Protein AF-A0A6M0RLB7-F1 (afdb_monomer_lite)

InterPro domains:
  IPR001297 Phycobilisome linker domain [PF00427] (73-196)
  IPR001297 Phycobilisome linker domain [PF00427] (324-447)
  IPR001297 Phycobilisome linker domain [PF00427] (554-678)
  IPR001297 Phycobilisome linker domain [PF00427] (795-919)
  IPR001297 Phycobilisome linker domain [PS51445] (45-224)
  IPR001297 Phycobilisome linker domain [PS51445] (297-476)
  IPR001297 Phycobilisome linker domain [PS51445] (527-706)
  IPR001297 Phycobilisome linker domain [PS51445] (768-947)
  IPR038255 Phycobilisome linker domain superfamily [G3DSA:1.10.3130.20] (62-207)
  IPR038255 Phycobilisome linker domain superfamily [G3DSA:1.10.3130.20] (314-460)
  IPR038255 Phycobilisome linker domain superfamily [G3DSA:1.10.3130.20] (544-690)
  IPR038255 Phycobilisome linker domain superfamily [G3DSA:1.10.3130.20] (786-930)

Structure (mmCIF, N/CA/C/O backbone):
data_AF-A0A6M0RLB7-F1
#
_entry.id   AF-A0A6M0RLB7-F1
#
loop_
_atom_site.group_PDB
_atom_site.id
_atom_site.type_symbol
_atom_site.label_atom_id
_atom_site.label_alt_id
_atom_site.label_comp_id
_atom_site.label_asym_id
_atom_site.label_entity_id
_atom_site.label_seq_id
_atom_site.pdbx_PDB_ins_code
_atom_site.Cartn_x
_atom_site.Cartn_y
_atom_site.Cartn_z
_atom_site.occupancy
_atom_site.B_iso_or_equiv
_atom_site.auth_seq_id
_atom_site.auth_comp_id
_atom_site.auth_asym_id
_atom_site.auth_atom_id
_atom_site.pdbx_PDB_model_num
ATOM 1 N N . MET A 1 1 ? -46.799 43.885 -53.274 1.00 33.34 1 MET A N 1
ATOM 2 C CA . MET A 1 1 ? -46.390 44.157 -54.670 1.00 33.34 1 MET A CA 1
ATOM 3 C C . MET A 1 1 ? -45.001 43.553 -54.861 1.00 33.34 1 MET A C 1
ATOM 5 O O . MET A 1 1 ? -44.196 43.826 -53.991 1.00 33.34 1 MET A O 1
ATOM 9 N N . ILE A 1 2 ? -44.580 42.779 -55.866 1.00 36.16 2 ILE A N 1
ATOM 10 C CA . ILE A 1 2 ? -45.089 42.122 -57.099 1.00 36.16 2 ILE A CA 1
ATOM 11 C C . ILE A 1 2 ? -43.743 41.686 -57.773 1.00 36.16 2 ILE A C 1
ATOM 13 O O . ILE A 1 2 ? -42.818 42.488 -57.767 1.00 36.16 2 ILE A O 1
ATOM 17 N N . ASN A 1 3 ? -43.436 40.463 -58.222 1.00 34.78 3 ASN A N 1
ATOM 18 C CA . ASN A 1 3 ? -43.898 39.762 -59.429 1.00 34.78 3 ASN A CA 1
ATOM 19 C C . ASN A 1 3 ? -43.034 38.486 -59.584 1.00 34.78 3 ASN A C 1
ATOM 21 O O . ASN A 1 3 ? -41.815 38.597 -59.518 1.00 34.78 3 ASN A O 1
ATOM 25 N N . ASN A 1 4 ? -43.603 37.313 -59.865 1.00 30.02 4 ASN A N 1
ATOM 26 C CA . ASN A 1 4 ? -43.705 36.793 -61.236 1.00 30.02 4 ASN A CA 1
ATOM 27 C C . ASN A 1 4 ? -44.269 35.364 -61.230 1.00 30.02 4 ASN A C 1
ATOM 29 O O . ASN A 1 4 ? -43.688 34.412 -60.718 1.00 30.02 4 ASN A O 1
ATOM 33 N N . THR A 1 5 ? -45.426 35.258 -61.860 1.00 39.44 5 THR A N 1
ATOM 34 C CA . THR A 1 5 ? -46.030 34.068 -62.449 1.00 39.44 5 THR A CA 1
ATOM 35 C C . THR A 1 5 ? -45.077 33.339 -63.402 1.00 39.44 5 THR A C 1
ATOM 37 O O . THR A 1 5 ? -44.349 34.018 -64.122 1.00 39.44 5 THR A O 1
ATOM 40 N N . LEU A 1 6 ? -45.189 32.007 -63.527 1.00 32.38 6 LEU A N 1
ATOM 41 C CA . LEU A 1 6 ? -45.575 31.317 -64.777 1.00 32.38 6 LEU A CA 1
ATOM 42 C C . LEU A 1 6 ? -45.210 29.811 -64.792 1.00 32.38 6 LEU A C 1
ATOM 44 O O . LEU A 1 6 ? -44.129 29.396 -64.401 1.00 32.38 6 LEU A O 1
ATOM 48 N N . PHE A 1 7 ? -46.130 29.061 -65.401 1.00 28.39 7 PHE A N 1
ATOM 49 C CA . PHE A 1 7 ? -46.014 27.744 -66.041 1.00 28.39 7 PHE A CA 1
ATOM 50 C C . PHE A 1 7 ? -46.300 26.432 -65.276 1.00 28.39 7 PHE A C 1
ATOM 52 O O . PHE A 1 7 ? -45.571 25.925 -64.435 1.00 28.39 7 PHE A O 1
ATOM 59 N N . ARG A 1 8 ? -47.438 25.894 -65.725 1.00 28.64 8 ARG A N 1
ATOM 60 C CA . ARG A 1 8 ? -48.097 24.593 -65.596 1.00 28.64 8 ARG A CA 1
ATOM 61 C C . ARG A 1 8 ? -47.339 23.433 -66.319 1.00 28.64 8 ARG A C 1
ATOM 63 O O . ARG A 1 8 ? -46.308 23.682 -66.931 1.00 28.64 8 ARG A O 1
ATOM 70 N N . PRO A 1 9 ? -47.858 22.181 -66.265 1.00 57.81 9 PRO A N 1
ATOM 71 C CA . PRO A 1 9 ? -47.119 20.912 -66.222 1.00 57.81 9 PRO A CA 1
ATOM 72 C C . PRO A 1 9 ? -47.017 20.171 -67.570 1.00 57.81 9 PRO A C 1
ATOM 74 O O . PRO A 1 9 ? -47.804 20.422 -68.479 1.00 57.81 9 PRO A O 1
ATOM 77 N N . THR A 1 10 ? -46.142 19.158 -67.654 1.00 27.11 10 THR A N 1
ATOM 78 C CA . THR A 1 10 ? -46.127 18.169 -68.750 1.00 27.11 10 THR A CA 1
ATOM 79 C C . THR A 1 10 ? -45.717 16.773 -68.285 1.00 27.11 10 THR A C 1
ATOM 81 O O . THR A 1 10 ? -44.748 16.586 -67.557 1.00 27.11 10 THR A O 1
ATOM 84 N N . ALA A 1 11 ? -46.490 15.799 -68.756 1.00 28.64 11 ALA A N 1
ATOM 85 C CA . ALA A 1 11 ? -46.322 14.364 -68.608 1.00 28.64 11 ALA A CA 1
ATOM 86 C C . ALA A 1 11 ? -45.160 13.786 -69.457 1.00 28.64 11 ALA A C 1
ATOM 88 O O . ALA A 1 11 ? -44.530 14.508 -70.224 1.00 28.64 11 ALA A O 1
ATOM 89 N N . ILE A 1 12 ? -45.054 12.443 -69.433 1.00 28.34 12 ILE A N 1
ATOM 90 C CA . ILE A 1 12 ? -44.733 11.540 -70.568 1.00 28.34 12 ILE A CA 1
ATOM 91 C C . ILE A 1 12 ? -43.387 10.769 -70.489 1.00 28.34 12 ILE A C 1
ATOM 93 O O . ILE A 1 12 ? -42.331 11.322 -70.752 1.00 28.34 12 ILE A O 1
ATOM 97 N N . LYS A 1 13 ? -43.526 9.428 -70.353 1.00 27.23 13 LYS A N 1
ATOM 98 C CA . LYS A 1 13 ? -42.644 8.311 -70.803 1.00 27.23 13 LYS A CA 1
ATOM 99 C C . LYS A 1 13 ? -41.266 8.216 -70.106 1.00 27.23 13 LYS A C 1
ATOM 101 O O . LYS A 1 13 ? -40.491 9.146 -70.124 1.00 27.23 13 LYS A O 1
ATOM 106 N N . ALA A 1 14 ? -40.843 7.084 -69.542 1.00 32.06 14 ALA A N 1
ATOM 107 C CA . ALA A 1 14 ? -40.859 5.768 -70.164 1.00 32.06 14 ALA A CA 1
ATOM 108 C C . ALA A 1 14 ? -40.714 4.631 -69.131 1.00 32.06 14 ALA A C 1
ATOM 110 O O . ALA A 1 14 ? -39.632 4.380 -68.619 1.00 32.06 14 ALA A O 1
ATOM 111 N N . ASN A 1 15 ? -41.786 3.862 -68.936 1.00 30.89 15 ASN A N 1
ATOM 112 C CA . ASN A 1 15 ? -41.676 2.422 -68.725 1.00 30.89 15 ASN A CA 1
ATOM 113 C C . ASN A 1 15 ? -42.167 1.766 -70.019 1.00 30.89 15 ASN A C 1
ATOM 115 O O . ASN A 1 15 ? -43.366 1.659 -70.281 1.00 30.89 15 ASN A O 1
ATOM 119 N N . ARG A 1 16 ? -41.224 1.414 -70.896 1.00 27.05 16 ARG A N 1
ATOM 120 C CA . ARG A 1 16 ? -41.463 0.562 -72.061 1.00 27.05 16 ARG A CA 1
ATOM 121 C C . ARG A 1 16 ? -40.258 -0.347 -72.245 1.00 27.05 16 ARG A C 1
ATOM 123 O O . ARG A 1 16 ? -39.160 0.152 -72.456 1.00 27.05 16 ARG A O 1
ATOM 130 N N . LYS A 1 17 ? -40.580 -1.642 -72.341 1.00 29.50 17 LYS A N 1
ATOM 131 C CA . LYS A 1 17 ? -39.769 -2.787 -72.790 1.00 29.50 17 LYS A CA 1
ATOM 132 C C . LYS A 1 17 ? -38.914 -3.402 -71.670 1.00 29.50 17 LYS A C 1
ATOM 134 O O . LYS A 1 17 ? -38.040 -2.744 -71.146 1.00 29.50 17 LYS A O 1
ATOM 139 N N . LYS A 1 18 ? -39.090 -4.667 -71.284 1.00 31.59 18 LYS A N 1
ATOM 140 C CA . LYS A 1 18 ? -39.797 -5.788 -71.921 1.00 31.59 18 LYS A CA 1
ATOM 141 C C . LYS A 1 18 ? -40.128 -6.841 -70.861 1.00 31.59 18 LYS A C 1
ATOM 143 O O . LYS A 1 18 ? -39.250 -7.312 -70.152 1.00 31.59 18 LYS A O 1
ATOM 148 N N . PHE A 1 19 ? -41.397 -7.229 -70.850 1.00 32.94 19 PHE A N 1
ATOM 149 C CA . PHE A 1 19 ? -41.827 -8.607 -70.649 1.00 32.94 19 PHE A CA 1
ATOM 150 C C . PHE A 1 19 ? -40.897 -9.542 -71.443 1.00 32.94 19 PHE A C 1
ATOM 152 O O . PHE A 1 19 ? -40.718 -9.305 -72.642 1.00 32.94 19 PHE A O 1
ATOM 159 N N . ASN A 1 20 ? -40.340 -10.581 -70.814 1.00 32.03 20 ASN A N 1
ATOM 160 C CA . ASN A 1 20 ? -40.006 -11.798 -71.547 1.00 32.03 20 ASN A CA 1
ATOM 161 C C . ASN A 1 20 ? -40.919 -12.926 -71.037 1.00 32.03 20 ASN A C 1
ATOM 163 O O . ASN A 1 20 ? -40.986 -13.119 -69.821 1.00 32.03 20 ASN A O 1
ATOM 167 N N . PRO A 1 21 ? -41.676 -13.592 -71.926 1.00 44.50 21 PRO A N 1
ATOM 168 C CA . PRO A 1 21 ? -42.826 -14.400 -71.567 1.00 44.50 21 PRO A CA 1
ATOM 169 C C . PRO A 1 21 ? -42.525 -15.889 -71.726 1.00 44.50 21 PRO A C 1
ATOM 171 O O . PRO A 1 21 ? -43.088 -16.484 -72.622 1.00 44.50 21 PRO A O 1
ATOM 174 N N . GLU A 1 22 ? -41.685 -16.522 -70.908 1.00 34.47 22 GLU A N 1
ATOM 175 C CA . GLU A 1 22 ? -41.613 -17.992 -70.918 1.00 34.47 22 GLU A CA 1
ATOM 176 C C . GLU A 1 22 ? -41.333 -18.560 -69.528 1.00 34.47 22 GLU A C 1
ATOM 178 O O . GLU A 1 22 ? -40.400 -18.147 -68.847 1.00 34.47 22 GLU A O 1
ATOM 183 N N . GLY A 1 23 ? -42.177 -19.515 -69.130 1.00 35.81 23 GLY A N 1
ATOM 184 C CA . GLY A 1 23 ? -41.905 -20.458 -68.053 1.00 35.81 23 GLY A CA 1
ATOM 185 C C . GLY A 1 23 ? -41.950 -19.876 -66.645 1.00 35.81 23 GLY A C 1
ATOM 186 O O . GLY A 1 23 ? -40.918 -19.632 -66.026 1.00 35.81 23 GLY A O 1
ATOM 187 N N . PHE A 1 24 ? -43.152 -19.774 -66.070 1.00 42.88 24 PHE A N 1
ATOM 188 C CA . PHE A 1 24 ? -43.295 -19.872 -64.615 1.00 42.88 24 PHE A CA 1
ATOM 189 C C . PHE A 1 24 ? -42.918 -21.305 -64.219 1.00 42.88 24 PHE A C 1
ATOM 191 O O . PHE A 1 24 ? -43.772 -22.181 -64.093 1.00 42.88 24 PHE A O 1
ATOM 198 N N . ASP A 1 25 ? -41.619 -21.569 -64.098 1.00 51.09 25 ASP A N 1
ATOM 199 C CA . ASP A 1 25 ? -41.125 -22.889 -63.741 1.00 51.09 25 ASP A CA 1
ATOM 200 C C . ASP A 1 25 ? -41.304 -23.066 -62.229 1.00 51.09 25 ASP A C 1
ATOM 202 O O . ASP A 1 25 ? -40.433 -22.787 -61.397 1.00 51.09 25 ASP A O 1
ATOM 206 N N . LEU A 1 26 ? -42.532 -23.440 -61.863 1.00 48.56 26 LEU A N 1
ATOM 207 C CA . LEU A 1 26 ? -43.013 -23.579 -60.490 1.00 48.56 26 LEU A CA 1
ATOM 208 C C . LEU A 1 26 ? -42.158 -24.591 -59.712 1.00 48.56 26 LEU A C 1
ATOM 210 O O . LEU A 1 26 ? -42.037 -24.481 -58.497 1.00 48.56 26 LEU A O 1
ATOM 214 N N . ALA A 1 27 ? -41.477 -25.500 -60.417 1.00 50.94 27 ALA A N 1
ATOM 215 C CA . ALA A 1 27 ? -40.479 -26.410 -59.871 1.00 50.94 27 ALA A CA 1
ATOM 216 C C . ALA A 1 27 ? -39.196 -25.696 -59.412 1.00 50.94 27 ALA A C 1
ATOM 218 O O . ALA A 1 27 ? -38.656 -26.052 -58.368 1.00 50.94 27 ALA A O 1
ATOM 219 N N . VAL A 1 28 ? -38.729 -24.660 -60.120 1.00 51.66 28 VAL A N 1
ATOM 220 C CA . VAL A 1 28 ? -37.566 -23.847 -59.719 1.00 51.66 28 VAL A CA 1
ATOM 221 C C . VAL A 1 28 ? -37.944 -22.894 -58.588 1.00 51.66 28 VAL A C 1
ATOM 223 O O . VAL A 1 28 ? -37.175 -22.742 -57.641 1.00 51.66 28 VAL A O 1
ATOM 226 N N . ALA A 1 29 ? -39.151 -22.319 -58.615 1.00 47.94 29 ALA A N 1
ATOM 227 C CA . ALA A 1 29 ? -39.665 -21.490 -57.523 1.00 47.94 29 ALA A CA 1
ATOM 228 C C . ALA A 1 29 ? -39.939 -22.307 -56.244 1.00 47.94 29 ALA A C 1
ATOM 230 O O . ALA A 1 29 ? -39.623 -21.841 -55.149 1.00 47.94 29 ALA A O 1
ATOM 231 N N . LEU A 1 30 ? -40.438 -23.545 -56.363 1.00 48.97 30 LEU A N 1
ATOM 232 C CA . LEU A 1 30 ? -40.584 -24.480 -55.243 1.00 48.97 30 LEU A CA 1
ATOM 233 C C . LEU A 1 30 ? -39.249 -25.072 -54.794 1.00 48.97 30 LEU A C 1
ATOM 235 O O . LEU A 1 30 ? -39.101 -25.300 -53.602 1.00 48.97 30 LEU A O 1
ATOM 239 N N . LYS A 1 31 ? -38.254 -25.260 -55.674 1.00 48.00 31 LYS A N 1
ATOM 240 C CA . LYS A 1 31 ? -36.880 -25.585 -55.250 1.00 48.00 31 LYS A CA 1
ATOM 241 C C . LYS A 1 31 ? -36.235 -24.415 -54.518 1.00 48.00 31 LYS A C 1
ATOM 243 O O . LYS A 1 31 ? -35.579 -24.652 -53.518 1.00 48.00 31 LYS A O 1
ATOM 248 N N . LYS A 1 32 ? -36.461 -23.167 -54.946 1.00 45.06 32 LYS A N 1
ATOM 249 C CA . LYS A 1 32 ? -35.993 -21.967 -54.232 1.00 45.06 32 LYS A CA 1
ATOM 250 C C . LYS A 1 32 ? -36.715 -21.772 -52.900 1.00 45.06 32 LYS A C 1
ATOM 252 O O . LYS A 1 32 ? -36.057 -21.424 -51.931 1.00 45.06 32 LYS A O 1
ATOM 257 N N . LYS A 1 33 ? -38.024 -22.049 -52.819 1.00 48.31 33 LYS A N 1
ATOM 258 C CA . LYS A 1 33 ? -38.772 -22.031 -51.550 1.00 48.31 33 LYS A CA 1
ATOM 259 C C . LYS A 1 33 ? -38.388 -23.190 -50.634 1.00 48.31 33 LYS A C 1
ATOM 261 O O . LYS A 1 33 ? -38.074 -22.917 -49.492 1.00 48.31 33 LYS A O 1
ATOM 266 N N . LYS A 1 34 ? -38.286 -24.432 -51.120 1.00 45.94 34 LYS A N 1
ATOM 267 C CA . LYS A 1 34 ? -37.799 -25.570 -50.318 1.00 45.94 34 LYS A CA 1
ATOM 268 C C . LYS A 1 34 ? -36.332 -25.429 -49.923 1.00 45.94 34 LYS A C 1
ATOM 270 O O . LYS A 1 34 ? -35.991 -25.861 -48.838 1.00 45.94 34 LYS A O 1
ATOM 275 N N . ALA A 1 35 ? -35.477 -24.809 -50.737 1.00 39.62 35 ALA A N 1
ATOM 276 C CA . ALA A 1 35 ? -34.099 -24.503 -50.350 1.00 39.62 35 ALA A CA 1
ATOM 277 C C . ALA A 1 35 ? -34.030 -23.349 -49.336 1.00 39.62 35 ALA A C 1
ATOM 279 O O . ALA A 1 35 ? -33.232 -23.415 -48.412 1.00 39.62 35 ALA A O 1
ATOM 280 N N . ALA A 1 36 ? -34.894 -22.332 -49.449 1.00 39.88 36 ALA A N 1
ATOM 281 C CA . ALA A 1 36 ? -34.994 -21.249 -48.465 1.00 39.88 36 ALA A CA 1
ATOM 282 C C . ALA A 1 36 ? -35.668 -21.688 -47.149 1.00 39.88 36 ALA A C 1
ATOM 284 O O . ALA A 1 36 ? -35.360 -21.150 -46.092 1.00 39.88 36 ALA A O 1
ATOM 285 N N . GLU A 1 37 ? -36.564 -22.673 -47.201 1.00 36.91 37 GLU A N 1
ATOM 286 C CA . GLU A 1 37 ? -37.277 -23.240 -46.052 1.00 36.91 37 GLU A CA 1
ATOM 287 C C . GLU A 1 37 ? -36.447 -24.345 -45.373 1.00 36.91 37 GLU A C 1
ATOM 289 O O . GLU A 1 37 ? -36.373 -24.377 -44.150 1.00 36.91 37 GLU A O 1
ATOM 294 N N . ALA A 1 38 ? -35.689 -25.146 -46.135 1.00 37.31 38 ALA A N 1
ATOM 295 C CA . ALA A 1 38 ? -34.671 -26.055 -45.597 1.00 37.31 38 ALA A CA 1
ATOM 296 C C . ALA A 1 38 ? -33.460 -25.306 -45.009 1.00 37.31 38 ALA A C 1
ATOM 298 O O . ALA A 1 38 ? -32.879 -25.775 -44.037 1.00 37.31 38 ALA A O 1
ATOM 299 N N . ALA A 1 39 ? -33.120 -24.116 -45.524 1.00 37.62 39 ALA A N 1
ATOM 300 C CA . ALA A 1 39 ? -32.118 -23.236 -44.913 1.00 37.62 39 ALA A CA 1
ATOM 301 C C . ALA A 1 39 ? -32.622 -22.530 -43.638 1.00 37.62 39 ALA A C 1
ATOM 303 O O . ALA A 1 39 ? -31.809 -22.098 -42.828 1.00 37.62 39 ALA A O 1
ATOM 304 N N . LYS A 1 40 ? -33.945 -22.434 -43.429 1.00 38.75 40 LYS A N 1
ATOM 305 C CA . LYS A 1 40 ? -34.557 -21.897 -42.197 1.00 38.75 40 LYS A CA 1
ATOM 306 C C . LYS A 1 40 ? -34.824 -22.960 -41.127 1.00 38.75 40 LYS A C 1
ATOM 308 O O . LYS A 1 40 ? -34.964 -22.613 -39.961 1.00 38.75 40 LYS A O 1
ATOM 313 N N . ALA A 1 41 ? -34.894 -24.235 -41.512 1.00 35.00 41 ALA A N 1
ATOM 314 C CA . ALA A 1 41 ? -35.179 -25.356 -40.615 1.00 35.00 41 ALA A CA 1
ATOM 315 C C . ALA A 1 41 ? -33.921 -26.077 -40.080 1.00 35.00 41 ALA A C 1
ATOM 317 O O . ALA A 1 41 ? -34.055 -27.054 -39.348 1.00 35.00 41 ALA A O 1
ATOM 318 N N . ALA A 1 42 ? -32.713 -25.610 -40.424 1.00 35.97 42 ALA A N 1
ATOM 319 C CA . ALA A 1 42 ? -31.437 -26.191 -39.983 1.00 35.97 42 ALA A CA 1
ATOM 320 C C . ALA A 1 42 ? -30.580 -25.244 -39.114 1.00 35.97 42 ALA A C 1
ATOM 322 O O . ALA A 1 42 ? -29.383 -25.469 -38.950 1.00 35.97 42 ALA A O 1
ATOM 323 N N . THR A 1 43 ? -31.175 -24.196 -38.540 1.00 32.12 43 THR A N 1
ATOM 324 C CA . THR A 1 43 ? -30.565 -23.415 -37.452 1.00 32.12 43 THR A CA 1
ATOM 325 C C . THR A 1 43 ? -31.056 -23.960 -36.107 1.00 32.12 43 THR A C 1
ATOM 327 O O . THR A 1 43 ? -32.269 -23.944 -35.881 1.00 32.12 43 THR A O 1
ATOM 330 N N . PRO A 1 44 ? -30.170 -24.448 -35.212 1.00 31.08 44 PRO A N 1
ATOM 331 C CA . PRO A 1 44 ? -30.553 -24.750 -33.833 1.00 31.08 44 PRO A CA 1
ATOM 332 C C . PRO A 1 44 ? -31.030 -23.456 -33.147 1.00 31.08 44 PRO A C 1
ATOM 334 O O . PRO A 1 44 ? -30.699 -22.371 -33.633 1.00 31.08 44 PRO A O 1
ATOM 337 N N . PRO A 1 45 ? -31.833 -23.532 -32.070 1.00 31.97 45 PRO A N 1
ATOM 338 C CA . PRO A 1 45 ? -32.445 -22.354 -31.467 1.00 31.97 45 PRO A CA 1
ATOM 339 C C . PRO A 1 45 ? -31.352 -21.393 -30.994 1.00 31.97 45 PRO A C 1
ATOM 341 O O . PRO A 1 45 ? -30.671 -21.649 -30.006 1.00 31.97 45 PRO A O 1
ATOM 344 N N . THR A 1 46 ? -31.172 -20.292 -31.721 1.00 34.84 46 THR A N 1
ATOM 345 C CA . THR A 1 46 ? -30.318 -19.173 -31.329 1.00 34.84 46 THR A CA 1
ATOM 346 C C . THR A 1 46 ? -31.055 -18.382 -30.254 1.00 34.84 46 THR A C 1
ATOM 348 O O . THR A 1 46 ? -31.672 -17.354 -30.521 1.00 34.84 46 THR A O 1
ATOM 351 N N . ALA A 1 47 ? -31.040 -18.897 -29.028 1.00 43.28 47 ALA A N 1
ATOM 352 C CA . ALA A 1 47 ? -30.978 -18.004 -27.886 1.00 43.28 47 ALA A CA 1
ATOM 353 C C . ALA A 1 47 ? -29.575 -17.371 -27.885 1.00 43.28 47 ALA A C 1
ATOM 355 O O . ALA A 1 47 ? -28.600 -18.022 -28.255 1.00 43.28 47 ALA A O 1
ATOM 356 N N . ASP A 1 48 ? -29.505 -16.102 -27.496 1.00 35.41 48 ASP A N 1
ATOM 357 C CA . ASP A 1 48 ? -28.274 -15.404 -27.107 1.00 35.41 48 ASP A CA 1
ATOM 358 C C . ASP A 1 48 ? -27.419 -14.782 -28.228 1.00 35.41 48 ASP A C 1
ATOM 360 O O . ASP A 1 48 ? -26.214 -14.990 -28.331 1.00 35.41 48 ASP A O 1
ATOM 364 N N . PHE A 1 49 ? -28.033 -13.879 -29.003 1.00 32.38 49 PHE A N 1
ATOM 365 C CA . PHE A 1 49 ? -27.335 -12.697 -29.553 1.00 32.38 49 PHE A CA 1
ATOM 366 C C . PHE A 1 49 ? -27.775 -11.371 -28.895 1.00 32.38 49 PHE A C 1
ATOM 368 O O . PHE A 1 49 ? -27.228 -10.312 -29.207 1.00 32.38 49 PHE A O 1
ATOM 375 N N . ASP A 1 50 ? -28.722 -11.405 -27.952 1.00 37.50 50 ASP A N 1
ATOM 376 C CA . ASP A 1 50 ? -29.290 -10.196 -27.335 1.00 37.50 50 ASP A CA 1
ATOM 377 C C . ASP A 1 50 ? -28.442 -9.627 -26.189 1.00 37.50 50 ASP A C 1
ATOM 379 O O . ASP A 1 50 ? -28.539 -8.447 -25.857 1.00 37.50 50 ASP A O 1
ATOM 383 N N . VAL A 1 51 ? -27.538 -10.424 -25.621 1.00 37.72 51 VAL A N 1
ATOM 384 C CA . VAL A 1 51 ? -26.771 -10.035 -24.432 1.00 37.72 51 VAL A CA 1
ATOM 385 C C . VAL A 1 51 ? -25.774 -8.910 -24.754 1.00 37.72 51 VAL A C 1
ATOM 387 O O . VAL A 1 51 ? -25.701 -7.941 -24.013 1.00 37.72 51 VAL A O 1
ATOM 390 N N . GLN A 1 52 ? -25.075 -8.931 -25.897 1.00 34.69 52 GLN A N 1
ATOM 391 C CA . GLN A 1 52 ? -24.106 -7.869 -26.237 1.00 34.69 52 GLN A CA 1
ATOM 392 C C . GLN A 1 52 ? -24.741 -6.546 -26.692 1.00 34.69 52 GLN A C 1
ATOM 394 O O . GLN A 1 52 ? -24.153 -5.487 -26.467 1.00 34.69 52 GLN A O 1
ATOM 399 N N . LYS A 1 53 ? -25.942 -6.568 -27.288 1.00 34.50 53 LYS A N 1
ATOM 400 C CA . LYS A 1 53 ? -26.681 -5.328 -27.570 1.00 34.50 53 LYS A CA 1
ATOM 401 C C . LYS A 1 53 ? -27.123 -4.662 -26.270 1.00 34.50 53 LYS A C 1
ATOM 403 O O . LYS A 1 53 ? -26.882 -3.472 -26.118 1.00 34.50 53 LYS A O 1
ATOM 408 N N . ASN A 1 54 ? -27.624 -5.434 -25.309 1.00 36.12 54 ASN A N 1
ATOM 409 C CA . ASN A 1 54 ? -28.239 -4.926 -24.080 1.00 36.12 54 ASN A CA 1
ATOM 410 C C . ASN A 1 54 ? -27.293 -4.214 -23.089 1.00 36.12 54 ASN A C 1
ATOM 412 O O . ASN A 1 54 ? -27.785 -3.572 -22.165 1.00 36.12 54 ASN A O 1
ATOM 416 N N . TYR A 1 55 ? -25.964 -4.287 -23.253 1.00 38.09 55 TYR A N 1
ATOM 417 C CA . TYR A 1 55 ? -25.008 -3.644 -22.327 1.00 38.09 55 TYR A CA 1
ATOM 418 C C . TYR A 1 55 ? -24.289 -2.406 -22.883 1.00 38.09 55 TYR A C 1
ATOM 420 O O . TYR A 1 55 ? -23.826 -1.583 -22.093 1.00 38.09 55 TYR A O 1
ATOM 428 N N . LEU A 1 56 ? -24.241 -2.213 -24.208 1.00 39.53 56 LEU A N 1
ATOM 429 C CA . LEU A 1 56 ? -23.894 -0.915 -24.817 1.00 39.53 56 LEU A CA 1
ATOM 430 C C . LEU A 1 56 ? -25.142 -0.070 -25.138 1.00 39.53 56 LEU A C 1
ATOM 432 O O . LEU A 1 56 ? -25.036 1.153 -25.226 1.00 39.53 56 LEU A O 1
ATOM 436 N N . SER A 1 57 ? -26.317 -0.695 -25.289 1.00 41.94 57 SER A N 1
ATOM 437 C CA . SER A 1 57 ? -27.579 -0.020 -25.616 1.00 41.94 57 SER A CA 1
ATOM 438 C C . SER A 1 57 ? -28.269 0.808 -24.513 1.00 41.94 57 SER A C 1
ATOM 440 O O . SER A 1 57 ? -29.042 1.693 -24.875 1.00 41.94 57 SER A O 1
ATOM 442 N N . PRO A 1 58 ? -28.011 0.668 -23.191 1.00 49.94 58 PRO A N 1
ATOM 443 C CA . PRO A 1 58 ? -28.812 1.389 -22.192 1.00 49.94 58 PRO A CA 1
ATOM 444 C C . PRO A 1 58 ? -28.726 2.923 -22.281 1.00 49.94 58 PRO A C 1
ATOM 446 O O . PRO A 1 58 ? -29.664 3.614 -21.891 1.00 49.94 58 PRO A O 1
ATOM 449 N N . PHE A 1 59 ? -27.613 3.465 -22.793 1.00 49.91 59 PHE A N 1
ATOM 450 C CA . PHE A 1 59 ? -27.439 4.908 -23.015 1.00 49.91 59 PHE A CA 1
ATOM 451 C C . PHE A 1 59 ? -27.875 5.370 -24.408 1.00 49.91 59 PHE A C 1
ATOM 453 O O . PHE A 1 59 ? -28.234 6.532 -24.572 1.00 49.91 59 PHE A O 1
ATOM 460 N N . SER A 1 60 ? -27.854 4.492 -25.419 1.00 45.06 60 SER A N 1
ATOM 461 C CA . SER A 1 60 ? -28.406 4.824 -26.738 1.00 45.06 60 SER A CA 1
ATOM 462 C C . SER A 1 60 ? -29.932 4.848 -26.742 1.00 45.06 60 SER A C 1
ATOM 464 O O . SER A 1 60 ? -30.513 5.482 -27.622 1.00 45.06 60 SER A O 1
ATOM 466 N N . ASP A 1 61 ? -30.540 4.172 -25.764 1.00 48.06 61 ASP A N 1
ATOM 467 C CA . ASP A 1 61 ? -31.981 3.955 -25.649 1.00 48.06 61 ASP A CA 1
ATOM 468 C C . ASP A 1 61 ? -32.659 4.928 -24.662 1.00 48.06 61 ASP A C 1
ATOM 470 O O . ASP A 1 61 ? -33.890 4.961 -24.597 1.00 48.06 61 ASP A O 1
ATOM 474 N N . SER A 1 62 ? -31.903 5.756 -23.918 1.00 59.50 62 SER A N 1
ATOM 475 C CA . SER A 1 62 ? -32.481 6.804 -23.065 1.00 59.50 62 SER A CA 1
ATOM 476 C C . SER A 1 62 ? -33.064 7.920 -23.933 1.00 59.50 62 SER A C 1
ATOM 478 O O . SER A 1 62 ? -32.338 8.792 -24.416 1.00 59.50 62 SER A O 1
ATOM 480 N N . GLN A 1 63 ? -34.374 7.870 -24.162 1.00 66.25 63 GLN A N 1
ATOM 481 C CA . GLN A 1 63 ? -35.088 8.913 -24.893 1.00 66.25 63 GLN A CA 1
ATOM 482 C C . GLN A 1 63 ? -35.033 10.236 -24.109 1.00 66.25 63 GLN A C 1
ATOM 484 O O . GLN A 1 63 ? -35.151 10.206 -22.879 1.00 66.25 63 GLN A O 1
ATOM 489 N N . PRO A 1 64 ? -34.847 11.384 -24.787 1.00 80.00 64 PRO A N 1
ATOM 490 C CA . PRO A 1 64 ? -34.930 12.686 -24.136 1.00 80.00 64 PRO A CA 1
ATOM 491 C C . PRO A 1 64 ? -36.310 12.851 -23.490 1.00 80.00 64 PRO A C 1
ATOM 493 O O . PRO A 1 64 ? -37.330 12.492 -24.080 1.00 80.00 64 PRO A O 1
ATOM 496 N N . VAL A 1 65 ? -36.327 13.353 -22.256 1.00 84.12 65 VAL A N 1
ATOM 497 C CA . VAL A 1 65 ? -37.557 13.580 -21.492 1.00 84.12 65 VAL A CA 1
ATOM 498 C C . VAL A 1 65 ? -37.872 15.070 -21.545 1.00 84.12 65 VAL A C 1
ATOM 500 O O . VAL A 1 65 ? -37.135 15.884 -20.989 1.00 84.12 65 VAL A O 1
ATOM 503 N N . GLU A 1 66 ? -38.963 15.406 -22.225 1.00 82.94 66 GLU A N 1
ATOM 504 C CA . GLU A 1 66 ? -39.460 16.772 -22.395 1.00 82.94 66 GLU A CA 1
ATOM 505 C C . GLU A 1 66 ? -40.746 16.978 -21.594 1.00 82.94 66 GLU A C 1
ATOM 507 O O . GLU A 1 66 ? -41.623 16.110 -21.558 1.00 82.94 66 GLU A O 1
ATOM 512 N N . LEU A 1 67 ? -40.879 18.147 -20.969 1.00 80.88 67 LEU A N 1
ATOM 513 C CA . LEU A 1 67 ? -42.112 18.562 -20.312 1.00 80.88 67 LEU A CA 1
ATOM 514 C C . LEU A 1 67 ? -43.043 19.227 -21.337 1.00 80.88 67 LEU A C 1
ATOM 516 O O . LEU A 1 67 ? -42.874 20.387 -21.695 1.00 80.88 67 LEU A O 1
ATOM 520 N N . ILE A 1 68 ? -44.044 18.485 -21.819 1.00 73.81 68 ILE A N 1
ATOM 521 C CA . ILE A 1 68 ? -45.044 18.995 -22.772 1.00 73.81 68 ILE A CA 1
ATOM 522 C C . ILE A 1 68 ? -46.245 19.550 -21.988 1.00 73.81 68 ILE A C 1
ATOM 524 O O . ILE A 1 68 ? -46.789 18.861 -21.132 1.00 73.81 68 ILE A O 1
ATOM 528 N N . GLY A 1 69 ? -46.679 20.780 -22.293 1.00 66.19 69 GLY A N 1
ATOM 529 C CA . GLY A 1 69 ? -47.570 21.646 -21.491 1.00 66.19 69 GLY A CA 1
ATOM 530 C C . GLY A 1 69 ? -48.973 21.158 -21.067 1.00 66.19 69 GLY A C 1
ATOM 531 O O . GLY A 1 69 ? -49.753 21.964 -20.567 1.00 66.19 69 GLY A O 1
ATOM 532 N N . THR A 1 70 ? -49.317 19.877 -21.212 1.00 59.31 70 THR A N 1
ATOM 533 C CA . THR A 1 70 ? -50.481 19.254 -20.552 1.00 59.31 70 THR A CA 1
ATOM 534 C C . THR A 1 70 ? -50.064 17.933 -19.908 1.00 59.31 70 THR A C 1
ATOM 536 O O . THR A 1 70 ? -50.349 16.855 -20.429 1.00 59.31 70 THR A O 1
ATOM 539 N N . THR A 1 71 ? -49.335 18.016 -18.801 1.00 61.41 71 THR A N 1
ATOM 540 C CA . THR A 1 71 ? -48.736 16.861 -18.126 1.00 61.41 71 THR A CA 1
ATOM 541 C C . THR A 1 71 ? -49.673 16.247 -17.087 1.00 61.41 71 THR A C 1
ATOM 543 O O . THR A 1 71 ? -50.283 16.940 -16.270 1.00 61.41 71 THR A O 1
ATOM 546 N N . SER A 1 72 ? -49.768 14.915 -17.084 1.00 74.81 72 SER A N 1
ATOM 547 C CA . SER A 1 72 ? -50.336 14.178 -15.955 1.00 74.81 72 SER A CA 1
ATOM 548 C C . SER A 1 72 ? -49.378 14.225 -14.753 1.00 74.81 72 SER A C 1
ATOM 550 O O . SER A 1 72 ? -48.171 14.414 -14.918 1.00 74.81 72 SER A O 1
ATOM 552 N N . VAL A 1 73 ? -49.885 14.029 -13.526 1.00 78.00 73 VAL A N 1
ATOM 553 C CA . VAL A 1 73 ? -49.037 13.980 -12.310 1.00 78.00 73 VAL A CA 1
ATOM 554 C C . VAL A 1 73 ? -47.944 12.912 -12.445 1.00 78.00 73 VAL A C 1
ATOM 556 O O . VAL A 1 73 ? -46.816 13.120 -12.007 1.00 78.00 73 VAL A O 1
ATOM 559 N N . THR A 1 74 ? -48.256 11.807 -13.126 1.00 80.88 74 THR A N 1
ATOM 560 C CA . THR A 1 74 ? -47.311 10.725 -13.408 1.00 80.88 74 THR A CA 1
ATOM 561 C C . THR A 1 74 ? -46.213 11.131 -14.388 1.00 80.88 74 THR A C 1
ATOM 563 O O . THR A 1 74 ? -45.077 10.701 -14.213 1.00 80.88 74 THR A O 1
ATOM 566 N N . ASP A 1 75 ? -46.502 11.986 -15.373 1.00 84.12 75 ASP A N 1
ATOM 567 C CA . ASP A 1 75 ? -45.486 12.470 -16.320 1.00 84.12 75 ASP A CA 1
ATOM 568 C C . ASP A 1 75 ? -44.523 13.448 -15.638 1.00 84.12 75 ASP A C 1
ATOM 570 O O . ASP A 1 75 ? -43.310 13.365 -15.827 1.00 84.12 75 ASP A O 1
ATOM 574 N N . LEU A 1 76 ? -45.046 14.322 -14.769 1.00 85.62 76 LEU A N 1
ATOM 575 C CA . LEU A 1 76 ? -44.224 15.201 -13.930 1.00 85.62 76 LEU A CA 1
ATOM 576 C C . LEU A 1 76 ? -43.305 14.398 -13.007 1.00 85.62 76 LEU A C 1
ATOM 578 O O . LEU A 1 76 ? -42.130 14.730 -12.873 1.00 85.62 76 LEU A O 1
ATOM 582 N N . ASP A 1 77 ? -43.802 13.309 -12.418 1.00 86.88 77 ASP A N 1
ATOM 583 C CA . ASP A 1 77 ? -42.981 12.420 -11.593 1.00 86.88 77 ASP A CA 1
ATOM 584 C C . ASP A 1 77 ? -41.849 11.763 -12.399 1.00 86.88 77 ASP A C 1
ATOM 586 O O . ASP A 1 77 ? -40.753 11.565 -11.869 1.00 86.88 77 ASP A O 1
ATOM 590 N N . VAL A 1 78 ? -42.074 11.441 -13.678 1.00 87.38 78 VAL A N 1
ATOM 591 C CA . VAL A 1 78 ? -41.031 10.912 -14.572 1.00 87.38 78 VAL A CA 1
ATOM 592 C C . VAL A 1 78 ? -39.972 11.976 -14.864 1.00 87.38 78 VAL A C 1
ATOM 594 O O . VAL A 1 78 ? -38.784 11.674 -14.753 1.00 87.38 78 VAL A O 1
ATOM 597 N N . VAL A 1 79 ? -40.379 13.215 -15.159 1.00 89.31 79 VAL A N 1
ATOM 598 C CA . VAL A 1 79 ? -39.467 14.357 -15.370 1.00 89.31 79 VAL A CA 1
ATOM 599 C C . VAL A 1 79 ? -38.624 14.613 -14.119 1.00 89.31 79 VAL A C 1
ATOM 601 O O . VAL A 1 79 ? -37.399 14.685 -14.206 1.00 89.31 79 VAL A O 1
ATOM 604 N N . ILE A 1 80 ? -39.255 14.666 -12.941 1.00 89.12 80 ILE A N 1
ATOM 605 C CA . ILE A 1 80 ? -38.579 14.870 -11.650 1.00 89.12 80 ILE A CA 1
ATOM 606 C C . ILE A 1 80 ? -37.554 13.759 -11.404 1.00 89.12 80 ILE A C 1
ATOM 608 O O . ILE A 1 80 ? -36.392 14.032 -11.102 1.00 89.12 80 ILE A O 1
ATOM 612 N N . ARG A 1 81 ? -37.947 12.490 -11.577 1.00 86.88 81 ARG A N 1
ATOM 613 C CA . ARG A 1 81 ? -37.038 11.348 -11.396 1.00 86.88 81 ARG A CA 1
ATOM 614 C C . ARG A 1 81 ? -35.879 11.374 -12.390 1.00 86.88 81 ARG A C 1
ATOM 616 O O . ARG A 1 81 ? -34.755 11.075 -11.993 1.00 86.88 81 ARG A O 1
ATOM 623 N N . ALA A 1 82 ? -36.129 11.730 -13.649 1.00 87.75 82 ALA A N 1
ATOM 624 C CA . ALA A 1 82 ? -35.091 11.851 -14.667 1.00 87.75 82 ALA A CA 1
ATOM 625 C C . ALA A 1 82 ? -34.091 12.968 -14.322 1.00 87.75 82 ALA A C 1
ATOM 627 O O . ALA A 1 82 ? -32.883 12.738 -14.382 1.00 87.75 82 ALA A O 1
ATOM 628 N N . ALA A 1 83 ? -34.578 14.129 -13.876 1.00 89.44 83 ALA A N 1
ATOM 629 C CA . ALA A 1 83 ? -33.744 15.259 -13.472 1.00 89.44 83 ALA A CA 1
ATOM 630 C C . ALA A 1 83 ? -32.866 14.927 -12.256 1.00 89.44 83 ALA A C 1
ATOM 632 O O . ALA A 1 83 ? -31.657 15.147 -12.296 1.00 89.44 83 ALA A O 1
ATOM 633 N N . TYR A 1 84 ? -33.427 14.304 -11.212 1.00 90.06 84 TYR A N 1
ATOM 634 C CA . TYR A 1 84 ? -32.637 13.839 -10.066 1.00 90.06 84 TYR A CA 1
ATOM 635 C C . TYR A 1 84 ? -31.596 12.788 -10.462 1.00 90.06 84 TYR A C 1
ATOM 637 O O . TYR A 1 84 ? -30.454 12.848 -10.006 1.00 90.06 84 TYR A O 1
ATOM 645 N N . LYS A 1 85 ? -31.963 11.842 -11.335 1.00 86.81 85 LYS A N 1
ATOM 646 C CA . LYS A 1 85 ? -31.056 10.797 -11.824 1.00 86.81 85 LYS A CA 1
ATOM 647 C C . LYS A 1 85 ? -29.854 11.388 -12.567 1.00 86.81 85 LYS A C 1
ATOM 649 O O . LYS A 1 85 ? -28.733 10.917 -12.376 1.00 86.81 85 LYS A O 1
ATOM 654 N N . GLN A 1 86 ? -30.095 12.410 -13.385 1.00 87.81 86 GLN A N 1
ATOM 655 C CA . GLN A 1 86 ? -29.065 13.099 -14.151 1.00 87.81 86 GLN A CA 1
ATOM 656 C C . GLN A 1 86 ? -28.158 13.956 -13.258 1.00 87.81 86 GLN A C 1
ATOM 658 O O . GLN A 1 86 ? -26.941 13.753 -13.254 1.00 87.81 86 GLN A O 1
ATOM 663 N N . VAL A 1 87 ? -28.743 14.886 -12.489 1.00 90.69 87 VAL A N 1
ATOM 664 C CA . VAL A 1 87 ? -27.992 15.866 -11.684 1.00 90.69 87 VAL A CA 1
ATOM 665 C C . VAL A 1 87 ? -27.178 15.172 -10.596 1.00 90.69 87 VAL A C 1
ATOM 667 O O . VAL A 1 87 ? -26.031 15.524 -10.382 1.00 90.69 87 VAL A O 1
ATOM 670 N N . PHE A 1 88 ? -27.716 14.133 -9.955 1.00 87.44 88 PHE A N 1
ATOM 671 C CA . PHE A 1 88 ? -27.003 13.413 -8.895 1.00 87.44 88 PHE A CA 1
ATOM 672 C C . PHE A 1 88 ? -26.285 12.142 -9.376 1.00 87.44 88 PHE A C 1
ATOM 674 O O . PHE A 1 88 ? -25.842 11.343 -8.549 1.00 87.44 88 PHE A O 1
ATOM 681 N N . GLY A 1 89 ? -26.167 11.915 -10.691 1.00 78.75 89 GLY A N 1
ATOM 682 C CA . GLY A 1 89 ? -25.334 10.842 -11.249 1.00 78.75 89 GLY A CA 1
ATOM 683 C C . GLY A 1 89 ? -25.677 9.443 -10.734 1.00 78.75 89 GLY A C 1
ATOM 684 O O . GLY A 1 89 ? -24.789 8.721 -10.278 1.00 78.75 89 GLY A O 1
ATOM 685 N N . ASN A 1 90 ? -26.961 9.069 -10.742 1.00 75.88 90 ASN A N 1
ATOM 686 C CA . ASN A 1 90 ? -27.471 7.815 -10.162 1.00 75.88 90 ASN A CA 1
ATOM 687 C C . ASN A 1 90 ? -27.161 7.611 -8.660 1.00 75.88 90 ASN A C 1
ATOM 689 O O . ASN A 1 90 ? -27.165 6.478 -8.180 1.00 75.88 90 ASN A O 1
ATOM 693 N N . ALA A 1 91 ? -26.876 8.658 -7.881 1.00 70.00 91 ALA A N 1
ATOM 694 C CA . ALA A 1 91 ? -26.874 8.537 -6.426 1.00 70.00 91 ALA A CA 1
ATOM 695 C C . ALA A 1 91 ? -28.317 8.314 -5.942 1.00 70.00 91 ALA A C 1
ATOM 697 O O . ALA A 1 91 ? -29.185 9.165 -6.131 1.00 70.00 91 ALA A O 1
ATOM 698 N N . HIS A 1 92 ? -28.596 7.151 -5.355 1.00 68.56 92 HIS A N 1
ATOM 699 C CA . HIS A 1 92 ? -29.904 6.844 -4.779 1.00 68.56 92 HIS A CA 1
ATOM 700 C C . HIS A 1 92 ? -30.180 7.779 -3.587 1.00 68.56 92 HIS A C 1
ATOM 702 O O . HIS A 1 92 ? -29.671 7.553 -2.493 1.00 68.56 92 HIS A O 1
ATOM 708 N N . LEU A 1 93 ? -30.941 8.853 -3.823 1.00 72.44 93 LEU A N 1
ATOM 709 C CA . LEU A 1 93 ? -31.353 9.816 -2.797 1.00 72.44 93 LEU A CA 1
ATOM 710 C C . LEU A 1 93 ? -32.566 9.302 -2.021 1.00 72.44 93 LEU A C 1
ATOM 712 O O . LEU A 1 93 ? -33.541 8.836 -2.626 1.00 72.44 93 LEU A O 1
ATOM 716 N N . MET A 1 94 ? -32.528 9.467 -0.700 1.00 78.19 94 MET A N 1
ATOM 717 C CA . MET A 1 94 ? -33.692 9.231 0.156 1.00 78.19 94 MET A CA 1
ATOM 718 C C . MET A 1 94 ? -34.766 10.296 -0.095 1.00 78.19 94 MET A C 1
ATOM 720 O O . MET A 1 94 ? -34.458 11.413 -0.509 1.00 78.19 94 MET A O 1
ATOM 724 N N . GLU A 1 95 ? -36.036 9.990 0.180 1.00 76.56 95 GLU A N 1
ATOM 725 C CA . GLU A 1 95 ? -37.135 10.959 0.001 1.00 76.56 95 GLU A CA 1
ATOM 726 C C . GLU A 1 95 ? -36.951 12.218 0.860 1.00 76.56 95 GLU A C 1
ATOM 728 O O . GLU A 1 95 ? -37.244 13.318 0.401 1.00 76.56 95 GLU A O 1
ATOM 733 N N . SER A 1 96 ? -36.373 12.081 2.057 1.00 77.19 96 SER A N 1
ATOM 734 C CA . SER A 1 96 ? -36.029 13.208 2.936 1.00 77.19 96 SER A CA 1
ATOM 735 C C . SER A 1 96 ? -34.902 14.093 2.401 1.00 77.19 96 SER A C 1
ATOM 737 O O . SER A 1 96 ? -34.727 15.212 2.871 1.00 77.19 96 SER A O 1
ATOM 739 N N . GLU A 1 97 ? -34.102 13.587 1.460 1.00 78.19 97 GLU A N 1
ATOM 740 C CA . GLU A 1 97 ? -32.986 14.311 0.845 1.00 78.19 97 GLU A CA 1
ATOM 741 C C . GLU A 1 97 ? -33.408 15.041 -0.442 1.00 78.19 97 GLU A C 1
ATOM 743 O O . GLU A 1 97 ? -32.602 15.764 -1.031 1.00 78.19 97 GLU A O 1
ATOM 748 N N . ARG A 1 98 ? -34.659 14.866 -0.893 1.00 83.94 98 ARG A N 1
ATOM 749 C CA . ARG A 1 98 ? -35.223 15.583 -2.042 1.00 83.94 98 ARG A CA 1
ATOM 750 C C . ARG A 1 98 ? -35.780 16.935 -1.615 1.00 83.94 98 ARG A C 1
ATOM 752 O O . ARG A 1 98 ? -36.284 17.113 -0.509 1.00 83.94 98 ARG A O 1
ATOM 759 N N . SER A 1 99 ? -35.720 17.900 -2.526 1.00 85.00 99 SER A N 1
ATOM 760 C CA . SER A 1 99 ? -36.236 19.243 -2.276 1.00 85.00 99 SER A CA 1
ATOM 761 C C . SER A 1 99 ? -37.728 19.286 -2.596 1.00 85.00 99 SER A C 1
ATOM 763 O O . SER A 1 99 ? -38.142 19.507 -3.733 1.00 85.00 99 SER A O 1
ATOM 765 N N . ALA A 1 100 ? -38.560 19.095 -1.570 1.00 87.25 100 ALA A N 1
ATOM 766 C CA . ALA A 1 100 ? -40.017 19.140 -1.713 1.00 87.25 100 ALA A CA 1
ATOM 767 C C . ALA A 1 100 ? -40.527 20.495 -2.248 1.00 87.25 100 ALA A C 1
ATOM 769 O O . ALA A 1 100 ? -41.564 20.558 -2.914 1.00 87.25 100 ALA A O 1
ATOM 770 N N . ILE A 1 101 ? -39.792 21.581 -1.974 1.00 89.56 101 ILE A N 1
ATOM 771 C CA . ILE A 1 101 ? -40.135 22.939 -2.414 1.00 89.56 101 ILE A CA 1
ATOM 772 C C . ILE A 1 101 ? -39.992 23.057 -3.934 1.00 89.56 101 ILE A C 1
ATOM 774 O O . ILE A 1 101 ? -40.946 23.472 -4.595 1.00 89.56 101 ILE A O 1
ATOM 778 N N . SER A 1 102 ? -38.847 22.653 -4.494 1.00 87.75 102 SER A N 1
ATOM 779 C CA . SER A 1 102 ? -38.603 22.756 -5.936 1.00 87.75 102 SER A CA 1
ATOM 780 C C . SER A 1 102 ? -39.501 21.798 -6.726 1.00 87.75 102 SER A C 1
ATOM 782 O O . SER A 1 102 ? -40.052 22.179 -7.758 1.00 87.75 102 SER A O 1
ATOM 784 N N . GLU A 1 103 ? -39.764 20.593 -6.204 1.00 90.38 103 GLU A N 1
ATOM 785 C CA . GLU A 1 103 ? -40.728 19.663 -6.809 1.00 90.38 103 GLU A CA 1
ATOM 786 C C . GLU A 1 103 ? -42.141 20.264 -6.864 1.00 90.38 103 GLU A C 1
ATOM 788 O O . GLU A 1 103 ? -42.831 20.170 -7.879 1.00 90.38 103 GLU A O 1
ATOM 793 N N . SER A 1 104 ? -42.579 20.923 -5.788 1.00 89.50 104 SER A N 1
ATOM 794 C CA . SER A 1 104 ? -43.906 21.546 -5.717 1.00 89.50 104 SER A CA 1
ATOM 795 C C . SER A 1 104 ? -44.037 22.776 -6.618 1.00 89.50 104 SER A C 1
ATOM 797 O O . SER A 1 104 ? -45.126 23.055 -7.121 1.00 89.50 104 SER A O 1
ATOM 799 N N . GLN A 1 105 ? -42.956 23.531 -6.822 1.00 90.12 105 GLN A N 1
ATOM 800 C CA . GLN A 1 105 ? -42.920 24.645 -7.776 1.00 90.12 105 GLN A CA 1
ATOM 801 C C . GLN A 1 105 ? -43.029 24.138 -9.220 1.00 90.12 105 GLN A C 1
ATOM 803 O O . GLN A 1 105 ? -43.840 24.664 -9.984 1.00 90.12 105 GLN A O 1
ATOM 808 N N . LEU A 1 106 ? -42.304 23.067 -9.569 1.00 88.81 106 LEU A N 1
ATOM 809 C CA . LEU A 1 106 ? -42.378 22.453 -10.898 1.00 88.81 106 LEU A CA 1
ATOM 810 C C . LEU A 1 106 ? -43.765 21.849 -11.166 1.00 88.81 106 LEU A C 1
ATOM 812 O O . LEU A 1 106 ? -44.337 22.067 -12.230 1.00 88.81 106 LEU A O 1
ATOM 816 N N . ARG A 1 107 ? -44.365 21.160 -10.182 1.00 87.69 107 ARG A N 1
ATOM 817 C CA . ARG A 1 107 ? -45.726 20.597 -10.303 1.00 87.69 107 ARG A CA 1
ATOM 818 C C . ARG A 1 107 ? -46.805 21.657 -10.528 1.00 87.69 107 ARG A C 1
ATOM 820 O O . ARG A 1 107 ? -47.828 21.359 -11.137 1.00 87.69 107 ARG A O 1
ATOM 827 N N . ARG A 1 108 ? -46.595 22.874 -10.019 1.00 86.00 108 ARG A N 1
ATOM 828 C CA . ARG A 1 108 ? -47.492 24.023 -10.222 1.00 86.00 108 ARG A CA 1
ATOM 829 C C . ARG A 1 108 ? -47.190 24.800 -11.508 1.00 86.00 108 ARG A C 1
ATOM 831 O O . ARG A 1 108 ? -47.952 25.703 -11.838 1.00 86.00 108 ARG A O 1
ATOM 838 N N . GLY A 1 109 ? -46.115 24.455 -12.221 1.00 84.88 109 GLY A N 1
ATOM 839 C CA . GLY A 1 109 ? -45.664 25.163 -13.420 1.00 84.88 109 GLY A CA 1
ATOM 840 C C . GLY A 1 109 ? -45.123 26.569 -13.141 1.00 84.88 109 GLY A C 1
ATOM 841 O O . GLY A 1 109 ? -45.110 27.399 -14.043 1.00 84.88 109 GLY A O 1
ATOM 842 N N . GLU A 1 110 ? -44.714 26.862 -11.900 1.00 87.94 110 GLU A N 1
ATOM 843 C CA . GLU A 1 110 ? -44.145 28.169 -11.524 1.00 87.94 110 GLU A CA 1
ATOM 844 C C . GLU A 1 110 ? -42.697 28.331 -12.005 1.00 87.94 110 GLU A C 1
ATOM 846 O O . GLU A 1 110 ? -42.232 29.451 -12.200 1.00 87.94 110 GLU A O 1
ATOM 851 N N . ILE A 1 111 ? -41.999 27.210 -12.201 1.00 91.00 111 ILE A N 1
ATOM 852 C CA . ILE A 1 111 ? -40.616 27.143 -12.674 1.00 91.00 111 ILE A CA 1
ATOM 853 C C . ILE A 1 111 ? -40.518 26.208 -13.882 1.00 91.00 111 ILE A C 1
ATOM 855 O O . ILE A 1 111 ? -41.293 25.256 -14.003 1.00 91.00 111 ILE A O 1
ATOM 859 N N . THR A 1 112 ? -39.561 26.476 -14.770 1.00 91.56 112 THR A N 1
ATOM 860 C CA . THR A 1 112 ? -39.238 25.614 -15.919 1.00 91.56 112 THR A CA 1
ATOM 861 C C . THR A 1 112 ? -38.356 24.437 -15.495 1.00 91.56 112 THR A C 1
ATOM 863 O O . THR A 1 112 ? -37.837 24.408 -14.376 1.00 91.56 112 THR A O 1
ATOM 866 N N . VAL A 1 113 ? -38.146 23.460 -16.385 1.00 91.00 113 VAL A N 1
ATOM 867 C CA . VAL A 1 113 ? -37.230 22.334 -16.117 1.00 91.00 113 VAL A CA 1
ATOM 868 C C . VAL A 1 113 ? -35.795 22.835 -15.927 1.00 91.00 113 VAL A C 1
ATOM 870 O O . VAL A 1 113 ? -35.102 22.356 -15.032 1.00 91.00 113 VAL A O 1
ATOM 873 N N . LEU A 1 114 ? -35.376 23.846 -16.694 1.00 93.25 114 LEU A N 1
ATOM 874 C CA . LEU A 1 114 ? -34.083 24.517 -16.518 1.00 93.25 114 LEU A CA 1
ATOM 875 C C . LEU A 1 114 ? -33.953 25.131 -15.119 1.00 93.25 114 LEU A C 1
ATOM 877 O O . LEU A 1 114 ? -32.975 24.868 -14.422 1.00 93.25 114 LEU A O 1
ATOM 881 N N . GLU A 1 115 ? -34.949 25.904 -14.678 1.00 92.44 115 GLU A N 1
ATOM 882 C CA . GLU A 1 115 ? -34.926 26.529 -13.350 1.00 92.44 115 GLU A CA 1
ATOM 883 C C . GLU A 1 115 ? -34.969 25.477 -12.230 1.00 92.44 115 GLU A C 1
ATOM 885 O O . GLU A 1 115 ? -34.291 25.606 -11.212 1.00 92.44 115 GLU A O 1
ATOM 890 N N . PHE A 1 116 ? -35.689 24.375 -12.441 1.00 94.06 116 PHE A N 1
ATOM 891 C CA . PHE A 1 116 ? -35.666 23.237 -11.530 1.00 94.06 116 PHE A CA 1
ATOM 892 C C . PHE A 1 116 ? -34.267 22.604 -11.435 1.00 94.06 116 PHE A C 1
ATOM 894 O O . PHE A 1 116 ? -33.773 22.387 -10.328 1.00 94.06 116 PHE A O 1
ATOM 901 N N . VAL A 1 117 ? -33.582 22.365 -12.561 1.00 94.69 117 VAL A N 1
ATOM 902 C CA . VAL A 1 117 ? -32.194 21.862 -12.582 1.00 94.69 117 VAL A CA 1
ATOM 903 C C . VAL A 1 117 ? -31.234 22.848 -11.909 1.00 94.69 117 VAL A C 1
ATOM 905 O O . VAL A 1 117 ? -30.375 22.415 -11.138 1.00 94.69 117 VAL A O 1
ATOM 908 N N . ARG A 1 118 ? -31.416 24.160 -12.119 1.00 94.44 118 ARG A N 1
ATOM 909 C CA . ARG A 1 118 ? -30.646 25.224 -11.453 1.00 94.44 118 ARG A CA 1
ATOM 910 C C . ARG A 1 118 ? -30.760 25.127 -9.933 1.00 94.44 118 ARG A C 1
ATOM 912 O O . ARG A 1 118 ? -29.742 25.094 -9.244 1.00 94.44 118 ARG A O 1
ATOM 919 N N . GLN A 1 119 ? -31.976 24.998 -9.403 1.00 93.94 119 GLN A N 1
ATOM 920 C CA . GLN A 1 119 ? -32.203 24.849 -7.961 1.00 93.94 119 GLN A CA 1
ATOM 921 C C . GLN A 1 119 ? -31.612 23.548 -7.394 1.00 93.94 119 GLN A C 1
ATOM 923 O O . GLN A 1 119 ? -31.115 23.539 -6.268 1.00 93.94 119 GLN A O 1
ATOM 928 N N . LEU A 1 120 ? -31.627 22.447 -8.158 1.00 92.56 120 LEU A N 1
ATOM 929 C CA . LEU A 1 120 ? -30.993 21.193 -7.736 1.00 92.56 120 LEU A CA 1
ATOM 930 C C . LEU A 1 120 ? -29.466 21.314 -7.673 1.00 92.56 120 LEU A C 1
ATOM 932 O O . LEU A 1 120 ? -28.865 20.882 -6.688 1.00 92.56 120 LEU A O 1
ATOM 936 N N . ALA A 1 121 ? -28.847 21.918 -8.686 1.00 92.25 121 ALA A N 1
ATOM 937 C CA . ALA A 1 121 ? -27.398 22.085 -8.766 1.00 92.25 121 ALA A CA 1
ATOM 938 C C . ALA A 1 121 ? -26.856 23.089 -7.731 1.00 92.25 121 ALA A C 1
ATOM 940 O O . ALA A 1 121 ? -25.775 22.881 -7.186 1.00 92.25 121 ALA A O 1
ATOM 941 N N . LYS A 1 122 ? -27.629 24.129 -7.388 1.00 93.69 122 LYS A N 1
ATOM 942 C CA . LYS A 1 122 ? -27.288 25.089 -6.321 1.00 93.69 122 LYS A CA 1
ATOM 943 C C . LYS A 1 122 ? -27.570 24.586 -4.902 1.00 93.69 122 LYS A C 1
ATOM 945 O O . LYS A 1 122 ? -27.238 25.267 -3.938 1.00 93.69 122 LYS A O 1
ATOM 950 N N . SER A 1 123 ? -28.188 23.417 -4.746 1.00 91.88 123 SER A N 1
ATOM 951 C CA . SER A 1 123 ? -28.530 22.899 -3.421 1.00 91.88 123 SER A CA 1
ATOM 952 C C . SER A 1 123 ? -27.290 22.592 -2.571 1.00 91.88 123 SER A C 1
ATOM 954 O O . SER A 1 123 ? -26.288 22.066 -3.067 1.00 91.88 123 SER A O 1
ATOM 956 N N . ASP A 1 124 ? -27.400 22.805 -1.255 1.00 89.81 124 ASP A N 1
ATOM 957 C CA . ASP A 1 124 ? -26.352 22.445 -0.286 1.00 89.81 124 ASP A CA 1
ATOM 958 C C . ASP A 1 124 ? -25.966 20.965 -0.381 1.00 89.81 124 ASP A C 1
ATOM 960 O O . ASP A 1 124 ? -24.820 20.582 -0.153 1.00 89.81 124 ASP A O 1
ATOM 964 N N . ARG A 1 125 ? -26.919 20.108 -0.770 1.00 87.50 125 ARG A N 1
ATOM 965 C CA . ARG A 1 125 ? -26.670 18.679 -0.948 1.00 87.50 125 ARG A CA 1
ATOM 966 C C . ARG A 1 125 ? -25.771 18.400 -2.145 1.00 87.50 125 ARG A C 1
ATOM 968 O O . ARG A 1 125 ? -24.845 17.602 -2.015 1.00 87.50 125 ARG A O 1
ATOM 975 N N . TYR A 1 126 ? -26.034 19.019 -3.293 1.00 89.38 126 TYR A N 1
ATOM 976 C CA . TYR A 1 126 ? -25.176 18.865 -4.468 1.00 89.38 126 TYR A CA 1
ATOM 977 C C . TYR A 1 126 ? -23.762 19.380 -4.164 1.00 89.38 126 TYR A C 1
ATOM 979 O O . TYR A 1 126 ? -22.779 18.677 -4.411 1.00 89.38 126 TYR A O 1
ATOM 987 N N . ARG A 1 127 ? -23.668 20.535 -3.495 1.00 89.56 127 ARG A N 1
ATOM 988 C CA . ARG A 1 127 ? -22.412 21.117 -3.011 1.00 89.56 127 ARG A CA 1
ATOM 989 C C . ARG A 1 127 ? -21.644 20.177 -2.068 1.00 89.56 127 ARG A C 1
ATOM 991 O O . ARG A 1 127 ? -20.474 19.895 -2.310 1.00 89.56 127 ARG A O 1
ATOM 998 N N . ALA A 1 128 ? -22.282 19.627 -1.039 1.00 87.56 128 ALA A N 1
ATOM 999 C CA . ALA A 1 128 ? -21.622 18.723 -0.092 1.00 87.56 128 ALA A CA 1
ATOM 1000 C C . ALA A 1 128 ? -21.118 17.426 -0.756 1.00 87.56 128 ALA A C 1
ATOM 1002 O O . ALA A 1 128 ? -20.077 16.884 -0.378 1.00 87.56 128 ALA A O 1
ATOM 1003 N N . VAL A 1 129 ? -21.849 16.903 -1.749 1.00 82.19 129 VAL A N 1
ATOM 1004 C CA . VAL A 1 129 ? -21.509 15.627 -2.400 1.00 82.19 129 VAL A CA 1
ATOM 1005 C C . VAL A 1 129 ? -20.418 15.797 -3.460 1.00 82.19 129 VAL A C 1
ATOM 1007 O O . VAL A 1 129 ? -19.474 15.007 -3.474 1.00 82.19 129 VAL A O 1
ATOM 1010 N N . PHE A 1 130 ? -20.526 16.804 -4.329 1.00 84.38 130 PHE A N 1
ATOM 1011 C CA . PHE A 1 130 ? -19.678 16.921 -5.522 1.00 84.38 130 PHE A CA 1
ATOM 1012 C C . PHE A 1 130 ? -18.678 18.080 -5.485 1.00 84.38 130 PHE A C 1
ATOM 1014 O O . PHE A 1 130 ? -17.750 18.082 -6.290 1.00 84.38 130 PHE A O 1
ATOM 1021 N N . PHE A 1 131 ? -18.822 19.031 -4.558 1.00 84.62 131 PHE A N 1
ATOM 1022 C CA . PHE A 1 131 ? -17.957 20.210 -4.481 1.00 84.62 131 PHE A CA 1
ATOM 1023 C C . PHE A 1 131 ? -17.038 20.188 -3.251 1.00 84.62 131 PHE A C 1
ATOM 1025 O O . PHE A 1 131 ? -15.824 20.183 -3.398 1.00 84.62 131 PHE A O 1
ATOM 1032 N N . GLU A 1 132 ? -17.580 20.089 -2.034 1.00 85.56 132 GLU A N 1
ATOM 1033 C CA . GLU A 1 132 ? -16.786 20.230 -0.794 1.00 85.56 132 GLU A CA 1
ATOM 1034 C C . GLU A 1 132 ? -15.777 19.096 -0.571 1.00 85.56 132 GLU A C 1
ATOM 1036 O O . GLU A 1 132 ? -14.725 19.300 0.031 1.00 85.56 132 GLU A O 1
ATOM 1041 N N . ASN A 1 133 ? -16.080 17.906 -1.090 1.00 79.88 133 ASN A N 1
ATOM 1042 C CA . ASN A 1 133 ? -15.246 16.711 -0.953 1.00 79.88 133 ASN A CA 1
ATOM 1043 C C . ASN A 1 133 ? -14.404 16.403 -2.207 1.00 79.88 133 ASN A C 1
ATOM 1045 O O . ASN A 1 133 ? -13.772 15.345 -2.277 1.00 79.88 133 ASN A O 1
ATOM 1049 N N . CYS A 1 134 ? -14.399 17.294 -3.205 1.00 78.69 134 CYS A N 1
ATOM 1050 C CA . CYS A 1 134 ? -13.716 17.097 -4.485 1.00 78.69 134 CYS A CA 1
ATOM 1051 C C . CYS A 1 134 ? -12.741 18.250 -4.776 1.00 78.69 134 CYS A C 1
ATOM 1053 O O . CYS A 1 134 ? -13.023 19.395 -4.439 1.00 78.69 134 CYS A O 1
ATOM 1055 N N . PRO A 1 135 ? -11.601 18.001 -5.445 1.00 87.38 135 PRO A N 1
ATOM 1056 C CA . PRO A 1 135 ? -10.788 19.094 -5.967 1.00 87.38 135 PRO A CA 1
ATOM 1057 C C . PRO A 1 135 ? -11.550 19.842 -7.072 1.00 87.38 135 PRO A C 1
ATOM 1059 O O . PRO A 1 135 ? -12.273 19.218 -7.850 1.00 87.38 135 PRO A O 1
ATOM 1062 N N . ASN A 1 136 ? -11.317 21.151 -7.210 1.00 89.38 136 ASN A N 1
ATOM 1063 C CA . ASN A 1 136 ? -12.040 22.021 -8.154 1.00 89.38 136 ASN A CA 1
ATOM 1064 C C . ASN A 1 136 ? -12.066 21.467 -9.592 1.00 89.38 136 ASN A C 1
ATOM 1066 O O . ASN A 1 136 ? -13.100 21.480 -10.245 1.00 89.38 136 ASN A O 1
ATOM 1070 N N . ILE A 1 137 ? -10.956 20.889 -10.069 1.00 90.38 137 ILE A N 1
ATOM 1071 C CA . ILE A 1 137 ? -10.874 20.284 -11.413 1.00 90.38 137 ILE A CA 1
ATOM 1072 C C . ILE A 1 137 ? -11.861 19.117 -11.564 1.00 90.38 137 ILE A C 1
ATOM 1074 O O . ILE A 1 137 ? -12.500 18.965 -12.601 1.00 90.38 137 ILE A O 1
ATOM 1078 N N . ARG A 1 138 ? -12.008 18.288 -10.525 1.00 88.12 138 ARG A N 1
ATOM 1079 C CA . ARG A 1 138 ? -12.951 17.166 -10.530 1.00 88.12 138 ARG A CA 1
ATOM 1080 C C . ARG A 1 138 ? -14.396 17.650 -10.436 1.00 88.12 138 ARG A C 1
ATOM 1082 O O . ARG A 1 138 ? -15.252 17.066 -11.093 1.00 88.12 138 ARG A O 1
ATOM 1089 N N . ALA A 1 139 ? -14.651 18.698 -9.653 1.00 89.12 139 ALA A N 1
ATOM 1090 C CA . ALA A 1 139 ? -15.968 19.324 -9.577 1.00 89.12 139 ALA A CA 1
ATOM 1091 C C . ALA A 1 139 ? -16.405 19.842 -10.959 1.00 89.12 139 ALA A C 1
ATOM 1093 O O . ALA A 1 139 ? -17.494 19.507 -11.413 1.00 89.12 139 ALA A O 1
ATOM 1094 N N . VAL A 1 140 ? -15.506 20.515 -11.686 1.00 91.38 140 VAL A N 1
ATOM 1095 C CA . VAL A 1 140 ? -15.733 20.955 -13.073 1.00 91.38 140 VAL A CA 1
ATOM 1096 C C . VAL A 1 140 ? -16.020 19.764 -14.004 1.00 91.38 140 VAL A C 1
ATOM 1098 O O . VAL A 1 140 ? -17.021 19.776 -14.716 1.00 91.38 140 VAL A O 1
ATOM 1101 N N . GLU A 1 141 ? -15.221 18.684 -13.973 1.00 90.31 141 GLU A N 1
ATOM 1102 C CA . GLU A 1 141 ? -15.483 17.468 -14.779 1.00 90.31 141 GLU A CA 1
ATOM 1103 C C . GLU A 1 141 ? -16.890 16.885 -14.537 1.00 90.31 141 GLU A C 1
ATOM 1105 O O . GLU A 1 141 ? -17.555 16.434 -15.474 1.00 90.31 141 GLU A O 1
ATOM 1110 N N . LEU A 1 142 ? -17.332 16.872 -13.276 1.00 89.81 142 LEU A N 1
ATOM 1111 C CA . LEU A 1 142 ? -18.650 16.384 -12.877 1.00 89.81 142 LEU A CA 1
ATOM 1112 C C . LEU A 1 142 ? -19.764 17.358 -13.278 1.00 89.81 142 LEU A C 1
ATOM 1114 O O . LEU A 1 142 ? -20.794 16.911 -13.774 1.00 89.81 142 LEU A O 1
ATOM 1118 N N . ASN A 1 143 ? -19.554 18.670 -13.172 1.00 91.56 143 ASN A N 1
ATOM 1119 C CA . ASN A 1 143 ? -20.517 19.682 -13.614 1.00 91.56 143 ASN A CA 1
ATOM 1120 C C . ASN A 1 143 ? -20.791 19.572 -15.124 1.00 91.56 143 ASN A C 1
ATOM 1122 O O . ASN A 1 143 ? -21.951 19.505 -15.536 1.00 91.56 143 ASN A O 1
ATOM 1126 N N . PHE A 1 144 ? -19.748 19.410 -15.949 1.00 92.06 144 PHE A N 1
ATOM 1127 C CA . PHE A 1 144 ? -19.896 19.123 -17.385 1.00 92.06 144 PHE A CA 1
ATOM 1128 C C . PHE A 1 144 ? -20.709 17.847 -17.643 1.00 92.06 144 PHE A C 1
ATOM 1130 O O . PHE A 1 144 ? -21.567 17.804 -18.533 1.00 92.06 144 PHE A O 1
ATOM 1137 N N . LYS A 1 145 ? -20.483 16.810 -16.831 1.00 89.75 145 LYS A N 1
ATOM 1138 C CA . LYS A 1 145 ? -21.204 15.541 -16.921 1.00 89.75 145 LYS A CA 1
ATOM 1139 C C . LYS A 1 145 ? -22.686 15.689 -16.547 1.00 89.75 145 LYS A C 1
ATOM 1141 O O . LYS A 1 145 ? -23.540 15.187 -17.278 1.00 89.75 145 LYS A O 1
ATOM 1146 N N . HIS A 1 146 ? -22.993 16.344 -15.431 1.00 89.44 146 HIS A N 1
ATOM 1147 C CA . HIS A 1 146 ? -24.343 16.442 -14.874 1.00 89.44 146 HIS A CA 1
ATOM 1148 C C . HIS A 1 146 ? -25.212 17.457 -15.620 1.00 89.44 146 HIS A C 1
ATOM 1150 O O . HIS A 1 146 ? -26.355 17.141 -15.952 1.00 89.44 146 HIS A O 1
ATOM 1156 N N . LEU A 1 147 ? -24.671 18.637 -15.938 1.00 92.31 147 LEU A N 1
ATOM 1157 C CA . LEU A 1 147 ? -25.431 19.753 -16.510 1.00 92.31 147 LEU A CA 1
ATOM 1158 C C . LEU A 1 147 ? -25.425 19.750 -18.041 1.00 92.31 147 LEU A C 1
ATOM 1160 O O . LEU A 1 147 ? -26.470 19.946 -18.652 1.00 92.31 147 LEU A O 1
ATOM 1164 N N . LEU A 1 148 ? -24.277 19.474 -18.670 1.00 90.81 148 LEU A N 1
ATOM 1165 C CA . LEU A 1 148 ? -24.139 19.488 -20.135 1.00 90.81 148 LEU A CA 1
ATOM 1166 C C . LEU A 1 148 ? -24.163 18.089 -20.769 1.00 90.81 148 LEU A C 1
ATOM 1168 O O . LEU A 1 148 ? -24.240 17.958 -21.993 1.00 90.81 148 LEU A O 1
ATOM 1172 N N . GLY A 1 149 ? -24.096 17.020 -19.971 1.00 87.94 149 GLY A N 1
ATOM 1173 C CA . GLY A 1 149 ? -24.155 15.644 -20.470 1.00 87.94 149 GLY A CA 1
ATOM 1174 C C . GLY A 1 149 ? -22.960 15.245 -21.347 1.00 87.94 149 GLY A C 1
ATOM 1175 O O . GLY A 1 149 ? -23.054 14.277 -22.113 1.00 87.94 149 GLY A O 1
ATOM 1176 N N . ARG A 1 150 ? -21.844 15.980 -21.278 1.00 89.12 150 ARG A N 1
ATOM 1177 C CA . ARG A 1 150 ? -20.604 15.727 -22.032 1.00 89.12 150 ARG A CA 1
ATOM 1178 C C . ARG A 1 150 ? -19.374 15.879 -21.138 1.00 89.12 150 ARG A C 1
ATOM 1180 O O . ARG A 1 150 ? -19.479 16.309 -20.002 1.00 89.12 150 ARG A O 1
ATOM 1187 N N . ALA A 1 151 ? -18.208 15.506 -21.656 1.00 90.31 151 ALA A N 1
ATOM 1188 C CA . ALA A 1 151 ? -16.938 15.889 -21.045 1.00 90.31 151 ALA A CA 1
ATOM 1189 C C . ALA A 1 151 ? -16.487 17.266 -21.577 1.00 90.31 151 ALA A C 1
ATOM 1191 O O . ALA A 1 151 ? -16.875 17.624 -22.699 1.00 90.31 151 ALA A O 1
ATOM 1192 N N . PRO A 1 152 ? -15.654 18.010 -20.825 1.00 90.44 152 PRO A N 1
ATOM 1193 C CA . PRO A 1 152 ? -14.918 19.146 -21.373 1.00 90.44 152 PRO A CA 1
ATOM 1194 C C . PRO A 1 152 ? -14.059 18.691 -22.560 1.00 90.44 152 PRO A C 1
ATOM 1196 O O . PRO A 1 152 ? -13.487 17.596 -22.552 1.00 90.44 152 PRO A O 1
ATOM 1199 N N . GLU A 1 153 ? -14.005 19.511 -23.606 1.00 84.62 153 GLU A N 1
ATOM 1200 C CA . GLU A 1 153 ? -13.313 19.183 -24.856 1.00 84.62 153 GLU A CA 1
ATOM 1201 C C . GLU A 1 153 ? -11.842 19.604 -24.811 1.00 84.62 153 GLU A C 1
ATOM 1203 O O . GLU A 1 153 ? -10.984 18.892 -25.332 1.00 84.62 153 GLU A O 1
ATOM 1208 N N . ASN A 1 154 ? -11.548 20.731 -24.155 1.00 85.12 154 ASN A N 1
ATOM 1209 C CA . ASN A 1 154 ? -10.215 21.322 -24.089 1.00 85.12 154 ASN A CA 1
ATOM 1210 C C . ASN A 1 154 ? -9.875 21.801 -22.675 1.00 85.12 154 ASN A C 1
ATOM 1212 O O . ASN A 1 154 ? -10.748 22.159 -21.888 1.00 85.12 154 ASN A O 1
ATOM 1216 N N . ASN A 1 155 ? -8.575 21.913 -22.385 1.00 87.06 155 ASN A N 1
ATOM 1217 C CA . ASN A 1 155 ? -8.098 22.486 -21.123 1.00 87.06 155 ASN A CA 1
ATOM 1218 C C . ASN A 1 155 ? -8.520 23.958 -20.924 1.00 87.06 155 ASN A C 1
ATOM 1220 O O . ASN A 1 155 ? -8.611 24.408 -19.788 1.00 87.06 155 ASN A O 1
ATOM 1224 N N . ALA A 1 156 ? -8.792 24.690 -22.012 1.00 88.50 156 ALA A N 1
ATOM 1225 C CA . ALA A 1 156 ? -9.249 26.079 -21.957 1.00 88.50 156 ALA A CA 1
ATOM 1226 C C . ALA A 1 156 ? -10.618 26.227 -21.262 1.00 88.50 156 ALA A C 1
ATOM 1228 O O . ALA A 1 156 ? -10.765 27.100 -20.412 1.00 88.50 156 ALA A O 1
ATOM 1229 N N . GLU A 1 157 ? -11.569 25.327 -21.551 1.00 88.69 157 GLU A N 1
ATOM 1230 C CA . GLU A 1 157 ? -12.889 25.317 -20.894 1.00 88.69 157 GLU A CA 1
ATOM 1231 C C . GLU A 1 157 ? -12.727 25.104 -19.379 1.00 88.69 157 GLU A C 1
ATOM 1233 O O . GLU A 1 157 ? -13.313 25.815 -18.571 1.00 88.69 157 GLU A O 1
ATOM 1238 N N . ILE A 1 158 ? -11.852 24.172 -18.974 1.00 90.19 158 ILE A N 1
ATOM 1239 C CA . ILE A 1 158 ? -11.573 23.927 -17.552 1.00 90.19 158 ILE A CA 1
ATOM 1240 C C . ILE A 1 158 ? -10.955 25.157 -16.884 1.00 90.19 158 ILE A C 1
ATOM 1242 O O . ILE A 1 158 ? -11.335 25.493 -15.766 1.00 90.19 158 ILE A O 1
ATOM 1246 N N . SER A 1 159 ? -9.999 25.826 -17.536 1.00 89.31 159 SER A N 1
ATOM 1247 C CA . SER A 1 159 ? -9.375 27.014 -16.948 1.00 89.31 159 SER A CA 1
ATOM 1248 C C . SER A 1 159 ? -10.355 28.169 -16.765 1.00 89.31 159 SER A C 1
ATOM 1250 O O . SER A 1 159 ? -10.267 28.854 -15.751 1.00 89.31 159 SER A O 1
ATOM 1252 N N . GLU A 1 160 ? -11.292 28.351 -17.697 1.00 91.44 160 GLU A N 1
ATOM 1253 C CA . GLU A 1 160 ? -12.315 29.396 -17.620 1.00 91.44 160 GLU A CA 1
ATOM 1254 C C . GLU A 1 160 ? -13.254 29.159 -16.431 1.00 91.44 160 GLU A C 1
ATOM 1256 O O . GLU A 1 160 ? -13.381 30.026 -15.573 1.00 91.44 160 GLU A O 1
ATOM 1261 N N . HIS A 1 161 ? -13.799 27.947 -16.280 1.00 92.56 161 HIS A N 1
ATOM 1262 C CA . HIS A 1 161 ? -14.676 27.636 -15.146 1.00 92.56 161 HIS A CA 1
ATOM 1263 C C . HIS A 1 161 ? -13.952 27.660 -13.793 1.00 92.56 161 HIS A C 1
ATOM 1265 O O . HIS A 1 161 ? -14.534 28.070 -12.792 1.00 92.56 161 HIS A O 1
ATOM 1271 N N . ILE A 1 162 ? -12.669 27.279 -13.737 1.00 91.88 162 ILE A N 1
ATOM 1272 C CA . ILE A 1 162 ? -11.865 27.432 -12.513 1.00 91.88 162 ILE A CA 1
ATOM 1273 C C . ILE A 1 162 ? -11.675 28.911 -12.164 1.00 91.88 162 ILE A C 1
ATOM 1275 O O . ILE A 1 162 ? -11.673 29.252 -10.981 1.00 91.88 162 ILE A O 1
ATOM 1279 N N . GLN A 1 163 ? -11.513 29.778 -13.165 1.00 92.56 163 GLN A N 1
ATOM 1280 C CA . GLN A 1 163 ? -11.395 31.215 -12.952 1.00 92.56 163 GLN A CA 1
ATOM 1281 C C . GLN A 1 163 ? -12.712 31.807 -12.443 1.00 92.56 163 GLN A C 1
ATOM 1283 O O . GLN A 1 163 ? -12.704 32.468 -11.409 1.00 92.56 163 GLN A O 1
ATOM 1288 N N . THR A 1 164 ? -13.842 31.489 -13.080 1.00 92.31 164 THR A N 1
ATOM 1289 C CA . THR A 1 164 ? -15.173 31.904 -12.609 1.00 92.31 164 THR A CA 1
ATOM 1290 C C . THR A 1 164 ? -15.440 31.419 -11.186 1.00 92.31 164 THR A C 1
ATOM 1292 O O . THR A 1 164 ? -15.907 32.183 -10.347 1.00 92.31 164 THR A O 1
ATOM 1295 N N . LEU A 1 165 ? -15.071 30.175 -10.865 1.00 91.50 165 LEU A N 1
ATOM 1296 C CA . LEU A 1 165 ? -15.213 29.648 -9.511 1.00 91.50 165 LEU A CA 1
ATOM 1297 C C . LEU A 1 165 ? -14.357 30.418 -8.490 1.00 91.50 165 LEU A C 1
ATOM 1299 O O . LEU A 1 165 ? -14.782 30.606 -7.350 1.00 91.50 165 LEU A O 1
ATOM 1303 N N . ALA A 1 166 ? -13.149 30.834 -8.873 1.00 89.94 166 ALA A N 1
ATOM 1304 C CA . ALA A 1 166 ? -12.242 31.572 -7.999 1.00 89.94 166 ALA A CA 1
ATOM 1305 C C . ALA A 1 166 ? -12.672 33.034 -7.782 1.00 89.94 166 ALA A C 1
ATOM 1307 O O . ALA A 1 166 ? -12.438 33.570 -6.699 1.00 89.94 166 ALA A O 1
ATOM 1308 N N . GLU A 1 167 ? -13.270 33.667 -8.793 1.00 93.31 167 GLU A N 1
ATOM 1309 C CA . GLU A 1 167 ? -13.667 35.080 -8.771 1.00 93.31 167 GLU A CA 1
ATOM 1310 C C . GLU A 1 167 ? -15.079 35.278 -8.197 1.00 93.31 167 GLU A C 1
ATOM 1312 O O . GLU A 1 167 ? -15.261 36.090 -7.288 1.00 93.31 167 GLU A O 1
ATOM 1317 N N . ASP A 1 168 ? -16.052 34.489 -8.662 1.00 91.81 168 ASP A N 1
ATOM 1318 C CA . ASP A 1 168 ? -17.485 34.706 -8.417 1.00 91.81 168 ASP A CA 1
ATOM 1319 C C . ASP A 1 168 ? -18.138 33.609 -7.549 1.00 91.81 168 ASP A C 1
ATOM 1321 O O . ASP A 1 168 ? -19.262 33.764 -7.062 1.00 91.81 168 ASP A O 1
ATOM 1325 N N . GLY A 1 169 ? -17.427 32.504 -7.297 1.00 90.75 169 GLY A N 1
ATOM 1326 C CA . GLY A 1 169 ? -17.856 31.426 -6.404 1.00 90.75 169 GLY A CA 1
ATOM 1327 C C . GLY A 1 169 ? -18.741 30.352 -7.052 1.00 90.75 169 GLY A C 1
ATOM 1328 O O . GLY A 1 169 ? -18.946 30.299 -8.262 1.00 90.75 169 GLY A O 1
ATOM 1329 N N . PHE A 1 170 ? -19.254 29.443 -6.215 1.00 91.00 170 PHE A N 1
ATOM 1330 C CA . PHE A 1 170 ? -19.924 28.209 -6.655 1.00 91.00 170 PHE A CA 1
ATOM 1331 C C . PHE A 1 170 ? -21.225 28.449 -7.438 1.00 91.00 170 PHE A C 1
ATOM 1333 O O . PHE A 1 170 ? -21.462 27.806 -8.454 1.00 91.00 170 PHE A O 1
ATOM 1340 N N . GLU A 1 171 ? -22.077 29.375 -6.990 1.00 93.44 171 GLU A N 1
ATOM 1341 C CA . GLU A 1 171 ? -23.360 29.620 -7.661 1.00 93.44 171 GLU A CA 1
ATOM 1342 C C . GLU A 1 171 ? -23.180 30.210 -9.062 1.00 93.44 171 GLU A C 1
ATOM 1344 O O . GLU A 1 171 ? -23.890 29.804 -9.982 1.00 93.44 171 GLU A O 1
ATOM 1349 N N . ALA A 1 172 ? -22.206 31.110 -9.223 1.00 93.44 172 ALA A N 1
ATOM 1350 C CA . ALA A 1 172 ? -21.845 31.689 -10.510 1.00 93.44 172 ALA A CA 1
ATOM 1351 C C . ALA A 1 172 ? -21.234 30.643 -11.452 1.00 93.44 172 ALA A C 1
ATOM 1353 O O . ALA A 1 172 ? -21.530 30.642 -12.646 1.00 93.44 172 ALA A O 1
ATOM 1354 N N . GLU A 1 173 ? -20.445 29.700 -10.920 1.00 93.62 173 GLU A N 1
ATOM 1355 C CA . GLU A 1 173 ? -19.949 28.566 -11.704 1.00 93.62 173 GLU A CA 1
ATOM 1356 C C . GLU A 1 173 ? -21.118 27.746 -12.275 1.00 93.62 173 GLU A C 1
ATOM 1358 O O . GLU A 1 173 ? -21.143 27.473 -13.472 1.00 93.62 173 GLU A O 1
ATOM 1363 N N . ILE A 1 174 ? -22.123 27.403 -11.461 1.00 95.44 174 ILE A N 1
ATOM 1364 C CA . ILE A 1 174 ? -23.305 26.649 -11.915 1.00 95.44 174 ILE A CA 1
ATOM 1365 C C . ILE A 1 174 ? -24.110 27.427 -12.962 1.00 95.44 174 ILE A C 1
ATOM 1367 O O . ILE A 1 174 ? -24.509 26.849 -13.979 1.00 95.44 174 ILE A O 1
ATOM 1371 N N . ASP A 1 175 ? -24.323 28.726 -12.745 1.00 94.94 175 ASP A N 1
ATOM 1372 C CA . ASP A 1 175 ? -25.041 29.575 -13.698 1.00 94.94 175 ASP A CA 1
ATOM 1373 C C . ASP A 1 175 ? -24.299 29.675 -15.037 1.00 94.94 175 ASP A C 1
ATOM 1375 O O . ASP A 1 175 ? -24.943 29.607 -16.081 1.00 94.94 175 ASP A O 1
ATOM 1379 N N . SER A 1 176 ? -22.959 29.698 -15.039 1.00 94.75 176 SER A N 1
ATOM 1380 C CA . SER A 1 176 ? -22.163 29.743 -16.276 1.00 94.75 176 SER A CA 1
ATOM 1381 C C . SER A 1 176 ? -22.448 28.576 -17.232 1.00 94.75 176 SER A C 1
ATOM 1383 O O . SER A 1 176 ? -22.445 28.758 -18.450 1.00 94.75 176 SER A O 1
ATOM 1385 N N . TYR A 1 177 ? -22.757 27.382 -16.707 1.00 93.94 177 TYR A N 1
ATOM 1386 C CA . TYR A 1 177 ? -23.124 26.230 -17.535 1.00 93.94 177 TYR A CA 1
ATOM 1387 C C . TYR A 1 177 ? -24.556 26.333 -18.064 1.00 93.94 177 TYR A C 1
ATOM 1389 O O . TYR A 1 177 ? -24.806 26.002 -19.224 1.00 93.94 177 TYR A O 1
ATOM 1397 N N . LEU A 1 178 ? -25.500 26.757 -17.220 1.00 93.88 178 LEU A N 1
ATOM 1398 C CA . LEU A 1 178 ? -26.932 26.779 -17.542 1.00 93.88 178 LEU A CA 1
ATOM 1399 C C . LEU A 1 178 ? -27.321 27.963 -18.432 1.00 93.88 178 LEU A C 1
ATOM 1401 O O . LEU A 1 178 ? -28.230 27.831 -19.248 1.00 93.88 178 LEU A O 1
ATOM 1405 N N . ASP A 1 179 ? -26.608 29.080 -18.307 1.00 94.00 179 ASP A N 1
ATOM 1406 C CA . ASP A 1 179 ? -26.804 30.282 -19.119 1.00 94.00 179 ASP A CA 1
ATOM 1407 C C . ASP A 1 179 ? -25.983 30.246 -20.421 1.00 94.00 179 ASP A C 1
ATOM 1409 O O . ASP A 1 179 ? -26.046 31.176 -21.226 1.00 94.00 179 ASP A O 1
ATOM 1413 N N . SER A 1 180 ? -25.228 29.167 -20.659 1.00 93.50 180 SER A N 1
ATOM 1414 C CA . SER A 1 180 ? -24.448 28.995 -21.882 1.00 93.50 180 SER A CA 1
ATOM 1415 C C . SER A 1 180 ? -25.337 28.799 -23.116 1.00 93.50 180 SER A C 1
ATOM 1417 O O . SER A 1 180 ? -26.322 28.054 -23.100 1.00 93.50 180 SER A O 1
ATOM 1419 N N . ASP A 1 181 ? -24.929 29.390 -24.243 1.00 91.38 181 ASP A N 1
ATOM 1420 C CA . ASP A 1 181 ? -25.589 29.186 -25.541 1.00 91.38 181 ASP A CA 1
ATOM 1421 C C . ASP A 1 181 ? -25.637 27.701 -25.934 1.00 91.38 181 ASP A C 1
ATOM 1423 O O . ASP A 1 181 ? -26.571 27.254 -26.606 1.00 91.38 181 ASP A O 1
ATOM 1427 N N . GLU A 1 182 ? -24.644 26.918 -25.499 1.00 89.81 182 GLU A N 1
ATOM 1428 C CA . GLU A 1 182 ? -24.623 25.477 -25.721 1.00 89.81 182 GLU A CA 1
ATOM 1429 C C . GLU A 1 182 ? -25.788 24.786 -25.015 1.00 89.81 182 GLU A C 1
ATOM 1431 O O . GLU A 1 182 ? -26.463 23.971 -25.645 1.00 89.81 182 GLU A O 1
ATOM 1436 N N . TYR A 1 183 ? -26.051 25.107 -23.745 1.00 93.00 183 TYR A N 1
ATOM 1437 C CA . TYR A 1 183 ? -27.152 24.509 -22.993 1.00 93.00 183 TYR A CA 1
ATOM 1438 C C . TYR A 1 183 ? -28.501 24.807 -23.658 1.00 93.00 183 TYR A C 1
ATOM 1440 O O . TYR A 1 183 ? -29.305 23.895 -23.878 1.00 93.00 183 TYR A O 1
ATOM 1448 N N . PHE A 1 184 ? -28.728 26.055 -24.078 1.00 91.69 184 PHE A N 1
ATOM 1449 C CA . PHE A 1 184 ? -29.964 26.441 -24.764 1.00 91.69 184 PHE A CA 1
ATOM 1450 C C . PHE A 1 184 ? -30.141 25.745 -26.116 1.00 91.69 184 PHE A C 1
ATOM 1452 O O . PHE A 1 184 ? -31.241 25.291 -26.424 1.00 91.69 184 PHE A O 1
ATOM 1459 N N . GLN A 1 185 ? -29.078 25.609 -26.914 1.00 89.44 185 GLN A N 1
ATOM 1460 C CA . GLN A 1 185 ? -29.131 24.866 -28.181 1.00 89.44 185 GLN A CA 1
ATOM 1461 C C . GLN A 1 185 ? -29.327 23.359 -27.968 1.00 89.44 185 GLN A C 1
ATOM 1463 O O . GLN A 1 185 ? -29.875 22.666 -28.825 1.00 89.44 185 GLN A O 1
ATOM 1468 N N . ALA A 1 186 ? -28.833 22.843 -26.845 1.00 85.88 186 ALA A N 1
ATOM 1469 C CA . ALA A 1 186 ? -28.815 21.433 -26.509 1.00 85.88 186 ALA A CA 1
ATOM 1470 C C . ALA A 1 186 ? -30.133 20.911 -25.934 1.00 85.88 186 ALA A C 1
ATOM 1472 O O . ALA A 1 186 ? -30.557 19.816 -26.310 1.00 85.88 186 ALA A O 1
ATOM 1473 N N . PHE A 1 187 ? -30.699 21.653 -24.984 1.00 88.44 187 PHE A N 1
ATOM 1474 C CA . PHE A 1 187 ? -31.797 21.223 -24.122 1.00 88.44 187 PHE A CA 1
ATOM 1475 C C . PHE A 1 187 ? -32.939 22.257 -24.098 1.00 88.44 187 PHE A C 1
ATOM 1477 O O . PHE A 1 187 ? -34.102 21.898 -23.945 1.00 88.44 187 PHE A O 1
ATOM 1484 N N . GLY A 1 188 ? -32.660 23.545 -24.308 1.00 88.00 188 GLY A N 1
ATOM 1485 C CA . GLY A 1 188 ? -33.685 24.584 -24.171 1.00 88.00 188 GLY A CA 1
ATOM 1486 C C . GLY A 1 188 ? -34.199 24.696 -22.728 1.00 88.00 188 GLY A C 1
ATOM 1487 O O . GLY A 1 188 ? -33.455 24.450 -21.783 1.00 88.00 188 GLY A O 1
ATOM 1488 N N . THR A 1 189 ? -35.461 25.095 -22.537 1.00 88.19 189 THR A N 1
ATOM 1489 C CA . THR A 1 189 ? -36.031 25.366 -21.199 1.00 88.19 189 THR A CA 1
ATOM 1490 C C . THR A 1 189 ? -36.778 24.190 -20.569 1.00 88.19 189 THR A C 1
ATOM 1492 O O . THR A 1 189 ? -36.891 24.132 -19.342 1.00 88.19 189 THR A O 1
ATOM 1495 N N . ASP A 1 190 ? -37.276 23.266 -21.394 1.00 87.38 190 ASP A N 1
ATOM 1496 C CA . ASP A 1 190 ? -38.271 22.257 -20.993 1.00 87.38 190 ASP A CA 1
ATOM 1497 C C . ASP A 1 190 ? -37.752 20.810 -21.079 1.00 87.38 190 ASP A C 1
ATOM 1499 O O . ASP A 1 190 ? -38.473 19.867 -20.742 1.00 87.38 190 ASP A O 1
ATOM 1503 N N . LEU A 1 191 ? -36.504 20.618 -21.516 1.00 90.12 191 LEU A N 1
ATOM 1504 C CA . LEU A 1 191 ? -35.884 19.306 -21.698 1.00 90.12 191 LEU A CA 1
ATOM 1505 C C . LEU A 1 191 ? -34.924 19.001 -20.545 1.00 90.12 191 LEU A C 1
ATOM 1507 O O . LEU A 1 191 ? -34.083 19.820 -20.177 1.00 90.12 191 LEU A O 1
ATOM 1511 N N . VAL A 1 192 ? -35.023 17.797 -19.981 1.00 90.62 192 VAL A N 1
ATOM 1512 C CA . VAL A 1 192 ? -34.107 17.348 -18.923 1.00 90.62 192 VAL A CA 1
ATOM 1513 C C . VAL A 1 192 ? -32.735 17.025 -19.529 1.00 90.62 192 VAL A C 1
ATOM 1515 O O . VAL A 1 192 ? -32.685 16.252 -20.492 1.00 90.62 192 VAL A O 1
ATOM 1518 N N . PRO A 1 193 ? -31.615 17.527 -18.966 1.00 91.50 193 PRO A N 1
ATOM 1519 C CA . PRO A 1 193 ? -30.290 17.202 -19.477 1.00 91.50 193 PRO A CA 1
ATOM 1520 C C . PRO A 1 193 ? -30.053 15.694 -19.568 1.00 91.50 193 PRO A C 1
ATOM 1522 O O . PRO A 1 193 ? -30.492 14.913 -18.724 1.00 91.50 193 PRO A O 1
ATOM 1525 N N . TYR A 1 194 ? -29.351 15.274 -20.615 1.00 87.50 194 TYR A N 1
ATOM 1526 C CA . TYR A 1 194 ? -29.069 13.867 -20.877 1.00 87.50 194 TYR A CA 1
ATOM 1527 C C . TYR A 1 194 ? -27.678 13.687 -21.484 1.00 87.50 194 TYR A C 1
ATOM 1529 O O . TYR A 1 194 ? -27.106 14.594 -22.093 1.00 87.50 194 TYR A O 1
ATOM 1537 N N . TYR A 1 195 ? -27.134 12.480 -21.342 1.00 85.00 195 TYR A N 1
ATOM 1538 C CA . TYR A 1 195 ? -25.794 12.142 -21.813 1.00 85.00 195 TYR A CA 1
ATOM 1539 C C . TYR A 1 195 ? -25.678 12.146 -23.345 1.00 85.00 195 TYR A C 1
ATOM 1541 O O . TYR A 1 195 ? -26.207 11.279 -24.043 1.00 85.00 195 TYR A O 1
ATOM 1549 N N . ARG A 1 196 ? -24.883 13.078 -23.875 1.00 83.44 196 ARG A N 1
ATOM 1550 C CA . ARG A 1 196 ? -24.661 13.310 -25.314 1.00 83.44 196 ARG A CA 1
ATOM 1551 C C . ARG A 1 196 ? -23.260 12.946 -25.814 1.00 83.44 196 ARG A C 1
ATOM 1553 O O . ARG A 1 196 ? -23.056 12.849 -27.022 1.00 83.44 196 ARG A O 1
ATOM 1560 N N . GLY A 1 197 ? -22.314 12.693 -24.909 1.00 76.19 197 GLY A N 1
ATOM 1561 C CA . GLY A 1 197 ? -20.935 12.313 -25.253 1.00 76.19 197 GLY A CA 1
ATOM 1562 C C . GLY A 1 197 ? -20.746 10.870 -25.748 1.00 76.19 197 GLY A C 1
ATOM 1563 O O . GLY A 1 197 ? -19.690 10.535 -26.265 1.00 76.19 197 GLY A O 1
ATOM 1564 N N . HIS A 1 198 ? -21.766 10.011 -25.655 1.00 72.50 198 HIS A N 1
ATOM 1565 C CA . HIS A 1 198 ? -21.645 8.567 -25.913 1.00 72.50 198 HIS A CA 1
ATOM 1566 C C . HIS A 1 198 ? -21.533 8.168 -27.401 1.00 72.50 198 HIS A C 1
ATOM 1568 O O . HIS A 1 198 ? -21.452 6.980 -27.713 1.00 72.50 198 HIS A O 1
ATOM 1574 N N . LYS A 1 199 ? -21.563 9.127 -28.334 1.00 75.88 199 LYS A N 1
ATOM 1575 C CA . LYS A 1 199 ? -21.413 8.904 -29.780 1.00 75.88 199 LYS A CA 1
ATOM 1576 C C . LYS A 1 199 ? -20.443 9.924 -30.360 1.00 75.88 199 LYS A C 1
ATOM 1578 O O . LYS A 1 199 ? -20.448 11.089 -29.972 1.00 75.88 199 LYS A O 1
ATOM 1583 N N . THR A 1 200 ? -19.649 9.499 -31.335 1.00 74.75 200 THR A N 1
ATOM 1584 C CA . THR A 1 200 ? -18.815 10.408 -32.126 1.00 74.75 200 THR A CA 1
ATOM 1585 C C . THR A 1 200 ? -19.701 11.303 -32.990 1.00 74.75 200 THR A C 1
ATOM 1587 O O . THR A 1 200 ? -20.560 10.799 -33.715 1.00 74.75 200 THR A O 1
ATOM 1590 N N . GLN A 1 201 ? -19.483 12.615 -32.938 1.00 69.56 201 GLN A N 1
ATOM 1591 C CA . GLN A 1 201 ? -20.214 13.595 -33.744 1.00 69.56 201 GLN A CA 1
ATOM 1592 C C . GLN A 1 201 ? -19.334 14.079 -34.899 1.00 69.56 201 GLN A C 1
ATOM 1594 O O . GLN A 1 201 ? -18.135 14.303 -34.729 1.00 69.56 201 GLN A O 1
ATOM 1599 N N . THR A 1 202 ? -19.921 14.247 -36.084 1.00 69.50 202 THR A N 1
ATOM 1600 C CA . THR A 1 202 ? -19.211 14.785 -37.250 1.00 69.50 202 THR A CA 1
ATOM 1601 C C . THR A 1 202 ? -18.734 16.210 -36.956 1.00 69.50 202 THR A C 1
ATOM 1603 O O . THR A 1 202 ? -19.538 17.064 -36.603 1.00 69.50 202 THR A O 1
ATOM 1606 N N . GLY A 1 203 ? -17.428 16.464 -37.091 1.00 70.56 203 GLY A N 1
ATOM 1607 C CA . GLY A 1 203 ? -16.817 17.774 -36.825 1.00 70.56 203 GLY A CA 1
ATOM 1608 C C . GLY A 1 203 ? -16.268 17.971 -35.407 1.00 70.56 203 GLY A C 1
ATOM 1609 O O . GLY A 1 203 ? -15.599 18.973 -35.173 1.00 70.56 203 GLY A O 1
ATOM 1610 N N . LYS A 1 204 ? -16.478 17.020 -34.484 1.00 74.75 204 LYS A N 1
ATOM 1611 C CA . LYS A 1 204 ? -15.885 17.035 -33.135 1.00 74.75 204 LYS A CA 1
ATOM 1612 C C . LYS A 1 204 ? -14.702 16.071 -33.013 1.00 74.75 204 LYS A C 1
ATOM 1614 O O . LYS A 1 204 ? -14.624 15.073 -33.730 1.00 74.75 204 LYS A O 1
ATOM 1619 N N . SER A 1 205 ? -13.785 16.361 -32.087 1.00 79.06 205 SER A N 1
ATOM 1620 C CA . SER A 1 205 ? -12.635 15.492 -31.811 1.00 79.06 205 SER A CA 1
ATOM 1621 C C . SER A 1 205 ? -13.065 14.160 -31.186 1.00 79.06 205 SER A C 1
ATOM 1623 O O . SER A 1 205 ? -13.927 14.111 -30.306 1.00 79.06 205 SER A O 1
ATOM 1625 N N . VAL A 1 206 ? -12.400 13.072 -31.587 1.00 79.19 206 VAL A N 1
ATOM 1626 C CA . VAL A 1 206 ? -12.594 11.731 -31.007 1.00 79.19 206 VAL A CA 1
ATOM 1627 C C . VAL A 1 206 ? -12.166 11.689 -29.531 1.00 79.19 206 VAL A C 1
ATOM 1629 O O . VAL A 1 206 ? -12.705 10.894 -28.762 1.00 79.19 206 VAL A O 1
ATOM 1632 N N . SER A 1 207 ? -11.263 12.580 -29.100 1.00 82.25 207 SER A N 1
ATOM 1633 C CA . SER A 1 207 ? -10.855 12.692 -27.692 1.00 82.25 207 SER A CA 1
ATOM 1634 C C . SER A 1 207 ? -12.044 12.983 -26.770 1.00 82.25 207 SER A C 1
ATOM 1636 O O . SER A 1 207 ? -12.199 12.306 -25.756 1.00 82.25 207 SER A O 1
ATOM 1638 N N . GLY A 1 208 ? -12.959 13.876 -27.166 1.00 82.06 208 GLY A N 1
ATOM 1639 C CA . GLY A 1 208 ? -14.163 14.197 -26.387 1.00 82.06 208 GLY A CA 1
ATOM 1640 C C . GLY A 1 208 ? -15.079 12.986 -26.159 1.00 82.06 208 GLY A C 1
ATOM 1641 O O . GLY A 1 208 ? -15.591 12.785 -25.055 1.00 82.06 208 GLY A O 1
ATOM 1642 N N . PHE A 1 209 ? -15.213 12.110 -27.163 1.00 84.94 209 PHE A N 1
ATOM 1643 C CA . PHE A 1 209 ? -15.922 10.833 -27.011 1.00 84.94 209 PHE A CA 1
ATOM 1644 C C . PHE A 1 209 ? -15.236 9.946 -25.963 1.00 84.94 209 PHE A C 1
ATOM 1646 O O . PHE A 1 209 ? -15.884 9.470 -25.035 1.00 84.94 209 PHE A O 1
ATOM 1653 N N . THR A 1 210 ? -13.914 9.784 -26.039 1.00 85.50 210 THR A N 1
ATOM 1654 C CA . THR A 1 210 ? -13.179 8.952 -25.073 1.00 85.50 210 THR A CA 1
ATOM 1655 C C . THR A 1 210 ? -13.194 9.513 -23.648 1.00 85.50 210 THR A C 1
ATOM 1657 O O . THR A 1 210 ? -13.311 8.749 -22.690 1.00 85.50 210 THR A O 1
ATOM 1660 N N . HIS A 1 211 ? -13.147 10.839 -23.491 1.00 86.50 211 HIS A N 1
ATOM 1661 C CA . HIS A 1 211 ? -13.242 11.506 -22.192 1.00 86.50 211 HIS A CA 1
ATOM 1662 C C . HIS A 1 211 ? -14.626 11.322 -21.572 1.00 86.50 211 HIS A C 1
ATOM 1664 O O . HIS A 1 211 ? -14.746 10.962 -20.402 1.00 86.50 211 HIS A O 1
ATOM 1670 N N . SER A 1 212 ? -15.683 11.496 -22.366 1.00 85.19 212 SER A N 1
ATOM 1671 C CA . SER A 1 212 ? -17.050 11.288 -21.884 1.00 85.19 212 SER A CA 1
ATOM 1672 C C . SER A 1 212 ? -17.339 9.821 -21.554 1.00 85.19 212 SER A C 1
ATOM 1674 O O . SER A 1 212 ? -17.975 9.549 -20.539 1.00 85.19 212 SER A O 1
ATOM 1676 N N . ALA A 1 213 ? -16.793 8.869 -22.317 1.00 82.44 213 ALA A N 1
ATOM 1677 C CA . ALA A 1 213 ? -16.871 7.444 -22.000 1.00 82.44 213 ALA A CA 1
ATOM 1678 C C . ALA A 1 213 ? -16.133 7.090 -20.695 1.00 82.44 213 ALA A C 1
ATOM 1680 O O . ALA A 1 213 ? -16.587 6.236 -19.940 1.00 82.44 213 ALA A O 1
ATOM 1681 N N . GLN A 1 214 ? -15.023 7.768 -20.386 1.00 81.94 214 GLN A N 1
ATOM 1682 C CA . GLN A 1 214 ? -14.302 7.573 -19.126 1.00 81.94 214 GLN A CA 1
ATOM 1683 C C . GLN A 1 214 ? -15.080 8.101 -17.912 1.00 81.94 214 GLN A C 1
ATOM 1685 O O . GLN A 1 214 ? -15.064 7.469 -16.851 1.00 81.94 214 GLN A O 1
ATOM 1690 N N . LEU A 1 215 ? -15.776 9.231 -18.073 1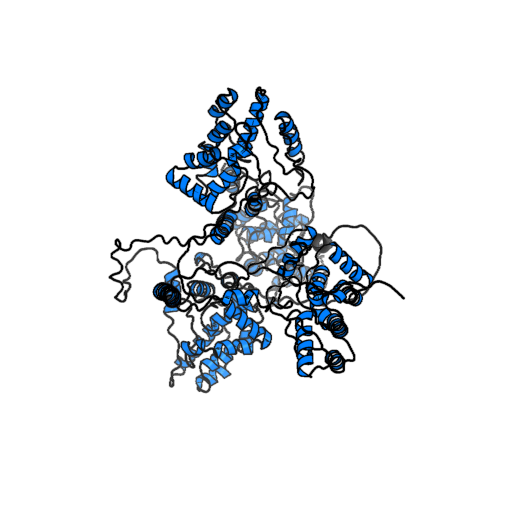.00 81.81 215 LEU A N 1
ATOM 1691 C CA . LEU A 1 215 ? -16.640 9.800 -17.038 1.00 81.81 215 LEU A CA 1
ATOM 1692 C C . LEU A 1 215 ? -17.933 8.986 -16.835 1.00 81.81 215 LEU A C 1
ATOM 1694 O O . LEU A 1 215 ? -18.463 8.942 -15.724 1.00 81.81 215 LEU A O 1
ATOM 1698 N N . VAL A 1 216 ? -18.446 8.328 -17.879 1.00 75.44 216 VAL A N 1
ATOM 1699 C CA . VAL A 1 216 ? -19.695 7.547 -17.865 1.00 75.44 216 VAL A CA 1
ATOM 1700 C C . VAL A 1 216 ? -19.374 6.043 -17.783 1.00 75.44 216 VAL A C 1
ATOM 1702 O O . VAL A 1 216 ? -19.327 5.339 -18.786 1.00 75.44 216 VAL A O 1
ATOM 1705 N N . LYS A 1 217 ? -19.156 5.516 -16.569 1.00 65.38 217 LYS A N 1
ATOM 1706 C CA . LYS A 1 217 ? -18.715 4.122 -16.317 1.00 65.38 217 LYS A CA 1
ATOM 1707 C C . LYS A 1 217 ? -19.837 3.064 -16.314 1.00 65.38 217 LYS A C 1
ATOM 1709 O O . LYS A 1 217 ? -19.765 2.087 -15.571 1.00 65.38 217 LYS A O 1
ATOM 1714 N N . GLY A 1 218 ? -20.850 3.218 -17.167 1.00 65.19 218 GLY A N 1
ATOM 1715 C CA . GLY A 1 218 ? -21.968 2.269 -17.284 1.00 65.19 218 GLY A CA 1
ATOM 1716 C C . GLY A 1 218 ? -23.285 2.771 -16.676 1.00 65.19 218 GLY A C 1
ATOM 1717 O O . GLY A 1 218 ? -23.308 3.660 -15.831 1.00 65.19 218 GLY A O 1
ATOM 1718 N N . ALA A 1 219 ? -24.415 2.212 -17.120 1.00 56.72 219 ALA A N 1
ATOM 1719 C CA . ALA A 1 219 ? -25.756 2.735 -16.812 1.00 56.72 219 ALA A CA 1
ATOM 1720 C C . ALA A 1 219 ? -26.167 2.617 -15.337 1.00 56.72 219 ALA A C 1
ATOM 1722 O O . ALA A 1 219 ? -27.049 3.349 -14.886 1.00 56.72 219 ALA A O 1
ATOM 1723 N N . SER A 1 220 ? -25.505 1.724 -14.601 1.00 58.31 220 SER A N 1
ATOM 1724 C CA . SER A 1 220 ? -25.736 1.456 -13.179 1.00 58.31 220 SER A CA 1
ATOM 1725 C C . SER A 1 220 ? -24.631 2.007 -12.274 1.00 58.31 220 SER A C 1
ATOM 1727 O O . SER A 1 220 ? -24.690 1.803 -11.066 1.00 58.31 220 SER A O 1
ATOM 1729 N N . SER A 1 221 ? -23.617 2.693 -12.819 1.00 66.50 221 SER A N 1
ATOM 1730 C CA . SER A 1 221 ? -22.585 3.316 -11.986 1.00 66.50 221 SER A CA 1
ATOM 1731 C C . SER A 1 221 ? -23.136 4.576 -11.325 1.00 66.50 221 SER A C 1
ATOM 1733 O O . SER A 1 221 ? -23.741 5.404 -12.013 1.00 66.50 221 SER A O 1
ATOM 1735 N N . SER A 1 222 ? -22.902 4.723 -10.020 1.00 76.25 222 SER A N 1
ATOM 1736 C CA . SER A 1 222 ? -23.143 5.968 -9.294 1.00 76.25 222 SER A CA 1
ATOM 1737 C C . SER A 1 222 ? -21.862 6.795 -9.234 1.00 76.25 222 SER A C 1
ATOM 1739 O O . SER A 1 222 ? -20.779 6.261 -8.993 1.00 76.25 222 SER A O 1
ATOM 1741 N N . ASP A 1 223 ? -21.979 8.112 -9.385 1.00 70.81 223 ASP A N 1
ATOM 1742 C CA . ASP A 1 223 ? -20.848 9.027 -9.190 1.00 70.81 223 ASP A CA 1
ATOM 1743 C C . ASP A 1 223 ? -20.444 9.175 -7.712 1.00 70.81 223 ASP A C 1
ATOM 1745 O O . ASP A 1 223 ? -19.345 9.639 -7.413 1.00 70.81 223 ASP A O 1
ATOM 1749 N N . LYS A 1 224 ? -21.284 8.700 -6.778 1.00 66.50 224 LYS A N 1
ATOM 1750 C CA . LYS A 1 224 ? -20.974 8.617 -5.341 1.00 66.50 224 LYS A CA 1
ATOM 1751 C C . LYS A 1 224 ? -20.130 7.389 -4.982 1.00 66.50 224 LYS A C 1
ATOM 1753 O O . LYS A 1 224 ? -19.361 7.444 -4.030 1.00 66.50 224 LYS A O 1
ATOM 1758 N N . SER A 1 225 ? -20.252 6.280 -5.718 1.00 55.06 225 SER A N 1
ATOM 1759 C CA . SER A 1 225 ? -19.603 4.998 -5.379 1.00 55.06 225 SER A CA 1
ATOM 1760 C C . SER A 1 225 ? -18.129 4.914 -5.798 1.00 55.06 225 SER A C 1
ATOM 1762 O O . SER A 1 225 ? -17.567 3.824 -5.877 1.00 55.06 225 SER A O 1
ATOM 1764 N N . ILE A 1 226 ? -17.499 6.042 -6.131 1.00 54.84 226 ILE A N 1
ATOM 1765 C CA . ILE A 1 226 ? -16.107 6.092 -6.575 1.00 54.84 226 ILE A CA 1
ATOM 1766 C C . ILE A 1 226 ? -15.231 6.403 -5.358 1.00 54.84 226 ILE A C 1
ATOM 1768 O O . ILE A 1 226 ? -15.238 7.521 -4.854 1.00 54.84 226 ILE A O 1
ATOM 1772 N N . GLU A 1 227 ? -14.418 5.430 -4.935 1.00 45.03 227 GLU A N 1
ATOM 1773 C CA . GLU A 1 227 ? -13.446 5.528 -3.824 1.00 45.03 227 GLU A CA 1
ATOM 1774 C C . GLU A 1 227 ? -12.375 6.632 -4.002 1.00 45.03 227 GLU A C 1
ATOM 1776 O O . GLU A 1 227 ? -11.520 6.832 -3.145 1.00 45.03 227 GLU A O 1
ATOM 1781 N N . SER A 1 228 ? -12.407 7.374 -5.112 1.00 51.00 228 SER A N 1
ATOM 1782 C CA . SER A 1 228 ? -11.472 8.447 -5.440 1.00 51.00 228 SER A CA 1
ATOM 1783 C C . SER A 1 228 ? -12.172 9.656 -6.077 1.00 51.00 228 SER A C 1
ATOM 1785 O O . SER A 1 228 ? -11.797 10.100 -7.163 1.00 51.00 228 SER A O 1
ATOM 1787 N N . ASN A 1 229 ? -13.169 10.240 -5.408 1.00 56.41 229 ASN A N 1
ATOM 1788 C CA . ASN A 1 229 ? -13.622 11.599 -5.757 1.00 56.41 229 ASN A CA 1
ATOM 1789 C C . ASN A 1 229 ? -12.510 12.656 -5.593 1.00 56.41 229 ASN A C 1
ATOM 1791 O O . ASN A 1 229 ? -12.624 13.777 -6.073 1.00 56.41 229 ASN A O 1
ATOM 1795 N N . THR A 1 230 ? -11.385 12.273 -4.989 1.00 60.53 230 THR A N 1
ATOM 1796 C CA . THR A 1 230 ? -10.197 13.102 -4.784 1.00 60.53 230 THR A CA 1
ATOM 1797 C C . THR A 1 230 ? -9.342 13.297 -6.043 1.00 60.53 230 THR A C 1
ATOM 1799 O O . THR A 1 230 ? -8.443 14.132 -6.015 1.00 60.53 230 THR A O 1
ATOM 1802 N N . THR A 1 231 ? -9.563 12.556 -7.141 1.00 75.75 231 THR A N 1
ATOM 1803 C CA . THR A 1 231 ? -8.706 12.655 -8.339 1.00 75.75 231 THR A CA 1
ATOM 1804 C C . THR A 1 231 ? -9.484 12.951 -9.628 1.00 75.75 231 THR A C 1
ATOM 1806 O O . THR A 1 231 ? -10.493 12.300 -9.913 1.00 75.75 231 THR A O 1
ATOM 1809 N N . PRO A 1 232 ? -9.019 13.917 -10.443 1.00 82.69 232 PRO A N 1
ATOM 1810 C CA . PRO A 1 232 ? -9.595 14.183 -11.757 1.00 82.69 232 PRO A CA 1
ATOM 1811 C C . PRO A 1 232 ? -9.316 13.017 -12.713 1.00 82.69 232 PRO A C 1
ATOM 1813 O O . PRO A 1 232 ? -8.224 12.442 -12.723 1.00 82.69 232 PRO A O 1
ATOM 1816 N N . GLN A 1 233 ? -10.323 12.634 -13.498 1.00 80.12 233 GLN A N 1
ATOM 1817 C CA . GLN A 1 233 ? -10.296 11.411 -14.307 1.00 80.12 233 GLN A CA 1
ATOM 1818 C C . GLN A 1 233 ? -9.803 11.633 -15.732 1.00 80.12 233 GLN A C 1
ATOM 1820 O O . GLN A 1 233 ? -9.334 10.674 -16.350 1.00 80.12 233 GLN A O 1
ATOM 1825 N N . ILE A 1 234 ? -9.929 12.853 -16.258 1.00 87.12 234 ILE A N 1
ATOM 1826 C CA . ILE A 1 234 ? -9.595 13.179 -17.650 1.00 87.12 234 ILE A CA 1
ATOM 1827 C C . ILE A 1 234 ? -8.559 14.303 -17.774 1.00 87.12 234 ILE A C 1
ATOM 1829 O O . ILE A 1 234 ? -8.046 14.514 -18.871 1.00 87.12 234 ILE A O 1
ATOM 1833 N N . GLN A 1 235 ? -8.167 14.958 -16.670 1.00 84.88 235 GLN A N 1
ATOM 1834 C CA . GLN A 1 235 ? -7.155 16.028 -16.657 1.00 84.88 235 GLN A CA 1
ATOM 1835 C C . GLN A 1 235 ? -5.873 15.671 -17.433 1.00 84.88 235 GLN A C 1
ATOM 1837 O O . GLN A 1 235 ? -5.401 16.470 -18.238 1.00 84.88 235 GLN A O 1
ATOM 1842 N N . SER A 1 236 ? -5.305 14.477 -17.241 1.00 82.00 236 SER A N 1
ATOM 1843 C CA . SER A 1 236 ? -4.078 14.075 -17.948 1.00 82.00 236 SER A CA 1
ATOM 1844 C C . SER A 1 236 ? -4.266 13.979 -19.468 1.00 82.00 236 SER A C 1
ATOM 1846 O O . SER A 1 236 ? -3.365 14.349 -20.225 1.00 82.00 236 SER A O 1
ATOM 1848 N N . GLY A 1 237 ? -5.441 13.532 -19.920 1.00 80.94 237 GLY A N 1
ATOM 1849 C CA . GLY A 1 237 ? -5.810 13.488 -21.335 1.00 80.94 237 GLY A CA 1
ATOM 1850 C C . GLY A 1 237 ? -6.002 14.883 -21.926 1.00 80.94 237 GLY A C 1
ATOM 1851 O O . GLY A 1 237 ? -5.482 15.170 -23.000 1.00 80.94 237 GLY A O 1
ATOM 1852 N N . LEU A 1 238 ? -6.645 15.787 -21.183 1.00 83.25 238 LEU A N 1
ATOM 1853 C CA . LEU A 1 238 ? -6.898 17.164 -21.620 1.00 83.25 238 LEU A CA 1
ATOM 1854 C C . LEU A 1 238 ? -5.623 18.006 -21.716 1.00 83.25 238 LEU A C 1
ATOM 1856 O O . LEU A 1 238 ? -5.457 18.744 -22.684 1.00 83.25 238 LEU A O 1
ATOM 1860 N N . LEU A 1 239 ? -4.699 17.872 -20.757 1.00 81.88 239 LEU A N 1
ATOM 1861 C CA . LEU A 1 239 ? -3.412 18.582 -20.789 1.00 81.88 239 LEU A CA 1
ATOM 1862 C C . LEU A 1 239 ? -2.523 18.119 -21.949 1.00 81.88 239 LEU A C 1
ATOM 1864 O O . LEU A 1 239 ? -1.740 18.901 -22.480 1.00 81.88 239 LEU A O 1
ATOM 1868 N N . SER A 1 240 ? -2.625 16.844 -22.323 1.00 79.19 240 SER A N 1
ATOM 1869 C CA . SER A 1 240 ? -1.829 16.257 -23.404 1.00 79.19 240 SER A CA 1
ATOM 1870 C C . SER A 1 240 ? -2.522 16.304 -24.770 1.00 79.19 240 SER A C 1
ATOM 1872 O O . SER A 1 240 ? -1.882 16.006 -25.777 1.00 79.19 240 SER A O 1
ATOM 1874 N N . GLY A 1 241 ? -3.810 16.665 -24.824 1.00 78.75 241 GLY A N 1
ATOM 1875 C CA . GLY A 1 241 ? -4.627 16.597 -26.037 1.00 78.75 241 GLY A CA 1
ATOM 1876 C C . GLY A 1 241 ? -4.804 15.169 -26.565 1.00 78.75 241 GLY A C 1
ATOM 1877 O O . GLY A 1 241 ? -5.037 14.981 -27.760 1.00 78.75 241 GLY A O 1
ATOM 1878 N N . THR A 1 242 ? -4.651 14.156 -25.705 1.00 79.69 242 THR A N 1
ATOM 1879 C CA . THR A 1 242 ? -4.706 12.739 -26.089 1.00 79.69 242 THR A CA 1
ATOM 1880 C C . THR A 1 242 ? -6.007 12.080 -25.624 1.00 79.69 242 THR A C 1
ATOM 1882 O O . THR A 1 242 ? -6.527 12.425 -24.561 1.00 79.69 242 THR A O 1
ATOM 1885 N N . PRO A 1 243 ? -6.562 11.128 -26.399 1.00 79.81 243 PRO A N 1
ATOM 1886 C CA . PRO A 1 243 ? -7.746 10.385 -25.984 1.00 79.81 243 PRO A CA 1
ATOM 1887 C C . PRO A 1 243 ? -7.452 9.547 -24.735 1.00 79.81 243 PRO A C 1
ATOM 1889 O O . PRO A 1 243 ? -6.390 8.936 -24.621 1.00 79.81 243 PRO A O 1
ATOM 1892 N N . THR A 1 244 ? -8.403 9.498 -23.805 1.00 79.06 244 THR A N 1
ATOM 1893 C CA . THR A 1 244 ? -8.289 8.673 -22.594 1.00 79.06 244 THR A CA 1
ATOM 1894 C C . THR A 1 244 ? -8.672 7.216 -22.864 1.00 79.06 244 THR A C 1
ATOM 1896 O O . THR A 1 244 ? -9.481 6.922 -23.743 1.00 79.06 244 THR A O 1
ATOM 1899 N N . GLU A 1 245 ? -8.100 6.277 -22.109 1.00 73.69 245 GLU A N 1
ATOM 1900 C CA . GLU A 1 245 ? -8.374 4.847 -22.290 1.00 73.69 245 GLU A CA 1
ATOM 1901 C C . GLU A 1 245 ? -9.797 4.470 -21.851 1.00 73.69 245 GLU A C 1
ATOM 1903 O O . GLU A 1 245 ? -10.148 4.544 -20.673 1.00 73.69 245 GLU A O 1
ATOM 1908 N N . ILE A 1 246 ? -10.613 3.970 -22.783 1.00 67.69 246 ILE A N 1
ATOM 1909 C CA . ILE A 1 246 ? -11.907 3.373 -22.439 1.00 67.69 246 ILE A CA 1
ATOM 1910 C C . ILE A 1 246 ? -11.636 2.023 -21.773 1.00 67.69 246 ILE A C 1
ATOM 1912 O O . ILE A 1 246 ? -11.260 1.051 -22.431 1.00 67.69 246 ILE A O 1
ATOM 1916 N N . LYS A 1 247 ? -11.817 1.960 -20.452 1.00 54.47 247 LYS A N 1
ATOM 1917 C CA . LYS A 1 247 ? -11.662 0.712 -19.699 1.00 54.47 247 LYS A CA 1
ATOM 1918 C C . LYS A 1 247 ? -12.692 -0.316 -20.195 1.00 54.47 247 LYS A C 1
ATOM 1920 O O . LYS A 1 247 ? -13.878 0.017 -20.236 1.00 54.47 247 LYS A O 1
ATOM 1925 N N . PRO A 1 248 ? -12.290 -1.554 -20.540 1.00 47.72 248 PRO A N 1
ATOM 1926 C CA . PRO A 1 248 ? -13.257 -2.604 -20.838 1.00 47.72 248 PRO A CA 1
ATOM 1927 C C . PRO A 1 248 ? -14.120 -2.860 -19.593 1.00 47.72 248 PRO A C 1
ATOM 1929 O O . PRO A 1 248 ? -13.595 -2.902 -18.478 1.00 47.72 248 PRO A O 1
ATOM 1932 N N . LEU A 1 249 ? -15.438 -3.008 -19.771 1.00 44.34 249 LEU A N 1
ATOM 1933 C CA . LEU A 1 249 ? -16.361 -3.348 -18.683 1.00 44.34 249 LEU A CA 1
ATOM 1934 C C . LEU A 1 249 ? -16.022 -4.747 -18.148 1.00 44.34 249 LEU A C 1
ATOM 1936 O O . LEU A 1 249 ? -16.442 -5.762 -18.693 1.00 44.34 249 LEU A O 1
ATOM 1940 N N . ALA A 1 250 ? -15.223 -4.802 -17.090 1.00 35.50 250 ALA A N 1
ATOM 1941 C CA . ALA A 1 250 ? -14.720 -6.032 -16.497 1.00 35.50 250 ALA A CA 1
ATOM 1942 C C . ALA A 1 250 ? -15.686 -6.613 -15.448 1.00 35.50 250 ALA A C 1
ATOM 1944 O O . ALA A 1 250 ? -15.260 -6.889 -14.332 1.00 35.50 250 ALA A O 1
ATOM 1945 N N . THR A 1 251 ? -16.975 -6.793 -15.767 1.00 32.31 251 THR A N 1
ATOM 1946 C CA . THR A 1 251 ? -17.888 -7.568 -14.901 1.00 32.31 251 THR A CA 1
ATOM 1947 C C . THR A 1 251 ? -19.156 -8.019 -15.638 1.00 32.31 251 THR A C 1
ATOM 1949 O O . THR A 1 251 ? -20.133 -7.284 -15.719 1.00 32.31 251 THR A O 1
ATOM 1952 N N . LEU A 1 252 ? -19.181 -9.263 -16.119 1.00 25.20 252 LEU A N 1
ATOM 1953 C CA . LEU A 1 252 ? -20.403 -10.072 -16.150 1.00 25.20 252 LEU A CA 1
ATOM 1954 C C . LEU A 1 252 ? -20.043 -11.495 -15.694 1.00 25.20 252 LEU A C 1
ATOM 1956 O O . LEU A 1 252 ? -19.027 -12.026 -16.150 1.00 25.20 252 LEU A O 1
ATOM 1960 N N . PRO A 1 253 ? -20.838 -12.125 -14.811 1.00 27.08 253 PRO A N 1
ATOM 1961 C CA . PRO A 1 253 ? -20.725 -13.549 -14.537 1.00 27.08 253 PRO A CA 1
ATOM 1962 C C . PRO A 1 253 ? -21.295 -14.303 -15.743 1.00 27.08 253 PRO A C 1
ATOM 1964 O O . PRO A 1 253 ? -22.453 -14.104 -16.101 1.00 27.08 253 PRO A O 1
ATOM 1967 N N . PHE A 1 254 ? -20.499 -15.155 -16.389 1.00 24.34 254 PHE A N 1
ATOM 1968 C CA . PHE A 1 254 ? -20.994 -16.012 -17.467 1.00 24.34 254 PHE A CA 1
ATOM 1969 C C . PHE A 1 254 ? -20.938 -17.479 -17.032 1.00 24.34 254 PHE A C 1
ATOM 1971 O O . PHE A 1 254 ? -19.865 -18.067 -16.904 1.00 24.34 254 PHE A O 1
ATOM 1978 N N . SER A 1 255 ? -22.121 -18.051 -16.800 1.00 28.14 255 SER A N 1
ATOM 1979 C CA . SER A 1 255 ? -22.368 -19.490 -16.905 1.00 28.14 255 SER A CA 1
ATOM 1980 C C . SER A 1 255 ? -22.320 -19.869 -18.391 1.00 28.14 255 SER A C 1
ATOM 1982 O O . SER A 1 255 ? -22.912 -19.194 -19.227 1.00 28.14 255 SER A O 1
ATOM 1984 N N . THR A 1 256 ? -21.543 -20.898 -18.716 1.00 29.98 256 THR A N 1
ATOM 1985 C CA . THR A 1 256 ? -21.098 -21.319 -20.063 1.00 29.98 256 THR A CA 1
ATOM 1986 C C . THR A 1 256 ? -22.228 -21.828 -20.981 1.00 29.98 256 THR A C 1
ATOM 1988 O O . THR A 1 256 ? -23.233 -22.312 -20.461 1.00 29.98 256 THR A O 1
ATOM 1991 N N . PRO A 1 257 ? -22.056 -21.846 -22.324 1.00 27.22 257 PRO A N 1
ATOM 1992 C CA . PRO A 1 257 ? -21.434 -23.009 -22.987 1.00 27.22 257 PRO A CA 1
ATOM 1993 C C . PRO A 1 257 ? -20.472 -22.673 -24.152 1.00 27.22 257 PRO A C 1
ATOM 1995 O O . PRO A 1 257 ? -20.542 -21.632 -24.795 1.00 27.22 257 PRO A O 1
ATOM 1998 N N . VAL A 1 258 ? -19.556 -23.608 -24.413 1.00 32.44 258 VAL A N 1
ATOM 1999 C CA . VAL A 1 258 ? -18.500 -23.588 -25.444 1.00 32.44 258 VAL A CA 1
ATOM 2000 C C . VAL A 1 258 ? -19.048 -23.970 -26.827 1.00 32.44 258 VAL A C 1
ATOM 2002 O O . VAL A 1 258 ? -19.719 -24.993 -26.924 1.00 32.44 258 VAL A O 1
ATOM 2005 N N . ILE A 1 259 ? -18.675 -23.239 -27.894 1.00 27.27 259 ILE A N 1
ATOM 2006 C CA . ILE A 1 259 ? -18.753 -23.663 -29.317 1.00 27.27 259 ILE A CA 1
ATOM 2007 C C . ILE A 1 259 ? -17.515 -23.107 -30.085 1.00 27.27 259 ILE A C 1
ATOM 2009 O O . ILE A 1 259 ? -17.035 -22.035 -29.713 1.00 27.27 259 ILE A O 1
ATOM 2013 N N . PRO A 1 260 ? -16.945 -23.826 -31.086 1.00 28.47 260 PRO A N 1
ATOM 2014 C CA . PRO A 1 260 ? -15.564 -23.665 -31.561 1.00 28.47 260 PRO A CA 1
ATOM 2015 C C . PRO A 1 260 ? -15.327 -22.569 -32.616 1.00 28.47 260 PRO A C 1
ATOM 2017 O O . PRO A 1 260 ? -16.248 -22.084 -33.269 1.00 28.47 260 PRO A O 1
ATOM 2020 N N . GLU A 1 261 ? -14.042 -22.234 -32.772 1.00 29.50 261 GLU A N 1
ATOM 2021 C CA . GLU A 1 261 ? -13.449 -21.204 -33.636 1.00 29.50 261 GLU A CA 1
ATOM 2022 C C . GLU A 1 261 ? -13.929 -21.220 -35.101 1.00 29.50 261 GLU A C 1
ATOM 2024 O O . GLU A 1 261 ? -13.978 -22.264 -35.753 1.00 29.50 261 GLU A O 1
ATOM 2029 N N . GLN A 1 262 ? -14.183 -20.026 -35.651 1.00 26.25 262 GLN A N 1
ATOM 2030 C CA . GLN A 1 262 ? -14.176 -19.770 -37.093 1.00 26.25 262 GLN A CA 1
ATOM 2031 C C . GLN A 1 262 ? -13.109 -18.720 -37.426 1.00 26.25 262 GLN A C 1
ATOM 2033 O O . GLN A 1 262 ? -13.055 -17.652 -36.814 1.00 26.25 262 GLN A O 1
ATOM 2038 N N . GLU A 1 263 ? -12.265 -19.042 -38.409 1.00 30.83 263 GLU A N 1
ATOM 2039 C CA . GLU A 1 263 ? -11.248 -18.162 -38.989 1.00 30.83 263 GLU A CA 1
ATOM 2040 C C . GLU A 1 263 ? -11.868 -16.860 -39.516 1.00 30.83 263 GLU A C 1
ATOM 2042 O O . GLU A 1 263 ? -12.659 -16.865 -40.460 1.00 30.83 263 GLU A O 1
ATOM 2047 N N . TYR A 1 264 ? -11.452 -15.720 -38.963 1.00 27.75 264 TYR A N 1
ATOM 2048 C CA . TYR A 1 264 ? -11.704 -14.415 -39.570 1.00 27.75 264 TYR A CA 1
ATOM 2049 C C . TYR A 1 264 ? -10.541 -14.036 -40.493 1.00 27.75 264 TYR A C 1
ATOM 2051 O O . TYR A 1 264 ? -9.479 -13.607 -40.042 1.00 27.75 264 TYR A O 1
ATOM 2059 N N . GLN A 1 265 ? -10.754 -14.146 -41.806 1.00 28.06 265 GLN A N 1
ATOM 2060 C CA . GLN A 1 265 ? -9.946 -13.436 -42.798 1.00 28.06 265 GLN A CA 1
ATOM 2061 C C . GLN A 1 265 ? -10.366 -11.959 -42.819 1.00 28.06 265 GLN A C 1
ATOM 2063 O O . GLN A 1 265 ? -11.526 -11.641 -43.082 1.00 28.06 265 GLN A O 1
ATOM 2068 N N . GLN A 1 266 ? -9.435 -11.041 -42.546 1.00 26.86 266 GLN A N 1
ATOM 2069 C CA . GLN A 1 266 ? -9.692 -9.608 -42.717 1.00 26.86 266 GLN A CA 1
ATOM 2070 C C . GLN A 1 266 ? -9.791 -9.253 -44.213 1.00 26.86 266 GLN A C 1
ATOM 2072 O O . GLN A 1 266 ? -8.919 -9.658 -44.987 1.00 26.86 266 GLN A O 1
ATOM 2077 N N . PRO A 1 267 ? -10.793 -8.467 -44.648 1.00 26.70 267 PRO A N 1
ATOM 2078 C CA . PRO A 1 267 ? -10.835 -7.956 -46.010 1.00 26.70 267 PRO A CA 1
ATOM 2079 C C . PRO A 1 267 ? -9.756 -6.882 -46.204 1.00 26.70 267 PRO A C 1
ATOM 2081 O O . PRO A 1 267 ? -9.732 -5.865 -45.513 1.00 26.70 267 PRO A O 1
ATOM 2084 N N . GLN A 1 268 ? -8.874 -7.095 -47.179 1.00 32.50 268 GLN A N 1
ATOM 2085 C CA . GLN A 1 268 ? -7.936 -6.079 -47.649 1.00 32.50 268 GLN A CA 1
ATOM 2086 C C . GLN A 1 268 ? -8.709 -4.961 -48.361 1.00 32.50 268 GLN A C 1
ATOM 2088 O O . GLN A 1 268 ? -9.178 -5.141 -49.483 1.00 32.50 268 GLN A O 1
ATOM 2093 N N . GLN A 1 269 ? -8.820 -3.790 -47.735 1.00 31.44 269 GLN A N 1
ATOM 2094 C CA . GLN A 1 269 ? -9.137 -2.552 -48.446 1.00 31.44 269 GLN A CA 1
ATOM 2095 C C . GLN A 1 269 ? -7.837 -1.783 -48.681 1.00 31.44 269 GLN A C 1
ATOM 2097 O O . GLN A 1 269 ? -7.255 -1.205 -47.766 1.00 31.44 269 GLN A O 1
ATOM 2102 N N . GLN A 1 270 ? -7.365 -1.809 -49.927 1.00 36.28 270 GLN A N 1
ATOM 2103 C CA . GLN A 1 270 ? -6.296 -0.935 -50.400 1.00 36.28 270 GLN A CA 1
ATOM 2104 C C . GLN A 1 270 ? -6.857 0.487 -50.520 1.00 36.28 270 GLN A C 1
ATOM 2106 O O . GLN A 1 270 ? -7.583 0.787 -51.466 1.00 36.28 270 GLN A O 1
ATOM 2111 N N . LEU A 1 271 ? -6.536 1.365 -49.568 1.00 29.61 271 LEU A N 1
ATOM 2112 C CA . LEU A 1 271 ? -6.729 2.802 -49.756 1.00 29.61 271 LEU A CA 1
ATOM 2113 C C . LEU A 1 271 ? -5.551 3.366 -50.555 1.00 29.61 271 LEU A C 1
ATOM 2115 O O . LEU A 1 271 ? -4.386 3.242 -50.175 1.00 29.61 271 LEU A O 1
ATOM 2119 N N . THR A 1 272 ? -5.871 3.957 -51.701 1.00 31.25 272 THR A N 1
ATOM 2120 C CA . THR A 1 272 ? -4.927 4.612 -52.604 1.00 31.25 272 THR A CA 1
ATOM 2121 C C . THR A 1 272 ? -4.402 5.921 -52.017 1.00 31.25 272 THR A C 1
ATOM 2123 O O . THR A 1 272 ? -5.119 6.660 -51.354 1.00 31.25 272 THR A O 1
ATOM 2126 N N . LYS A 1 273 ? -3.130 6.204 -52.311 1.00 36.50 273 LYS A N 1
ATOM 2127 C CA . LYS A 1 273 ? -2.257 7.266 -51.778 1.00 36.50 273 LYS A CA 1
ATOM 2128 C C . LYS A 1 273 ? -2.609 8.705 -52.218 1.00 36.50 273 LYS A C 1
ATOM 2130 O O . LYS A 1 273 ? -1.711 9.513 -52.435 1.00 36.50 273 LYS A O 1
ATOM 2135 N N . ALA A 1 274 ? -3.878 9.042 -52.388 1.00 33.25 274 ALA A N 1
ATOM 2136 C CA . ALA A 1 274 ? -4.291 10.394 -52.746 1.00 33.25 274 ALA A CA 1
ATOM 2137 C C . ALA A 1 274 ? -5.524 10.770 -51.931 1.00 33.25 274 ALA A C 1
ATOM 2139 O O . ALA A 1 274 ? -6.419 9.952 -51.772 1.00 33.25 274 ALA A O 1
ATOM 2140 N N . ASP A 1 275 ? -5.535 12.008 -51.449 1.00 29.47 275 ASP A N 1
ATOM 2141 C CA . ASP A 1 275 ? -6.661 12.670 -50.786 1.00 29.47 275 ASP A CA 1
ATOM 2142 C C . ASP A 1 275 ? -6.758 12.420 -49.274 1.00 29.47 275 ASP A C 1
ATOM 2144 O O . ASP A 1 275 ? -7.586 11.664 -48.787 1.00 29.47 275 ASP A O 1
ATOM 2148 N N . PHE A 1 276 ? -5.862 13.064 -48.518 1.00 28.70 276 PHE A N 1
ATOM 2149 C CA . PHE A 1 276 ? -6.207 14.087 -47.514 1.00 28.70 276 PHE A CA 1
ATOM 2150 C C . PHE A 1 276 ? -4.907 14.587 -46.859 1.00 28.70 276 PHE A C 1
ATOM 2152 O O . PHE A 1 276 ? -4.290 13.904 -46.046 1.00 28.70 276 PHE A O 1
ATOM 2159 N N . ILE A 1 277 ? -4.474 15.791 -47.242 1.00 28.86 277 ILE A N 1
ATOM 2160 C CA . ILE A 1 277 ? -3.361 16.514 -46.614 1.00 28.86 277 ILE A CA 1
ATOM 2161 C C . ILE A 1 277 ? -3.962 17.606 -45.721 1.00 28.86 277 ILE A C 1
ATOM 2163 O O . ILE A 1 277 ? -4.513 18.571 -46.250 1.00 28.86 277 ILE A O 1
ATOM 2167 N N . PRO A 1 278 ? -3.789 17.535 -44.395 1.00 26.78 278 PRO A N 1
ATOM 2168 C CA . PRO A 1 278 ? -3.578 18.708 -43.569 1.00 26.78 278 PRO A CA 1
ATOM 2169 C C . PRO A 1 278 ? -2.072 18.882 -43.339 1.00 26.78 278 PRO A C 1
ATOM 2171 O O . PRO A 1 278 ? -1.364 17.981 -42.891 1.00 26.78 278 PRO A O 1
ATOM 2174 N N . VAL A 1 279 ? -1.581 20.066 -43.690 1.00 36.81 279 VAL A N 1
ATOM 2175 C CA . VAL A 1 279 ? -0.190 20.491 -43.539 1.00 36.81 279 VAL A CA 1
ATOM 2176 C C . VAL A 1 279 ? 0.167 20.574 -42.052 1.00 36.81 279 VAL A C 1
ATOM 2178 O O . VAL A 1 279 ? -0.223 21.524 -41.384 1.00 36.81 279 VAL A O 1
ATOM 2181 N N . TYR A 1 280 ? 0.979 19.634 -41.563 1.00 28.59 280 TYR A N 1
ATOM 2182 C CA . TYR A 1 280 ? 1.865 19.849 -40.419 1.00 28.59 280 TYR A CA 1
ATOM 2183 C C . TYR A 1 280 ? 3.251 19.266 -40.719 1.00 28.59 280 TYR A C 1
ATOM 2185 O O . TYR A 1 280 ? 3.404 18.116 -41.115 1.00 28.59 280 TYR A O 1
ATOM 2193 N N . LYS A 1 281 ? 4.227 20.168 -40.592 1.00 27.16 281 LYS A N 1
ATOM 2194 C CA . LYS A 1 281 ? 5.687 20.076 -40.732 1.00 27.16 281 LYS A CA 1
ATOM 2195 C C . LYS A 1 281 ? 6.268 18.675 -40.988 1.00 27.16 281 LYS A C 1
ATOM 2197 O O . LYS A 1 281 ? 6.274 17.796 -40.135 1.00 27.16 281 LYS A O 1
ATOM 2202 N N . SER A 1 282 ? 6.845 18.562 -42.180 1.00 24.64 282 SER A N 1
ATOM 2203 C CA . SER A 1 282 ? 7.709 17.497 -42.685 1.00 24.64 282 SER A CA 1
ATOM 2204 C C . SER A 1 282 ? 8.721 16.950 -41.672 1.00 24.64 282 SER A C 1
ATOM 2206 O O . SER A 1 282 ? 9.443 17.724 -41.051 1.00 24.64 282 SER A O 1
ATOM 2208 N N . ALA A 1 283 ? 8.800 15.618 -41.606 1.00 29.81 283 ALA A N 1
ATOM 2209 C CA . ALA A 1 283 ? 9.988 14.748 -41.630 1.00 29.81 283 ALA A CA 1
ATOM 2210 C C . ALA A 1 283 ? 11.393 15.389 -41.498 1.00 29.81 283 ALA A C 1
ATOM 2212 O O . ALA A 1 283 ? 12.269 15.145 -42.323 1.00 29.81 283 ALA A O 1
ATOM 2213 N N . ALA A 1 284 ? 11.631 16.188 -40.462 1.00 27.56 284 ALA A N 1
ATOM 2214 C CA . ALA A 1 284 ? 12.908 16.858 -40.240 1.00 27.56 284 ALA A CA 1
ATOM 2215 C C . ALA A 1 284 ? 13.318 16.805 -38.767 1.00 27.56 284 ALA A C 1
ATOM 2217 O O . ALA A 1 284 ? 13.591 17.835 -38.177 1.00 27.56 284 ALA A O 1
ATOM 2218 N N . PHE A 1 285 ? 13.340 15.612 -38.168 1.00 28.64 285 PHE A N 1
ATOM 2219 C CA . PHE A 1 285 ? 14.110 15.343 -36.945 1.00 28.64 285 PHE A CA 1
ATOM 2220 C C . PHE A 1 285 ? 14.541 13.869 -36.911 1.00 28.64 285 PHE A C 1
ATOM 2222 O O . PHE A 1 285 ? 14.286 13.139 -35.958 1.00 28.64 285 PHE A O 1
ATOM 2229 N N . LEU A 1 286 ? 15.198 13.413 -37.977 1.00 32.53 286 LEU A N 1
ATOM 2230 C CA . LEU A 1 286 ? 16.215 12.377 -37.815 1.00 32.53 286 LEU A CA 1
ATOM 2231 C C . LEU A 1 286 ? 17.469 13.115 -37.347 1.00 32.53 286 LEU A C 1
ATOM 2233 O O . LEU A 1 286 ? 17.890 14.068 -38.000 1.00 32.53 286 LEU A O 1
ATOM 2237 N N . SER A 1 287 ? 18.017 12.740 -36.191 1.00 41.44 287 SER A N 1
ATOM 2238 C CA . SER A 1 287 ? 19.305 13.274 -35.746 1.00 41.44 287 SER A CA 1
ATOM 2239 C C . SER A 1 287 ? 20.348 13.003 -36.826 1.00 41.44 287 SER A C 1
ATOM 2241 O O . SER A 1 287 ? 20.476 11.857 -37.263 1.00 41.44 287 SER A O 1
ATOM 2243 N N . GLU A 1 288 ? 21.079 14.030 -37.248 1.00 45.47 288 GLU A N 1
ATOM 2244 C CA . GLU A 1 288 ? 22.180 13.857 -38.192 1.00 45.47 288 GLU A CA 1
ATOM 2245 C C . GLU A 1 288 ? 23.200 12.858 -37.611 1.00 45.47 288 GLU A C 1
ATOM 2247 O O . GLU A 1 288 ? 23.512 12.931 -36.416 1.00 45.47 288 GLU A O 1
ATOM 2252 N N . PRO A 1 289 ? 23.673 11.874 -38.400 1.00 45.25 289 PRO A N 1
ATOM 2253 C CA . PRO A 1 289 ? 24.671 10.922 -37.936 1.00 45.25 289 PRO A CA 1
ATOM 2254 C C . PRO A 1 289 ? 25.956 11.677 -37.597 1.00 45.25 289 PRO A C 1
ATOM 2256 O O . PRO A 1 289 ? 26.562 12.298 -38.468 1.00 45.25 289 PRO A O 1
ATOM 2259 N N . ILE A 1 290 ? 26.358 11.631 -36.329 1.00 58.16 290 ILE A N 1
ATOM 2260 C CA . ILE A 1 290 ? 27.566 12.309 -35.863 1.00 58.16 290 ILE A CA 1
ATOM 2261 C C . ILE A 1 290 ? 28.812 11.483 -36.166 1.00 58.16 290 ILE A C 1
ATOM 2263 O O . ILE A 1 290 ? 28.795 10.248 -36.163 1.00 58.16 290 ILE A O 1
ATOM 2267 N N . THR A 1 291 ? 29.918 12.175 -36.409 1.00 62.84 291 THR A N 1
ATOM 2268 C CA . THR A 1 291 ? 31.213 11.525 -36.622 1.00 62.84 291 THR A CA 1
ATOM 2269 C C . THR A 1 291 ? 31.765 10.958 -35.302 1.00 62.84 291 THR A C 1
ATOM 2271 O O . THR A 1 291 ? 31.473 11.501 -34.229 1.00 62.84 291 THR A O 1
ATOM 2274 N N . PRO A 1 292 ? 32.588 9.890 -35.323 1.00 59.56 292 PRO A N 1
ATOM 2275 C CA . PRO A 1 292 ? 33.157 9.307 -34.099 1.00 59.56 292 PRO A CA 1
ATOM 2276 C C . PRO A 1 292 ? 33.888 10.333 -33.205 1.00 59.56 292 PRO A C 1
ATOM 2278 O O . PRO A 1 292 ? 33.770 10.296 -31.979 1.00 59.56 292 PRO A O 1
ATOM 2281 N N . ASN A 1 293 ? 34.548 11.330 -33.799 1.00 62.41 293 ASN A N 1
ATOM 2282 C CA . ASN A 1 293 ? 35.205 12.424 -33.073 1.00 62.41 293 ASN A CA 1
ATOM 2283 C C . ASN A 1 293 ? 34.238 13.366 -32.330 1.00 62.41 293 ASN A C 1
ATOM 2285 O O . ASN A 1 293 ? 34.549 13.862 -31.242 1.00 62.41 293 ASN A O 1
ATOM 2289 N N . GLU A 1 294 ? 33.048 13.609 -32.876 1.00 66.75 294 GLU A N 1
ATOM 2290 C CA . GLU A 1 294 ? 31.995 14.373 -32.196 1.00 66.75 294 GLU A CA 1
ATOM 2291 C C . GLU A 1 294 ? 31.374 13.568 -31.052 1.00 66.75 294 GLU A C 1
ATOM 2293 O O . GLU A 1 294 ? 31.069 14.132 -29.996 1.00 66.75 294 GLU A O 1
ATOM 2298 N N . TRP A 1 295 ? 31.286 12.242 -31.205 1.00 64.31 295 TRP A N 1
ATOM 2299 C CA . TRP A 1 295 ? 30.835 11.338 -30.147 1.00 64.31 295 TRP A CA 1
ATOM 2300 C C . TRP A 1 295 ? 31.741 11.408 -28.911 1.00 64.31 295 TRP A C 1
ATOM 2302 O O . TRP A 1 295 ? 31.236 11.521 -27.794 1.00 64.31 295 TRP A O 1
ATOM 2312 N N . VAL A 1 296 ? 33.071 11.432 -29.082 1.00 60.94 296 VAL A N 1
ATOM 2313 C CA . VAL A 1 296 ? 34.034 11.539 -27.964 1.00 60.94 296 VAL A CA 1
ATOM 2314 C C . VAL A 1 296 ? 33.879 12.857 -27.202 1.00 60.94 296 VAL A C 1
ATOM 2316 O O . VAL A 1 296 ? 33.869 12.862 -25.968 1.00 60.94 296 VAL A O 1
ATOM 2319 N N . LYS A 1 297 ? 33.700 13.979 -27.912 1.00 60.97 297 LYS A N 1
ATOM 2320 C CA . LYS A 1 297 ? 33.472 15.296 -27.288 1.00 60.97 297 LYS A CA 1
ATOM 2321 C C . LYS A 1 297 ? 32.203 15.301 -26.437 1.00 60.97 297 LYS A C 1
ATOM 2323 O O . LYS A 1 297 ? 32.226 15.772 -25.301 1.00 60.97 297 LYS A O 1
ATOM 2328 N N . GLN A 1 298 ? 31.117 14.728 -26.953 1.00 55.59 298 GLN A N 1
ATOM 2329 C CA . GLN A 1 298 ? 29.863 14.608 -26.213 1.00 55.59 298 GLN A CA 1
ATOM 2330 C C . GLN A 1 298 ? 29.962 13.615 -25.048 1.00 55.59 298 GLN A C 1
ATOM 2332 O O . GLN A 1 298 ? 29.411 13.867 -23.980 1.00 55.59 298 GLN A O 1
ATOM 2337 N N . TYR A 1 299 ? 30.670 12.499 -25.223 1.00 52.56 299 TYR A N 1
ATOM 2338 C CA . TYR A 1 299 ? 30.878 11.492 -24.184 1.00 52.56 299 TYR A CA 1
ATOM 2339 C C . TYR A 1 299 ? 31.638 12.065 -22.981 1.00 52.56 299 TYR A C 1
ATOM 2341 O O . TYR A 1 299 ? 31.197 11.911 -21.840 1.00 52.56 299 TYR A O 1
ATOM 2349 N N . ASN A 1 300 ? 32.725 12.796 -23.234 1.00 52.91 300 ASN A N 1
ATOM 2350 C CA . ASN A 1 300 ? 33.502 13.461 -22.188 1.00 52.91 300 ASN A CA 1
ATOM 2351 C C . ASN A 1 300 ? 32.690 14.573 -21.499 1.00 52.91 300 ASN A C 1
ATOM 2353 O O . ASN A 1 300 ? 32.722 14.684 -20.275 1.00 52.91 300 ASN A O 1
ATOM 2357 N N . ALA A 1 301 ? 31.890 15.335 -22.255 1.00 50.03 301 ALA A N 1
ATOM 2358 C CA . ALA A 1 301 ? 30.982 16.341 -21.697 1.00 50.03 301 ALA A CA 1
ATOM 2359 C C . ALA A 1 301 ? 29.874 15.729 -20.814 1.00 50.03 301 ALA A C 1
ATOM 2361 O O . ALA A 1 301 ? 29.510 16.305 -19.790 1.00 50.03 301 ALA A O 1
ATOM 2362 N N . LYS A 1 302 ? 29.366 14.537 -21.160 1.00 45.31 302 LYS A N 1
ATOM 2363 C CA . LYS A 1 302 ? 28.352 13.812 -20.373 1.00 45.31 302 LYS A CA 1
ATOM 2364 C C . LYS A 1 302 ? 28.902 13.219 -19.073 1.00 45.31 302 LYS A C 1
ATOM 2366 O O . LYS A 1 302 ? 28.167 13.189 -18.092 1.00 45.31 302 LYS A O 1
ATOM 2371 N N . GLN A 1 303 ? 30.168 12.789 -19.029 1.00 42.50 303 GLN A N 1
ATOM 2372 C CA . GLN A 1 303 ? 30.798 12.352 -17.771 1.00 42.50 303 GLN A CA 1
ATOM 2373 C C . GLN A 1 303 ? 30.982 13.507 -16.772 1.00 42.50 303 GLN A C 1
ATOM 2375 O O . GLN A 1 303 ? 30.890 13.287 -15.568 1.00 42.50 303 GLN A O 1
ATOM 2380 N N . ALA A 1 304 ? 31.173 14.738 -17.258 1.00 36.38 304 ALA A N 1
ATOM 2381 C CA . ALA A 1 304 ? 31.280 15.929 -16.414 1.00 36.38 304 ALA A CA 1
ATOM 2382 C C . ALA A 1 304 ? 29.922 16.438 -15.877 1.00 36.38 304 ALA A C 1
ATOM 2384 O O . ALA A 1 304 ? 29.882 17.113 -14.852 1.00 36.38 304 ALA A O 1
ATOM 2385 N N . ALA A 1 305 ? 28.804 16.109 -16.536 1.00 34.09 305 ALA A N 1
ATOM 2386 C CA . ALA A 1 305 ? 27.464 16.633 -16.244 1.00 34.09 305 ALA A CA 1
ATOM 2387 C C . ALA A 1 305 ? 26.573 15.656 -15.443 1.00 34.09 305 ALA A C 1
ATOM 2389 O O . ALA A 1 305 ? 25.387 15.497 -15.735 1.00 34.09 305 ALA A O 1
ATOM 2390 N N . ALA A 1 306 ? 27.130 14.989 -14.428 1.00 30.72 306 ALA A N 1
ATOM 2391 C CA . ALA A 1 306 ? 26.441 13.999 -13.590 1.00 30.72 306 ALA A CA 1
ATOM 2392 C C . ALA A 1 306 ? 25.447 14.602 -12.560 1.00 30.72 306 ALA A C 1
ATOM 2394 O O . ALA A 1 306 ? 25.405 14.179 -11.407 1.00 30.72 306 ALA A O 1
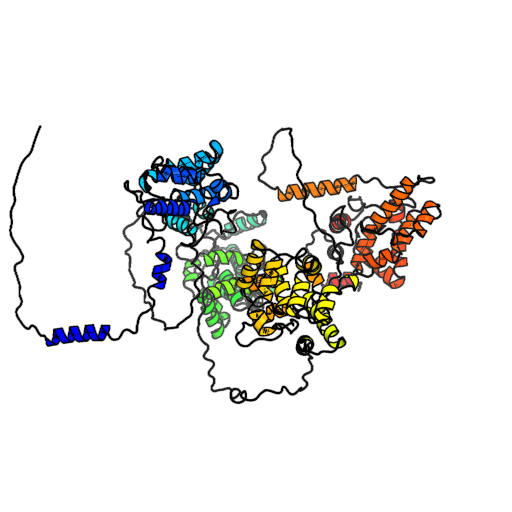ATOM 2395 N N . THR A 1 307 ? 24.604 15.543 -12.995 1.00 26.70 307 THR A N 1
ATOM 2396 C CA . THR A 1 307 ? 23.389 15.994 -12.297 1.00 26.70 307 THR A CA 1
ATOM 2397 C C . THR A 1 307 ? 22.222 15.856 -13.281 1.00 26.70 307 THR A C 1
ATOM 2399 O O . THR A 1 307 ? 22.210 16.476 -14.341 1.00 26.70 307 THR A O 1
ATOM 2402 N N . PHE A 1 308 ? 21.272 14.968 -12.977 1.00 26.31 308 PHE A N 1
ATOM 2403 C CA . PHE A 1 308 ? 20.104 14.642 -13.812 1.00 26.31 308 PHE A CA 1
ATOM 2404 C C . PHE A 1 308 ? 19.255 15.880 -14.197 1.00 26.31 308 PHE A C 1
ATOM 2406 O O . PHE A 1 308 ? 19.165 16.793 -13.378 1.00 26.31 308 PHE A O 1
ATOM 2413 N N . PRO A 1 309 ? 18.492 15.879 -15.322 1.00 40.34 309 PRO A N 1
ATOM 2414 C CA . PRO A 1 309 ? 18.492 14.974 -16.476 1.00 40.34 309 PRO A CA 1
ATOM 2415 C C . PRO A 1 309 ? 18.531 15.758 -17.813 1.00 40.34 309 PRO A C 1
ATOM 2417 O O . PRO A 1 309 ? 17.494 16.171 -18.327 1.00 40.34 309 PRO A O 1
ATOM 2420 N N . ALA A 1 310 ? 19.700 15.920 -18.436 1.00 27.75 310 ALA A N 1
ATOM 2421 C CA . ALA A 1 310 ? 19.802 16.511 -19.775 1.00 27.75 310 ALA A CA 1
ATOM 2422 C C . ALA A 1 310 ? 20.544 15.566 -20.739 1.00 27.75 310 ALA A C 1
ATOM 2424 O O . ALA A 1 310 ? 21.697 15.212 -20.518 1.00 27.75 310 ALA A O 1
ATOM 2425 N N . SER A 1 311 ? 19.872 15.183 -21.834 1.00 35.56 311 SER A N 1
ATOM 2426 C CA . SER A 1 311 ? 20.338 14.363 -22.978 1.00 35.56 311 SER A CA 1
ATOM 2427 C C . SER A 1 311 ? 20.269 12.821 -22.856 1.00 35.56 311 SER A C 1
ATOM 2429 O O . SER A 1 311 ? 21.270 12.104 -22.900 1.00 35.56 311 SER A O 1
ATOM 2431 N N . ARG A 1 312 ? 19.040 12.283 -22.811 1.00 45.50 312 ARG A N 1
ATOM 2432 C CA . ARG A 1 312 ? 18.749 10.832 -22.893 1.00 45.50 312 ARG A CA 1
ATOM 2433 C C . ARG A 1 312 ? 18.789 10.215 -24.307 1.00 45.50 312 ARG A C 1
ATOM 2435 O O . ARG A 1 312 ? 18.614 9.011 -24.418 1.00 45.50 312 ARG A O 1
ATOM 2442 N N . ALA A 1 313 ? 19.048 10.981 -25.369 1.00 51.47 313 ALA A N 1
ATOM 2443 C CA . ALA A 1 313 ? 19.190 10.425 -26.719 1.00 51.47 313 ALA A CA 1
ATOM 2444 C C . ALA A 1 313 ? 20.602 9.837 -26.927 1.00 51.47 313 ALA A C 1
ATOM 2446 O O . ALA A 1 313 ? 21.601 10.564 -26.863 1.00 51.47 313 ALA A O 1
ATOM 2447 N N . SER A 1 314 ? 20.703 8.524 -27.158 1.00 57.66 314 SER A N 1
ATOM 2448 C CA . SER A 1 314 ? 21.911 7.898 -27.713 1.00 57.66 314 SER A CA 1
ATOM 2449 C C . SER A 1 314 ? 21.998 8.253 -29.196 1.00 57.66 314 SER A C 1
ATOM 2451 O O . SER A 1 314 ? 21.097 7.898 -29.951 1.00 57.66 314 SER A O 1
ATOM 2453 N N . GLN A 1 315 ? 23.038 8.980 -29.605 1.00 64.38 315 GLN A N 1
ATOM 2454 C CA . GLN A 1 315 ? 23.226 9.343 -31.011 1.00 64.38 315 GLN A CA 1
ATOM 2455 C C . GLN A 1 315 ? 23.841 8.168 -31.792 1.00 64.38 315 GLN A C 1
ATOM 2457 O O . GLN A 1 315 ? 24.687 7.463 -31.230 1.00 64.38 315 GLN A O 1
ATOM 2462 N N . PRO A 1 316 ? 23.427 7.943 -33.052 1.00 75.94 316 PRO A N 1
ATOM 2463 C CA . PRO A 1 316 ? 23.939 6.852 -33.874 1.00 75.94 316 PRO A CA 1
ATOM 2464 C C . PRO A 1 316 ? 25.426 7.053 -34.183 1.00 75.94 316 PRO A C 1
ATOM 2466 O O . PRO A 1 316 ? 25.837 8.139 -34.591 1.00 75.94 316 PRO A O 1
ATOM 2469 N N . VAL A 1 317 ? 26.225 5.997 -34.011 1.00 81.38 317 VAL A N 1
ATOM 2470 C CA . VAL A 1 317 ? 27.649 5.971 -34.380 1.00 81.38 317 VAL A CA 1
ATOM 2471 C C . VAL A 1 317 ? 27.794 5.132 -35.642 1.00 81.38 317 VAL A C 1
ATOM 2473 O O . VAL A 1 317 ? 27.514 3.930 -35.624 1.00 81.38 317 VAL A O 1
ATOM 2476 N N . LYS A 1 318 ? 28.218 5.769 -36.736 1.00 82.56 318 LYS A N 1
ATOM 2477 C CA . LYS A 1 318 ? 28.402 5.134 -38.044 1.00 82.56 318 LYS A CA 1
ATOM 2478 C C . LYS A 1 318 ? 29.874 5.146 -38.446 1.00 82.56 318 LYS A C 1
ATOM 2480 O O . LYS A 1 318 ? 30.541 6.170 -38.310 1.00 82.56 318 LYS A O 1
ATOM 2485 N N . LEU A 1 319 ? 30.355 4.029 -38.985 1.00 82.81 319 LEU A N 1
ATOM 2486 C CA . LEU A 1 319 ? 31.670 3.951 -39.614 1.00 82.81 319 LEU A CA 1
ATOM 2487 C C . LEU A 1 319 ? 31.582 4.462 -41.063 1.00 82.81 319 LEU A C 1
ATOM 2489 O O . LEU A 1 319 ? 30.756 3.993 -41.846 1.00 82.81 319 LEU A O 1
ATOM 2493 N N . SER A 1 320 ? 32.408 5.444 -41.425 1.00 77.75 320 SER A N 1
ATOM 2494 C CA . SER A 1 320 ? 32.504 5.955 -42.797 1.00 77.75 320 SER A CA 1
ATOM 2495 C C . SER A 1 320 ? 33.569 5.198 -43.613 1.00 77.75 320 SER A C 1
ATOM 2497 O O . SER A 1 320 ? 34.578 4.759 -43.056 1.00 77.75 320 SER A O 1
ATOM 2499 N N . PRO A 1 321 ? 33.403 5.051 -44.944 1.00 70.38 321 PRO A N 1
ATOM 2500 C CA . PRO A 1 321 ? 34.439 4.475 -45.802 1.00 70.38 321 PRO A CA 1
ATOM 2501 C C . PRO A 1 321 ? 35.698 5.361 -45.796 1.00 70.38 321 PRO A C 1
ATOM 2503 O O . PRO A 1 321 ? 35.621 6.531 -46.167 1.00 70.38 321 PRO A O 1
ATOM 2506 N N . GLY A 1 322 ? 36.845 4.816 -45.374 1.00 68.31 322 GLY A N 1
ATOM 2507 C CA . GLY A 1 322 ? 38.110 5.561 -45.230 1.00 68.31 322 GLY A CA 1
ATOM 2508 C C . GLY A 1 322 ? 38.380 6.136 -43.830 1.00 68.31 322 GLY A C 1
ATOM 2509 O O . GLY A 1 322 ? 39.199 7.044 -43.701 1.00 68.31 322 GLY A O 1
ATOM 2510 N N . ALA A 1 323 ? 37.684 5.636 -42.804 1.00 70.75 323 ALA A N 1
ATOM 2511 C CA . ALA A 1 323 ? 37.850 6.032 -41.405 1.00 70.75 323 ALA A CA 1
ATOM 2512 C C . ALA A 1 323 ? 39.294 5.874 -40.886 1.00 70.75 323 ALA A C 1
ATOM 2514 O O . ALA A 1 323 ? 40.018 4.951 -41.268 1.00 70.75 323 ALA A O 1
ATOM 2515 N N . SER A 1 324 ? 39.704 6.774 -39.988 1.00 76.50 324 SER A N 1
ATOM 2516 C CA . SER A 1 324 ? 41.012 6.705 -39.332 1.00 76.50 324 SER A CA 1
ATOM 2517 C C . SER A 1 324 ? 41.071 5.559 -38.312 1.00 76.50 324 SER A C 1
ATOM 2519 O O . SER A 1 324 ? 40.042 5.090 -37.824 1.00 76.50 324 SER A O 1
ATOM 2521 N N . GLY A 1 325 ? 42.277 5.115 -37.937 1.00 80.00 325 GLY A N 1
ATOM 2522 C CA . GLY A 1 325 ? 42.435 4.077 -36.907 1.00 80.00 325 GLY A CA 1
ATOM 2523 C C . GLY A 1 325 ? 41.801 4.450 -35.556 1.00 80.00 325 GLY A C 1
ATOM 2524 O O . GLY A 1 325 ? 41.314 3.573 -34.844 1.00 80.00 325 GLY A O 1
ATOM 2525 N N . GLU A 1 326 ? 41.736 5.745 -35.236 1.00 80.62 326 GLU A N 1
ATOM 2526 C CA . GLU A 1 326 ? 41.079 6.269 -34.031 1.00 80.62 326 GLU A CA 1
ATOM 2527 C C . GLU A 1 326 ? 39.548 6.150 -34.115 1.00 80.62 326 GLU A C 1
ATOM 2529 O O . GLU A 1 326 ? 38.902 5.750 -33.145 1.00 80.62 326 GLU A O 1
ATOM 2534 N N . ASP A 1 327 ? 38.962 6.414 -35.287 1.00 82.44 327 ASP A N 1
ATOM 2535 C CA . ASP A 1 327 ? 37.521 6.271 -35.533 1.00 82.44 327 ASP A CA 1
ATOM 2536 C C . ASP A 1 327 ? 37.063 4.815 -35.367 1.00 82.44 327 ASP A C 1
ATOM 2538 O O . ASP A 1 327 ? 36.030 4.545 -34.747 1.00 82.44 327 ASP A O 1
ATOM 2542 N N . VAL A 1 328 ? 37.860 3.864 -35.865 1.00 85.19 328 VAL A N 1
ATOM 2543 C CA . VAL A 1 328 ? 37.615 2.422 -35.696 1.00 85.19 328 VAL A CA 1
ATOM 2544 C C . VAL A 1 328 ? 37.628 2.047 -34.213 1.00 85.19 328 VAL A C 1
ATOM 2546 O O . VAL A 1 328 ? 36.764 1.303 -33.749 1.00 85.19 328 VAL A O 1
ATOM 2549 N N . GLU A 1 329 ? 38.558 2.595 -33.431 1.00 85.94 329 GLU A N 1
ATOM 2550 C CA . GLU A 1 329 ? 38.635 2.323 -31.997 1.00 85.94 329 GLU A CA 1
ATOM 2551 C C . GLU A 1 329 ? 37.450 2.907 -31.211 1.00 85.94 329 GLU A C 1
ATOM 2553 O O . GLU A 1 329 ? 36.971 2.295 -30.251 1.00 85.94 329 GLU A O 1
ATOM 2558 N N . ILE A 1 330 ? 36.923 4.056 -31.636 1.00 83.56 330 ILE A N 1
ATOM 2559 C CA . ILE A 1 330 ? 35.705 4.641 -31.062 1.00 83.56 330 ILE A CA 1
ATOM 2560 C C . ILE A 1 330 ? 34.496 3.739 -31.339 1.00 83.56 330 ILE A C 1
ATOM 2562 O O . ILE A 1 330 ? 33.706 3.483 -30.427 1.00 83.56 330 ILE A O 1
ATOM 2566 N N . VAL A 1 331 ? 34.380 3.200 -32.556 1.00 87.75 331 VAL A N 1
ATOM 2567 C CA . VAL A 1 331 ? 33.325 2.239 -32.918 1.00 87.75 331 VAL A CA 1
ATOM 2568 C C . VAL A 1 331 ? 33.438 0.960 -32.089 1.00 87.75 331 VAL A C 1
ATOM 2570 O O . VAL A 1 331 ? 32.425 0.494 -31.569 1.00 87.75 331 VAL A O 1
ATOM 2573 N N . ILE A 1 332 ? 34.652 0.440 -31.872 1.00 87.81 332 ILE A N 1
ATOM 2574 C CA . ILE A 1 332 ? 34.886 -0.715 -30.990 1.00 87.81 332 ILE A CA 1
ATOM 2575 C C . ILE A 1 332 ? 34.368 -0.417 -29.575 1.00 87.81 332 ILE A C 1
ATOM 2577 O O . ILE A 1 332 ? 33.588 -1.195 -29.024 1.00 87.81 332 ILE A O 1
ATOM 2581 N N . ARG A 1 333 ? 34.734 0.730 -28.989 1.00 85.00 333 ARG A N 1
ATOM 2582 C CA . ARG A 1 333 ? 34.266 1.120 -27.645 1.00 85.00 333 ARG A CA 1
ATOM 2583 C C . ARG A 1 333 ? 32.744 1.271 -27.579 1.00 85.00 333 ARG A C 1
ATOM 2585 O O . ARG A 1 333 ? 32.134 0.836 -26.601 1.00 85.00 333 ARG A O 1
ATOM 2592 N N . ALA A 1 334 ? 32.129 1.860 -28.603 1.00 84.94 334 ALA A N 1
ATOM 2593 C CA . ALA A 1 334 ? 30.678 2.001 -28.688 1.00 84.94 334 ALA A CA 1
ATOM 2594 C C . ALA A 1 334 ? 29.974 0.636 -28.795 1.00 84.94 334 ALA A C 1
ATOM 2596 O O . ALA A 1 334 ? 28.987 0.408 -28.095 1.00 84.94 334 ALA A O 1
ATOM 2597 N N . ALA A 1 335 ? 30.512 -0.290 -29.595 1.00 88.38 335 ALA A N 1
ATOM 2598 C CA . ALA A 1 335 ? 29.984 -1.643 -29.759 1.00 88.38 335 ALA A CA 1
ATOM 2599 C C . ALA A 1 335 ? 30.030 -2.447 -28.451 1.00 88.38 335 ALA A C 1
ATOM 2601 O O . ALA A 1 335 ? 29.013 -3.011 -28.044 1.00 88.38 335 ALA A O 1
ATOM 2602 N N . TYR A 1 336 ? 31.160 -2.434 -27.735 1.00 88.88 336 TYR A N 1
ATOM 2603 C CA . TYR A 1 336 ? 31.253 -3.090 -26.425 1.00 88.88 336 TYR A CA 1
ATOM 2604 C C . TYR A 1 336 ? 30.275 -2.493 -25.411 1.00 88.88 336 TYR A C 1
ATOM 2606 O O . TYR A 1 336 ? 29.611 -3.235 -24.690 1.00 88.88 336 TYR A O 1
ATOM 2614 N N . LYS A 1 337 ? 30.131 -1.164 -25.388 1.00 85.00 337 LYS A N 1
ATOM 2615 C CA . LYS A 1 337 ? 29.188 -0.489 -24.491 1.00 85.00 337 LYS A CA 1
ATOM 2616 C C . LYS A 1 337 ? 27.728 -0.836 -24.793 1.00 85.00 337 LYS A C 1
ATOM 2618 O O . LYS A 1 337 ? 26.924 -0.927 -23.872 1.00 85.00 337 LYS A O 1
ATOM 2623 N N . GLN A 1 338 ? 27.368 -1.017 -26.059 1.00 86.31 338 GLN A N 1
ATOM 2624 C CA . GLN A 1 338 ? 26.009 -1.396 -26.435 1.00 86.31 338 GLN A CA 1
ATOM 2625 C C . GLN A 1 338 ? 25.702 -2.856 -26.063 1.00 86.31 338 GLN A C 1
ATOM 2627 O O . GLN A 1 338 ? 24.683 -3.134 -25.426 1.00 86.31 338 GLN A O 1
ATOM 2632 N N . VAL A 1 339 ? 26.593 -3.783 -26.433 1.00 88.69 339 VAL A N 1
ATOM 2633 C CA . VAL A 1 339 ? 26.384 -5.230 -26.252 1.00 88.69 339 VAL A CA 1
ATOM 2634 C C . VAL A 1 339 ? 26.482 -5.634 -24.783 1.00 88.69 339 VAL A C 1
ATOM 2636 O O . VAL A 1 339 ? 25.641 -6.383 -24.300 1.00 88.69 339 VAL A O 1
ATOM 2639 N N . PHE A 1 340 ? 27.473 -5.122 -24.051 1.00 84.38 340 PHE A N 1
ATOM 2640 C CA . PHE A 1 340 ? 27.721 -5.502 -22.656 1.00 84.38 340 PHE A CA 1
ATOM 2641 C C . PHE A 1 340 ? 27.179 -4.483 -21.641 1.00 84.38 340 PHE A C 1
ATOM 2643 O O . PHE A 1 340 ? 27.265 -4.697 -20.429 1.00 84.38 340 PHE A O 1
ATOM 2650 N N . GLY A 1 341 ? 26.612 -3.367 -22.107 1.00 79.19 341 GLY A N 1
ATOM 2651 C CA . GLY A 1 341 ? 26.138 -2.291 -21.244 1.00 79.19 341 GLY A CA 1
ATOM 2652 C C . GLY A 1 341 ? 27.287 -1.621 -20.483 1.00 79.19 341 GLY A C 1
ATOM 2653 O O . GLY A 1 341 ? 28.351 -1.336 -21.028 1.00 79.19 341 GLY A O 1
ATOM 2654 N N . ASN A 1 342 ? 27.072 -1.379 -19.189 1.00 70.75 342 ASN A N 1
ATOM 2655 C CA . ASN A 1 342 ? 28.071 -0.785 -18.292 1.00 70.75 342 ASN A CA 1
ATOM 2656 C C . ASN A 1 342 ? 28.893 -1.829 -17.516 1.00 70.75 342 ASN A C 1
ATOM 2658 O O . ASN A 1 342 ? 29.426 -1.527 -16.450 1.00 70.75 342 ASN A O 1
ATOM 2662 N N . VAL A 1 343 ? 28.950 -3.077 -17.984 1.00 69.56 343 VAL A N 1
ATOM 2663 C CA . VAL A 1 343 ? 29.768 -4.107 -17.336 1.00 69.56 343 VAL A CA 1
ATOM 2664 C C . VAL A 1 343 ? 31.245 -3.833 -17.638 1.00 69.56 343 VAL A C 1
ATOM 2666 O O . VAL A 1 343 ? 31.640 -3.722 -18.796 1.00 69.56 343 VAL A O 1
ATOM 2669 N N . HIS A 1 344 ? 32.071 -3.721 -16.595 1.00 68.25 344 HIS A N 1
ATOM 2670 C CA . HIS A 1 344 ? 33.521 -3.588 -16.742 1.00 68.25 344 HIS A CA 1
ATOM 2671 C C . HIS A 1 344 ? 34.119 -4.923 -17.206 1.00 68.25 344 HIS A C 1
ATOM 2673 O O . HIS A 1 344 ? 34.298 -5.836 -16.401 1.00 68.25 344 HIS A O 1
ATOM 2679 N N . LEU A 1 345 ? 34.397 -5.042 -18.506 1.00 71.81 345 LEU A N 1
ATOM 2680 C CA . LEU A 1 345 ? 35.095 -6.197 -19.068 1.00 71.81 345 LEU A CA 1
ATOM 2681 C C . LEU A 1 345 ? 36.587 -6.124 -18.746 1.00 71.81 345 LEU A C 1
ATOM 2683 O O . LEU A 1 345 ? 37.218 -5.079 -18.912 1.00 71.81 345 LEU A O 1
ATOM 2687 N N . MET A 1 346 ? 37.152 -7.253 -18.330 1.00 77.06 346 MET A N 1
ATOM 2688 C CA . MET A 1 346 ? 38.603 -7.407 -18.217 1.00 77.06 346 MET A CA 1
ATOM 2689 C C . MET A 1 346 ? 39.228 -7.501 -19.614 1.00 77.06 346 MET A C 1
ATOM 2691 O O . MET A 1 346 ? 38.583 -7.973 -20.550 1.00 77.06 346 MET A O 1
ATOM 2695 N N . GLU A 1 347 ? 40.500 -7.122 -19.768 1.00 75.38 347 GLU A N 1
ATOM 2696 C CA . GLU A 1 347 ? 41.205 -7.239 -21.058 1.00 75.38 347 GLU A CA 1
ATOM 2697 C C . GLU A 1 347 ? 41.217 -8.679 -21.594 1.00 75.38 347 GLU A C 1
ATOM 2699 O O . GLU A 1 347 ? 41.091 -8.887 -22.796 1.00 75.38 347 GLU A O 1
ATOM 2704 N N . SER A 1 348 ? 41.263 -9.675 -20.704 1.00 76.31 348 SER A N 1
ATOM 2705 C CA . SER A 1 348 ? 41.186 -11.099 -21.057 1.00 76.31 348 SER A CA 1
ATOM 2706 C C . SER A 1 348 ? 39.811 -11.558 -21.553 1.00 76.31 348 SER A C 1
ATOM 2708 O O . SER A 1 348 ? 39.714 -12.609 -22.177 1.00 76.31 348 SER A O 1
ATOM 2710 N N . GLN A 1 349 ? 38.749 -10.801 -21.270 1.00 79.44 349 GLN A N 1
ATOM 2711 C CA . GLN A 1 349 ? 37.377 -11.096 -21.700 1.00 79.44 349 GLN A CA 1
ATOM 2712 C C . GLN A 1 349 ? 37.019 -10.395 -23.018 1.00 79.44 349 GLN A C 1
ATOM 2714 O O . GLN A 1 349 ? 35.938 -10.620 -23.559 1.00 79.44 349 GLN A O 1
ATOM 2719 N N . ARG A 1 350 ? 37.909 -9.537 -23.538 1.00 82.88 350 ARG A N 1
ATOM 2720 C CA . ARG A 1 350 ? 37.745 -8.890 -24.841 1.00 82.88 350 ARG A CA 1
ATOM 2721 C C . ARG A 1 350 ? 38.145 -9.839 -25.965 1.00 82.88 350 ARG A C 1
ATOM 2723 O O . ARG A 1 350 ? 39.139 -10.558 -25.883 1.00 82.88 350 ARG A O 1
ATOM 2730 N N . MET A 1 351 ? 37.397 -9.792 -27.061 1.00 83.81 351 MET A N 1
ATOM 2731 C CA . MET A 1 351 ? 37.633 -10.621 -28.241 1.00 83.81 351 MET A CA 1
ATOM 2732 C C . MET A 1 351 ? 38.705 -9.986 -29.133 1.00 83.81 351 MET A C 1
ATOM 2734 O O . MET A 1 351 ? 38.400 -9.369 -30.152 1.00 83.81 351 MET A O 1
ATOM 2738 N N . VAL A 1 352 ? 39.978 -10.142 -28.756 1.00 86.00 352 VAL A N 1
ATOM 2739 C CA . VAL A 1 352 ? 41.123 -9.538 -29.469 1.00 86.00 352 VAL A CA 1
ATOM 2740 C C . VAL A 1 352 ? 41.177 -9.964 -30.943 1.00 86.00 352 VAL A C 1
ATOM 2742 O O . VAL A 1 352 ? 41.507 -9.159 -31.808 1.00 86.00 352 VAL A O 1
ATOM 2745 N N . THR A 1 353 ? 40.798 -11.205 -31.259 1.00 88.88 353 THR A N 1
ATOM 2746 C CA . THR A 1 353 ? 40.776 -11.722 -32.638 1.00 88.88 353 THR A CA 1
ATOM 2747 C C . THR A 1 353 ? 39.758 -10.996 -33.518 1.00 88.88 353 THR A C 1
ATOM 2749 O O . THR A 1 353 ? 40.098 -10.583 -34.626 1.00 88.88 353 THR A O 1
ATOM 2752 N N . ALA A 1 354 ? 38.539 -10.793 -33.014 1.00 87.38 354 ALA A N 1
ATOM 2753 C CA . ALA A 1 354 ? 37.486 -10.062 -33.715 1.00 87.38 354 ALA A CA 1
ATOM 2754 C C . ALA A 1 354 ? 37.841 -8.575 -33.865 1.00 87.38 354 ALA A C 1
ATOM 2756 O O . ALA A 1 354 ? 37.563 -7.977 -34.901 1.00 87.38 354 ALA A O 1
ATOM 2757 N N . GLU A 1 355 ? 38.501 -7.981 -32.865 1.00 89.06 355 GLU A N 1
ATOM 2758 C CA . GLU A 1 355 ? 38.985 -6.600 -32.945 1.00 89.06 355 GLU A CA 1
ATOM 2759 C C . GLU A 1 355 ? 40.055 -6.420 -34.023 1.00 89.06 355 GLU A C 1
ATOM 2761 O O . GLU A 1 355 ? 39.997 -5.446 -34.768 1.00 89.06 355 GLU A O 1
ATOM 2766 N N . SER A 1 356 ? 41.010 -7.348 -34.136 1.00 89.50 356 SER A N 1
ATOM 2767 C CA . SER A 1 356 ? 42.025 -7.307 -35.194 1.00 89.50 356 SER A CA 1
ATOM 2768 C C . SER A 1 356 ? 41.395 -7.461 -36.577 1.00 89.50 356 SER A C 1
ATOM 2770 O O . SER A 1 356 ? 41.647 -6.641 -37.451 1.00 89.50 356 SER A O 1
ATOM 2772 N N . GLN A 1 357 ? 40.489 -8.428 -36.755 1.00 88.31 357 GLN A N 1
ATOM 2773 C CA . GLN A 1 357 ? 39.775 -8.623 -38.024 1.00 88.31 357 GLN A CA 1
ATOM 2774 C C . GLN A 1 357 ? 38.915 -7.409 -38.413 1.00 88.31 357 GLN A C 1
ATOM 2776 O O . GLN A 1 357 ? 38.792 -7.088 -39.594 1.00 88.31 357 GLN A O 1
ATOM 2781 N N . PHE A 1 358 ? 38.340 -6.713 -37.430 1.00 88.56 358 PHE A N 1
ATOM 2782 C CA . PHE A 1 358 ? 37.603 -5.474 -37.660 1.00 88.56 358 PHE A CA 1
ATOM 2783 C C . PHE A 1 358 ? 38.532 -4.300 -38.013 1.00 88.56 358 PHE A C 1
ATOM 2785 O O . PHE A 1 358 ? 38.235 -3.547 -38.937 1.00 88.56 358 PHE A O 1
ATOM 2792 N N . LYS A 1 359 ? 39.690 -4.172 -37.347 1.00 86.75 359 LYS A N 1
ATOM 2793 C CA . LYS A 1 359 ? 40.721 -3.164 -37.670 1.00 86.75 359 LYS A CA 1
ATOM 2794 C C . LYS A 1 359 ? 41.310 -3.347 -39.068 1.00 86.75 359 LYS A C 1
ATOM 2796 O O . LYS A 1 359 ? 41.573 -2.355 -39.741 1.00 86.75 359 LYS A O 1
ATOM 2801 N N . ASP A 1 360 ? 41.452 -4.593 -39.508 1.00 84.56 360 ASP A N 1
ATOM 2802 C CA . ASP A 1 360 ? 41.920 -4.947 -40.850 1.00 84.56 360 ASP A CA 1
ATOM 2803 C C . ASP A 1 360 ? 40.834 -4.753 -41.931 1.00 84.56 360 ASP A C 1
ATOM 2805 O O . ASP A 1 360 ? 41.102 -4.913 -43.121 1.00 84.56 360 ASP A O 1
ATOM 2809 N N . GLY A 1 361 ? 39.599 -4.412 -41.537 1.00 82.38 361 GLY A N 1
ATOM 2810 C CA . GLY A 1 361 ? 38.463 -4.215 -42.441 1.00 82.38 361 GLY A CA 1
ATOM 2811 C C . GLY A 1 361 ? 37.870 -5.509 -43.008 1.00 82.38 361 GLY A C 1
ATOM 2812 O O . GLY A 1 361 ? 37.082 -5.454 -43.950 1.00 82.38 361 GLY A O 1
ATOM 2813 N N . ALA A 1 362 ? 38.233 -6.672 -42.455 1.00 85.88 362 ALA A N 1
ATOM 2814 C CA . ALA A 1 362 ? 37.713 -7.973 -42.882 1.00 85.88 362 ALA A CA 1
ATOM 2815 C C . ALA A 1 362 ? 36.281 -8.238 -42.384 1.00 85.88 362 ALA A C 1
ATOM 2817 O O . ALA A 1 362 ? 35.577 -9.058 -42.971 1.00 85.88 362 ALA A O 1
ATOM 2818 N N . LEU A 1 363 ? 35.857 -7.554 -41.315 1.00 87.38 363 LEU A N 1
ATOM 2819 C CA . LEU A 1 363 ? 34.510 -7.635 -40.748 1.00 87.38 363 LEU A CA 1
ATOM 2820 C C . LEU A 1 363 ? 33.784 -6.295 -40.862 1.00 87.38 363 LEU A C 1
ATOM 2822 O O . LEU A 1 363 ? 34.354 -5.236 -40.599 1.00 87.38 363 LEU A O 1
ATOM 2826 N N . THR A 1 364 ? 32.492 -6.349 -41.172 1.00 91.12 364 THR A N 1
ATOM 2827 C CA . THR A 1 364 ? 31.582 -5.202 -41.034 1.00 91.12 364 THR A CA 1
ATOM 2828 C C . THR A 1 364 ? 31.216 -4.949 -39.566 1.00 91.12 364 THR A C 1
ATOM 2830 O O . THR A 1 364 ? 31.392 -5.822 -38.714 1.00 91.12 364 THR A O 1
ATOM 2833 N N . VAL A 1 365 ? 30.652 -3.775 -39.241 1.00 90.19 365 VAL A N 1
ATOM 2834 C CA . VAL A 1 365 ? 30.191 -3.471 -37.866 1.00 90.19 365 VAL A CA 1
ATOM 2835 C C . VAL A 1 365 ? 29.135 -4.487 -37.419 1.00 90.19 365 VAL A C 1
ATOM 2837 O O . VAL A 1 365 ? 29.187 -4.984 -36.295 1.00 90.19 365 VAL A O 1
ATOM 2840 N N . LYS A 1 366 ? 28.221 -4.868 -38.319 1.00 92.44 366 LYS A N 1
ATOM 2841 C CA . LYS A 1 366 ? 27.221 -5.922 -38.084 1.00 92.44 366 LYS A CA 1
ATOM 2842 C C . LYS A 1 366 ? 27.862 -7.270 -37.734 1.00 92.44 366 LYS A C 1
ATOM 2844 O O . LYS A 1 366 ? 27.459 -7.900 -36.759 1.00 92.44 366 LYS A O 1
ATOM 2849 N N . GLU A 1 367 ? 28.856 -7.713 -38.500 1.00 92.19 367 GLU A N 1
ATOM 2850 C CA . GLU A 1 367 ? 29.533 -8.998 -38.265 1.00 92.19 367 GLU A CA 1
ATOM 2851 C C . GLU A 1 367 ? 30.405 -8.973 -37.007 1.00 92.19 367 GLU A C 1
ATOM 2853 O O . GLU A 1 367 ? 30.453 -9.960 -36.274 1.00 92.19 367 GLU A O 1
ATOM 2858 N N . PHE A 1 368 ? 31.029 -7.833 -36.704 1.00 92.94 368 PHE A N 1
ATOM 2859 C CA . PHE A 1 368 ? 31.775 -7.636 -35.467 1.00 92.94 368 PHE A CA 1
ATOM 2860 C C . PHE A 1 368 ? 30.866 -7.759 -34.234 1.00 92.94 368 PHE A C 1
ATOM 2862 O O . PHE A 1 368 ? 31.171 -8.509 -33.309 1.00 92.94 368 PHE A O 1
ATOM 2869 N N . ILE A 1 369 ? 29.703 -7.102 -34.233 1.00 92.75 369 ILE A N 1
ATOM 2870 C CA . ILE A 1 369 ? 28.738 -7.174 -33.121 1.00 92.75 369 ILE A CA 1
ATOM 2871 C C . ILE A 1 369 ? 28.111 -8.569 -33.025 1.00 92.75 369 ILE A C 1
ATOM 2873 O O . ILE A 1 369 ? 27.922 -9.079 -31.919 1.00 92.75 369 ILE A O 1
ATOM 2877 N N . ARG A 1 370 ? 27.868 -9.235 -34.161 1.00 92.50 370 ARG A N 1
ATOM 2878 C CA . ARG A 1 370 ? 27.457 -10.645 -34.196 1.00 92.50 370 ARG A CA 1
ATOM 2879 C C . ARG A 1 370 ? 28.492 -11.547 -33.515 1.00 92.50 370 ARG A C 1
ATOM 2881 O O . ARG A 1 370 ? 28.111 -12.394 -32.712 1.00 92.50 370 ARG A O 1
ATOM 2888 N N . ALA A 1 371 ? 29.784 -11.344 -33.775 1.00 91.62 371 ALA A N 1
ATOM 2889 C CA . ALA A 1 371 ? 30.855 -12.092 -33.115 1.00 91.62 371 ALA A CA 1
ATOM 2890 C C . ALA A 1 371 ? 30.932 -11.803 -31.603 1.00 91.62 371 ALA A C 1
ATOM 2892 O O . ALA A 1 371 ? 31.151 -12.723 -30.816 1.00 91.62 371 ALA A O 1
ATOM 2893 N N . LEU A 1 372 ? 30.697 -10.554 -31.179 1.00 91.25 372 LEU A N 1
ATOM 2894 C CA . LEU A 1 372 ? 30.631 -10.196 -29.756 1.00 91.25 372 LEU A CA 1
ATOM 2895 C C . LEU A 1 372 ? 29.458 -10.876 -29.041 1.00 91.25 372 LEU A C 1
ATOM 2897 O O . LEU A 1 372 ? 29.646 -11.413 -27.950 1.00 91.25 372 LEU A O 1
ATOM 2901 N N . ALA A 1 373 ? 28.273 -10.899 -29.651 1.00 90.00 373 ALA A N 1
ATOM 2902 C CA . ALA A 1 373 ? 27.093 -11.546 -29.078 1.00 90.00 373 ALA A CA 1
ATOM 2903 C C . ALA A 1 373 ? 27.261 -13.074 -28.965 1.00 90.00 373 ALA A C 1
ATOM 2905 O O . ALA A 1 373 ? 26.800 -13.670 -27.996 1.00 90.00 373 ALA A O 1
ATOM 2906 N N . LYS A 1 374 ? 27.970 -13.710 -29.910 1.00 91.81 374 LYS A N 1
ATOM 2907 C CA . LYS A 1 374 ? 28.278 -15.154 -29.878 1.00 91.81 374 LYS A CA 1
ATOM 2908 C C . LYS A 1 374 ? 29.415 -15.540 -28.924 1.00 91.81 374 LYS A C 1
ATOM 2910 O O . LYS A 1 374 ? 29.718 -16.720 -28.790 1.00 91.81 374 LYS A O 1
ATOM 2915 N N . SER A 1 375 ? 30.068 -14.575 -28.280 1.00 90.56 375 SER A N 1
ATOM 2916 C CA . SER A 1 375 ? 31.207 -14.854 -27.403 1.00 90.56 375 SER A CA 1
ATOM 2917 C C . SER A 1 375 ? 30.806 -15.580 -26.112 1.00 90.56 375 SER A C 1
ATOM 2919 O O . SER A 1 375 ? 29.731 -15.357 -25.548 1.00 90.56 375 SER A O 1
ATOM 2921 N N . ASP A 1 376 ? 31.731 -16.374 -25.567 1.00 87.88 376 ASP A N 1
ATOM 2922 C CA . ASP A 1 376 ? 31.564 -17.021 -24.257 1.00 87.88 376 ASP A CA 1
ATOM 2923 C C . ASP A 1 376 ? 31.411 -15.998 -23.116 1.00 87.88 376 ASP A C 1
ATOM 2925 O O . ASP A 1 376 ? 30.711 -16.234 -22.125 1.00 87.88 376 ASP A O 1
ATOM 2929 N N . ALA A 1 377 ? 32.020 -14.817 -23.273 1.00 86.19 377 ALA A N 1
ATOM 2930 C CA . ALA A 1 377 ? 31.852 -13.701 -22.349 1.00 86.19 377 ALA A CA 1
ATOM 2931 C C . ALA A 1 377 ? 30.392 -13.224 -22.312 1.00 86.19 377 ALA A C 1
ATOM 2933 O O . ALA A 1 377 ? 29.833 -13.036 -21.234 1.00 86.19 377 ALA A O 1
ATOM 2934 N N . TYR A 1 378 ? 29.740 -13.078 -23.468 1.00 88.06 378 TYR A N 1
ATOM 2935 C CA . TYR A 1 378 ? 28.328 -12.697 -23.529 1.00 88.06 378 TYR A CA 1
ATOM 2936 C C . TYR A 1 378 ? 27.424 -13.786 -22.937 1.00 88.06 378 TYR A C 1
ATOM 2938 O O . TYR A 1 378 ? 26.554 -13.505 -22.107 1.00 88.06 378 TYR A O 1
ATOM 2946 N N . ARG A 1 379 ? 27.692 -15.048 -23.289 1.00 87.94 379 ARG A N 1
ATOM 2947 C CA . ARG A 1 379 ? 26.954 -16.221 -22.807 1.00 87.94 379 ARG A CA 1
ATOM 2948 C C . ARG A 1 379 ? 26.982 -16.359 -21.280 1.00 87.94 379 ARG A C 1
ATOM 2950 O O . ARG A 1 379 ? 25.929 -16.493 -20.658 1.00 87.94 379 ARG A O 1
ATOM 2957 N N . SER A 1 380 ? 28.158 -16.292 -20.663 1.00 86.75 380 SER A N 1
ATOM 2958 C CA . SER A 1 380 ? 28.303 -16.431 -19.204 1.00 86.75 380 SER A CA 1
ATOM 2959 C C . SER A 1 380 ? 27.672 -15.269 -18.422 1.00 86.75 380 SER A C 1
ATOM 2961 O O . SER A 1 380 ? 27.146 -15.457 -17.319 1.00 86.75 380 SER A O 1
ATOM 2963 N N . LEU A 1 381 ? 27.677 -14.059 -18.996 1.00 82.38 381 LEU A N 1
ATOM 2964 C CA . LEU A 1 381 ? 27.110 -12.869 -18.362 1.00 82.38 381 LEU A CA 1
ATOM 2965 C C . LEU A 1 381 ? 25.580 -12.822 -18.439 1.00 82.38 381 LEU A C 1
ATOM 2967 O O . LEU A 1 381 ? 24.941 -12.544 -17.421 1.00 82.38 381 LEU A O 1
ATOM 2971 N N . PHE A 1 382 ? 24.997 -13.083 -19.612 1.00 81.00 382 PHE A N 1
ATOM 2972 C CA . PHE A 1 382 ? 23.579 -12.806 -19.871 1.00 81.00 382 PHE A CA 1
ATOM 2973 C C . PHE A 1 382 ? 22.711 -14.048 -20.087 1.00 81.00 382 PHE A C 1
ATOM 2975 O O . PHE A 1 382 ? 21.496 -13.944 -19.932 1.00 81.00 382 PHE A O 1
ATOM 2982 N N . PHE A 1 383 ? 23.292 -15.213 -20.392 1.00 81.88 383 PHE A N 1
ATOM 2983 C CA . PHE A 1 383 ? 22.528 -16.426 -20.696 1.00 81.88 383 PHE A CA 1
ATOM 2984 C C . PHE A 1 383 ? 22.547 -17.444 -19.548 1.00 81.88 383 PHE A C 1
ATOM 2986 O O . PHE A 1 383 ? 21.491 -17.823 -19.055 1.00 81.88 383 PHE A O 1
ATOM 2993 N N . GLU A 1 384 ? 23.723 -17.843 -19.056 1.00 83.31 384 GLU A N 1
ATOM 2994 C CA . GLU A 1 384 ? 23.843 -18.947 -18.081 1.00 83.31 384 GLU A CA 1
ATOM 2995 C C . GLU A 1 384 ? 23.178 -18.657 -16.727 1.00 83.31 384 GLU A C 1
ATOM 2997 O O . GLU A 1 384 ? 22.660 -19.560 -16.073 1.00 83.31 384 GLU A O 1
ATOM 3002 N N . ASN A 1 385 ? 23.159 -17.387 -16.317 1.00 75.88 385 ASN A N 1
ATOM 3003 C CA . ASN A 1 385 ? 22.615 -16.947 -15.030 1.00 75.88 385 ASN A CA 1
ATOM 3004 C C . ASN A 1 385 ? 21.197 -16.347 -15.127 1.00 75.88 385 ASN A C 1
ATOM 3006 O O . ASN A 1 385 ? 20.669 -15.850 -14.127 1.00 75.88 385 ASN A O 1
ATOM 3010 N N . CYS A 1 386 ? 20.578 -16.364 -16.313 1.00 72.31 386 CYS A N 1
ATOM 3011 C CA . CYS A 1 386 ? 19.262 -15.777 -16.573 1.00 72.31 386 CYS A CA 1
ATOM 3012 C C . CYS A 1 386 ? 18.248 -16.835 -17.033 1.00 72.31 386 CYS A C 1
ATOM 3014 O O . CYS A 1 386 ? 18.606 -17.906 -17.505 1.00 72.31 386 CYS A O 1
ATOM 3016 N N . SER A 1 387 ? 16.949 -16.540 -16.908 1.00 79.69 387 SER A N 1
ATOM 3017 C CA . SER A 1 387 ? 15.925 -17.366 -17.562 1.00 79.69 387 SER A CA 1
ATOM 3018 C C . SER A 1 387 ? 15.932 -17.123 -19.073 1.00 79.69 387 SER A C 1
ATOM 3020 O O . SER A 1 387 ? 16.180 -15.999 -19.502 1.00 79.69 387 SER A O 1
ATOM 3022 N N . ASN A 1 388 ? 15.566 -18.127 -19.876 1.00 83.25 388 ASN A N 1
ATOM 3023 C CA . ASN A 1 388 ? 15.518 -18.004 -21.344 1.00 83.25 388 ASN A CA 1
ATOM 3024 C C . ASN A 1 388 ? 14.693 -16.789 -21.810 1.00 83.25 388 ASN A C 1
ATOM 3026 O O . ASN A 1 388 ? 15.105 -16.054 -22.697 1.00 83.25 388 ASN A O 1
ATOM 3030 N N . VAL A 1 389 ? 13.557 -16.523 -21.155 1.00 83.25 389 VAL A N 1
ATOM 3031 C CA . VAL A 1 389 ? 12.706 -15.352 -21.439 1.00 83.25 389 VAL A CA 1
ATOM 3032 C C . VAL A 1 389 ? 13.443 -14.040 -21.158 1.00 83.25 389 VAL A C 1
ATOM 3034 O O . VAL A 1 389 ? 13.375 -13.105 -21.949 1.00 83.25 389 VAL A O 1
ATOM 3037 N N . ARG A 1 390 ? 14.179 -13.974 -20.044 1.00 80.12 390 ARG A N 1
ATOM 3038 C CA . ARG A 1 390 ? 14.952 -12.789 -19.671 1.00 80.12 390 ARG A CA 1
ATOM 3039 C C . ARG A 1 390 ? 16.145 -12.576 -20.600 1.00 80.12 390 ARG A C 1
ATOM 3041 O O . ARG A 1 390 ? 16.439 -11.436 -20.938 1.00 80.12 390 ARG A O 1
ATOM 3048 N N . ALA A 1 391 ? 16.813 -13.653 -21.003 1.00 84.00 391 ALA A N 1
ATOM 3049 C CA . ALA A 1 391 ? 17.897 -13.594 -21.974 1.00 84.00 391 ALA A CA 1
ATOM 3050 C C . ALA A 1 391 ? 17.397 -13.009 -23.304 1.00 84.00 391 ALA A C 1
ATOM 3052 O O . ALA A 1 391 ? 17.995 -12.068 -23.810 1.00 84.00 391 ALA A O 1
ATOM 3053 N N . ILE A 1 392 ? 16.230 -13.454 -23.783 1.00 87.56 392 ILE A N 1
ATOM 3054 C CA . ILE A 1 392 ? 15.576 -12.901 -24.978 1.00 87.56 392 ILE A CA 1
ATOM 3055 C C . ILE A 1 392 ? 15.273 -11.402 -24.808 1.00 87.56 392 ILE A C 1
ATOM 3057 O O . ILE A 1 392 ? 15.615 -10.607 -25.676 1.00 87.56 392 ILE A O 1
ATOM 3061 N N . GLU A 1 393 ? 14.693 -10.969 -23.682 1.00 85.50 393 GLU A N 1
ATOM 3062 C CA . GLU A 1 393 ? 14.450 -9.535 -23.415 1.00 85.50 393 GLU A CA 1
ATOM 3063 C C . GLU A 1 393 ? 15.732 -8.692 -23.474 1.00 85.50 393 GLU A C 1
ATOM 3065 O O . GLU A 1 393 ? 15.733 -7.581 -24.011 1.00 85.50 393 GLU A O 1
ATOM 3070 N N . LEU A 1 394 ? 16.823 -9.212 -22.909 1.00 86.12 394 LEU A N 1
ATOM 3071 C CA . LEU A 1 394 ? 18.126 -8.559 -22.946 1.00 86.12 394 LEU A CA 1
ATOM 3072 C C . LEU A 1 394 ? 18.707 -8.562 -24.366 1.00 86.12 394 LEU A C 1
ATOM 3074 O O . LEU A 1 394 ? 19.236 -7.539 -24.786 1.00 86.12 394 LEU A O 1
ATOM 3078 N N . ASN A 1 395 ? 18.533 -9.629 -25.146 1.00 89.44 395 ASN A N 1
ATOM 3079 C CA . ASN A 1 395 ? 18.939 -9.676 -26.553 1.00 89.44 395 ASN A CA 1
ATOM 3080 C C . ASN A 1 395 ? 18.209 -8.601 -27.379 1.00 89.44 395 ASN A C 1
ATOM 3082 O O . ASN A 1 395 ? 18.851 -7.854 -28.117 1.00 89.44 395 ASN A O 1
ATOM 3086 N N . PHE A 1 396 ? 16.896 -8.423 -27.182 1.00 88.62 396 PHE A N 1
ATOM 3087 C CA . PHE A 1 396 ? 16.132 -7.323 -27.792 1.00 88.62 396 PHE A CA 1
ATOM 3088 C C . PHE A 1 396 ? 16.696 -5.946 -27.408 1.00 88.62 396 PHE A C 1
ATOM 3090 O O . PHE A 1 396 ? 16.857 -5.071 -28.265 1.00 88.62 396 PHE A O 1
ATOM 3097 N N . LYS A 1 397 ? 17.070 -5.766 -26.137 1.00 86.69 397 LYS A N 1
ATOM 3098 C CA . LYS A 1 397 ? 17.684 -4.530 -25.642 1.00 86.69 397 LYS A CA 1
ATOM 3099 C C . LYS A 1 397 ? 19.060 -4.274 -26.272 1.00 86.69 397 LYS A C 1
ATOM 3101 O O . LYS A 1 397 ? 19.306 -3.169 -26.752 1.00 86.69 397 LYS A O 1
ATOM 3106 N N . HIS A 1 398 ? 19.952 -5.261 -26.252 1.00 86.94 398 HIS A N 1
ATOM 3107 C CA . HIS A 1 398 ? 21.348 -5.117 -26.671 1.00 86.94 398 HIS A CA 1
ATOM 3108 C C . HIS A 1 398 ? 21.496 -5.053 -28.196 1.00 86.94 398 HIS A C 1
ATOM 3110 O O . HIS A 1 398 ? 22.259 -4.225 -28.694 1.00 86.94 398 HIS A O 1
ATOM 3116 N N . LEU A 1 399 ? 20.749 -5.878 -28.936 1.00 90.25 399 LEU A N 1
ATOM 3117 C CA . LEU A 1 399 ? 20.918 -6.057 -30.382 1.00 90.25 399 LEU A CA 1
ATOM 3118 C C . LEU A 1 399 ? 19.976 -5.181 -31.216 1.00 90.25 399 LEU A C 1
ATOM 3120 O O . LEU A 1 399 ? 20.389 -4.669 -32.251 1.00 90.25 399 LEU A O 1
ATOM 3124 N N . LEU A 1 400 ? 18.729 -4.984 -30.770 1.00 88.00 400 LEU A N 1
ATOM 3125 C CA . LEU A 1 400 ? 17.718 -4.201 -31.500 1.00 88.00 400 LEU A CA 1
ATOM 3126 C C . LEU A 1 400 ? 17.404 -2.843 -30.858 1.00 88.00 400 LEU A C 1
ATOM 3128 O O . LEU A 1 400 ? 16.710 -2.024 -31.460 1.00 88.00 400 LEU A O 1
ATOM 3132 N N . GLY A 1 401 ? 17.891 -2.578 -29.643 1.00 83.12 401 GLY A N 1
ATOM 3133 C CA . GLY A 1 401 ? 17.687 -1.292 -28.974 1.00 83.12 401 GLY A CA 1
ATOM 3134 C C . GLY A 1 401 ? 16.225 -0.998 -28.609 1.00 83.12 401 GLY A C 1
ATOM 3135 O O . GLY A 1 401 ? 15.862 0.170 -28.435 1.00 83.12 401 GLY A O 1
ATOM 3136 N N . ARG A 1 402 ? 15.379 -2.030 -28.500 1.00 84.38 402 ARG A N 1
ATOM 3137 C CA . ARG A 1 402 ? 13.959 -1.940 -28.116 1.00 84.38 402 ARG A CA 1
ATOM 3138 C C . ARG A 1 402 ? 13.568 -3.073 -27.168 1.00 84.38 402 ARG A C 1
ATOM 3140 O O . ARG A 1 402 ? 14.328 -4.012 -26.976 1.00 84.38 402 ARG A O 1
ATOM 3147 N N . ALA A 1 403 ? 12.385 -2.981 -26.567 1.00 84.81 403 ALA A N 1
ATOM 3148 C CA . ALA A 1 403 ? 11.784 -4.100 -25.842 1.00 84.81 403 ALA A CA 1
ATOM 3149 C C . ALA A 1 403 ? 10.927 -4.948 -26.805 1.00 84.81 403 ALA A C 1
ATOM 3151 O O . ALA A 1 403 ? 10.503 -4.434 -27.846 1.00 84.81 403 ALA A O 1
ATOM 3152 N N . PRO A 1 404 ? 10.640 -6.222 -26.477 1.00 84.31 404 PRO A N 1
ATOM 3153 C CA . PRO A 1 404 ? 9.688 -7.017 -27.245 1.00 84.31 404 PRO A CA 1
ATOM 3154 C C . PRO A 1 404 ? 8.285 -6.392 -27.188 1.00 84.31 404 PRO A C 1
ATOM 3156 O O . PRO A 1 404 ? 7.786 -6.019 -26.116 1.00 84.31 404 PRO A O 1
ATOM 3159 N N . ASP A 1 405 ? 7.630 -6.306 -28.346 1.00 78.75 405 ASP A N 1
ATOM 3160 C CA . ASP A 1 405 ? 6.334 -5.633 -28.476 1.00 78.75 405 ASP A CA 1
ATOM 3161 C C . ASP A 1 405 ? 5.194 -6.544 -28.013 1.00 78.75 405 ASP A C 1
ATOM 3163 O O . ASP A 1 405 ? 4.296 -6.115 -27.283 1.00 78.75 405 ASP A O 1
ATOM 3167 N N . ASN A 1 406 ? 5.265 -7.828 -28.375 1.00 78.75 406 ASN A N 1
ATOM 3168 C CA . ASN A 1 406 ? 4.234 -8.824 -28.096 1.00 78.75 406 ASN A CA 1
ATOM 3169 C C . ASN A 1 406 ? 4.838 -10.147 -27.617 1.00 78.75 406 ASN A C 1
ATOM 3171 O O . ASN A 1 406 ? 5.944 -10.523 -28.007 1.00 78.75 406 ASN A O 1
ATOM 3175 N N . PHE A 1 407 ? 4.053 -10.922 -26.864 1.00 76.19 407 PHE A N 1
ATOM 3176 C CA . PHE A 1 407 ? 4.455 -12.267 -26.437 1.00 76.19 407 PHE A CA 1
ATOM 3177 C C . PHE A 1 407 ? 4.748 -13.202 -27.622 1.00 76.19 407 PHE A C 1
ATOM 3179 O O . PHE A 1 407 ? 5.599 -14.078 -27.520 1.00 76.19 407 PHE A O 1
ATOM 3186 N N . LYS A 1 408 ? 4.113 -12.975 -28.780 1.00 83.94 408 LYS A N 1
ATOM 3187 C CA . LYS A 1 408 ? 4.367 -13.740 -30.010 1.00 83.94 408 LYS A CA 1
ATOM 3188 C C . LYS A 1 408 ? 5.821 -13.641 -30.491 1.00 83.94 408 LYS A C 1
ATOM 3190 O O . LYS A 1 408 ? 6.358 -14.639 -30.962 1.00 83.94 408 LYS A O 1
ATOM 3195 N N . GLU A 1 409 ? 6.463 -12.477 -30.358 1.00 84.25 409 GLU A N 1
ATOM 3196 C CA . GLU A 1 409 ? 7.887 -12.322 -30.702 1.00 84.25 409 GLU A CA 1
ATOM 3197 C C . GLU A 1 409 ? 8.751 -13.149 -29.745 1.00 84.25 409 GLU A C 1
ATOM 3199 O O . GLU A 1 409 ? 9.569 -13.954 -30.182 1.00 84.25 409 GLU A O 1
ATOM 3204 N N . VAL A 1 410 ? 8.487 -13.032 -28.441 1.00 85.75 410 VAL A N 1
ATOM 3205 C CA . VAL A 1 410 ? 9.193 -13.792 -27.399 1.00 85.75 410 VAL A CA 1
ATOM 3206 C C . VAL A 1 410 ? 9.031 -15.299 -27.612 1.00 85.75 410 VAL A C 1
ATOM 3208 O O . VAL A 1 410 ? 10.012 -16.035 -27.572 1.00 85.75 410 VAL A O 1
ATOM 3211 N N . SER A 1 411 ? 7.817 -15.767 -27.912 1.00 83.56 411 SER A N 1
ATOM 3212 C CA . SER A 1 411 ? 7.540 -17.178 -28.198 1.00 83.56 411 SER A CA 1
ATOM 3213 C C . SER A 1 411 ? 8.265 -17.681 -29.447 1.00 83.56 411 SER A C 1
ATOM 3215 O O . SER A 1 411 ? 8.707 -18.828 -29.460 1.00 83.56 411 SER A O 1
ATOM 3217 N N . LYS A 1 412 ? 8.407 -16.851 -30.488 1.00 88.50 412 LYS A N 1
ATOM 3218 C CA . LYS A 1 412 ? 9.160 -17.211 -31.697 1.00 88.50 412 LYS A CA 1
ATOM 3219 C C . LYS A 1 412 ? 10.643 -17.412 -31.374 1.00 88.50 412 LYS A C 1
ATOM 3221 O O . LYS A 1 412 ? 11.208 -18.429 -31.763 1.00 88.50 412 LYS A O 1
ATOM 3226 N N . HIS A 1 413 ? 11.250 -16.486 -30.631 1.00 87.00 413 HIS A N 1
ATOM 3227 C CA . HIS A 1 413 ? 12.656 -16.603 -30.229 1.00 87.00 413 HIS A CA 1
ATOM 3228 C C . HIS A 1 413 ? 12.891 -17.753 -29.240 1.00 87.00 413 HIS A C 1
ATOM 3230 O O . HIS A 1 413 ? 13.909 -18.428 -29.340 1.00 87.00 413 HIS A O 1
ATOM 3236 N N . LEU A 1 414 ? 11.926 -18.063 -28.366 1.00 87.75 414 LEU A N 1
ATOM 3237 C CA . LEU A 1 414 ? 11.973 -19.269 -27.528 1.00 87.75 414 LEU A CA 1
ATOM 3238 C C . LEU A 1 414 ? 11.973 -20.559 -28.360 1.00 87.75 414 LEU A C 1
ATOM 3240 O O . LEU A 1 414 ? 12.704 -21.486 -28.021 1.00 87.75 414 LEU A O 1
ATOM 3244 N N . GLY A 1 415 ? 11.184 -20.619 -29.438 1.00 89.00 415 GLY A N 1
ATOM 3245 C CA . GLY A 1 415 ? 11.180 -21.757 -30.363 1.00 89.00 415 GLY A CA 1
ATOM 3246 C C . GLY A 1 415 ? 12.525 -21.928 -31.071 1.00 89.00 415 GLY A C 1
ATOM 3247 O O . GLY A 1 415 ? 13.101 -23.010 -31.047 1.00 89.00 415 GLY A O 1
ATOM 3248 N N . ILE A 1 416 ? 13.080 -20.834 -31.600 1.00 90.75 416 ILE A N 1
ATOM 3249 C CA . ILE A 1 416 ? 14.397 -20.838 -32.259 1.00 90.75 416 ILE A CA 1
ATOM 3250 C C . ILE A 1 416 ? 15.499 -21.261 -31.280 1.00 90.75 416 ILE A C 1
ATOM 3252 O O . ILE A 1 416 ? 16.355 -22.070 -31.630 1.00 90.75 416 ILE A O 1
ATOM 3256 N N . LEU A 1 417 ? 15.456 -20.767 -30.040 1.00 88.75 417 LEU A N 1
ATOM 3257 C CA . LEU A 1 417 ? 16.407 -21.141 -28.996 1.00 88.75 417 LEU A CA 1
ATOM 3258 C C . LEU A 1 417 ? 16.317 -22.635 -28.644 1.00 88.75 417 LEU A C 1
ATOM 3260 O O . LEU A 1 417 ? 17.342 -23.268 -28.402 1.00 88.75 417 LEU A O 1
ATOM 3264 N N . ALA A 1 418 ? 15.107 -23.200 -28.613 1.00 87.44 418 ALA A N 1
ATOM 3265 C CA . ALA A 1 418 ? 14.893 -24.615 -28.324 1.00 87.44 418 ALA A CA 1
ATOM 3266 C C . ALA A 1 418 ? 15.381 -25.535 -29.458 1.00 87.44 418 ALA A C 1
ATOM 3268 O O . ALA A 1 418 ? 15.883 -26.621 -29.181 1.00 87.44 418 ALA A O 1
ATOM 3269 N N . GLU A 1 419 ? 15.249 -25.106 -30.716 1.00 91.12 419 GLU A N 1
ATOM 3270 C CA . GLU A 1 419 ? 15.630 -25.893 -31.896 1.00 91.12 419 GLU A CA 1
ATOM 3271 C C . GLU A 1 419 ? 17.115 -25.751 -32.265 1.00 91.12 419 GLU A C 1
ATOM 3273 O O . GLU A 1 419 ? 17.775 -26.743 -32.571 1.00 91.12 419 GLU A O 1
ATOM 3278 N N . GLY A 1 420 ? 17.643 -24.523 -32.249 1.00 83.88 420 GLY A N 1
ATOM 3279 C CA . GLY A 1 420 ? 18.965 -24.174 -32.783 1.00 83.88 420 GLY A CA 1
ATOM 3280 C C . GLY A 1 420 ? 19.968 -23.641 -31.755 1.00 83.88 420 GLY A C 1
ATOM 3281 O O . GLY A 1 420 ? 21.105 -23.339 -32.117 1.00 83.88 420 GLY A O 1
ATOM 3282 N N . GLY A 1 421 ? 19.583 -23.523 -30.482 1.00 88.62 421 GLY A N 1
ATOM 3283 C CA . GLY A 1 421 ? 20.447 -22.997 -29.424 1.00 88.62 421 GLY A CA 1
ATOM 3284 C C . GLY A 1 421 ? 20.730 -21.491 -29.537 1.00 88.62 421 GLY A C 1
ATOM 3285 O O . GLY A 1 421 ? 20.093 -20.765 -30.300 1.00 88.62 421 GLY A O 1
ATOM 3286 N N . LEU A 1 422 ? 21.688 -21.009 -28.734 1.00 86.00 422 LEU A N 1
ATOM 3287 C CA . LEU A 1 422 ? 21.982 -19.576 -28.578 1.00 86.00 422 LEU A CA 1
ATOM 3288 C C . LEU A 1 422 ? 22.485 -18.923 -29.874 1.00 86.00 422 LEU A C 1
ATOM 3290 O O . LEU A 1 422 ? 22.110 -17.798 -30.187 1.00 86.00 422 LEU A O 1
ATOM 3294 N N . GLU A 1 423 ? 23.327 -19.614 -30.644 1.00 90.00 423 GLU A N 1
ATOM 3295 C CA . GLU A 1 423 ? 23.900 -19.039 -31.866 1.00 90.00 423 GLU A CA 1
ATOM 3296 C C . GLU A 1 423 ? 22.834 -18.775 -32.933 1.00 90.00 423 GLU A C 1
ATOM 3298 O O . GLU A 1 423 ? 22.834 -17.700 -33.534 1.00 90.00 423 GLU A O 1
ATOM 3303 N N . ALA A 1 424 ? 21.899 -19.714 -33.117 1.00 91.25 424 ALA A N 1
ATOM 3304 C CA . ALA A 1 424 ? 20.781 -19.560 -34.043 1.00 91.25 424 ALA A CA 1
ATOM 3305 C C . ALA A 1 424 ? 19.804 -18.466 -33.585 1.00 91.25 424 ALA A C 1
ATOM 3307 O O . ALA A 1 424 ? 19.275 -17.715 -34.406 1.00 91.25 424 ALA A O 1
ATOM 3308 N N . GLU A 1 425 ? 19.585 -18.344 -32.271 1.00 91.62 425 GLU A N 1
ATOM 3309 C CA . GLU A 1 425 ? 18.782 -17.261 -31.705 1.00 91.62 425 GLU A CA 1
ATOM 3310 C C . GLU A 1 425 ? 19.410 -15.893 -32.008 1.00 91.62 425 GLU A C 1
ATOM 3312 O O . GLU A 1 425 ? 18.715 -14.991 -32.474 1.00 91.62 425 GLU A O 1
ATOM 3317 N N . ILE A 1 426 ? 20.724 -15.749 -31.807 1.00 93.62 426 ILE A N 1
ATOM 3318 C CA . ILE A 1 426 ? 21.464 -14.511 -32.083 1.00 93.62 426 ILE A CA 1
ATOM 3319 C C . ILE A 1 426 ? 21.419 -14.167 -33.576 1.00 93.62 426 ILE A C 1
ATOM 3321 O O . ILE A 1 426 ? 21.111 -13.027 -33.933 1.00 93.62 426 ILE A O 1
ATOM 3325 N N . ASP A 1 427 ? 21.683 -15.139 -34.451 1.00 93.56 427 ASP A N 1
ATOM 3326 C CA . ASP A 1 427 ? 21.648 -14.931 -35.902 1.00 93.56 427 ASP A CA 1
ATOM 3327 C C . ASP A 1 427 ? 20.268 -14.458 -36.374 1.00 93.56 427 ASP A C 1
ATOM 3329 O O . ASP A 1 427 ? 20.186 -13.533 -37.185 1.00 93.56 427 ASP A O 1
ATOM 3333 N N . SER A 1 428 ? 19.186 -14.970 -35.772 1.00 93.88 428 SER A N 1
ATOM 3334 C CA . SER A 1 428 ? 17.821 -14.533 -36.081 1.00 93.88 428 SER A CA 1
ATOM 3335 C C . SER A 1 428 ? 17.592 -13.029 -35.891 1.00 93.88 428 SER A C 1
ATOM 3337 O O . SER A 1 428 ? 16.730 -12.482 -36.583 1.00 93.88 428 SER A O 1
ATOM 3339 N N . TYR A 1 429 ? 18.282 -12.355 -34.964 1.00 92.19 429 TYR A N 1
ATOM 3340 C CA . TYR A 1 429 ? 18.129 -10.905 -34.789 1.00 92.19 429 TYR A CA 1
ATOM 3341 C C . TYR A 1 429 ? 18.872 -10.134 -35.878 1.00 92.19 429 TYR A C 1
ATOM 3343 O O . TYR A 1 429 ? 18.328 -9.186 -36.442 1.00 92.19 429 TYR A O 1
ATOM 3351 N N . PHE A 1 430 ? 20.095 -10.548 -36.208 1.00 92.31 430 PHE A N 1
ATOM 3352 C CA . PHE A 1 430 ? 20.902 -9.865 -37.219 1.00 92.31 430 PHE A CA 1
ATOM 3353 C C . PHE A 1 430 ? 20.407 -10.119 -38.643 1.00 92.31 430 PHE A C 1
ATOM 3355 O O . PHE A 1 430 ? 20.570 -9.251 -39.493 1.00 92.31 430 PHE A O 1
ATOM 3362 N N . ASP A 1 431 ? 19.821 -11.280 -38.922 1.00 91.88 431 ASP A N 1
ATOM 3363 C CA . ASP A 1 431 ? 19.244 -11.603 -40.234 1.00 91.88 431 ASP A CA 1
ATOM 3364 C C . ASP A 1 431 ? 17.807 -11.070 -40.390 1.00 91.88 431 ASP A C 1
ATOM 3366 O O . ASP A 1 431 ? 17.163 -11.275 -41.420 1.00 91.88 431 ASP A O 1
ATOM 3370 N N . SER A 1 432 ? 17.286 -10.368 -39.378 1.00 90.19 432 SER A N 1
ATOM 3371 C CA . SER A 1 432 ? 15.983 -9.716 -39.459 1.00 90.19 432 SER A CA 1
ATOM 3372 C C . SER A 1 432 ? 16.027 -8.473 -40.354 1.00 90.19 432 SER A C 1
ATOM 3374 O O . SER A 1 432 ? 16.964 -7.674 -40.300 1.00 90.19 432 SER A O 1
ATOM 3376 N N . ALA A 1 433 ? 14.959 -8.263 -41.131 1.00 87.81 433 ALA A N 1
ATOM 3377 C CA . ALA A 1 433 ? 14.797 -7.054 -41.942 1.00 87.81 433 ALA A CA 1
ATOM 3378 C C . ALA A 1 433 ? 14.798 -5.774 -41.084 1.00 87.81 433 ALA A C 1
ATOM 3380 O O . ALA A 1 433 ? 15.300 -4.743 -41.517 1.00 87.81 433 ALA A O 1
ATOM 3381 N N . GLU A 1 434 ? 14.310 -5.855 -39.840 1.00 85.81 434 GLU A N 1
ATOM 3382 C CA . GLU A 1 434 ? 14.301 -4.722 -38.908 1.00 85.81 434 GLU A CA 1
ATOM 3383 C C . GLU A 1 434 ? 15.718 -4.245 -38.558 1.00 85.81 434 GLU A C 1
ATOM 3385 O O . GLU A 1 434 ? 15.953 -3.040 -38.451 1.00 85.81 434 GLU A O 1
ATOM 3390 N N . TYR A 1 435 ? 16.672 -5.165 -38.391 1.00 88.88 435 TYR A N 1
ATOM 3391 C CA . TYR A 1 435 ? 18.058 -4.794 -38.107 1.00 88.88 435 TYR A CA 1
ATOM 3392 C C . TYR A 1 435 ? 18.684 -4.055 -39.297 1.00 88.88 435 TYR A C 1
ATOM 3394 O O . TYR A 1 435 ? 19.334 -3.020 -39.123 1.00 88.88 435 TYR A O 1
ATOM 3402 N N . ASP A 1 436 ? 18.462 -4.560 -40.512 1.00 88.12 436 ASP A N 1
ATOM 3403 C CA . ASP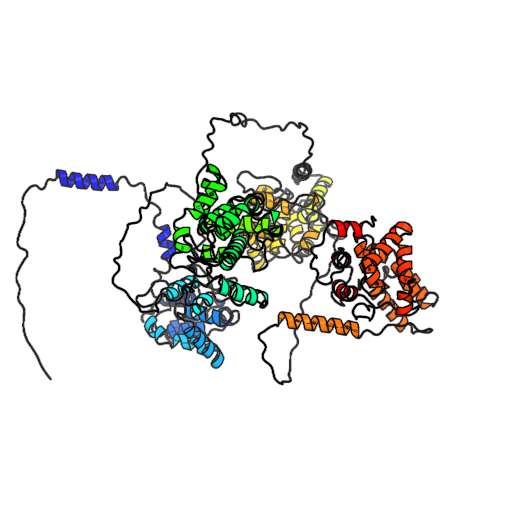 A 1 436 ? 19.013 -3.965 -41.730 1.00 88.12 436 ASP A CA 1
ATOM 3404 C C . ASP A 1 436 ? 18.397 -2.593 -42.046 1.00 88.12 436 ASP A C 1
ATOM 3406 O O . ASP A 1 436 ? 19.124 -1.693 -42.466 1.00 88.12 436 ASP A O 1
ATOM 3410 N N . GLU A 1 437 ? 17.099 -2.399 -41.792 1.00 86.19 437 GLU A N 1
ATOM 3411 C CA . GLU A 1 437 ? 16.412 -1.112 -41.974 1.00 86.19 437 GLU A CA 1
ATOM 3412 C C . GLU A 1 437 ? 16.837 -0.053 -40.943 1.00 86.19 437 GLU A C 1
ATOM 3414 O O . GLU A 1 437 ? 17.005 1.114 -41.300 1.00 86.19 437 GLU A O 1
ATOM 3419 N N . ASN A 1 438 ? 17.033 -0.441 -39.676 1.00 82.00 438 ASN A N 1
ATOM 3420 C CA . ASN A 1 438 ? 17.357 0.505 -38.601 1.00 82.00 438 ASN A CA 1
ATOM 3421 C C . ASN A 1 438 ? 18.852 0.840 -38.511 1.00 82.00 438 ASN A C 1
ATOM 3423 O O . ASN A 1 438 ? 19.210 1.985 -38.235 1.00 82.00 438 ASN A O 1
ATOM 3427 N N . PHE A 1 439 ? 19.730 -0.150 -38.698 1.00 84.94 439 PHE A N 1
ATOM 3428 C CA . PHE A 1 439 ? 21.169 -0.006 -38.442 1.00 84.94 439 PHE A CA 1
ATOM 3429 C C . PHE A 1 439 ? 22.022 -0.256 -39.691 1.00 84.94 439 PHE A C 1
ATOM 3431 O O . PHE A 1 439 ? 23.061 0.386 -39.884 1.00 84.94 439 PHE A O 1
ATOM 3438 N N . GLY A 1 440 ? 21.592 -1.159 -40.572 1.00 86.31 440 GLY A N 1
ATOM 3439 C CA . GLY A 1 440 ? 22.383 -1.582 -41.725 1.00 86.31 440 GLY A CA 1
ATOM 3440 C C . GLY A 1 440 ? 23.693 -2.273 -41.318 1.00 86.31 440 GLY A C 1
ATOM 3441 O O . GLY A 1 440 ? 23.793 -2.892 -40.259 1.00 86.31 440 GLY A O 1
ATOM 3442 N N . LYS A 1 441 ? 24.719 -2.191 -42.176 1.00 88.00 441 LYS A N 1
ATOM 3443 C CA . LYS A 1 441 ? 25.997 -2.912 -41.986 1.00 88.00 441 LYS A CA 1
ATOM 3444 C C . LYS A 1 441 ? 27.057 -2.143 -41.190 1.00 88.00 441 LYS A C 1
ATOM 3446 O O . LYS A 1 441 ? 27.926 -2.776 -40.592 1.00 88.00 441 LYS A O 1
ATOM 3451 N N . ASP A 1 442 ? 26.955 -0.812 -41.163 1.00 86.38 442 ASP A N 1
ATOM 3452 C CA . ASP A 1 442 ? 28.032 0.092 -40.720 1.00 86.38 442 ASP A CA 1
ATOM 3453 C C . ASP A 1 442 ? 27.687 0.909 -39.462 1.00 86.38 442 ASP A C 1
ATOM 3455 O O . ASP A 1 442 ? 28.502 1.714 -39.004 1.00 86.38 442 ASP A O 1
ATOM 3459 N N . THR A 1 443 ? 26.482 0.742 -38.908 1.00 87.00 443 THR A N 1
ATOM 3460 C CA . THR A 1 443 ? 26.015 1.500 -37.736 1.00 87.00 443 THR A CA 1
ATOM 3461 C C . THR A 1 443 ? 25.961 0.596 -36.513 1.00 87.00 443 THR A C 1
ATOM 3463 O O . THR A 1 443 ? 25.427 -0.511 -36.572 1.00 87.00 443 THR A O 1
ATOM 3466 N N . VAL A 1 444 ? 26.491 1.075 -35.387 1.00 88.56 444 VAL A N 1
ATOM 3467 C CA . VAL A 1 444 ? 26.357 0.382 -34.099 1.00 88.56 444 VAL A CA 1
ATOM 3468 C C . VAL A 1 444 ? 24.901 0.497 -33.627 1.00 88.56 444 VAL A C 1
ATOM 3470 O O . VAL A 1 444 ? 24.363 1.609 -33.661 1.00 88.56 444 VAL A O 1
ATOM 3473 N N . PRO A 1 445 ? 24.258 -0.594 -33.160 1.00 88.75 445 PRO A N 1
ATOM 3474 C CA . PRO A 1 445 ? 22.933 -0.534 -32.576 1.00 88.75 445 PRO A CA 1
ATOM 3475 C C . PRO A 1 445 ? 22.863 0.499 -31.462 1.00 88.75 445 PRO A C 1
ATOM 3477 O O . PRO A 1 445 ? 23.770 0.656 -30.646 1.00 88.75 445 PRO A O 1
ATOM 3480 N N . TYR A 1 446 ? 21.758 1.218 -31.444 1.00 84.25 446 TYR A N 1
ATOM 3481 C CA . TYR A 1 446 ? 21.448 2.219 -30.441 1.00 84.25 446 TYR A CA 1
ATOM 3482 C C . TYR A 1 446 ? 19.986 2.060 -30.052 1.00 84.25 446 TYR A C 1
ATOM 3484 O O . TYR A 1 446 ? 19.206 1.408 -30.746 1.00 84.25 446 TYR A O 1
ATOM 3492 N N . TYR A 1 447 ? 19.596 2.646 -28.927 1.00 79.88 447 TYR A N 1
ATOM 3493 C CA . TYR A 1 447 ? 18.220 2.552 -28.463 1.00 79.88 447 TYR A CA 1
ATOM 3494 C C . TYR A 1 447 ? 17.287 3.345 -29.386 1.00 79.88 447 TYR A C 1
ATOM 3496 O O . TYR A 1 447 ? 17.277 4.577 -29.382 1.00 79.88 447 TYR A O 1
ATOM 3504 N N . VAL A 1 448 ? 16.496 2.625 -30.181 1.00 70.12 448 VAL A N 1
ATOM 3505 C CA . VAL A 1 448 ? 15.585 3.196 -31.189 1.00 70.12 448 VAL A CA 1
ATOM 3506 C C . VAL A 1 448 ? 14.246 3.606 -30.559 1.00 70.12 448 VAL A C 1
ATOM 3508 O O . VAL A 1 448 ? 13.525 4.451 -31.087 1.00 70.12 448 VAL A O 1
ATOM 3511 N N . ALA A 1 449 ? 13.913 3.040 -29.396 1.00 59.91 449 ALA A N 1
ATOM 3512 C CA . ALA A 1 449 ? 12.611 3.177 -28.746 1.00 59.91 449 ALA A CA 1
ATOM 3513 C C . ALA A 1 449 ? 12.481 4.387 -27.795 1.00 59.91 449 ALA A C 1
ATOM 3515 O O . ALA A 1 449 ? 11.637 4.370 -26.908 1.00 59.91 449 ALA A O 1
ATOM 3516 N N . TYR A 1 450 ? 13.287 5.446 -27.944 1.00 57.62 450 TYR A N 1
ATOM 3517 C CA . TYR A 1 450 ? 13.128 6.671 -27.136 1.00 57.62 450 TYR A CA 1
ATOM 3518 C C . TYR A 1 450 ? 12.038 7.624 -27.644 1.00 57.62 450 TYR A C 1
ATOM 3520 O O . TYR A 1 450 ? 11.708 8.589 -26.957 1.00 57.62 450 TYR A O 1
ATOM 3528 N N . ALA A 1 451 ? 11.460 7.349 -28.814 1.00 57.44 451 ALA A N 1
ATOM 3529 C CA . ALA A 1 451 ? 10.316 8.068 -29.357 1.00 57.44 451 ALA A CA 1
ATOM 3530 C C . ALA A 1 451 ? 9.255 7.072 -29.837 1.00 57.44 451 ALA A C 1
ATOM 3532 O O . ALA A 1 451 ? 9.581 5.984 -30.319 1.00 57.44 451 ALA A O 1
ATOM 3533 N N . THR A 1 452 ? 7.982 7.442 -29.708 1.00 55.34 452 THR A N 1
ATOM 3534 C CA . THR A 1 452 ? 6.869 6.651 -30.232 1.00 55.34 452 THR A CA 1
ATOM 3535 C C . THR A 1 452 ? 6.919 6.657 -31.760 1.00 55.34 452 THR A C 1
ATOM 3537 O O . THR A 1 452 ? 6.967 7.707 -32.397 1.00 55.34 452 THR A O 1
ATOM 3540 N N . GLN A 1 453 ? 6.948 5.469 -32.362 1.00 58.81 453 GLN A N 1
ATOM 3541 C CA . GLN A 1 453 ? 6.951 5.305 -33.816 1.00 58.81 453 GLN A CA 1
ATOM 3542 C C . GLN A 1 453 ? 5.527 5.015 -34.291 1.00 58.81 453 GLN A C 1
ATOM 3544 O O . GLN A 1 453 ? 4.850 4.143 -33.742 1.00 58.81 453 GLN A O 1
ATOM 3549 N N . THR A 1 454 ? 5.071 5.735 -35.315 1.00 45.88 454 THR A N 1
ATOM 3550 C CA . THR A 1 454 ? 3.749 5.537 -35.919 1.00 45.88 454 THR A CA 1
ATOM 3551 C C . THR A 1 454 ? 3.601 4.089 -36.397 1.00 45.88 454 THR A C 1
ATOM 3553 O O . THR A 1 454 ? 4.355 3.643 -37.255 1.00 45.88 454 THR A O 1
ATOM 3556 N N . GLY A 1 455 ? 2.637 3.352 -35.832 1.00 59.44 455 GLY A N 1
ATOM 3557 C CA . GLY A 1 455 ? 2.364 1.947 -36.169 1.00 59.44 455 GLY A CA 1
ATOM 3558 C C . GLY A 1 455 ? 2.986 0.895 -35.238 1.00 59.44 455 GLY A C 1
ATOM 3559 O O . GLY A 1 455 ? 2.669 -0.282 -35.398 1.00 59.44 455 GLY A O 1
ATOM 3560 N N . LYS A 1 456 ? 3.814 1.278 -34.251 1.00 63.16 456 LYS A N 1
ATOM 3561 C CA . LYS A 1 456 ? 4.348 0.361 -33.219 1.00 63.16 456 LYS A CA 1
ATOM 3562 C C . LYS A 1 456 ? 3.593 0.478 -31.888 1.00 63.16 456 LYS A C 1
ATOM 3564 O O . LYS A 1 456 ? 2.968 1.497 -31.597 1.00 63.16 456 LYS A O 1
ATOM 3569 N N . ASN A 1 457 ? 3.638 -0.581 -31.074 1.00 65.31 457 ASN A N 1
ATOM 3570 C CA . ASN A 1 457 ? 2.905 -0.658 -29.808 1.00 65.31 457 ASN A CA 1
ATOM 3571 C C . ASN A 1 457 ? 3.563 0.213 -28.716 1.00 65.31 457 ASN A C 1
ATOM 3573 O O . ASN A 1 457 ? 4.744 0.058 -28.407 1.00 65.31 457 ASN A O 1
ATOM 3577 N N . VAL A 1 458 ? 2.776 1.077 -28.065 1.00 69.25 458 VAL A N 1
ATOM 3578 C CA . VAL A 1 458 ? 3.219 1.912 -26.929 1.00 69.25 458 VAL A CA 1
ATOM 3579 C C . VAL A 1 458 ? 3.652 1.056 -25.726 1.00 69.25 458 VAL A C 1
ATOM 3581 O O . VAL A 1 458 ? 4.491 1.470 -24.928 1.00 69.25 458 VAL A O 1
ATOM 3584 N N . ALA A 1 459 ? 3.159 -0.180 -25.612 1.00 67.62 459 ALA A N 1
ATOM 3585 C CA . ALA A 1 459 ? 3.596 -1.109 -24.575 1.00 67.62 459 ALA A CA 1
ATOM 3586 C C . ALA A 1 459 ? 5.097 -1.440 -24.676 1.00 67.62 459 ALA A C 1
ATOM 3588 O O . ALA A 1 459 ? 5.769 -1.496 -23.648 1.00 67.62 459 ALA A O 1
ATOM 3589 N N . GLY A 1 460 ? 5.638 -1.609 -25.889 1.00 66.56 460 GLY A N 1
ATOM 3590 C CA . GLY A 1 460 ? 7.076 -1.814 -26.102 1.00 66.56 460 GLY A CA 1
ATOM 3591 C C . GLY A 1 460 ? 7.896 -0.592 -25.677 1.00 66.56 460 GLY A C 1
ATOM 3592 O O . GLY A 1 460 ? 8.926 -0.730 -25.016 1.00 66.56 460 GLY A O 1
ATOM 3593 N N . TYR A 1 461 ? 7.380 0.611 -25.957 1.00 71.31 461 TYR A N 1
ATOM 3594 C CA . TYR A 1 461 ? 7.968 1.876 -25.509 1.00 71.31 461 TYR A CA 1
ATOM 3595 C C . TYR A 1 461 ? 8.041 1.971 -23.979 1.00 71.31 461 TYR A C 1
ATOM 3597 O O . TYR A 1 461 ? 9.093 2.276 -23.435 1.00 71.31 461 TYR A O 1
ATOM 3605 N N . ASN A 1 462 ? 6.973 1.638 -23.252 1.00 76.06 462 ASN A N 1
ATOM 3606 C CA . ASN A 1 462 ? 7.004 1.697 -21.786 1.00 76.06 462 ASN A CA 1
ATOM 3607 C C . ASN A 1 462 ? 7.962 0.653 -21.185 1.00 76.06 462 ASN A C 1
ATOM 3609 O O . ASN A 1 462 ? 8.759 0.974 -20.304 1.00 76.06 462 ASN A O 1
ATOM 3613 N N . ARG A 1 463 ? 7.955 -0.576 -21.718 1.00 73.31 463 ARG A N 1
ATOM 3614 C CA . ARG A 1 463 ? 8.807 -1.677 -21.234 1.00 73.31 463 ARG A CA 1
ATOM 3615 C C . ARG A 1 463 ? 10.299 -1.404 -21.408 1.00 73.31 463 ARG A C 1
ATOM 3617 O O . ARG A 1 463 ? 11.098 -1.875 -20.600 1.00 73.31 463 ARG A O 1
ATOM 3624 N N . ILE A 1 464 ? 10.706 -0.652 -22.436 1.00 76.75 464 ILE A N 1
ATOM 3625 C CA . ILE A 1 464 ? 12.131 -0.366 -22.642 1.00 76.75 464 ILE A CA 1
ATOM 3626 C C . ILE A 1 464 ? 12.716 0.484 -21.504 1.00 76.75 464 ILE A C 1
ATOM 3628 O O . ILE A 1 464 ? 13.885 0.316 -21.168 1.00 76.75 464 ILE A O 1
ATOM 3632 N N . PHE A 1 465 ? 11.914 1.317 -20.831 1.00 71.00 465 PHE A N 1
ATOM 3633 C CA . PHE A 1 465 ? 12.370 2.091 -19.671 1.00 71.00 465 PHE A CA 1
ATOM 3634 C C . PHE A 1 465 ? 12.549 1.235 -18.415 1.00 71.00 465 PHE A C 1
ATOM 3636 O O . PHE A 1 465 ? 13.409 1.546 -17.594 1.00 71.00 465 PHE A O 1
ATOM 3643 N N . ASP A 1 466 ? 11.822 0.123 -18.298 1.00 73.31 466 ASP A N 1
ATOM 3644 C CA . ASP A 1 466 ? 12.029 -0.853 -17.220 1.00 73.31 466 ASP A CA 1
ATOM 3645 C C . ASP A 1 466 ? 13.311 -1.674 -17.431 1.00 73.31 466 ASP A C 1
ATOM 3647 O O . ASP A 1 466 ? 13.966 -2.109 -16.474 1.00 73.31 466 ASP A O 1
ATOM 3651 N N . LEU A 1 467 ? 13.681 -1.887 -18.699 1.00 73.50 467 LEU A N 1
ATOM 3652 C CA . LEU A 1 467 ? 14.910 -2.570 -19.099 1.00 73.50 467 LEU A CA 1
ATOM 3653 C C . LEU A 1 467 ? 16.137 -1.650 -19.034 1.00 73.50 467 LEU A C 1
ATOM 3655 O O . LEU A 1 467 ? 17.223 -2.095 -18.654 1.00 73.50 467 LEU A O 1
ATOM 3659 N N . ILE A 1 468 ? 15.992 -0.371 -19.383 1.00 70.94 468 ILE A N 1
ATOM 3660 C CA . ILE A 1 468 ? 17.053 0.638 -19.292 1.00 70.94 468 ILE A CA 1
ATOM 3661 C C . ILE A 1 468 ? 17.035 1.243 -17.887 1.00 70.94 468 ILE A C 1
ATOM 3663 O O . ILE A 1 468 ? 16.487 2.315 -17.631 1.00 70.94 468 ILE A O 1
ATOM 3667 N N . LYS A 1 469 ? 17.695 0.558 -16.955 1.00 61.84 469 LYS A N 1
ATOM 3668 C CA . LYS A 1 469 ? 18.052 1.158 -15.668 1.00 61.84 469 LYS A CA 1
ATOM 3669 C C . LYS A 1 469 ? 19.121 2.240 -15.917 1.00 61.84 469 LYS A C 1
ATOM 3671 O O . LYS A 1 469 ? 19.845 2.177 -16.907 1.00 61.84 469 LYS A O 1
ATOM 3676 N N . GLY A 1 470 ? 19.170 3.281 -15.077 1.00 57.12 470 GLY A N 1
ATOM 3677 C CA . GLY A 1 470 ? 19.952 4.513 -15.311 1.00 57.12 470 GLY A CA 1
ATOM 3678 C C . GLY A 1 470 ? 21.431 4.325 -15.710 1.00 57.12 470 GLY A C 1
ATOM 3679 O O . GLY A 1 470 ? 21.979 3.231 -15.625 1.00 57.12 470 GLY A O 1
ATOM 3680 N N . LEU A 1 471 ? 22.101 5.415 -16.114 1.00 49.12 471 LEU A N 1
ATOM 3681 C CA . LEU A 1 471 ? 23.423 5.399 -16.774 1.00 49.12 471 LEU A CA 1
ATOM 3682 C C . LEU A 1 471 ? 24.538 4.612 -16.065 1.00 49.12 471 LEU A C 1
ATOM 3684 O O . LEU A 1 471 ? 25.469 4.215 -16.752 1.00 49.12 471 LEU A O 1
ATOM 3688 N N . SER A 1 472 ? 24.462 4.398 -14.750 1.00 52.69 472 SER A N 1
ATOM 3689 C CA . SER A 1 472 ? 25.474 3.668 -13.963 1.00 52.69 472 SER A CA 1
ATOM 3690 C C . SER A 1 472 ? 25.034 2.261 -13.549 1.00 52.69 472 SER A C 1
ATOM 3692 O O . SER A 1 472 ? 25.728 1.586 -12.795 1.00 52.69 472 SER A O 1
ATOM 3694 N N . SER A 1 473 ? 23.856 1.820 -13.985 1.00 60.88 473 SER A N 1
ATOM 3695 C CA . SER A 1 473 ? 23.347 0.494 -13.655 1.00 60.88 473 SER A CA 1
ATOM 3696 C C . SER A 1 473 ? 23.939 -0.561 -14.585 1.00 60.88 473 SER A C 1
ATOM 3698 O O . SER A 1 473 ? 24.150 -0.314 -15.776 1.00 60.88 473 SER A O 1
ATOM 3700 N N . SER A 1 474 ? 24.218 -1.736 -14.026 1.00 68.19 474 SER A N 1
ATOM 3701 C CA . SER A 1 474 ? 24.622 -2.904 -14.800 1.00 68.19 474 SER A CA 1
ATOM 3702 C C . SER A 1 474 ? 23.415 -3.816 -15.005 1.00 68.19 474 SER A C 1
ATOM 3704 O O . SER A 1 474 ? 22.617 -4.015 -14.086 1.00 68.19 474 SER A O 1
ATOM 3706 N N . ASP A 1 475 ? 23.303 -4.421 -16.184 1.00 67.31 475 ASP A N 1
ATOM 3707 C CA . ASP A 1 475 ? 22.238 -5.391 -16.471 1.00 67.31 475 ASP A CA 1
ATOM 3708 C C . ASP A 1 475 ? 22.379 -6.690 -15.653 1.00 67.31 475 ASP A C 1
ATOM 3710 O O . ASP A 1 475 ? 21.424 -7.456 -15.526 1.00 67.31 475 ASP A O 1
ATOM 3714 N N . ARG A 1 476 ? 23.536 -6.872 -14.998 1.00 62.25 476 ARG A N 1
ATOM 3715 C CA . ARG A 1 476 ? 23.827 -7.934 -14.026 1.00 62.25 476 ARG A CA 1
ATOM 3716 C C . ARG A 1 476 ? 23.328 -7.624 -12.607 1.00 62.25 476 ARG A C 1
ATOM 3718 O O . ARG A 1 476 ? 22.979 -8.542 -11.868 1.00 62.25 476 ARG A O 1
ATOM 3725 N N . SER A 1 477 ? 23.297 -6.354 -12.195 1.00 52.56 477 SER A N 1
ATOM 3726 C CA . SER A 1 477 ? 22.882 -5.947 -10.845 1.00 52.56 477 SER A CA 1
ATOM 3727 C C . SER A 1 477 ? 21.358 -5.934 -10.725 1.00 52.56 477 SER A C 1
ATOM 3729 O O . SER A 1 477 ? 20.710 -4.889 -10.802 1.00 52.56 477 SER A O 1
ATOM 3731 N N . VAL A 1 478 ? 20.763 -7.110 -10.544 1.00 49.41 478 VAL A N 1
ATOM 3732 C CA . VAL A 1 478 ? 19.360 -7.250 -10.146 1.00 49.41 478 VAL A CA 1
ATOM 3733 C C . VAL A 1 478 ? 19.320 -7.969 -8.800 1.00 49.41 478 VAL A C 1
ATOM 3735 O O . VAL A 1 478 ? 19.657 -9.145 -8.699 1.00 49.41 478 VAL A O 1
ATOM 3738 N N . SER A 1 479 ? 18.945 -7.227 -7.754 1.00 33.00 479 SER A N 1
ATOM 3739 C CA . SER A 1 479 ? 18.813 -7.717 -6.380 1.00 33.00 479 SER A CA 1
ATOM 3740 C C . SER A 1 479 ? 17.796 -8.857 -6.276 1.00 33.00 479 SER A C 1
ATOM 3742 O O . SER A 1 479 ? 16.811 -8.905 -7.015 1.00 33.00 479 SER A O 1
ATOM 3744 N N . GLU A 1 480 ? 17.991 -9.758 -5.313 1.00 37.66 480 GLU A N 1
ATOM 3745 C CA . GLU A 1 480 ? 17.104 -10.902 -5.043 1.00 37.66 480 GLU A CA 1
ATOM 3746 C C . GLU A 1 480 ? 15.639 -10.503 -4.804 1.00 37.66 480 GLU A C 1
ATOM 3748 O O . GLU A 1 480 ? 14.737 -11.254 -5.168 1.00 37.66 480 GLU A O 1
ATOM 3753 N N . SER A 1 481 ? 15.382 -9.278 -4.330 1.00 30.22 481 SER A N 1
ATOM 3754 C CA . SER A 1 481 ? 14.033 -8.708 -4.189 1.00 30.22 481 SER A CA 1
ATOM 3755 C C . SER A 1 481 ? 13.278 -8.518 -5.515 1.00 30.22 481 SER A C 1
ATOM 3757 O O . SER A 1 481 ? 12.053 -8.426 -5.522 1.00 30.22 481 SER A O 1
ATOM 3759 N N . ILE A 1 482 ? 13.983 -8.480 -6.650 1.00 39.72 482 ILE A N 1
ATOM 3760 C CA . ILE A 1 482 ? 13.415 -8.233 -7.985 1.00 39.72 482 ILE A CA 1
ATOM 3761 C C . ILE A 1 482 ? 13.268 -9.536 -8.789 1.00 39.72 482 ILE A C 1
ATOM 3763 O O . ILE A 1 482 ? 12.470 -9.580 -9.728 1.00 39.72 482 ILE A O 1
ATOM 3767 N N . LYS A 1 483 ? 13.922 -10.636 -8.379 1.00 34.69 483 LYS A N 1
ATOM 3768 C CA . LYS A 1 483 ? 13.738 -11.965 -8.998 1.00 34.69 483 LYS A CA 1
ATOM 3769 C C . LYS A 1 483 ? 12.277 -12.445 -8.928 1.00 34.69 483 LYS A C 1
ATOM 3771 O O . LYS A 1 483 ? 11.829 -13.141 -9.833 1.00 34.69 483 LYS A O 1
ATOM 3776 N N . ALA A 1 484 ? 11.517 -12.011 -7.919 1.00 30.77 484 ALA A N 1
ATOM 3777 C CA . ALA A 1 484 ? 10.075 -12.252 -7.814 1.00 30.77 484 ALA A CA 1
ATOM 3778 C C . ALA A 1 484 ? 9.213 -11.217 -8.572 1.00 30.77 484 ALA A C 1
ATOM 3780 O O . ALA A 1 484 ? 8.101 -11.529 -8.995 1.00 30.77 484 ALA A O 1
ATOM 3781 N N . SER A 1 485 ? 9.717 -9.995 -8.774 1.00 36.47 485 SER A N 1
ATOM 3782 C CA . SER A 1 485 ? 8.944 -8.869 -9.318 1.00 36.47 485 SER A CA 1
ATOM 3783 C C . SER A 1 485 ? 8.988 -8.787 -10.849 1.00 36.47 485 SER A C 1
ATOM 3785 O O . SER A 1 485 ? 7.956 -8.590 -11.473 1.00 36.47 485 SER A O 1
ATOM 3787 N N . GLN A 1 486 ? 10.124 -9.049 -11.505 1.00 38.16 486 GLN A N 1
ATOM 3788 C CA . GLN A 1 486 ? 10.177 -9.035 -12.981 1.00 38.16 486 GLN A CA 1
ATOM 3789 C C . GLN A 1 486 ? 9.712 -10.354 -13.612 1.00 38.16 486 GLN A C 1
ATOM 3791 O O . GLN A 1 486 ? 9.019 -10.334 -14.629 1.00 38.16 486 GLN A O 1
ATOM 3796 N N . LYS A 1 487 ? 9.987 -11.491 -12.952 1.00 39.97 487 LYS A N 1
ATOM 3797 C CA . LYS A 1 487 ? 9.451 -12.809 -13.340 1.00 39.97 487 LYS A CA 1
ATOM 3798 C C . LYS A 1 487 ? 7.922 -12.877 -13.203 1.00 39.97 487 LYS A C 1
ATOM 3800 O O . LYS A 1 487 ? 7.303 -13.743 -13.799 1.00 39.97 487 LYS A O 1
ATOM 3805 N N . SER A 1 488 ? 7.305 -11.955 -12.455 1.00 46.44 488 SER A N 1
ATOM 3806 C CA . SER A 1 488 ? 5.849 -11.837 -12.356 1.00 46.44 488 SER A CA 1
ATOM 3807 C C . SER A 1 488 ? 5.297 -10.666 -13.161 1.00 46.44 488 SER A C 1
ATOM 3809 O O . SER A 1 488 ? 4.333 -10.872 -13.868 1.00 46.44 488 SER A O 1
ATOM 3811 N N . GLN A 1 489 ? 5.863 -9.463 -13.164 1.00 41.59 489 GLN A N 1
ATOM 3812 C CA . GLN A 1 489 ? 5.186 -8.318 -13.790 1.00 41.59 489 GLN A CA 1
ATOM 3813 C C . GLN A 1 489 ? 5.160 -8.369 -15.320 1.00 41.59 489 GLN A C 1
ATOM 3815 O O . GLN A 1 489 ? 4.095 -8.165 -15.897 1.00 41.59 489 GLN A O 1
ATOM 3820 N N . LEU A 1 490 ? 6.271 -8.707 -15.985 1.00 45.44 490 LEU A N 1
ATOM 3821 C CA . LEU A 1 490 ? 6.302 -8.815 -17.450 1.00 45.44 490 LEU A CA 1
ATOM 3822 C C . LEU A 1 490 ? 5.751 -10.155 -17.925 1.00 45.44 4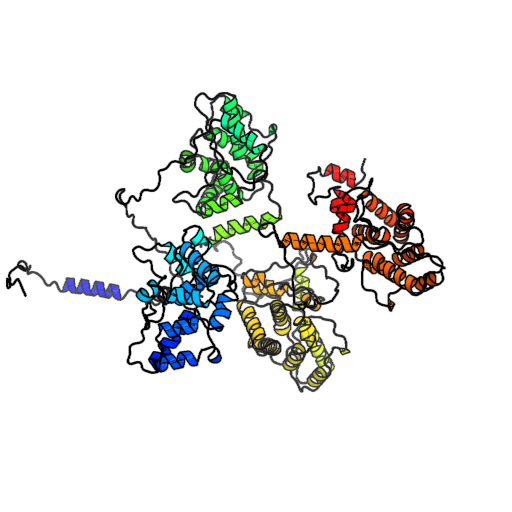90 LEU A C 1
ATOM 3824 O O . LEU A 1 490 ? 4.974 -10.180 -18.870 1.00 45.44 490 LEU A O 1
ATOM 3828 N N . GLN A 1 491 ? 6.051 -11.250 -17.221 1.00 43.16 491 GLN A N 1
ATOM 3829 C CA . GLN A 1 491 ? 5.474 -12.556 -17.536 1.00 43.16 491 GLN A CA 1
ATOM 3830 C C . GLN A 1 491 ? 3.953 -12.549 -17.325 1.00 43.16 491 GLN A C 1
ATOM 3832 O O . GLN A 1 491 ? 3.253 -13.005 -18.209 1.00 43.16 491 GLN A O 1
ATOM 3837 N N . THR A 1 492 ? 3.428 -11.939 -16.253 1.00 43.09 492 THR A N 1
ATOM 3838 C CA . THR A 1 492 ? 1.975 -11.769 -16.027 1.00 43.09 492 THR A CA 1
ATOM 3839 C C . THR A 1 492 ? 1.366 -10.739 -16.972 1.00 43.09 492 THR A C 1
ATOM 3841 O O . THR A 1 492 ? 0.226 -10.913 -17.378 1.00 43.09 492 THR A O 1
ATOM 3844 N N . ALA A 1 493 ? 2.074 -9.672 -17.361 1.00 42.88 493 ALA A N 1
ATOM 3845 C CA . ALA A 1 493 ? 1.573 -8.728 -18.367 1.00 42.88 493 ALA A CA 1
ATOM 3846 C C . ALA A 1 493 ? 1.526 -9.340 -19.778 1.00 42.88 493 ALA A C 1
ATOM 3848 O O . ALA A 1 493 ? 0.633 -9.009 -20.551 1.00 42.88 493 ALA A O 1
ATOM 3849 N N . LEU A 1 494 ? 2.459 -10.239 -20.104 1.00 40.88 494 LEU A N 1
ATOM 3850 C CA . LEU A 1 494 ? 2.524 -10.956 -21.378 1.00 40.88 494 LEU A CA 1
ATOM 3851 C C . LEU A 1 494 ? 1.567 -12.164 -21.407 1.00 40.88 494 LEU A C 1
ATOM 3853 O O . LEU A 1 494 ? 0.881 -12.362 -22.407 1.00 40.88 494 LEU A O 1
ATOM 3857 N N . THR A 1 495 ? 1.436 -12.929 -20.317 1.00 39.66 495 THR A N 1
ATOM 3858 C CA . THR A 1 495 ? 0.463 -14.036 -20.212 1.00 39.66 495 THR A CA 1
ATOM 3859 C C . THR A 1 495 ? -0.972 -13.554 -20.006 1.00 39.66 495 THR A C 1
ATOM 3861 O O . THR A 1 495 ? -1.887 -14.208 -20.490 1.00 39.66 495 THR A O 1
ATOM 3864 N N . LYS A 1 496 ? -1.210 -12.371 -19.415 1.00 41.44 496 LYS A N 1
ATOM 3865 C CA . LYS A 1 496 ? -2.551 -11.743 -19.406 1.00 41.44 496 LYS A CA 1
ATOM 3866 C C . LYS A 1 496 ? -3.096 -11.476 -20.808 1.00 41.44 496 LYS A C 1
ATOM 3868 O O . LYS A 1 496 ? -4.306 -11.385 -20.970 1.00 41.44 496 LYS A O 1
ATOM 3873 N N . THR A 1 497 ? -2.223 -11.334 -21.807 1.00 31.09 497 THR A N 1
ATOM 3874 C CA . THR A 1 497 ? -2.628 -11.136 -23.208 1.00 31.09 497 THR A CA 1
ATOM 3875 C C . THR A 1 497 ? -2.794 -12.438 -23.992 1.00 31.09 497 THR A C 1
ATOM 3877 O O . THR A 1 497 ? -3.195 -12.390 -25.150 1.00 31.09 497 THR A O 1
ATOM 3880 N N . PHE A 1 498 ? -2.498 -13.595 -23.391 1.00 30.67 498 PHE A N 1
ATOM 3881 C CA . PHE A 1 498 ? -2.577 -14.894 -24.052 1.00 30.67 498 PHE A CA 1
ATOM 3882 C C . PHE A 1 498 ? -2.873 -16.000 -23.025 1.00 30.67 498 PHE A C 1
ATOM 3884 O O . PHE A 1 498 ? -1.966 -16.608 -22.460 1.00 30.67 498 PHE A O 1
ATOM 3891 N N . GLU A 1 499 ? -4.153 -16.316 -22.828 1.00 29.14 499 GLU A N 1
ATOM 3892 C CA . GLU A 1 499 ? -4.536 -17.693 -22.512 1.00 29.14 499 GLU A CA 1
ATOM 3893 C C . GLU A 1 499 ? -4.606 -18.453 -23.840 1.00 29.14 499 GLU A C 1
ATOM 3895 O O . GLU A 1 499 ? -5.652 -18.541 -24.479 1.00 29.14 499 GLU A O 1
ATOM 3900 N N . SER A 1 500 ? -3.478 -18.998 -24.301 1.00 25.91 500 SER A N 1
ATOM 3901 C CA . SER A 1 500 ? -3.555 -20.074 -25.286 1.00 25.91 500 SER A CA 1
ATOM 3902 C C . SER A 1 500 ? -4.066 -21.315 -24.569 1.00 25.91 500 SER A C 1
ATOM 3904 O O . SER A 1 500 ? -3.303 -21.990 -23.875 1.00 25.91 500 SER A O 1
ATOM 3906 N N . LYS A 1 501 ? -5.332 -21.669 -24.789 1.00 33.78 501 LYS A N 1
ATOM 3907 C CA . LYS A 1 501 ? -5.750 -23.071 -24.722 1.00 33.78 501 LYS A CA 1
ATOM 3908 C C . LYS A 1 501 ? -5.122 -23.814 -25.903 1.00 33.78 501 LYS A C 1
ATOM 3910 O O . LYS A 1 501 ? -5.783 -24.105 -26.889 1.00 33.78 501 LYS A O 1
ATOM 3915 N N . GLN A 1 502 ? -3.832 -24.116 -25.815 1.00 29.69 502 GLN A N 1
ATOM 3916 C CA . GLN A 1 502 ? -3.359 -25.358 -26.405 1.00 29.69 502 GLN A CA 1
ATOM 3917 C C . GLN A 1 502 ? -3.277 -26.357 -25.266 1.00 29.69 502 GLN A C 1
ATOM 3919 O O . GLN A 1 502 ? -2.391 -26.299 -24.415 1.00 29.69 502 GLN A O 1
ATOM 3924 N N . GLU A 1 503 ? -4.269 -27.241 -25.226 1.00 29.23 503 GLU A N 1
ATOM 3925 C CA . GLU A 1 503 ? -4.162 -28.475 -24.474 1.00 29.23 503 GLU A CA 1
ATOM 3926 C C . GLU A 1 503 ? -2.942 -29.220 -25.016 1.00 29.23 503 GLU A C 1
ATOM 3928 O O . GLU A 1 503 ? -2.946 -29.713 -26.145 1.00 29.23 503 GLU A O 1
ATOM 3933 N N . ASN A 1 504 ? -1.885 -29.328 -24.212 1.00 26.58 504 ASN A N 1
ATOM 3934 C CA . ASN A 1 504 ? -1.013 -30.479 -24.358 1.00 26.58 504 ASN A CA 1
ATOM 3935 C C . ASN A 1 504 ? -1.892 -31.696 -24.075 1.00 26.58 504 ASN A C 1
ATOM 3937 O O . ASN A 1 504 ? -2.204 -31.989 -22.920 1.00 26.58 504 ASN A O 1
ATOM 3941 N N . VAL A 1 505 ? -2.327 -32.371 -25.140 1.00 29.83 505 VAL A N 1
ATOM 3942 C CA . VAL A 1 505 ? -3.014 -33.656 -25.059 1.00 29.83 505 VAL A CA 1
ATOM 3943 C C . VAL A 1 505 ? -2.026 -34.645 -24.450 1.00 29.83 505 VAL A C 1
ATOM 3945 O O . VAL A 1 505 ? -1.207 -35.258 -25.134 1.00 29.83 505 VAL A O 1
ATOM 3948 N N . PHE A 1 506 ? -2.082 -34.785 -23.129 1.00 32.25 506 PHE A N 1
ATOM 3949 C CA . PHE A 1 506 ? -1.455 -35.887 -22.428 1.00 32.25 506 PHE A CA 1
ATOM 3950 C C . PHE A 1 506 ? -2.178 -37.159 -22.873 1.00 32.25 506 PHE A C 1
ATOM 3952 O O . PHE A 1 506 ? -3.318 -37.402 -22.489 1.00 32.25 506 PHE A O 1
ATOM 3959 N N . ASN A 1 507 ? -1.549 -37.935 -23.757 1.00 32.84 507 ASN A N 1
ATOM 3960 C CA . ASN A 1 507 ? -2.104 -39.175 -24.288 1.00 32.84 507 ASN A CA 1
ATOM 3961 C C . ASN A 1 507 ? -2.182 -40.224 -23.154 1.00 32.84 507 ASN A C 1
ATOM 3963 O O . ASN A 1 507 ? -1.143 -40.729 -22.724 1.00 32.84 507 ASN A O 1
ATOM 3967 N N . PRO A 1 508 ? -3.377 -40.602 -22.662 1.00 36.31 508 PRO A N 1
ATOM 3968 C CA . PRO A 1 508 ? -3.523 -41.413 -21.453 1.00 36.31 508 PRO A CA 1
ATOM 3969 C C . PRO A 1 508 ? -3.348 -42.920 -21.712 1.00 36.31 508 PRO A C 1
ATOM 3971 O O . PRO A 1 508 ? -3.748 -43.746 -20.898 1.00 36.31 508 PRO A O 1
ATOM 3974 N N . LYS A 1 509 ? -2.751 -43.320 -22.842 1.00 33.91 509 LYS A N 1
ATOM 3975 C CA . LYS A 1 509 ? -2.538 -44.738 -23.184 1.00 33.91 509 LYS A CA 1
ATOM 3976 C C . LYS A 1 509 ? -1.273 -45.350 -22.565 1.00 33.91 509 LYS A C 1
ATOM 3978 O O . LYS A 1 509 ? -1.028 -46.534 -22.767 1.00 33.91 509 LYS A O 1
ATOM 3983 N N . GLY A 1 510 ? -0.488 -44.570 -21.816 1.00 35.19 510 GLY A N 1
ATOM 3984 C CA . GLY A 1 510 ? 0.807 -44.996 -21.267 1.00 35.19 510 GLY A CA 1
ATOM 3985 C C . GLY A 1 510 ? 0.891 -45.197 -19.751 1.00 35.19 510 GLY A C 1
ATOM 3986 O O . GLY A 1 510 ? 1.932 -45.646 -19.288 1.00 35.19 510 GLY A O 1
ATOM 3987 N N . PHE A 1 511 ? -0.145 -44.887 -18.962 1.00 30.61 511 PHE A N 1
ATOM 3988 C CA . PHE A 1 511 ? -0.060 -44.969 -17.495 1.00 30.61 511 PHE A CA 1
ATOM 3989 C C . PHE A 1 511 ? -1.215 -45.782 -16.898 1.00 30.61 511 PHE A C 1
ATOM 3991 O O . PHE A 1 511 ? -2.305 -45.282 -16.627 1.00 30.61 511 PHE A O 1
ATOM 3998 N N . GLN A 1 512 ? -0.955 -47.071 -16.678 1.00 36.00 512 GLN A N 1
ATOM 3999 C CA . GLN A 1 512 ? -1.823 -48.007 -15.956 1.00 36.00 512 GLN A CA 1
ATOM 4000 C C . GLN A 1 512 ? -1.777 -47.742 -14.440 1.00 36.00 512 GLN A C 1
ATOM 4002 O O . GLN A 1 512 ? -1.314 -48.576 -13.671 1.00 36.00 512 GLN A O 1
ATOM 4007 N N . LEU A 1 513 ? -2.241 -46.571 -13.999 1.00 35.16 513 LEU A N 1
ATOM 4008 C CA . LEU A 1 513 ? -2.463 -46.287 -12.570 1.00 35.16 513 LEU A CA 1
ATOM 4009 C C . LEU A 1 513 ? -3.929 -45.941 -12.247 1.00 35.16 513 LEU A C 1
ATOM 4011 O O . LEU A 1 513 ? -4.335 -45.978 -11.091 1.00 35.16 513 LEU A O 1
ATOM 4015 N N . ALA A 1 514 ? -4.754 -45.664 -13.263 1.00 30.38 514 ALA A N 1
ATOM 4016 C CA . ALA A 1 514 ? -6.136 -45.206 -13.087 1.00 30.38 514 ALA A CA 1
ATOM 4017 C C . ALA A 1 514 ? -7.180 -46.329 -12.889 1.00 30.38 514 ALA A C 1
ATOM 4019 O O . ALA A 1 514 ? -8.356 -46.036 -12.707 1.00 30.38 514 ALA A O 1
ATOM 4020 N N . GLN A 1 515 ? -6.785 -47.608 -12.891 1.00 34.53 515 GLN A N 1
ATOM 4021 C CA . GLN A 1 515 ? -7.698 -48.735 -12.618 1.00 34.53 515 GLN A CA 1
ATOM 4022 C C . GLN A 1 515 ? -7.687 -49.216 -11.154 1.00 34.53 515 GLN A C 1
ATOM 4024 O O . GLN A 1 515 ? -8.431 -50.132 -10.819 1.00 34.53 515 GLN A O 1
ATOM 4029 N N . ALA A 1 516 ? -6.907 -48.586 -10.267 1.00 31.69 516 ALA A N 1
ATOM 4030 C CA . ALA A 1 516 ? -6.734 -49.017 -8.873 1.00 31.69 516 ALA A CA 1
ATOM 4031 C C . ALA A 1 516 ? -7.215 -47.998 -7.812 1.00 31.69 516 ALA A C 1
ATOM 4033 O O . ALA A 1 516 ? -6.793 -48.072 -6.664 1.00 31.69 516 ALA A O 1
ATOM 4034 N N . ILE A 1 517 ? -8.095 -47.048 -8.161 1.00 32.06 517 ILE A N 1
ATOM 4035 C CA . ILE A 1 517 ? -8.590 -45.995 -7.234 1.00 32.06 517 ILE A CA 1
ATOM 4036 C C . ILE A 1 517 ? -10.072 -46.231 -6.854 1.00 32.06 517 ILE A C 1
ATOM 4038 O O . ILE A 1 517 ? -10.789 -45.341 -6.419 1.00 32.06 517 ILE A O 1
ATOM 4042 N N . GLY A 1 518 ? -10.558 -47.465 -7.021 1.00 29.81 518 GLY A N 1
ATOM 4043 C CA . GLY A 1 518 ? -11.904 -47.891 -6.610 1.00 29.81 518 GLY A CA 1
ATOM 4044 C C . GLY A 1 518 ? -11.988 -48.487 -5.200 1.00 29.81 518 GLY A C 1
ATOM 4045 O O . GLY A 1 518 ? -13.034 -49.007 -4.828 1.00 29.81 518 GLY A O 1
ATOM 4046 N N . THR A 1 519 ? -10.910 -48.456 -4.416 1.00 27.80 519 THR A N 1
ATOM 4047 C CA . THR A 1 519 ? -10.873 -48.997 -3.047 1.00 27.80 519 THR A CA 1
ATOM 4048 C C . THR A 1 519 ? -10.449 -47.914 -2.060 1.00 27.80 519 THR A C 1
ATOM 4050 O O . THR A 1 519 ? -9.525 -47.163 -2.382 1.00 27.80 519 THR A O 1
ATOM 4053 N N . PRO A 1 520 ? -11.068 -47.826 -0.865 1.00 25.95 520 PRO A N 1
ATOM 4054 C CA . PRO A 1 520 ? -10.649 -46.874 0.157 1.00 25.95 520 PRO A CA 1
ATOM 4055 C C . PRO A 1 520 ? -9.193 -47.163 0.523 1.00 25.95 520 PRO A C 1
ATOM 4057 O O . PRO A 1 520 ? -8.861 -48.254 0.991 1.00 25.95 520 PRO A O 1
ATOM 4060 N N . ILE A 1 521 ? -8.309 -46.204 0.254 1.00 25.00 521 ILE A N 1
ATOM 4061 C CA . ILE A 1 521 ? -6.895 -46.310 0.599 1.00 25.00 521 ILE A CA 1
ATOM 4062 C C . ILE A 1 521 ? -6.797 -46.185 2.122 1.00 25.00 521 ILE A C 1
ATOM 4064 O O . ILE A 1 521 ? -6.806 -45.087 2.672 1.00 25.00 521 ILE A O 1
ATOM 4068 N N . PHE A 1 522 ? -6.687 -47.323 2.807 1.00 26.36 522 PHE A N 1
ATOM 4069 C CA . PHE A 1 522 ? -5.987 -47.378 4.083 1.00 26.36 522 PHE A CA 1
ATOM 4070 C C . PHE A 1 522 ? -4.521 -47.050 3.792 1.00 26.36 522 PHE A C 1
ATOM 4072 O O . PHE A 1 522 ? -3.809 -47.854 3.190 1.00 26.36 522 PHE A O 1
ATOM 4079 N N . VAL A 1 523 ? -4.069 -45.857 4.179 1.00 26.09 523 VAL A N 1
ATOM 4080 C CA . VAL A 1 523 ? -2.646 -45.511 4.126 1.00 26.09 523 VAL A CA 1
ATOM 4081 C C . VAL A 1 523 ? -1.937 -46.344 5.192 1.00 26.09 523 VAL A C 1
ATOM 4083 O O . VAL A 1 523 ? -1.982 -46.041 6.383 1.00 26.09 523 VAL A O 1
ATOM 4086 N N . SER A 1 524 ? -1.299 -47.433 4.770 1.00 24.36 524 SER A N 1
ATOM 4087 C CA . SER A 1 524 ? -0.333 -48.140 5.599 1.00 24.36 524 SER A CA 1
ATOM 4088 C C . SER A 1 524 ? 0.863 -47.223 5.847 1.00 24.36 524 SER A C 1
ATOM 4090 O O . SER A 1 524 ? 1.531 -46.815 4.895 1.00 24.36 524 SER A O 1
ATOM 4092 N N . LYS A 1 525 ? 1.141 -46.930 7.124 1.00 34.75 525 LYS A N 1
ATOM 4093 C CA . LYS A 1 525 ? 2.418 -46.374 7.588 1.00 34.75 525 LYS A CA 1
ATOM 4094 C C . LYS A 1 525 ? 3.561 -47.211 7.003 1.00 34.75 525 LYS A C 1
ATOM 4096 O O . LYS A 1 525 ? 3.732 -48.363 7.396 1.00 34.75 525 LYS A O 1
ATOM 4101 N N . GLN A 1 526 ? 4.321 -46.644 6.073 1.00 26.72 526 GLN A N 1
ATOM 4102 C CA . GLN A 1 526 ? 5.645 -47.141 5.717 1.00 26.72 526 GLN A CA 1
ATOM 4103 C C . GLN A 1 526 ? 6.630 -45.980 5.722 1.00 26.72 526 GLN A C 1
ATOM 4105 O O . GLN A 1 526 ? 6.401 -44.926 5.130 1.00 26.72 526 GLN A O 1
ATOM 4110 N N . ASP A 1 527 ? 7.697 -46.212 6.472 1.00 31.97 527 ASP A N 1
ATOM 4111 C CA . ASP A 1 527 ? 8.725 -45.274 6.874 1.00 31.97 527 ASP A CA 1
ATOM 4112 C C . ASP A 1 527 ? 9.516 -44.731 5.677 1.00 31.97 527 ASP A C 1
ATOM 4114 O O . ASP A 1 527 ? 10.268 -45.453 5.023 1.00 31.97 527 ASP A O 1
ATOM 4118 N N . VAL A 1 528 ? 9.404 -43.424 5.435 1.00 28.12 528 VAL A N 1
ATOM 4119 C CA . VAL A 1 528 ? 10.405 -42.644 4.699 1.00 28.12 528 VAL A CA 1
ATOM 4120 C C . VAL A 1 528 ? 10.774 -41.459 5.585 1.00 28.12 528 VAL A C 1
ATOM 4122 O O . VAL A 1 528 ? 9.927 -40.646 5.945 1.00 28.12 528 VAL A O 1
ATOM 4125 N N . GLY A 1 529 ? 12.040 -41.429 6.005 1.00 33.50 529 GLY A N 1
ATOM 4126 C CA . GLY A 1 529 ? 12.599 -40.588 7.065 1.00 33.50 529 GLY A CA 1
ATOM 4127 C C . GLY A 1 529 ? 12.681 -39.087 6.780 1.00 33.50 529 GLY A C 1
ATOM 4128 O O . GLY A 1 529 ? 13.764 -38.516 6.836 1.00 33.50 529 GLY A O 1
ATOM 4129 N N . THR A 1 530 ? 11.540 -38.438 6.573 1.00 30.28 530 THR A N 1
ATOM 4130 C CA . THR A 1 530 ? 11.323 -37.022 6.881 1.00 30.28 530 THR A CA 1
ATOM 4131 C C . THR A 1 530 ? 9.907 -36.880 7.424 1.00 30.28 530 THR A C 1
ATOM 4133 O O . THR A 1 530 ? 8.945 -36.731 6.675 1.00 30.28 530 THR A O 1
ATOM 4136 N N . SER A 1 531 ? 9.761 -36.939 8.750 1.00 30.75 531 SER A N 1
ATOM 4137 C CA . SER A 1 531 ? 8.510 -36.582 9.421 1.00 30.75 531 SER A CA 1
ATOM 4138 C C . SER A 1 531 ? 8.149 -35.155 9.016 1.00 30.75 531 SER A C 1
ATOM 4140 O O . SER A 1 531 ? 8.752 -34.198 9.501 1.00 30.75 531 SER A O 1
ATOM 4142 N N . SER A 1 532 ? 7.223 -34.995 8.067 1.00 37.97 532 SER A N 1
ATOM 4143 C CA . SER A 1 532 ? 6.772 -33.666 7.676 1.00 37.97 532 SER A CA 1
ATOM 4144 C C . SER A 1 532 ? 6.102 -33.045 8.902 1.00 37.97 532 SER A C 1
ATOM 4146 O O . SER A 1 532 ? 5.104 -33.551 9.412 1.00 37.97 532 SER A O 1
ATOM 4148 N N . ILE A 1 533 ? 6.693 -31.966 9.404 1.00 42.72 533 ILE A N 1
ATOM 4149 C CA . ILE A 1 533 ? 6.230 -31.206 10.576 1.00 42.72 533 ILE A CA 1
ATOM 4150 C C . ILE A 1 533 ? 4.792 -30.683 10.366 1.00 42.72 533 ILE A C 1
ATOM 4152 O O . ILE A 1 533 ? 4.080 -30.389 11.320 1.00 42.72 533 ILE A O 1
ATOM 4156 N N . ILE A 1 534 ? 4.361 -30.618 9.101 1.00 41.16 534 ILE A N 1
ATOM 4157 C CA . ILE A 1 534 ? 3.021 -30.235 8.652 1.00 41.16 534 ILE A CA 1
ATOM 4158 C C . ILE A 1 534 ? 1.977 -31.305 9.026 1.00 41.16 534 ILE A C 1
ATOM 4160 O O . ILE A 1 534 ? 0.898 -30.940 9.480 1.00 41.16 534 ILE A O 1
ATOM 4164 N N . GLY A 1 535 ? 2.304 -32.601 8.914 1.00 42.41 535 GLY A N 1
ATOM 4165 C CA . GLY A 1 535 ? 1.381 -33.700 9.242 1.00 42.41 535 GLY A CA 1
ATOM 4166 C C . GLY A 1 535 ? 1.014 -33.744 10.728 1.00 42.41 535 GLY A C 1
ATOM 4167 O O . GLY A 1 535 ? -0.158 -33.700 11.077 1.00 42.41 535 GLY A O 1
ATOM 4168 N N . ALA A 1 536 ? 2.014 -33.666 11.615 1.00 43.00 536 ALA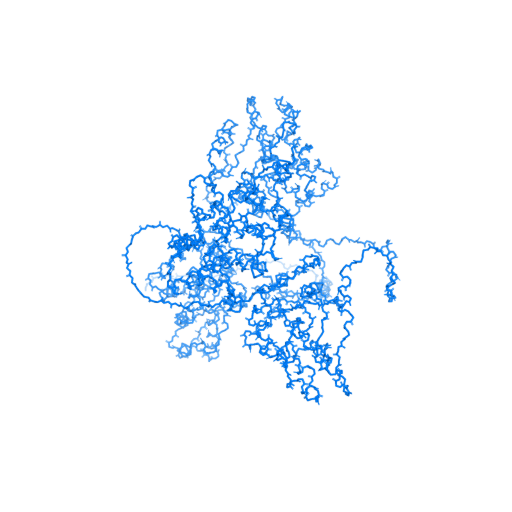 A N 1
ATOM 4169 C CA . ALA A 1 536 ? 1.787 -33.644 13.066 1.00 43.00 536 ALA A CA 1
ATOM 4170 C C . ALA A 1 536 ? 0.927 -32.449 13.531 1.00 43.00 536 ALA A C 1
ATOM 4172 O O . ALA A 1 536 ? 0.253 -32.516 14.556 1.00 43.00 536 ALA A O 1
ATOM 4173 N N . TYR A 1 537 ? 0.947 -31.351 12.771 1.00 49.34 537 TYR A N 1
ATOM 4174 C CA . TYR A 1 537 ? 0.160 -30.158 13.046 1.00 49.34 537 TYR A CA 1
ATOM 4175 C C . TYR A 1 537 ? -1.309 -30.323 12.640 1.00 49.34 537 TYR A C 1
ATOM 4177 O O . TYR A 1 537 ? -2.201 -30.038 13.437 1.00 49.34 537 TYR A O 1
ATOM 4185 N N . THR A 1 538 ? -1.575 -30.821 11.429 1.00 48.38 538 THR A N 1
ATOM 4186 C CA . THR A 1 538 ? -2.940 -31.072 10.940 1.00 48.38 538 THR A CA 1
ATOM 4187 C C . THR A 1 538 ? -3.631 -32.210 11.686 1.00 48.38 538 THR A C 1
ATOM 4189 O O . THR A 1 538 ? -4.837 -32.137 11.913 1.00 48.38 538 THR A O 1
ATOM 4192 N N . ASP A 1 539 ? -2.871 -33.212 12.128 1.00 52.94 539 ASP A N 1
ATOM 4193 C CA . ASP A 1 539 ? -3.400 -34.370 12.854 1.00 52.94 539 ASP A CA 1
ATOM 4194 C C . ASP A 1 539 ? -3.941 -33.971 14.241 1.00 52.94 539 ASP A C 1
ATOM 4196 O O . ASP A 1 539 ? -4.984 -34.463 14.660 1.00 52.94 539 ASP A O 1
ATOM 4200 N N . SER A 1 540 ? -3.322 -32.981 14.903 1.00 55.56 540 SER A N 1
ATOM 4201 C CA . SER A 1 540 ? -3.778 -32.477 16.213 1.00 55.56 540 SER A CA 1
ATOM 4202 C C . SER A 1 540 ? -5.165 -31.814 16.194 1.00 55.56 540 SER A C 1
ATOM 4204 O O . SER A 1 540 ? -5.862 -31.813 17.207 1.00 55.56 540 SER A O 1
ATOM 4206 N N . PHE A 1 541 ? -5.583 -31.277 15.042 1.00 56.03 541 PHE A N 1
ATOM 4207 C CA . PHE A 1 541 ? -6.931 -30.735 14.840 1.00 56.03 541 PHE A CA 1
ATOM 4208 C C . PHE A 1 541 ? -7.900 -31.793 14.302 1.00 56.03 541 PHE A C 1
ATOM 4210 O O . PHE A 1 541 ? -9.082 -31.747 14.624 1.00 56.03 541 PHE A O 1
ATOM 4217 N N . ALA A 1 542 ? -7.409 -32.769 13.529 1.00 52.56 542 ALA A N 1
ATOM 4218 C CA . ALA A 1 542 ? -8.210 -33.889 13.035 1.00 52.56 542 ALA A CA 1
ATOM 4219 C C . ALA A 1 542 ? -8.681 -34.834 14.157 1.00 52.56 542 ALA A C 1
ATOM 4221 O O . ALA A 1 542 ? -9.716 -35.484 14.021 1.00 52.56 542 ALA A O 1
ATOM 4222 N N . GLU A 1 543 ? -7.940 -34.902 15.266 1.00 51.75 543 GLU A N 1
ATOM 4223 C CA . GLU A 1 543 ? -8.294 -35.693 16.452 1.00 51.75 543 GLU A CA 1
ATOM 4224 C C . GLU A 1 543 ? -9.342 -35.021 17.364 1.00 51.75 543 GLU A C 1
ATOM 4226 O O . GLU A 1 543 ? -9.896 -35.687 18.241 1.00 51.75 543 GLU A O 1
ATOM 4231 N N . GLN A 1 544 ? -9.661 -33.731 17.171 1.00 62.03 544 GLN A N 1
ATOM 4232 C CA . GLN A 1 544 ? -10.720 -33.063 17.936 1.00 62.03 544 GLN A CA 1
ATOM 4233 C C . GLN A 1 544 ? -12.098 -33.495 17.425 1.00 62.03 544 GLN A C 1
ATOM 4235 O O . GLN A 1 544 ? -12.607 -32.977 16.432 1.00 62.03 544 GLN A O 1
ATOM 4240 N N . GLN A 1 545 ? -12.711 -34.461 18.110 1.00 66.19 545 GLN A N 1
ATOM 4241 C CA . GLN A 1 545 ? -14.094 -34.846 17.842 1.00 66.19 545 GLN A CA 1
ATOM 4242 C C . GLN A 1 545 ? -15.057 -33.695 18.185 1.00 66.19 545 GLN A C 1
ATOM 4244 O O . GLN A 1 545 ? -14.822 -32.984 19.168 1.00 66.19 545 GLN A O 1
ATOM 4249 N N . PRO A 1 546 ? -16.136 -33.504 17.401 1.00 78.12 546 PRO A N 1
ATOM 4250 C CA . PRO A 1 546 ? -17.146 -32.497 17.698 1.00 78.12 546 PRO A CA 1
ATOM 4251 C C . PRO A 1 546 ? -17.753 -32.767 19.077 1.00 78.12 546 PRO A C 1
ATOM 4253 O O . PRO A 1 546 ? -18.182 -33.881 19.373 1.00 78.12 546 PRO A O 1
ATOM 4256 N N . VAL A 1 547 ? -17.759 -31.742 19.928 1.00 82.56 547 VAL A N 1
ATOM 4257 C CA . VAL A 1 547 ? -18.330 -31.817 21.274 1.00 82.56 547 VAL A CA 1
ATOM 4258 C C . VAL A 1 547 ? -19.807 -31.451 21.174 1.00 82.56 547 VAL A C 1
ATOM 4260 O O . VAL A 1 547 ? -20.149 -30.295 20.910 1.00 82.56 547 VAL A O 1
ATOM 4263 N N . GLU A 1 548 ? -20.669 -32.447 21.349 1.00 84.19 548 GLU A N 1
ATOM 4264 C CA . GLU A 1 548 ? -22.124 -32.299 21.352 1.00 84.19 548 GLU A CA 1
ATOM 4265 C C . GLU A 1 548 ? -22.688 -32.402 22.771 1.00 84.19 548 GLU A C 1
ATOM 4267 O O . GLU A 1 548 ? -22.181 -33.160 23.597 1.00 84.19 548 GLU A O 1
ATOM 4272 N N . LEU A 1 549 ? -23.738 -31.630 23.051 1.00 82.56 549 LEU A N 1
ATOM 4273 C CA . LEU A 1 549 ? -24.515 -31.739 24.282 1.00 82.56 549 LEU A CA 1
ATOM 4274 C C . LEU A 1 549 ? -25.697 -32.690 24.059 1.00 82.56 549 LEU A C 1
ATOM 4276 O O . LEU A 1 549 ? -26.582 -32.414 23.242 1.00 82.56 549 LEU A O 1
ATOM 4280 N N . ILE A 1 550 ? -25.718 -33.803 24.792 1.00 81.88 550 ILE A N 1
ATOM 4281 C CA . ILE A 1 550 ? -26.755 -34.832 24.707 1.00 81.88 550 ILE A CA 1
ATOM 4282 C C . ILE A 1 550 ? -27.723 -34.663 25.885 1.00 81.88 550 ILE A C 1
ATOM 4284 O O . ILE A 1 550 ? -27.342 -34.415 27.030 1.00 81.88 550 ILE A O 1
ATOM 4288 N N . ALA A 1 551 ? -29.023 -34.800 25.614 1.00 72.94 551 ALA A N 1
ATOM 4289 C CA . ALA A 1 551 ? -30.049 -34.705 26.648 1.00 72.94 551 ALA A CA 1
ATOM 4290 C C . ALA A 1 551 ? -29.870 -35.819 27.705 1.00 72.94 551 ALA A C 1
ATOM 4292 O O . ALA A 1 551 ? -30.099 -36.993 27.415 1.00 72.94 551 ALA A O 1
ATOM 4293 N N . GLY A 1 552 ? -29.492 -35.439 28.932 1.00 71.50 552 GLY A N 1
ATOM 4294 C CA . GLY A 1 552 ? -29.238 -36.359 30.052 1.00 71.50 552 GLY A CA 1
ATOM 4295 C C . GLY A 1 552 ? -27.770 -36.491 30.475 1.00 71.50 552 GLY A C 1
ATOM 4296 O O . GLY A 1 552 ? -27.472 -37.327 31.330 1.00 71.50 552 GLY A O 1
ATOM 4297 N N . ASP A 1 553 ? -26.870 -35.687 29.904 1.00 78.06 553 ASP A N 1
ATOM 4298 C CA . ASP A 1 553 ? -25.451 -35.675 30.262 1.00 78.06 553 ASP A CA 1
ATOM 4299 C C . ASP A 1 553 ? -25.189 -35.338 31.740 1.00 78.06 553 ASP A C 1
ATOM 4301 O O . ASP A 1 553 ? -25.910 -34.583 32.398 1.00 78.06 553 ASP A O 1
ATOM 4305 N N . SER A 1 554 ? -24.107 -35.911 32.272 1.00 82.00 554 SER A N 1
ATOM 4306 C CA . SER A 1 554 ? -23.620 -35.606 33.619 1.00 82.00 554 SER A CA 1
ATOM 4307 C C . SER A 1 554 ? -23.078 -34.174 33.703 1.00 82.00 554 SER A C 1
ATOM 4309 O O . SER A 1 554 ? -22.569 -33.629 32.725 1.00 82.00 554 SER A O 1
ATOM 4311 N N . THR A 1 555 ? -23.091 -33.572 34.898 1.00 81.12 555 THR A N 1
ATOM 4312 C CA . THR A 1 555 ? -22.562 -32.208 35.103 1.00 81.12 555 THR A CA 1
ATOM 4313 C C . THR A 1 555 ? -21.105 -32.063 34.648 1.00 81.12 555 THR A C 1
ATOM 4315 O O . THR A 1 555 ? -20.723 -31.010 34.153 1.00 81.12 555 THR A O 1
ATOM 4318 N N . ALA A 1 556 ? -20.308 -33.132 34.745 1.00 82.25 556 ALA A N 1
ATOM 4319 C CA . ALA A 1 556 ? -18.922 -33.154 34.281 1.00 82.25 556 ALA A CA 1
ATOM 4320 C C . ALA A 1 556 ? -18.795 -33.089 32.747 1.00 82.25 556 ALA A C 1
ATOM 4322 O O . ALA A 1 556 ? -17.860 -32.478 32.240 1.00 82.25 556 ALA A O 1
ATOM 4323 N N . GLN A 1 557 ? -19.724 -33.695 32.000 1.00 82.75 557 GLN A N 1
ATOM 4324 C CA . GLN A 1 557 ? -19.755 -33.596 30.536 1.00 82.75 557 GLN A CA 1
ATOM 4325 C C . GLN A 1 557 ? -20.203 -32.203 30.092 1.00 82.75 557 GLN A C 1
ATOM 4327 O O . GLN A 1 557 ? -19.584 -31.623 29.205 1.00 82.75 557 GLN A O 1
ATOM 4332 N N . ILE A 1 558 ? -21.201 -31.626 30.768 1.00 85.12 558 ILE A N 1
ATOM 4333 C CA . ILE A 1 558 ? -21.632 -30.243 30.520 1.00 85.12 558 ILE A CA 1
ATOM 4334 C C . ILE A 1 558 ? -20.470 -29.267 30.764 1.00 85.12 558 ILE A C 1
ATOM 4336 O O . ILE A 1 558 ? -20.265 -28.348 29.976 1.00 85.12 558 ILE A O 1
ATOM 4340 N N . ASP A 1 559 ? -19.649 -29.495 31.790 1.00 86.38 559 ASP A N 1
ATOM 4341 C CA . ASP A 1 559 ? -18.470 -28.663 32.055 1.00 86.38 559 ASP A CA 1
ATOM 4342 C C . ASP A 1 559 ? -17.411 -28.744 30.941 1.00 86.38 559 ASP A C 1
ATOM 4344 O O . ASP A 1 559 ? -16.783 -27.733 30.620 1.00 86.38 559 ASP A O 1
ATOM 4348 N N . ILE A 1 560 ? -17.258 -29.903 30.290 1.00 87.12 560 ILE A N 1
ATOM 4349 C CA . ILE A 1 560 ? -16.389 -30.057 29.111 1.00 87.12 560 ILE A CA 1
ATOM 4350 C C . ILE A 1 560 ? -16.950 -29.267 27.921 1.00 87.12 560 ILE A C 1
ATOM 4352 O O . ILE A 1 560 ? -16.186 -28.592 27.229 1.00 87.12 560 ILE A O 1
ATOM 4356 N N . VAL A 1 561 ? -18.270 -29.304 27.699 1.00 88.62 561 VAL A N 1
ATOM 4357 C CA . VAL A 1 561 ? -18.949 -28.513 26.652 1.00 88.62 561 VAL A CA 1
ATOM 4358 C C . VAL A 1 561 ? -18.735 -27.017 26.894 1.00 88.62 561 VAL A C 1
ATOM 4360 O O . VAL A 1 561 ? -18.362 -26.288 25.973 1.00 88.62 561 VAL A O 1
ATOM 4363 N N . ILE A 1 562 ? -18.906 -26.564 28.140 1.00 88.44 562 ILE A N 1
ATOM 4364 C CA . ILE A 1 562 ? -18.668 -25.174 28.548 1.00 88.44 562 ILE A CA 1
ATOM 4365 C C . ILE A 1 562 ? -17.219 -24.780 28.249 1.00 88.44 562 ILE A C 1
ATOM 4367 O O . ILE A 1 562 ? -16.973 -23.755 27.611 1.00 88.44 562 ILE A O 1
ATOM 4371 N N . GLU A 1 563 ? -16.247 -25.592 28.668 1.00 86.88 563 GLU A N 1
ATOM 4372 C CA . GLU A 1 563 ? -14.832 -25.298 28.444 1.00 86.88 563 GLU A CA 1
ATOM 4373 C C . GLU A 1 563 ? -14.475 -25.268 26.950 1.00 86.88 563 GLU A C 1
ATOM 4375 O O . GLU A 1 563 ? -13.753 -24.368 26.509 1.00 86.88 563 GLU A O 1
ATOM 4380 N N . ALA A 1 564 ? -15.008 -26.200 26.159 1.00 86.38 564 ALA A N 1
ATOM 4381 C CA . ALA A 1 564 ? -14.821 -26.232 24.713 1.00 86.38 564 ALA A CA 1
ATOM 4382 C C . ALA A 1 564 ? -15.394 -24.973 24.039 1.00 86.38 564 ALA A C 1
ATOM 4384 O O . ALA A 1 564 ? -14.709 -24.347 23.228 1.00 86.38 564 ALA A O 1
ATOM 4385 N N . ALA A 1 565 ? -16.600 -24.544 24.428 1.00 89.12 565 ALA A N 1
ATOM 4386 C CA . ALA A 1 565 ? -17.235 -23.338 23.902 1.00 89.12 565 ALA A CA 1
ATOM 4387 C C . ALA A 1 565 ? -16.434 -22.068 24.232 1.00 89.12 565 ALA A C 1
ATOM 4389 O O . ALA A 1 565 ? -16.217 -21.229 23.355 1.00 89.12 565 ALA A O 1
ATOM 4390 N N . TYR A 1 566 ? -15.909 -21.948 25.456 1.00 90.25 566 TYR A N 1
ATOM 4391 C CA . TYR A 1 566 ? -15.019 -20.841 25.817 1.00 90.25 566 TYR A CA 1
ATOM 4392 C C . TYR A 1 566 ? -13.720 -20.842 25.007 1.00 90.25 566 TYR A C 1
ATOM 4394 O O . TYR A 1 566 ? -13.301 -19.789 24.523 1.00 90.25 566 TYR A O 1
ATOM 4402 N N . ARG A 1 567 ? -13.080 -22.006 24.838 1.00 85.88 567 ARG A N 1
ATOM 4403 C CA . ARG A 1 567 ? -11.832 -22.126 24.066 1.00 85.88 567 ARG A CA 1
ATOM 4404 C C . ARG A 1 567 ? -12.029 -21.735 22.605 1.00 85.88 567 ARG A C 1
ATOM 4406 O O . ARG A 1 567 ? -11.194 -21.011 22.064 1.00 85.88 567 ARG A O 1
ATOM 4413 N N . GLN A 1 568 ? -13.137 -22.157 22.003 1.00 87.69 568 GLN A N 1
ATOM 4414 C CA . GLN A 1 568 ? -13.465 -21.842 20.617 1.00 87.69 568 GLN A CA 1
ATOM 4415 C C . GLN A 1 568 ? -13.767 -20.351 20.419 1.00 87.69 568 GLN A C 1
ATOM 4417 O O . GLN A 1 568 ? -13.104 -19.688 19.616 1.00 87.69 568 GLN A O 1
ATOM 4422 N N . VAL A 1 569 ? -14.752 -19.811 21.152 1.00 89.94 569 VAL A N 1
ATOM 4423 C CA . VAL A 1 569 ? -15.236 -18.434 20.949 1.00 89.94 569 VAL A CA 1
ATOM 4424 C C . VAL A 1 569 ? -14.139 -17.423 21.265 1.00 89.94 569 VAL A C 1
ATOM 4426 O O . VAL A 1 569 ? -13.974 -16.455 20.539 1.00 89.94 569 VAL A O 1
ATOM 4429 N N . PHE A 1 570 ? -13.326 -17.659 22.296 1.00 87.31 570 PHE A N 1
ATOM 4430 C CA . PHE A 1 570 ? -12.236 -16.748 22.655 1.00 87.31 570 PHE A CA 1
ATOM 4431 C C . PHE A 1 570 ? -10.881 -17.112 22.025 1.00 87.31 570 PHE A C 1
ATOM 4433 O O . PHE A 1 570 ? -9.863 -16.534 22.414 1.00 87.31 570 PHE A O 1
ATOM 4440 N N . GLY A 1 571 ? -10.832 -18.053 21.073 1.00 79.88 571 GLY A N 1
ATOM 4441 C CA . GLY A 1 571 ? -9.620 -18.390 20.315 1.00 79.88 571 GLY A CA 1
ATOM 4442 C C . GLY A 1 571 ? -8.421 -18.736 21.196 1.00 79.88 571 GLY A C 1
ATOM 4443 O O . GLY A 1 571 ? -7.355 -18.127 21.061 1.00 79.88 571 GLY A O 1
ATOM 4444 N N . ASN A 1 572 ? -8.612 -19.645 22.157 1.00 76.81 572 ASN A N 1
ATOM 4445 C CA . ASN A 1 572 ? -7.612 -20.051 23.153 1.00 76.81 572 ASN A CA 1
ATOM 4446 C C . ASN A 1 572 ? -7.040 -18.902 24.011 1.00 76.81 572 ASN A C 1
ATOM 4448 O O . ASN A 1 572 ? -5.925 -18.996 24.529 1.00 76.81 572 ASN A O 1
ATOM 4452 N N . ALA A 1 573 ? -7.765 -17.793 24.190 1.00 72.75 573 ALA A N 1
ATOM 4453 C CA . ALA A 1 573 ? -7.396 -16.797 25.191 1.00 72.75 573 ALA A CA 1
ATOM 4454 C C . ALA A 1 573 ? -7.606 -17.350 26.610 1.00 72.75 573 ALA A C 1
ATOM 4456 O O . ALA A 1 573 ? -8.683 -17.834 26.952 1.00 72.75 573 ALA A O 1
ATOM 4457 N N . HIS A 1 574 ? -6.581 -17.246 27.460 1.00 70.69 574 HIS A N 1
ATOM 4458 C CA . HIS A 1 574 ? -6.713 -17.569 28.879 1.00 70.69 574 HIS A CA 1
ATOM 4459 C C . HIS A 1 574 ? -7.655 -16.565 29.557 1.00 70.69 574 HIS A C 1
ATOM 4461 O O . HIS A 1 574 ? -7.308 -15.390 29.709 1.00 70.69 574 HIS A O 1
ATOM 4467 N N . LEU A 1 575 ? -8.843 -17.037 29.934 1.00 75.31 575 LEU A N 1
ATOM 4468 C CA . LEU A 1 575 ? -9.828 -16.292 30.713 1.00 75.31 575 LEU A CA 1
ATOM 4469 C C . LEU A 1 575 ? -9.597 -16.554 32.200 1.00 75.31 575 LEU A C 1
ATOM 4471 O O . LEU A 1 575 ? -9.425 -17.702 32.615 1.00 75.31 575 LEU A O 1
ATOM 4475 N N . MET A 1 576 ? -9.611 -15.491 32.999 1.00 78.06 576 MET A N 1
ATOM 4476 C CA . MET A 1 576 ? -9.630 -15.621 34.457 1.00 78.06 576 MET A CA 1
ATOM 4477 C C . MET A 1 576 ? -11.013 -16.089 34.925 1.00 78.06 576 MET A C 1
ATOM 4479 O O . MET A 1 576 ? -12.012 -15.859 34.246 1.00 78.06 576 MET A O 1
ATOM 4483 N N . GLU A 1 577 ? -11.101 -16.686 36.113 1.00 75.50 577 GLU A N 1
ATOM 4484 C CA . GLU A 1 577 ? -12.382 -17.134 36.685 1.00 75.50 577 GLU A CA 1
ATOM 4485 C C . GLU A 1 577 ? -13.381 -15.975 36.857 1.00 75.50 577 GLU A C 1
ATOM 4487 O O . GLU A 1 577 ? -14.569 -16.132 36.596 1.00 75.50 577 GLU A O 1
ATOM 4492 N N . SER A 1 578 ? -12.890 -14.769 37.164 1.00 76.12 578 SER A N 1
ATOM 4493 C CA . SER A 1 578 ? -13.701 -13.545 37.226 1.00 76.12 578 SER A CA 1
ATOM 4494 C C . SER A 1 578 ? -14.217 -13.054 35.869 1.00 76.12 578 SER A C 1
ATOM 4496 O O . SER A 1 578 ? -15.070 -12.175 35.825 1.00 76.12 578 SER A O 1
ATOM 4498 N N . GLU A 1 579 ? -13.652 -13.547 34.765 1.00 77.50 579 GLU A N 1
ATOM 4499 C CA . GLU A 1 579 ? -14.009 -13.163 33.393 1.00 77.50 579 GLU A CA 1
ATOM 4500 C C . GLU A 1 579 ? -14.983 -14.162 32.741 1.00 77.50 579 GLU A C 1
ATOM 4502 O O . GLU A 1 579 ? -15.370 -13.968 31.588 1.00 77.50 579 GLU A O 1
ATOM 4507 N N . ARG A 1 580 ? -15.377 -15.225 33.459 1.00 83.62 580 ARG A N 1
ATOM 4508 C CA . ARG A 1 580 ? -16.394 -16.193 33.023 1.00 83.62 580 ARG A CA 1
ATOM 4509 C C . ARG A 1 580 ? -17.813 -15.652 33.218 1.00 83.62 580 ARG A C 1
ATOM 4511 O O . ARG A 1 580 ? -18.034 -14.699 33.964 1.00 83.62 580 ARG A O 1
ATOM 4518 N N . PHE A 1 581 ? -18.787 -16.272 32.549 1.00 86.19 581 PHE A N 1
ATOM 4519 C CA . PHE A 1 581 ? -20.197 -15.862 32.571 1.00 86.19 581 PHE A CA 1
ATOM 4520 C C . PHE A 1 581 ? -21.040 -16.873 33.367 1.00 86.19 581 PHE A C 1
ATOM 4522 O O . PHE A 1 581 ? -21.742 -17.688 32.766 1.00 86.19 581 PHE A O 1
ATOM 4529 N N . PRO A 1 582 ? -21.039 -16.815 34.715 1.00 86.88 582 PRO A N 1
ATOM 4530 C CA . PRO A 1 582 ? -21.656 -17.846 35.557 1.00 86.88 582 PRO A CA 1
ATOM 4531 C C . PRO A 1 582 ? -23.174 -17.963 35.363 1.00 86.88 582 PRO A C 1
ATOM 4533 O O . PRO A 1 582 ? -23.745 -19.032 35.568 1.00 86.88 582 PRO A O 1
ATOM 4536 N N . ILE A 1 583 ? -23.838 -16.877 34.947 1.00 89.75 583 ILE A N 1
ATOM 4537 C CA . ILE A 1 583 ? -25.278 -16.872 34.650 1.00 89.75 583 ILE A CA 1
ATOM 4538 C C . ILE A 1 583 ? -25.568 -17.766 33.440 1.00 89.75 583 ILE A C 1
ATOM 4540 O O . ILE A 1 583 ? -26.426 -18.639 33.522 1.00 89.75 583 ILE A O 1
ATOM 4544 N N . ALA A 1 584 ? -24.819 -17.586 32.350 1.00 89.25 584 ALA A N 1
ATOM 4545 C CA . ALA A 1 584 ? -24.979 -18.373 31.132 1.00 89.25 584 ALA A CA 1
ATOM 4546 C C . ALA A 1 584 ? -24.553 -19.838 31.350 1.00 89.25 584 ALA A C 1
ATOM 4548 O O . ALA A 1 584 ? -25.225 -20.750 30.882 1.00 89.25 584 ALA A O 1
ATOM 4549 N N . GLU A 1 585 ? -23.494 -20.079 32.133 1.00 90.31 585 GLU A N 1
ATOM 4550 C CA . GLU A 1 585 ? -23.084 -21.436 32.528 1.00 90.31 585 GLU A CA 1
ATOM 4551 C C . GLU A 1 585 ? -24.181 -22.152 33.329 1.00 90.31 585 GLU A C 1
ATOM 4553 O O . GLU A 1 585 ? -24.478 -23.319 33.083 1.00 90.31 585 GLU A O 1
ATOM 4558 N N . SER A 1 586 ? -24.820 -21.450 34.270 1.00 90.00 586 SER A N 1
ATOM 4559 C CA . SER A 1 586 ? -25.905 -22.012 35.084 1.00 90.00 586 SER A CA 1
ATOM 4560 C C . SER A 1 586 ? -27.146 -22.317 34.246 1.00 90.00 586 SER A C 1
ATOM 4562 O O . SER A 1 586 ? -27.753 -23.369 34.421 1.00 90.00 586 SER A O 1
ATOM 4564 N N . GLN A 1 587 ? -27.497 -21.433 33.309 1.00 89.44 587 GLN A N 1
ATOM 4565 C CA . GLN A 1 587 ? -28.602 -21.654 32.372 1.00 89.44 587 GLN A CA 1
ATOM 4566 C C . GLN A 1 587 ? -28.349 -22.876 31.482 1.00 89.44 587 GLN A C 1
ATOM 4568 O O . GLN A 1 587 ? -29.251 -23.689 31.297 1.00 89.44 587 GLN A O 1
ATOM 4573 N N . LEU A 1 588 ? -27.117 -23.061 30.989 1.00 88.25 588 LEU A N 1
ATOM 4574 C CA . LEU A 1 588 ? -26.761 -24.242 30.198 1.00 88.25 588 LEU A CA 1
ATOM 4575 C C . LEU A 1 588 ? -26.797 -25.523 31.048 1.00 88.25 588 LEU A C 1
ATOM 4577 O O . LEU A 1 588 ? -27.321 -26.539 30.605 1.00 88.25 588 LEU A O 1
ATOM 4581 N N . ARG A 1 589 ? -26.308 -25.472 32.296 1.00 87.12 589 ARG A N 1
ATOM 4582 C CA . ARG A 1 589 ? -26.358 -26.603 33.245 1.00 87.12 589 ARG A CA 1
ATOM 4583 C C . ARG A 1 589 ? -27.780 -27.027 33.600 1.00 87.12 589 ARG A C 1
ATOM 4585 O O . ARG A 1 589 ? -28.021 -28.213 33.806 1.00 87.12 589 ARG A O 1
ATOM 4592 N N . ASN A 1 590 ? -28.703 -26.073 33.666 1.00 84.38 590 ASN A N 1
ATOM 4593 C CA . ASN A 1 590 ? -30.118 -26.340 33.905 1.00 84.38 590 ASN A CA 1
ATOM 4594 C C . ASN A 1 590 ? -30.864 -26.795 32.639 1.00 84.38 590 ASN A C 1
ATOM 4596 O O . ASN A 1 590 ? -31.987 -27.281 32.747 1.00 84.38 590 ASN A O 1
ATOM 4600 N N . GLY A 1 591 ? -30.252 -26.651 31.456 1.00 83.56 591 GLY A N 1
ATOM 4601 C CA . GLY A 1 591 ? -30.895 -26.907 30.167 1.00 83.56 591 GLY A CA 1
ATOM 4602 C C . GLY A 1 591 ? -31.891 -25.822 29.742 1.00 83.56 591 GLY A C 1
ATOM 4603 O O . GLY A 1 591 ? -32.733 -26.084 28.888 1.00 83.56 591 GLY A O 1
ATOM 4604 N N . ASP A 1 592 ? -31.810 -24.622 30.330 1.00 86.44 592 ASP A N 1
ATOM 4605 C CA . ASP A 1 592 ? -32.679 -23.480 30.008 1.00 86.44 592 ASP A CA 1
ATOM 4606 C C . ASP A 1 592 ? -32.313 -22.833 28.660 1.00 86.44 592 ASP A C 1
ATOM 4608 O O . ASP A 1 592 ? -33.153 -22.180 28.041 1.00 86.44 592 ASP A O 1
ATOM 4612 N N . ILE A 1 593 ? -31.059 -22.998 28.221 1.00 91.19 593 ILE A N 1
ATOM 4613 C CA . ILE A 1 593 ? -30.532 -22.497 26.945 1.00 91.19 593 ILE A CA 1
ATOM 4614 C C . ILE A 1 593 ? -29.823 -23.610 26.170 1.00 91.19 593 ILE A C 1
ATOM 4616 O O . ILE A 1 593 ? -29.271 -24.544 26.754 1.00 91.19 593 ILE A O 1
ATOM 4620 N N . THR A 1 594 ? -29.803 -23.482 24.846 1.00 91.69 594 THR A N 1
ATOM 4621 C CA . THR A 1 594 ? -29.052 -24.372 23.941 1.00 91.69 594 THR A CA 1
ATOM 4622 C C . THR A 1 594 ? -27.570 -23.989 23.842 1.00 91.69 594 THR A C 1
ATOM 4624 O O . THR A 1 594 ? -27.168 -22.895 24.244 1.00 91.69 594 THR A O 1
ATOM 4627 N N . VAL A 1 595 ? -26.730 -24.861 23.264 1.00 90.81 595 VAL A N 1
ATOM 4628 C CA . VAL A 1 595 ? -25.306 -24.546 23.019 1.00 90.81 595 VAL A CA 1
ATOM 4629 C C . VAL A 1 595 ? -25.173 -23.359 22.060 1.00 90.81 595 VAL A C 1
ATOM 4631 O O . VAL A 1 595 ? -24.325 -22.495 22.277 1.00 90.81 595 VAL A O 1
ATOM 4634 N N . LEU A 1 596 ? -26.049 -23.255 21.057 1.00 93.19 596 LEU A N 1
ATOM 4635 C CA . LEU A 1 596 ? -26.117 -22.102 20.153 1.00 93.19 596 LEU A CA 1
ATOM 4636 C C . LEU A 1 596 ? -26.415 -20.803 20.913 1.00 93.19 596 LEU A C 1
ATOM 4638 O O . LEU A 1 596 ? -25.717 -19.806 20.730 1.00 93.19 596 LEU A O 1
ATOM 4642 N N . GLU A 1 597 ? -27.417 -20.802 21.792 1.00 92.44 597 GLU A N 1
ATOM 4643 C CA . GLU A 1 597 ? -27.758 -19.627 22.606 1.00 92.44 597 GLU A CA 1
ATOM 4644 C C . GLU A 1 597 ? -26.650 -19.276 23.603 1.00 92.44 597 GLU A C 1
ATOM 4646 O O . GLU A 1 597 ? -26.379 -18.096 23.837 1.00 92.44 597 GLU A O 1
ATOM 4651 N N . PHE A 1 598 ? -25.952 -20.281 24.131 1.00 93.75 598 PHE A N 1
ATOM 4652 C CA . PHE A 1 598 ? -24.767 -20.079 24.955 1.00 93.75 598 PHE A CA 1
ATOM 4653 C C . PHE A 1 598 ? -23.629 -19.423 24.156 1.00 93.75 598 PHE A C 1
ATOM 4655 O O . PHE A 1 598 ? -23.099 -18.396 24.579 1.00 93.75 598 PHE A O 1
ATOM 4662 N N . VAL A 1 599 ? -23.300 -19.927 22.960 1.00 93.88 599 VAL A N 1
ATOM 4663 C CA . VAL A 1 599 ? -22.301 -19.324 22.054 1.00 93.88 599 VAL A CA 1
ATOM 4664 C C . VAL A 1 599 ? -22.702 -17.899 21.662 1.00 93.88 599 VAL A C 1
ATOM 4666 O O . VAL A 1 599 ? -21.857 -17.001 21.668 1.00 93.88 599 VAL A O 1
ATOM 4669 N N . ARG A 1 600 ? -23.993 -17.657 21.405 1.00 94.06 600 ARG A N 1
ATOM 4670 C CA . ARG A 1 600 ? -24.549 -16.321 21.145 1.00 94.06 600 ARG A CA 1
ATOM 4671 C C . ARG A 1 600 ? -24.312 -15.377 22.321 1.00 94.06 600 ARG A C 1
ATOM 4673 O O . ARG A 1 600 ? -23.861 -14.252 22.110 1.00 94.06 600 ARG A O 1
ATOM 4680 N N . ALA A 1 601 ? -24.568 -15.824 23.550 1.00 92.81 601 ALA A N 1
ATOM 4681 C CA . ALA A 1 601 ? -24.323 -15.033 24.754 1.00 92.81 601 ALA A CA 1
ATOM 4682 C C . ALA A 1 601 ? -22.828 -14.711 24.943 1.00 92.81 601 ALA A C 1
ATOM 4684 O O . ALA A 1 601 ? -22.483 -13.586 25.308 1.00 92.81 601 ALA A O 1
ATOM 4685 N N . LEU A 1 602 ? -21.932 -15.658 24.638 1.00 91.94 602 LEU A N 1
ATOM 4686 C CA . LEU A 1 602 ? -20.483 -15.443 24.705 1.00 91.94 602 LEU A CA 1
ATOM 4687 C C . LEU A 1 602 ? -19.991 -14.438 23.652 1.00 91.94 602 LEU A C 1
ATOM 4689 O O . LEU A 1 602 ? -19.251 -13.512 23.991 1.00 91.94 602 LEU A O 1
ATOM 4693 N N . ALA A 1 603 ? -20.414 -14.584 22.394 1.00 91.44 603 ALA A N 1
ATOM 4694 C CA . ALA A 1 603 ? -19.986 -13.726 21.287 1.00 91.44 603 ALA A CA 1
ATOM 4695 C C . ALA A 1 603 ? -20.534 -12.290 21.395 1.00 91.44 603 ALA A C 1
ATOM 4697 O O . ALA A 1 603 ? -19.853 -11.333 21.028 1.00 91.44 603 ALA A O 1
ATOM 4698 N N . LYS A 1 604 ? -21.734 -12.115 21.967 1.00 93.12 604 LYS A N 1
ATOM 4699 C CA . LYS A 1 604 ? -22.317 -10.792 22.257 1.00 93.12 604 LYS A CA 1
ATOM 4700 C C . LYS A 1 604 ? -21.792 -10.148 23.541 1.00 93.12 604 LYS A C 1
ATOM 4702 O O . LYS A 1 604 ? -22.224 -9.056 23.894 1.00 93.12 604 LYS A O 1
ATOM 4707 N N . SER A 1 605 ? -20.881 -10.793 24.260 1.00 91.00 605 SER A N 1
ATOM 4708 C CA . SER A 1 605 ? -20.358 -10.222 25.495 1.00 91.00 605 SER A CA 1
ATOM 4709 C C . SER A 1 605 ? -19.472 -8.995 25.252 1.00 91.00 605 SER A C 1
ATOM 4711 O O . SER A 1 605 ? -18.703 -8.928 24.287 1.00 91.00 605 SER A O 1
ATOM 4713 N N . ASP A 1 606 ? -19.482 -8.056 26.204 1.00 89.38 606 ASP A N 1
ATOM 4714 C CA . ASP A 1 606 ? -18.569 -6.902 26.201 1.00 89.38 606 ASP A CA 1
ATOM 4715 C C . ASP A 1 606 ? -17.096 -7.341 26.183 1.00 89.38 606 ASP A C 1
ATOM 4717 O O . ASP A 1 606 ? -16.219 -6.669 25.632 1.00 89.38 606 ASP A O 1
ATOM 4721 N N . ARG A 1 607 ? -16.798 -8.517 26.749 1.00 86.94 607 ARG A N 1
ATOM 4722 C CA . ARG A 1 607 ? -15.444 -9.068 26.738 1.00 86.94 607 ARG A CA 1
ATOM 4723 C C . ARG A 1 607 ? -15.007 -9.473 25.335 1.00 86.94 607 ARG A C 1
ATOM 4725 O O . ARG A 1 607 ? -13.898 -9.130 24.933 1.00 86.94 607 ARG A O 1
ATOM 4732 N N . TYR A 1 608 ? -15.857 -10.169 24.588 1.00 88.56 608 TYR A N 1
ATOM 4733 C CA . TYR A 1 608 ? -15.552 -10.528 23.205 1.00 88.56 608 TYR A CA 1
ATOM 4734 C C . TYR A 1 608 ? -15.382 -9.265 22.343 1.00 88.56 608 TYR A C 1
ATOM 4736 O O . TYR A 1 608 ? -14.377 -9.114 21.643 1.00 88.56 608 TYR A O 1
ATOM 4744 N N . ARG A 1 609 ? -16.282 -8.287 22.508 1.00 87.75 609 ARG A N 1
ATOM 4745 C CA . ARG A 1 609 ? -16.215 -6.976 21.846 1.00 87.75 609 ARG A CA 1
ATOM 4746 C C . ARG A 1 609 ? -14.899 -6.233 22.120 1.00 87.75 609 ARG A C 1
ATOM 4748 O O . ARG A 1 609 ? -14.228 -5.793 21.188 1.00 87.75 609 ARG A O 1
ATOM 4755 N N . THR A 1 610 ? -14.484 -6.118 23.379 1.00 86.81 610 THR A N 1
ATOM 4756 C CA . THR A 1 610 ? -13.240 -5.409 23.749 1.00 86.81 610 THR A CA 1
ATOM 4757 C C . THR A 1 610 ? -11.969 -6.107 23.251 1.00 86.81 610 THR A C 1
ATOM 4759 O O . THR A 1 610 ? -10.946 -5.448 23.040 1.00 86.81 610 THR A O 1
ATOM 4762 N N . LEU A 1 611 ? -11.997 -7.433 23.072 1.00 83.50 611 LEU A N 1
ATOM 4763 C CA . LEU A 1 611 ? -10.842 -8.215 22.622 1.00 83.50 611 LEU A CA 1
ATOM 4764 C C . LEU A 1 611 ? -10.686 -8.241 21.100 1.00 83.50 611 LEU A C 1
ATOM 4766 O O . LEU A 1 611 ? -9.564 -8.056 20.619 1.00 83.50 611 LEU A O 1
ATOM 4770 N N . PHE A 1 612 ? -11.779 -8.474 20.369 1.00 82.25 612 PHE A N 1
ATOM 4771 C CA . PHE A 1 612 ? -11.740 -8.793 18.938 1.00 82.25 612 PHE A CA 1
ATOM 4772 C C . PHE A 1 612 ? -12.392 -7.746 18.037 1.00 82.25 612 PHE A C 1
ATOM 4774 O O . PHE A 1 612 ? -12.106 -7.743 16.845 1.00 82.25 612 PHE A O 1
ATOM 4781 N N . TYR A 1 613 ? -13.213 -6.844 18.581 1.00 83.62 613 TYR A N 1
ATOM 4782 C CA . TYR A 1 613 ? -13.843 -5.779 17.803 1.00 83.62 613 TYR A CA 1
ATOM 4783 C C . TYR A 1 613 ? -13.130 -4.437 18.002 1.00 83.62 613 TYR A C 1
ATOM 4785 O O . TYR A 1 613 ? -12.514 -3.923 17.077 1.00 83.62 613 TYR A O 1
ATOM 4793 N N . GLU A 1 614 ? -13.103 -3.900 19.226 1.00 84.44 614 GLU A N 1
ATOM 4794 C CA . GLU A 1 614 ? -12.614 -2.531 19.495 1.00 84.44 614 GLU A CA 1
ATOM 4795 C C . GLU A 1 614 ? -11.114 -2.329 19.234 1.00 84.44 614 GLU A C 1
ATOM 4797 O O . GLU A 1 614 ? -10.655 -1.204 19.038 1.00 84.44 614 GLU A O 1
ATOM 4802 N N . ARG A 1 615 ? -10.335 -3.414 19.249 1.00 77.31 615 ARG A N 1
ATOM 4803 C CA . ARG A 1 615 ? -8.886 -3.391 18.991 1.00 77.31 615 ARG A CA 1
ATOM 4804 C C . ARG A 1 615 ? -8.528 -3.691 17.535 1.00 77.31 615 ARG A C 1
ATOM 4806 O O . ARG A 1 615 ? -7.401 -3.416 17.132 1.00 77.31 615 ARG A O 1
ATOM 4813 N N . CYS A 1 616 ? -9.470 -4.233 16.766 1.00 73.19 616 CYS A N 1
ATOM 4814 C CA . CYS A 1 616 ? -9.266 -4.696 15.399 1.00 73.19 616 CYS A CA 1
ATOM 4815 C C . CYS A 1 616 ? -9.751 -3.674 14.370 1.00 73.19 616 CYS A C 1
ATOM 4817 O O . CYS A 1 616 ? -10.576 -2.810 14.647 1.00 73.19 616 CYS A O 1
ATOM 4819 N N . THR A 1 617 ? -9.273 -3.816 13.134 1.00 81.50 617 THR A N 1
ATOM 4820 C CA . THR A 1 617 ? -9.958 -3.231 11.977 1.00 81.50 617 THR A CA 1
ATOM 4821 C C . THR A 1 617 ? -11.214 -4.046 11.660 1.00 81.50 617 THR A C 1
ATOM 4823 O O . THR A 1 617 ? -11.243 -5.246 11.930 1.00 81.50 617 THR A O 1
ATOM 4826 N N . ASN A 1 618 ? -12.227 -3.434 11.038 1.00 85.50 618 ASN A N 1
ATOM 4827 C CA . ASN A 1 618 ? -13.480 -4.122 10.682 1.00 85.50 618 ASN A CA 1
ATOM 4828 C C . ASN A 1 618 ? -13.227 -5.400 9.864 1.00 85.50 618 ASN A C 1
ATOM 4830 O O . ASN A 1 618 ? -13.799 -6.444 10.146 1.00 85.50 618 ASN A O 1
ATOM 4834 N N . LEU A 1 619 ? -12.295 -5.341 8.908 1.00 84.19 619 LEU A N 1
ATOM 4835 C CA . LEU A 1 619 ? -11.867 -6.495 8.112 1.00 84.19 619 LEU A CA 1
ATOM 4836 C C . LEU A 1 619 ? -11.295 -7.624 8.979 1.00 84.19 619 LEU A C 1
ATOM 4838 O O . LEU A 1 619 ? -11.642 -8.791 8.815 1.00 84.19 619 LEU A O 1
ATOM 4842 N N . LYS A 1 620 ? -10.445 -7.272 9.948 1.00 83.50 620 LYS A N 1
ATOM 4843 C CA . LYS A 1 620 ? -9.843 -8.252 10.849 1.00 83.50 620 LYS A CA 1
ATOM 4844 C C . LYS A 1 620 ? -10.862 -8.849 11.817 1.00 83.50 620 LYS A C 1
ATOM 4846 O O . LYS A 1 620 ? -10.779 -10.038 12.116 1.00 83.50 620 LYS A O 1
ATOM 4851 N N . ALA A 1 621 ? -11.813 -8.046 12.287 1.00 86.00 621 ALA A N 1
ATOM 4852 C CA . ALA A 1 621 ? -12.921 -8.523 13.105 1.00 86.00 621 ALA A CA 1
ATOM 4853 C C . ALA A 1 621 ? -13.754 -9.561 12.335 1.00 86.00 621 ALA A C 1
ATOM 4855 O O . ALA A 1 621 ? -13.994 -10.645 12.858 1.00 86.00 621 ALA A O 1
ATOM 4856 N N . VAL A 1 622 ? -14.066 -9.292 11.062 1.00 89.06 622 VAL A N 1
ATOM 4857 C CA . VAL A 1 622 ? -14.749 -10.239 10.167 1.00 89.06 622 VAL A CA 1
ATOM 4858 C C . VAL A 1 622 ? -13.930 -11.528 9.989 1.00 89.06 622 VAL A C 1
ATOM 4860 O O . VAL A 1 622 ? -14.460 -12.611 10.221 1.00 89.06 622 VAL A O 1
ATOM 4863 N N . GLU A 1 623 ? -12.626 -11.455 9.669 1.00 86.44 623 GLU A N 1
ATOM 4864 C CA . GLU A 1 623 ? -11.756 -12.649 9.558 1.00 86.44 623 GLU A CA 1
ATOM 4865 C C . GLU A 1 623 ? -11.789 -13.523 10.831 1.00 86.44 623 GLU A C 1
ATOM 4867 O O . GLU A 1 623 ? -11.807 -14.753 10.750 1.00 86.44 623 GLU A O 1
ATOM 4872 N N . LEU A 1 624 ? -11.777 -12.892 12.009 1.00 87.44 624 LEU A N 1
ATOM 4873 C CA . LEU A 1 624 ? -11.814 -13.581 13.299 1.00 87.44 624 LEU A CA 1
ATOM 4874 C C . LEU A 1 624 ? -13.198 -14.163 13.601 1.00 87.44 624 LEU A C 1
ATOM 4876 O O . LEU A 1 624 ? -13.279 -15.301 14.051 1.00 87.44 624 LEU A O 1
ATOM 4880 N N . ASN A 1 625 ? -14.282 -13.451 13.293 1.00 90.31 625 ASN A N 1
ATOM 4881 C CA . ASN A 1 625 ? -15.647 -13.953 13.458 1.00 90.31 625 ASN A CA 1
ATOM 4882 C C . ASN A 1 625 ? -15.888 -15.210 12.602 1.00 90.31 625 ASN A C 1
ATOM 4884 O O . ASN A 1 625 ? -16.409 -16.205 13.109 1.00 90.31 625 ASN A O 1
ATOM 4888 N N . PHE A 1 626 ? -15.411 -15.223 11.350 1.00 90.38 626 PHE A N 1
ATOM 4889 C CA . PHE A 1 626 ? -15.430 -16.416 10.491 1.00 90.38 626 PHE A CA 1
ATOM 4890 C C . PHE A 1 626 ? -14.677 -17.599 11.121 1.00 90.38 626 PHE A C 1
ATOM 4892 O O . PHE A 1 626 ? -15.155 -18.737 11.093 1.00 90.38 626 PHE A O 1
ATOM 4899 N N . LYS A 1 627 ? -13.533 -17.337 11.763 1.00 87.88 627 LYS A N 1
ATOM 4900 C CA . LYS A 1 627 ? -12.760 -18.361 12.473 1.00 87.88 627 LYS A CA 1
ATOM 4901 C C . LYS A 1 627 ? -13.480 -18.874 13.727 1.00 87.88 627 LYS A C 1
ATOM 4903 O O . LYS A 1 627 ? -13.564 -20.087 13.908 1.00 87.88 627 LYS A O 1
ATOM 4908 N N . HIS A 1 628 ? -13.977 -17.986 14.587 1.00 88.62 628 HIS A N 1
ATOM 4909 C CA . HIS A 1 628 ? -14.557 -18.344 15.886 1.00 88.62 628 HIS A CA 1
ATOM 4910 C C . HIS A 1 628 ? -15.936 -19.001 15.759 1.00 88.62 628 HIS A C 1
ATOM 4912 O O . HIS A 1 628 ? -16.198 -19.990 16.442 1.00 88.62 628 HIS A O 1
ATOM 4918 N N . LEU A 1 629 ? -16.798 -18.490 14.873 1.00 91.25 629 LEU A N 1
ATOM 4919 C CA . LEU A 1 629 ? -18.197 -18.918 14.767 1.00 91.25 629 LEU A CA 1
ATOM 4920 C C . LEU A 1 629 ? -18.422 -19.979 13.683 1.00 91.25 629 LEU A C 1
ATOM 4922 O O . LEU A 1 629 ? -19.205 -20.896 13.899 1.00 91.25 629 LEU A O 1
ATOM 4926 N N . LEU A 1 630 ? -17.727 -19.887 12.542 1.00 89.75 630 LEU A N 1
ATOM 4927 C CA . LEU A 1 630 ? -17.895 -20.818 11.412 1.00 89.75 630 LEU A CA 1
ATOM 4928 C C . LEU A 1 630 ? -16.724 -21.799 11.235 1.00 89.75 630 LEU A C 1
ATOM 4930 O O . LEU A 1 630 ? -16.808 -22.728 10.430 1.00 89.75 630 LEU A O 1
ATOM 4934 N N . GLY A 1 631 ? -15.622 -21.613 11.968 1.00 86.25 631 GLY A N 1
ATOM 4935 C CA . GLY A 1 631 ? -14.477 -22.524 11.935 1.00 86.25 631 GLY A CA 1
ATOM 4936 C C . GLY A 1 631 ? -13.695 -22.519 10.616 1.00 86.25 631 GLY A C 1
ATOM 4937 O O . GLY A 1 631 ? -12.975 -23.483 10.335 1.00 86.25 631 GLY A O 1
ATOM 4938 N N . ARG A 1 632 ? -13.835 -21.481 9.781 1.00 86.88 632 ARG A N 1
ATOM 4939 C CA . ARG A 1 632 ? -13.177 -21.359 8.464 1.00 86.88 632 ARG A CA 1
ATOM 4940 C C . ARG A 1 632 ? -12.742 -19.923 8.172 1.00 86.88 632 ARG A C 1
ATOM 4942 O O . ARG A 1 632 ? -13.143 -19.005 8.872 1.00 86.88 632 ARG A O 1
ATOM 4949 N N . ALA A 1 633 ? -11.937 -19.719 7.131 1.00 87.25 633 ALA A N 1
ATOM 4950 C CA . ALA A 1 633 ? -11.714 -18.387 6.567 1.00 87.25 633 ALA A CA 1
ATOM 4951 C C . ALA A 1 633 ? -12.867 -17.960 5.629 1.00 87.25 633 ALA A C 1
ATOM 4953 O O . ALA A 1 633 ? -13.571 -18.828 5.090 1.00 87.25 633 ALA A O 1
ATOM 4954 N N . PRO A 1 634 ? -13.043 -16.646 5.387 1.00 87.25 634 PRO A N 1
ATOM 4955 C CA . PRO A 1 634 ? -13.911 -16.161 4.317 1.00 87.25 634 PRO A CA 1
ATOM 4956 C C . PRO A 1 634 ? -13.440 -16.686 2.952 1.00 87.25 634 PRO A C 1
ATOM 4958 O O . PRO A 1 634 ? -12.244 -16.716 2.652 1.00 87.25 634 PRO A O 1
ATOM 4961 N N . GLU A 1 635 ? -14.387 -17.115 2.120 1.00 81.75 635 GLU A N 1
ATOM 4962 C CA . GLU A 1 635 ? -14.113 -17.758 0.828 1.00 81.75 635 GLU A CA 1
ATOM 4963 C C . GLU A 1 635 ? -13.989 -16.750 -0.315 1.00 81.75 635 GLU A C 1
ATOM 4965 O O . GLU A 1 635 ? -13.267 -16.985 -1.284 1.00 81.75 635 GLU A O 1
ATOM 4970 N N . SER A 1 636 ? -14.696 -15.626 -0.208 1.00 82.12 636 SER A N 1
ATOM 4971 C CA . SER A 1 636 ? -14.788 -14.619 -1.259 1.00 82.12 636 SER A CA 1
ATOM 4972 C C . SER A 1 636 ? -14.853 -13.216 -0.674 1.00 82.12 636 SER A C 1
ATOM 4974 O O . SER A 1 636 ? -15.427 -12.993 0.393 1.00 82.12 636 SER A O 1
ATOM 4976 N N . GLY A 1 637 ? -14.346 -12.240 -1.430 1.00 80.62 637 GLY A N 1
ATOM 4977 C CA . GLY A 1 637 ? -14.503 -10.823 -1.099 1.00 80.62 637 GLY A CA 1
ATOM 4978 C C . GLY A 1 637 ? -15.971 -10.389 -0.989 1.00 80.62 637 GLY A C 1
ATOM 4979 O O . GLY A 1 637 ? -16.264 -9.425 -0.290 1.00 80.62 637 GLY A O 1
ATOM 4980 N N . ALA A 1 638 ? -16.905 -11.121 -1.610 1.00 85.44 638 ALA A N 1
ATOM 4981 C CA . ALA A 1 638 ? -18.339 -10.865 -1.474 1.00 85.44 638 ALA A CA 1
ATOM 4982 C C . ALA A 1 638 ? -18.872 -11.170 -0.061 1.00 85.44 638 ALA A C 1
ATOM 4984 O O . ALA A 1 638 ? -19.708 -10.421 0.439 1.00 85.44 638 ALA A O 1
ATOM 4985 N N . GLU A 1 639 ? -18.381 -12.230 0.596 1.00 86.94 639 GLU A N 1
ATOM 4986 C CA . GLU A 1 639 ? -18.746 -12.539 1.988 1.00 86.94 639 GLU A CA 1
ATOM 4987 C C . GLU A 1 639 ? -18.239 -11.432 2.917 1.00 86.94 639 GLU A C 1
ATOM 4989 O O . GLU A 1 639 ? -19.001 -10.889 3.714 1.00 86.94 639 GLU A O 1
ATOM 4994 N N . ILE A 1 640 ? -16.978 -11.027 2.733 1.00 87.19 640 ILE A N 1
ATOM 4995 C CA . ILE A 1 640 ? -16.355 -9.941 3.496 1.00 87.19 640 ILE A CA 1
ATOM 4996 C C . ILE A 1 640 ? -17.144 -8.640 3.320 1.00 87.19 640 ILE A C 1
ATOM 4998 O O . ILE A 1 640 ? -17.510 -8.000 4.302 1.00 87.19 640 ILE A O 1
ATOM 5002 N N . SER A 1 641 ? -17.461 -8.268 2.077 1.00 86.62 641 SER A N 1
ATOM 5003 C CA . SER A 1 641 ? -18.229 -7.054 1.789 1.00 86.62 641 SER A CA 1
ATOM 5004 C C . SER A 1 641 ? -19.616 -7.079 2.432 1.00 86.62 641 SER A C 1
ATOM 5006 O O . SER A 1 641 ? -20.055 -6.048 2.934 1.00 86.62 641 SER A O 1
ATOM 5008 N N . ARG A 1 642 ? -20.299 -8.233 2.439 1.00 89.94 642 ARG A N 1
ATOM 5009 C CA . ARG A 1 642 ? -21.623 -8.380 3.060 1.00 89.94 642 ARG A CA 1
ATOM 5010 C C . ARG A 1 642 ? -21.558 -8.163 4.570 1.00 89.94 642 ARG A C 1
ATOM 5012 O O . ARG A 1 642 ? -22.340 -7.382 5.098 1.00 89.94 642 ARG A O 1
A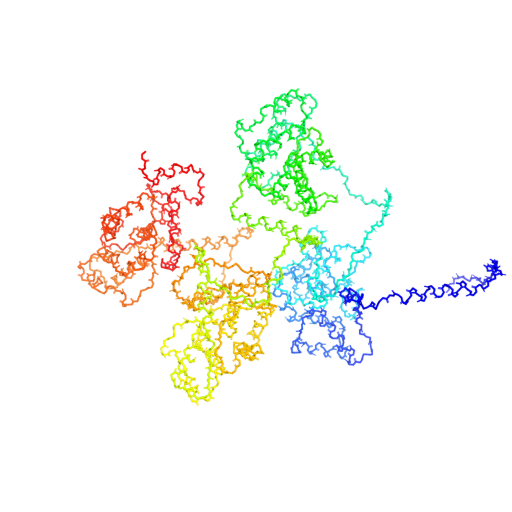TOM 5019 N N . HIS A 1 643 ? -20.621 -8.810 5.262 1.00 90.75 643 HIS A N 1
ATOM 5020 C CA . HIS A 1 643 ? -20.501 -8.659 6.715 1.00 90.75 643 HIS A CA 1
ATOM 5021 C C . HIS A 1 643 ? -20.026 -7.260 7.120 1.00 90.75 643 HIS A C 1
ATOM 5023 O O . HIS A 1 643 ? -20.506 -6.724 8.113 1.00 90.75 643 HIS A O 1
ATOM 5029 N N . ILE A 1 644 ? -19.174 -6.613 6.319 1.00 88.62 644 ILE A N 1
ATOM 5030 C CA . ILE A 1 644 ? -18.813 -5.202 6.533 1.00 88.62 644 ILE A CA 1
ATOM 5031 C C . ILE A 1 644 ? -20.026 -4.287 6.367 1.00 88.62 644 ILE A C 1
ATOM 5033 O O . ILE A 1 644 ? -20.159 -3.327 7.123 1.00 88.62 644 ILE A O 1
ATOM 5037 N N . GLN A 1 645 ? -20.902 -4.568 5.401 1.00 90.31 645 GLN A N 1
ATOM 5038 C CA . GLN A 1 645 ? -22.127 -3.798 5.213 1.00 90.31 645 GLN A CA 1
ATOM 5039 C C . GLN A 1 645 ? -23.066 -3.943 6.416 1.00 90.31 645 GLN A C 1
ATOM 5041 O O . GLN A 1 645 ? -23.484 -2.932 6.970 1.00 90.31 645 GLN A O 1
ATOM 5046 N N . ILE A 1 646 ? -23.312 -5.173 6.881 1.00 91.31 646 ILE A N 1
ATOM 5047 C CA . ILE A 1 646 ? -24.130 -5.436 8.079 1.00 91.31 646 ILE A CA 1
ATOM 5048 C C . ILE A 1 646 ? -23.530 -4.734 9.303 1.00 91.31 646 ILE A C 1
ATOM 5050 O O . ILE A 1 646 ? -24.235 -4.050 10.041 1.00 91.31 646 ILE A O 1
ATOM 5054 N N . LEU A 1 647 ? -22.209 -4.824 9.483 1.00 88.88 647 LEU A N 1
ATOM 5055 C CA . LEU A 1 647 ? -21.506 -4.128 10.558 1.00 88.88 647 LEU A CA 1
ATOM 5056 C C . LEU A 1 647 ? -21.706 -2.603 10.484 1.00 88.88 647 LEU A C 1
ATOM 5058 O O . LEU A 1 647 ? -21.886 -1.954 11.514 1.00 88.88 647 LEU A O 1
ATOM 5062 N N . ALA A 1 648 ? -21.641 -2.021 9.285 1.00 86.19 648 ALA A N 1
ATOM 5063 C CA . ALA A 1 648 ? -21.764 -0.581 9.083 1.00 86.19 648 ALA A CA 1
ATOM 5064 C C . ALA A 1 648 ? -23.204 -0.066 9.256 1.00 86.19 648 ALA A C 1
ATOM 5066 O O . ALA A 1 648 ? -23.385 1.056 9.726 1.00 86.19 648 ALA A O 1
ATOM 5067 N N . GLU A 1 649 ? -24.207 -0.859 8.875 1.00 92.75 649 GLU A N 1
ATOM 5068 C CA . GLU A 1 649 ? -25.624 -0.473 8.890 1.00 92.75 649 GLU A CA 1
ATOM 5069 C C . GLU A 1 649 ? -26.311 -0.793 10.226 1.00 92.75 649 GLU A C 1
ATOM 5071 O O . GLU A 1 649 ? -27.006 0.056 10.785 1.00 92.75 649 GLU A O 1
ATOM 5076 N N . GLU A 1 650 ? -26.097 -1.998 10.756 1.00 90.94 650 GLU A N 1
ATOM 5077 C CA . GLU A 1 650 ? -26.847 -2.554 11.892 1.00 90.94 650 GLU A CA 1
ATOM 5078 C C . GLU A 1 650 ? -25.980 -2.731 13.154 1.00 90.94 650 GLU A C 1
ATOM 5080 O O . GLU A 1 650 ? -26.492 -2.862 14.270 1.00 90.94 650 GLU A O 1
ATOM 5085 N N . GLY A 1 651 ? -24.653 -2.669 13.006 1.00 89.38 651 GLY A N 1
ATOM 5086 C CA . GLY A 1 651 ? -23.691 -2.711 14.103 1.00 89.38 651 GLY A CA 1
ATOM 5087 C C . GLY A 1 651 ? -23.234 -4.117 14.505 1.00 89.38 651 GLY A C 1
ATOM 5088 O O . GLY A 1 651 ? -23.546 -5.127 13.881 1.00 89.38 651 GLY A O 1
ATOM 5089 N N . PHE A 1 652 ? -22.461 -4.178 15.594 1.00 89.75 652 PHE A N 1
ATOM 5090 C CA . PHE A 1 652 ? -21.754 -5.389 16.032 1.00 89.75 652 PHE A CA 1
ATOM 5091 C C . PHE A 1 652 ? -22.681 -6.569 16.384 1.00 89.75 652 PHE A C 1
ATOM 5093 O O . PHE A 1 652 ? -22.395 -7.708 16.035 1.00 89.75 652 PHE A O 1
ATOM 5100 N N . TYR A 1 653 ? -23.803 -6.322 17.067 1.00 92.50 653 TYR A N 1
ATOM 5101 C CA . TYR A 1 653 ? -24.693 -7.410 17.495 1.00 92.50 653 TYR A CA 1
ATOM 5102 C C . TYR A 1 653 ? -25.391 -8.100 16.322 1.00 92.50 653 TYR A C 1
ATOM 5104 O O . TYR A 1 653 ? -25.500 -9.324 16.329 1.00 92.50 653 TYR A O 1
ATOM 5112 N N . ALA A 1 654 ? -25.816 -7.317 15.329 1.00 92.56 654 ALA A N 1
ATOM 5113 C CA . ALA A 1 654 ? -26.423 -7.829 14.110 1.00 92.56 654 ALA A CA 1
ATOM 5114 C C . ALA A 1 654 ? -25.412 -8.612 13.262 1.00 92.56 654 ALA A C 1
ATOM 5116 O O . ALA A 1 654 ? -25.753 -9.647 12.699 1.00 92.56 654 ALA A O 1
ATOM 5117 N N . GLU A 1 655 ? -24.144 -8.182 13.242 1.00 93.12 655 GLU A N 1
ATOM 5118 C CA . GLU A 1 655 ? -23.080 -8.937 12.577 1.00 93.12 655 GLU A CA 1
ATOM 5119 C C . GLU A 1 655 ? -22.929 -10.347 13.174 1.00 93.12 655 GLU A C 1
ATOM 5121 O O . GLU A 1 655 ? -22.855 -11.317 12.426 1.00 93.12 655 GLU A O 1
ATOM 5126 N N . ILE A 1 656 ? -22.930 -10.477 14.508 1.00 94.50 656 ILE A N 1
ATOM 5127 C CA . ILE A 1 656 ? -22.845 -11.777 15.197 1.00 94.50 656 ILE A CA 1
ATOM 5128 C C . ILE A 1 656 ? -24.072 -12.649 14.911 1.00 94.50 656 ILE A C 1
ATOM 5130 O O . ILE A 1 656 ? -23.923 -13.843 14.640 1.00 94.50 656 ILE A O 1
ATOM 5134 N N . ASP A 1 657 ? -25.270 -12.062 14.945 1.00 94.38 657 ASP A N 1
ATOM 5135 C CA . ASP A 1 657 ? -26.505 -12.781 14.617 1.00 94.38 657 ASP A CA 1
ATOM 5136 C C . ASP A 1 657 ? -26.487 -13.284 13.171 1.00 94.38 657 ASP A C 1
ATOM 5138 O O . ASP A 1 657 ? -26.819 -14.440 12.934 1.00 94.38 657 ASP A O 1
ATOM 5142 N N . ALA A 1 658 ? -25.965 -12.499 12.224 1.00 94.38 658 ALA A N 1
ATOM 5143 C CA . ALA A 1 658 ? -25.852 -12.908 10.825 1.00 94.38 658 ALA A CA 1
ATOM 5144 C C . ALA A 1 658 ? -24.992 -14.171 10.613 1.00 94.38 658 ALA A C 1
ATOM 5146 O O . ALA A 1 658 ? -25.238 -14.915 9.664 1.00 94.38 658 ALA A O 1
ATOM 5147 N N . TYR A 1 659 ? -23.999 -14.442 11.472 1.00 93.25 659 TYR A N 1
ATOM 5148 C CA . TYR A 1 659 ? -23.244 -15.703 11.416 1.00 93.25 659 TYR A CA 1
ATOM 5149 C C . TYR A 1 659 ? -24.021 -16.867 12.039 1.00 93.25 659 TYR A C 1
ATOM 5151 O O . TYR A 1 659 ? -24.047 -17.956 11.467 1.00 93.25 659 TYR A O 1
ATOM 5159 N N . LEU A 1 660 ? -24.631 -16.655 13.207 1.00 93.19 660 LEU A N 1
ATOM 5160 C CA . LEU A 1 660 ? -25.299 -17.714 13.974 1.00 93.19 660 LEU A CA 1
ATOM 5161 C C . LEU A 1 660 ? -26.654 -18.118 13.385 1.00 93.19 660 LEU A C 1
ATOM 5163 O O . LEU A 1 660 ? -27.040 -19.275 13.506 1.00 93.19 660 LEU A O 1
ATOM 5167 N N . ASP A 1 661 ? -27.347 -17.184 12.739 1.00 93.50 661 ASP A N 1
ATOM 5168 C CA . ASP A 1 661 ? -28.612 -17.423 12.041 1.00 93.50 661 ASP A CA 1
ATOM 5169 C C . ASP A 1 661 ? -28.402 -17.843 10.572 1.00 93.50 661 ASP A C 1
ATOM 5171 O O . ASP A 1 661 ? -29.363 -17.966 9.815 1.00 93.50 661 ASP A O 1
ATOM 5175 N N . SER A 1 662 ? -27.151 -18.065 10.145 1.00 93.50 662 SER A N 1
ATOM 5176 C CA . SER A 1 662 ? -26.852 -18.522 8.787 1.00 93.50 662 SER A CA 1
ATOM 5177 C C . SER A 1 662 ? -27.214 -19.995 8.580 1.00 93.50 662 SER A C 1
ATOM 5179 O O . SER A 1 662 ? -26.976 -20.838 9.450 1.00 93.50 662 SER A O 1
ATOM 5181 N N . ASP A 1 663 ? -27.700 -20.326 7.380 1.00 91.31 663 ASP A N 1
ATOM 5182 C CA . ASP A 1 663 ? -27.986 -21.714 6.984 1.00 91.31 663 ASP A CA 1
ATOM 5183 C C . ASP A 1 663 ? -26.745 -22.612 7.141 1.00 91.31 663 ASP A C 1
ATOM 5185 O O . ASP A 1 663 ? -26.838 -23.756 7.578 1.00 91.31 663 ASP A O 1
ATOM 5189 N N . GLU A 1 664 ? -25.554 -22.064 6.876 1.00 89.38 664 GLU A N 1
ATOM 5190 C CA . GLU A 1 664 ? -24.287 -22.778 7.037 1.00 89.38 664 GLU A CA 1
ATOM 5191 C C . GLU A 1 664 ? -24.014 -23.186 8.492 1.00 89.38 664 GLU A C 1
ATOM 5193 O O . GLU A 1 664 ? -23.508 -24.286 8.743 1.00 89.38 664 GLU A O 1
ATOM 5198 N N . TYR A 1 665 ? -24.320 -22.314 9.455 1.00 92.06 665 TYR A N 1
ATOM 5199 C CA . TYR A 1 665 ? -24.151 -22.631 10.869 1.00 92.06 665 TYR A CA 1
ATOM 5200 C C . TYR A 1 665 ? -25.111 -23.754 11.281 1.00 92.06 665 TYR A C 1
ATOM 5202 O O . TYR A 1 665 ? -24.683 -24.750 11.870 1.00 92.06 665 TYR A O 1
ATOM 5210 N N . PHE A 1 666 ? -26.388 -23.647 10.899 1.00 90.69 666 PHE A N 1
ATOM 5211 C CA . PHE A 1 666 ? -27.398 -24.660 11.211 1.00 90.69 666 PHE A CA 1
ATOM 5212 C C . PHE A 1 666 ? -27.105 -26.024 10.582 1.00 90.69 666 PHE A C 1
ATOM 5214 O O . PHE A 1 666 ? -27.246 -27.038 11.265 1.00 90.69 666 PHE A O 1
ATOM 5221 N N . GLU A 1 667 ? -26.665 -26.071 9.323 1.00 88.81 667 GLU A N 1
ATOM 5222 C CA . GLU A 1 667 ? -26.347 -27.328 8.634 1.00 88.81 667 GLU A CA 1
ATOM 5223 C C . GLU A 1 667 ? -25.127 -28.044 9.227 1.00 88.81 667 GLU A C 1
ATOM 5225 O O . GLU A 1 667 ? -25.043 -29.270 9.156 1.00 88.81 667 GLU A O 1
ATOM 5230 N N . THR A 1 668 ? -24.174 -27.302 9.804 1.00 86.56 668 THR A N 1
ATOM 5231 C CA . THR A 1 668 ? -22.907 -27.884 10.274 1.00 86.56 668 THR A CA 1
ATOM 5232 C C . THR A 1 668 ? -22.809 -28.111 11.776 1.00 86.56 668 THR A C 1
ATOM 5234 O O . THR A 1 668 ? -22.199 -29.101 12.184 1.00 86.56 668 THR A O 1
ATOM 5237 N N . PHE A 1 669 ? -23.405 -27.242 12.593 1.00 88.12 669 PHE A N 1
ATOM 5238 C CA . PHE A 1 669 ? -23.348 -27.330 14.057 1.00 88.12 669 PHE A CA 1
ATOM 5239 C C . PHE A 1 669 ? -24.732 -27.556 14.688 1.00 88.12 669 PHE A C 1
ATOM 5241 O O . PHE A 1 669 ? -24.855 -28.195 15.734 1.00 88.12 669 PHE A O 1
ATOM 5248 N N . GLY A 1 670 ? -25.804 -27.070 14.062 1.00 88.50 670 GLY A N 1
ATOM 5249 C CA . GLY A 1 670 ? -27.139 -27.121 14.658 1.00 88.50 670 GLY A CA 1
ATOM 5250 C C . GLY A 1 670 ? -27.204 -26.402 16.016 1.00 88.50 670 GLY A C 1
ATOM 5251 O O . GLY A 1 670 ? -26.476 -25.445 16.264 1.00 88.50 670 GLY A O 1
ATOM 5252 N N . ALA A 1 671 ? -28.096 -26.849 16.906 1.00 88.50 671 ALA A N 1
ATOM 5253 C CA . ALA A 1 671 ? -28.330 -26.189 18.199 1.00 88.50 671 ALA A CA 1
ATOM 5254 C C . ALA A 1 671 ? -27.420 -26.676 19.348 1.00 88.50 671 ALA A C 1
ATOM 5256 O O . ALA A 1 671 ? -27.266 -25.967 20.345 1.00 88.50 671 ALA A O 1
ATOM 5257 N N . ASN A 1 672 ? -26.841 -27.878 19.223 1.00 87.50 672 ASN A N 1
ATOM 5258 C CA . ASN A 1 672 ? -26.227 -28.611 20.341 1.00 87.50 672 ASN A CA 1
ATOM 5259 C C . ASN A 1 672 ? -24.734 -28.923 20.156 1.00 87.50 672 ASN A C 1
ATOM 5261 O O . ASN A 1 672 ? -24.130 -29.486 21.068 1.00 87.50 672 ASN A O 1
ATOM 5265 N N . ILE A 1 673 ? -24.134 -28.591 19.009 1.00 89.00 673 ILE A N 1
ATOM 5266 C CA . ILE A 1 673 ? -22.711 -28.843 18.744 1.00 89.00 673 ILE A CA 1
ATOM 5267 C C . ILE A 1 673 ? -21.937 -27.541 18.934 1.00 89.00 673 ILE A C 1
ATOM 5269 O O . ILE A 1 673 ? -22.314 -26.492 18.411 1.00 89.00 673 ILE A O 1
ATOM 5273 N N . VAL A 1 674 ? -20.833 -27.607 19.676 1.00 89.81 674 VAL A N 1
ATOM 5274 C CA . VAL A 1 674 ? -19.912 -26.474 19.809 1.00 89.81 674 VAL A CA 1
ATOM 5275 C C . VAL A 1 674 ? -19.193 -26.255 18.471 1.00 89.81 674 VAL A C 1
ATOM 5277 O O . VAL A 1 674 ? -18.684 -27.228 17.906 1.00 89.81 674 VAL A O 1
ATOM 5280 N N . PRO A 1 675 ? -19.092 -25.010 17.961 1.00 90.62 675 PRO A N 1
ATOM 5281 C CA . PRO A 1 675 ? -18.331 -24.745 16.750 1.00 90.62 675 PRO A CA 1
ATOM 5282 C C . PRO A 1 675 ? -16.901 -25.271 16.863 1.00 90.62 675 PRO A C 1
ATOM 5284 O O . PRO A 1 675 ? -16.255 -25.153 17.901 1.00 90.62 675 PRO A O 1
ATOM 5287 N N . TYR A 1 676 ? -16.399 -25.855 15.785 1.00 86.06 676 TYR A N 1
ATOM 5288 C CA . TYR A 1 676 ? -15.044 -26.389 15.726 1.00 86.06 676 TYR A CA 1
ATOM 5289 C C . TYR A 1 676 ? -14.380 -25.970 14.421 1.00 86.06 676 TYR A C 1
ATOM 5291 O O . TYR A 1 676 ? -15.035 -25.637 13.429 1.00 86.06 676 TYR A O 1
ATOM 5299 N N . PHE A 1 677 ? -13.050 -25.957 14.417 1.00 81.25 677 PHE A N 1
ATOM 5300 C CA . PHE A 1 677 ? -12.297 -25.574 13.233 1.00 81.25 677 PHE A CA 1
ATOM 5301 C C . PHE A 1 677 ? -12.442 -26.640 12.140 1.00 81.25 677 PHE A C 1
ATOM 5303 O O . PHE A 1 677 ? -12.143 -27.804 12.370 1.00 81.25 677 PHE A O 1
ATOM 5310 N N . ARG A 1 678 ? -12.865 -26.242 10.937 1.00 80.31 678 ARG A N 1
ATOM 5311 C CA . ARG A 1 678 ? -13.144 -27.137 9.794 1.00 80.31 678 ARG A CA 1
ATOM 5312 C C . ARG A 1 678 ? -12.364 -26.790 8.526 1.00 80.31 678 ARG A C 1
ATOM 5314 O O . ARG A 1 678 ? -12.362 -27.558 7.569 1.00 80.31 678 ARG A O 1
ATOM 5321 N N . GLY A 1 679 ? -11.675 -25.649 8.508 1.00 72.75 679 GLY A N 1
ATOM 5322 C CA . GLY A 1 679 ? -10.889 -25.183 7.360 1.00 72.75 679 GLY A CA 1
ATOM 5323 C C . GLY A 1 679 ? -9.535 -25.883 7.158 1.00 72.75 679 GLY A C 1
ATOM 5324 O O . GLY A 1 679 ? -8.770 -25.474 6.289 1.00 72.75 679 GLY A O 1
ATOM 5325 N N . TYR A 1 680 ? -9.211 -26.915 7.947 1.00 72.06 680 TYR A N 1
ATOM 5326 C CA . TYR A 1 680 ? -7.936 -27.649 7.882 1.00 72.06 680 TYR A CA 1
ATOM 5327 C C . TYR A 1 680 ? -7.936 -28.816 6.878 1.00 72.06 680 TYR A C 1
ATOM 5329 O O . TYR A 1 680 ? -6.912 -29.482 6.727 1.00 72.06 680 TYR A O 1
ATOM 5337 N N . GLN A 1 681 ? -9.049 -29.069 6.185 1.00 70.62 681 GLN A N 1
ATOM 5338 C CA . GLN A 1 681 ? -9.154 -30.078 5.127 1.00 70.62 681 GLN A CA 1
ATOM 5339 C C . GLN A 1 681 ? -9.721 -29.467 3.847 1.00 70.62 681 GLN A C 1
ATOM 5341 O O . GLN A 1 681 ? -10.507 -28.517 3.875 1.00 70.62 681 GLN A O 1
ATOM 5346 N N . THR A 1 682 ? -9.327 -30.024 2.706 1.00 69.81 682 THR A N 1
ATOM 5347 C CA . THR A 1 682 ? -9.904 -29.666 1.413 1.00 69.81 682 THR A CA 1
ATOM 5348 C C . THR A 1 682 ? -11.284 -30.310 1.275 1.00 69.81 682 THR A C 1
ATOM 5350 O O . THR A 1 682 ? -11.441 -31.522 1.400 1.00 69.81 682 THR A O 1
ATOM 5353 N N . GLN A 1 683 ? -12.308 -29.494 1.026 1.00 65.00 683 GLN A N 1
ATOM 5354 C CA . GLN A 1 683 ? -13.673 -29.977 0.806 1.00 65.00 683 GLN A CA 1
ATOM 5355 C C . GLN A 1 683 ? -13.917 -30.193 -0.690 1.00 65.00 683 GLN A C 1
ATOM 5357 O O . GLN A 1 683 ? -13.533 -29.366 -1.521 1.00 65.00 683 GLN A O 1
ATOM 5362 N N . THR A 1 684 ? -14.571 -31.302 -1.040 1.00 56.91 684 THR A N 1
ATOM 5363 C CA . THR A 1 684 ? -14.923 -31.609 -2.434 1.00 56.91 684 THR A CA 1
ATOM 5364 C C . THR A 1 684 ? -15.829 -30.506 -2.987 1.00 56.91 684 THR A C 1
ATOM 5366 O O . THR A 1 684 ? -16.874 -30.223 -2.412 1.00 56.91 684 THR A O 1
ATOM 5369 N N . GLY A 1 685 ? -15.423 -29.869 -4.090 1.00 64.56 685 GLY A N 1
ATOM 5370 C CA . GLY A 1 685 ? -16.165 -28.766 -4.718 1.00 64.56 685 GLY A CA 1
ATOM 5371 C C . GLY A 1 685 ? -15.760 -27.355 -4.271 1.00 64.56 685 GLY A C 1
ATOM 5372 O O . GLY A 1 685 ? -16.228 -26.391 -4.873 1.00 64.56 685 GLY A O 1
ATOM 5373 N N . LYS A 1 686 ? -14.860 -27.206 -3.286 1.00 66.50 686 LYS A N 1
ATOM 5374 C CA . LYS A 1 686 ? -14.323 -25.900 -2.865 1.00 66.50 686 LYS A CA 1
ATOM 5375 C C . LYS A 1 686 ? -12.927 -25.635 -3.432 1.00 66.50 686 LYS A C 1
ATOM 5377 O O . LYS A 1 686 ? -12.137 -26.550 -3.658 1.00 66.50 686 LYS A O 1
ATOM 5382 N N . GLY A 1 687 ? -12.619 -24.360 -3.670 1.00 67.75 687 GLY A N 1
ATOM 5383 C CA . GLY A 1 687 ? -11.326 -23.934 -4.208 1.00 67.75 687 GLY A CA 1
ATOM 5384 C C . GLY A 1 687 ? -10.176 -24.101 -3.208 1.00 67.75 687 GLY A C 1
ATOM 5385 O O . GLY A 1 687 ? -10.342 -23.878 -2.010 1.00 67.75 687 GLY A O 1
ATOM 5386 N N . MET A 1 688 ? -8.976 -24.410 -3.713 1.00 72.62 688 MET A N 1
ATOM 5387 C CA . MET A 1 688 ? -7.760 -24.568 -2.895 1.00 72.62 688 MET A CA 1
ATOM 5388 C C . MET A 1 688 ? -7.397 -23.292 -2.107 1.00 72.62 688 MET A C 1
ATOM 5390 O O . MET A 1 688 ? -6.780 -23.367 -1.047 1.00 72.62 688 MET A O 1
ATOM 5394 N N . ALA A 1 689 ? -7.813 -22.118 -2.593 1.00 73.06 689 ALA A N 1
ATOM 5395 C CA . ALA A 1 689 ? -7.593 -20.842 -1.917 1.00 73.06 689 ALA A CA 1
ATOM 5396 C C . ALA A 1 689 ? -8.214 -20.814 -0.506 1.00 73.06 689 ALA A C 1
ATOM 5398 O O . ALA A 1 689 ? -7.522 -20.457 0.445 1.00 73.06 689 ALA A O 1
ATOM 5399 N N . SER A 1 690 ? -9.452 -21.299 -0.343 1.00 73.50 690 SER A N 1
ATOM 5400 C CA . SER A 1 690 ? -10.153 -21.346 0.955 1.00 73.50 690 SER A CA 1
ATOM 5401 C C . SER A 1 690 ? -9.394 -22.170 2.005 1.00 73.50 690 SER A C 1
ATOM 5403 O O . SER A 1 690 ? -9.254 -21.756 3.160 1.00 73.50 690 SER A O 1
ATOM 5405 N N . TYR A 1 691 ? -8.808 -23.292 1.579 1.00 80.62 691 TYR A N 1
ATOM 5406 C CA . TYR A 1 691 ? -7.942 -24.112 2.424 1.00 80.62 691 TYR A CA 1
ATOM 5407 C C . TYR A 1 691 ? -6.683 -23.344 2.861 1.00 80.62 691 TYR A C 1
ATOM 5409 O O . TYR A 1 691 ? -6.384 -23.258 4.051 1.00 80.62 691 TYR A O 1
ATOM 5417 N N . THR A 1 692 ? -5.980 -22.701 1.920 1.00 79.88 692 THR A N 1
ATOM 5418 C CA . THR A 1 692 ? -4.767 -21.924 2.245 1.00 79.88 692 THR A CA 1
ATOM 5419 C C . THR A 1 692 ? -5.046 -20.735 3.167 1.00 79.88 692 THR A C 1
ATOM 5421 O O . THR A 1 692 ? -4.273 -20.454 4.081 1.00 79.88 692 THR A O 1
ATOM 5424 N N . HIS A 1 693 ? -6.186 -20.075 2.972 1.00 80.00 693 HIS A N 1
ATOM 5425 C CA . HIS A 1 693 ? -6.668 -18.961 3.781 1.00 80.00 693 HIS A CA 1
ATOM 5426 C C . HIS A 1 693 ? -6.977 -19.388 5.213 1.00 80.00 693 HIS A C 1
ATOM 5428 O O . HIS A 1 693 ? -6.508 -18.771 6.170 1.00 80.00 693 HIS A O 1
ATOM 5434 N N . SER A 1 694 ? -7.699 -20.497 5.360 1.00 79.25 694 SER A N 1
ATOM 5435 C CA . SER A 1 694 ? -8.018 -21.082 6.661 1.00 79.25 694 SER A CA 1
ATOM 5436 C C . SER A 1 694 ? -6.753 -21.495 7.411 1.00 79.25 694 SER A C 1
ATOM 5438 O O . SER A 1 694 ? -6.624 -21.221 8.603 1.00 79.25 694 SER A O 1
ATOM 5440 N N . PHE A 1 695 ? -5.773 -22.063 6.706 1.00 75.56 695 PHE A N 1
ATOM 5441 C CA . PHE A 1 695 ? -4.495 -22.443 7.300 1.00 75.56 695 PHE A CA 1
ATOM 5442 C C . PHE A 1 695 ? -3.679 -21.236 7.792 1.00 75.56 695 PHE A C 1
ATOM 5444 O O . PHE A 1 695 ? -3.006 -21.323 8.810 1.00 75.56 695 PHE A O 1
ATOM 5451 N N . GLN A 1 696 ? -3.756 -20.082 7.124 1.00 75.12 696 GLN A N 1
ATOM 5452 C CA . GLN A 1 696 ? -3.075 -18.866 7.589 1.00 75.12 696 GLN A CA 1
ATOM 5453 C C . GLN A 1 696 ? -3.692 -18.258 8.850 1.00 75.12 696 GLN A C 1
ATOM 5455 O O . GLN A 1 696 ? -2.971 -17.683 9.668 1.00 75.12 696 GLN A O 1
ATOM 5460 N N . LEU A 1 697 ? -5.011 -18.377 9.015 1.00 75.94 697 LEU A N 1
ATOM 5461 C CA . LEU A 1 697 ? -5.688 -17.981 10.252 1.00 75.94 697 LEU A CA 1
ATOM 5462 C C . LEU A 1 697 ? -5.389 -18.952 11.406 1.00 75.94 697 LEU A C 1
ATOM 5464 O O . LEU A 1 697 ? -5.512 -18.582 12.579 1.00 75.94 697 LEU A O 1
ATOM 5468 N N . LEU A 1 698 ? -4.967 -20.176 11.085 1.00 68.88 698 LEU A N 1
ATOM 5469 C CA . LEU A 1 698 ? -4.589 -21.205 12.039 1.00 68.88 698 LEU A CA 1
ATOM 5470 C C . LEU A 1 698 ? -3.104 -21.084 12.412 1.00 68.88 698 LEU A C 1
ATOM 5472 O O . LEU A 1 698 ? -2.220 -21.672 11.794 1.00 68.88 698 LEU A O 1
ATOM 5476 N N . ARG A 1 699 ? -2.817 -20.344 13.483 1.00 61.31 699 ARG A N 1
ATOM 5477 C CA . ARG A 1 699 ? -1.560 -20.509 14.228 1.00 61.31 699 ARG A CA 1
ATOM 5478 C C . ARG A 1 699 ? -1.746 -21.585 15.286 1.00 61.31 699 ARG A C 1
ATOM 5480 O O . ARG A 1 699 ? -2.884 -21.931 15.570 1.00 61.31 699 ARG A O 1
ATOM 5487 N N . GLY A 1 700 ? -0.639 -22.109 15.815 1.00 58.56 700 GLY A N 1
ATOM 5488 C CA . GLY A 1 700 ? -0.547 -23.219 16.779 1.00 58.56 700 GLY A CA 1
ATOM 5489 C C . GLY A 1 700 ? -1.824 -23.664 17.510 1.00 58.56 700 GLY A C 1
ATOM 5490 O O . GLY A 1 700 ? -2.542 -22.808 18.013 1.00 58.56 700 GLY A O 1
ATOM 5491 N N . ALA A 1 701 ? -2.021 -24.963 17.778 1.00 51.97 701 ALA A N 1
ATOM 5492 C CA . ALA A 1 701 ? -3.036 -25.413 18.752 1.00 51.97 701 ALA A CA 1
ATOM 5493 C C . ALA A 1 701 ? -2.911 -24.709 20.127 1.00 51.97 701 ALA A C 1
ATOM 5495 O O . ALA A 1 701 ? -3.899 -24.545 20.834 1.00 51.97 701 ALA A O 1
ATOM 5496 N N . SER A 1 702 ? -1.711 -24.230 20.483 1.00 56.03 702 SER A N 1
ATOM 5497 C CA . SER A 1 702 ? -1.435 -23.434 21.693 1.00 56.03 702 SER A CA 1
ATOM 5498 C C . SER A 1 702 ? -1.404 -21.912 21.473 1.00 56.03 702 SER A C 1
ATOM 5500 O O . SER A 1 702 ? -1.073 -21.167 22.392 1.00 56.03 702 SER A O 1
ATOM 5502 N N . SER A 1 703 ? -1.673 -21.425 20.262 1.00 65.56 703 SER A N 1
ATOM 5503 C CA . SER A 1 703 ? -1.659 -19.993 19.958 1.00 65.56 703 SER A CA 1
ATOM 5504 C C . SER A 1 703 ? -2.978 -19.336 20.361 1.00 65.56 703 SER A C 1
ATOM 5506 O O . SER A 1 703 ? -4.044 -19.923 20.188 1.00 65.56 703 SER A O 1
ATOM 5508 N N . SER A 1 704 ? -2.893 -18.118 20.905 1.00 72.81 704 SER A N 1
ATOM 5509 C CA . SER A 1 704 ? -4.064 -17.321 21.269 1.00 72.81 704 SER A CA 1
ATOM 5510 C C . SER A 1 704 ? -4.310 -16.216 20.249 1.00 72.81 704 SER A C 1
ATOM 5512 O O . SER A 1 704 ? -3.408 -15.430 19.934 1.00 72.81 704 SER A O 1
ATOM 5514 N N . ASP A 1 705 ? -5.560 -16.084 19.811 1.00 72.44 705 ASP A N 1
ATOM 5515 C CA . ASP A 1 705 ? -5.980 -15.045 18.865 1.00 72.44 705 ASP A CA 1
ATOM 5516 C C . ASP A 1 705 ? -5.984 -13.633 19.474 1.00 72.44 705 ASP A C 1
ATOM 5518 O O . ASP A 1 705 ? -6.008 -12.636 18.750 1.00 72.44 705 ASP A O 1
ATOM 5522 N N . LYS A 1 706 ? -5.831 -13.516 20.801 1.00 67.31 706 LYS A N 1
ATOM 5523 C CA . LYS A 1 706 ? -5.680 -12.237 21.515 1.00 67.31 706 LYS A CA 1
ATOM 5524 C C . LYS A 1 706 ? -4.481 -11.416 21.030 1.00 67.31 706 LYS A C 1
ATOM 5526 O O . LYS A 1 706 ? -4.518 -10.192 21.084 1.00 67.31 706 LYS A O 1
ATOM 5531 N N . GLN A 1 707 ? -3.408 -12.064 20.574 1.00 59.25 707 GLN A N 1
ATOM 5532 C CA . GLN A 1 707 ? -2.243 -11.358 20.027 1.00 59.25 707 GLN A CA 1
ATOM 5533 C C . GLN A 1 707 ? -2.478 -10.860 18.593 1.00 59.25 707 GLN A C 1
ATOM 5535 O O . GLN A 1 707 ? -1.785 -9.956 18.129 1.00 59.25 707 GLN A O 1
ATOM 5540 N N . LEU A 1 708 ? -3.454 -11.436 17.886 1.00 56.34 708 LEU A N 1
ATOM 5541 C CA . LEU A 1 708 ? -3.760 -11.120 16.494 1.00 56.34 708 LEU A CA 1
ATOM 5542 C C . LEU A 1 708 ? -4.580 -9.831 16.366 1.00 56.34 708 LEU A C 1
ATOM 5544 O O . LEU A 1 708 ? -4.399 -9.106 15.391 1.00 56.34 708 LEU A O 1
ATOM 5548 N N . SER A 1 709 ? -5.401 -9.498 17.372 1.00 51.91 709 SER A N 1
ATOM 5549 C CA . SER A 1 709 ? -6.146 -8.231 17.408 1.00 51.91 709 SER A CA 1
ATOM 5550 C C . SER A 1 709 ? -5.263 -6.993 17.570 1.00 51.91 709 SER A C 1
ATOM 5552 O O . SER A 1 709 ? -5.716 -5.876 17.354 1.00 51.91 709 SER A O 1
ATOM 5554 N N . GLN A 1 710 ? -3.983 -7.171 17.912 1.00 46.31 710 GLN A N 1
ATOM 5555 C CA . GLN A 1 710 ? -3.043 -6.072 18.131 1.00 46.31 710 GLN A CA 1
ATOM 5556 C C . GLN A 1 710 ? -2.330 -5.601 16.847 1.00 46.31 710 GLN A C 1
ATOM 5558 O O . GLN A 1 710 ? -1.820 -4.480 16.799 1.00 46.31 710 GLN A O 1
ATOM 5563 N N . TYR A 1 711 ? -2.309 -6.423 15.793 1.00 47.34 711 TYR A N 1
ATOM 5564 C CA . TYR A 1 711 ? -1.704 -6.096 14.502 1.00 47.34 711 TYR A CA 1
ATOM 5565 C C . TYR A 1 711 ? -2.813 -5.822 13.482 1.00 47.34 711 TYR A C 1
ATOM 5567 O O . TYR A 1 711 ? -3.405 -6.742 12.932 1.00 47.34 711 TYR A O 1
ATOM 5575 N N . GLY A 1 712 ? -3.099 -4.544 13.219 1.00 44.19 712 GLY A N 1
ATOM 5576 C CA . GLY A 1 712 ? -4.229 -4.088 12.391 1.00 44.19 712 GLY A CA 1
ATOM 5577 C C . GLY A 1 712 ? -4.188 -4.427 10.891 1.00 44.19 712 GLY A C 1
ATOM 5578 O O . GLY A 1 712 ? -4.886 -3.773 10.122 1.00 44.19 712 GLY A O 1
ATOM 5579 N N . SER A 1 713 ? -3.385 -5.403 10.450 1.00 52.84 713 SER A N 1
ATOM 5580 C CA . SER A 1 713 ? -3.416 -5.901 9.071 1.00 52.84 713 SER A CA 1
ATOM 5581 C C . SER A 1 713 ? -4.052 -7.281 9.042 1.00 52.84 713 SER A C 1
ATOM 5583 O O . SER A 1 713 ? -3.537 -8.227 9.639 1.00 52.84 713 SER A O 1
ATOM 5585 N N . ALA A 1 714 ? -5.147 -7.392 8.304 1.00 58.50 714 ALA A N 1
ATOM 5586 C CA . ALA A 1 714 ? -5.743 -8.664 7.947 1.00 58.50 714 ALA A CA 1
ATOM 5587 C C . ALA A 1 714 ? -4.731 -9.551 7.211 1.00 58.50 714 ALA A C 1
ATOM 5589 O O . ALA A 1 714 ? -3.921 -9.067 6.409 1.00 58.50 714 ALA A O 1
ATOM 5590 N N . ALA A 1 715 ? -4.720 -10.836 7.563 1.00 61.09 715 ALA A N 1
ATOM 5591 C CA . ALA A 1 715 ? -3.681 -11.765 7.120 1.00 61.09 715 ALA A CA 1
ATOM 5592 C C . ALA A 1 715 ? -3.960 -12.287 5.706 1.00 61.09 715 ALA A C 1
ATOM 5594 O O . ALA A 1 715 ? -3.025 -12.657 4.995 1.00 61.09 715 ALA A O 1
ATOM 5595 N N . VAL A 1 716 ? -5.234 -12.290 5.303 1.00 62.31 716 VAL A N 1
ATOM 5596 C CA . VAL A 1 716 ? -5.718 -13.005 4.124 1.00 62.31 716 VAL A CA 1
ATOM 5597 C C . VAL A 1 716 ? -6.431 -12.078 3.125 1.00 62.31 716 VAL A C 1
ATOM 5599 O O . VAL A 1 716 ? -6.516 -12.400 1.938 1.00 62.31 716 VAL A O 1
ATOM 5602 N N . ASP A 1 717 ? -6.836 -10.874 3.537 1.00 66.00 717 ASP A N 1
ATOM 5603 C CA . ASP A 1 717 ? -7.519 -9.879 2.692 1.00 66.00 717 ASP A CA 1
ATOM 5604 C C . ASP A 1 717 ? -6.847 -9.601 1.349 1.00 66.00 717 ASP A C 1
ATOM 5606 O O . ASP A 1 717 ? -7.500 -9.612 0.307 1.00 66.00 717 ASP A O 1
ATOM 5610 N N . GLN A 1 718 ? -5.531 -9.358 1.336 1.00 65.81 718 GLN A N 1
ATOM 5611 C CA . GLN A 1 718 ? -4.843 -9.023 0.086 1.00 65.81 718 GLN A CA 1
ATOM 5612 C C . GLN A 1 718 ? -4.893 -10.170 -0.920 1.00 65.81 718 GLN A C 1
ATOM 5614 O O . GLN A 1 718 ? -4.865 -9.922 -2.123 1.00 65.81 718 GLN A O 1
ATOM 5619 N N . SER A 1 719 ? -4.940 -11.409 -0.435 1.00 65.75 719 SER A N 1
ATOM 5620 C CA . SER A 1 719 ? -5.072 -12.590 -1.274 1.00 65.75 719 SER A CA 1
ATOM 5621 C C . SER A 1 719 ? -6.525 -12.853 -1.671 1.00 65.75 719 SER A C 1
ATOM 5623 O O . SER A 1 719 ? -6.761 -13.153 -2.837 1.00 65.75 719 SER A O 1
ATOM 5625 N N . ILE A 1 720 ? -7.500 -12.619 -0.786 1.00 70.50 720 ILE A N 1
ATOM 5626 C CA . ILE A 1 720 ? -8.933 -12.794 -1.088 1.00 70.50 720 ILE A CA 1
ATOM 5627 C C . ILE A 1 720 ? -9.414 -11.748 -2.098 1.00 70.50 720 ILE A C 1
ATOM 5629 O O . ILE A 1 720 ? -10.035 -12.097 -3.099 1.00 70.50 720 ILE A O 1
ATOM 5633 N N . LEU A 1 721 ? -9.048 -10.475 -1.914 1.00 67.56 721 LEU A N 1
ATOM 5634 C CA . LEU A 1 721 ? -9.377 -9.391 -2.849 1.00 67.56 721 LEU A CA 1
ATOM 5635 C C . LEU A 1 721 ? -8.731 -9.586 -4.227 1.00 67.56 721 LEU A C 1
ATOM 5637 O O . LEU A 1 721 ? -9.249 -9.104 -5.232 1.00 67.56 721 LEU A O 1
ATOM 5641 N N . LYS A 1 722 ? -7.600 -10.298 -4.287 1.00 69.12 722 LYS A N 1
ATOM 5642 C CA . LYS A 1 722 ? -6.907 -10.641 -5.539 1.00 69.12 722 LYS A CA 1
ATOM 5643 C C . LYS A 1 722 ? -7.301 -12.016 -6.087 1.00 69.12 722 LYS A C 1
ATOM 5645 O O . LYS A 1 722 ? -6.794 -12.380 -7.146 1.00 69.12 722 LYS A O 1
ATOM 5650 N N . ASN A 1 723 ? -8.171 -12.755 -5.393 1.00 66.62 723 ASN A N 1
ATOM 5651 C CA . ASN A 1 723 ? -8.534 -14.145 -5.675 1.00 66.62 723 ASN A CA 1
ATOM 5652 C C . ASN A 1 723 ? -7.302 -15.053 -5.889 1.00 66.62 723 ASN A C 1
ATOM 5654 O O . ASN A 1 723 ? -7.173 -15.756 -6.890 1.00 66.62 723 ASN A O 1
ATOM 5658 N N . GLN A 1 724 ? -6.337 -14.966 -4.973 1.00 68.50 724 GLN A N 1
ATOM 5659 C CA . GLN A 1 724 ? -5.073 -15.704 -5.003 1.00 68.50 724 GLN A CA 1
ATOM 5660 C C . GLN A 1 724 ? -4.984 -16.642 -3.804 1.00 68.50 724 GLN A C 1
ATOM 5662 O O . GLN A 1 724 ? -5.344 -16.261 -2.700 1.00 68.50 724 GLN A O 1
ATOM 5667 N N . SER A 1 725 ? -4.431 -17.843 -3.987 1.00 68.56 725 SER A N 1
ATOM 5668 C CA . SER A 1 725 ? -4.070 -18.713 -2.863 1.00 68.56 725 SER A CA 1
ATOM 5669 C C . SER A 1 725 ? -2.968 -18.065 -2.032 1.00 68.56 725 SER A C 1
ATOM 5671 O O . SER A 1 725 ? -1.999 -17.530 -2.583 1.00 68.56 725 SER A O 1
ATOM 5673 N N . SER A 1 726 ? -3.083 -18.141 -0.715 1.00 63.38 726 SER A N 1
ATOM 5674 C CA . SER A 1 726 ? -2.126 -17.508 0.174 1.00 63.38 726 SER A CA 1
ATOM 5675 C C . SER A 1 726 ? -0.975 -18.461 0.532 1.00 63.38 726 SER A C 1
ATOM 5677 O O . SER A 1 726 ? -1.132 -19.682 0.544 1.00 63.38 726 SER A O 1
ATOM 5679 N N . ARG A 1 727 ? 0.242 -17.926 0.730 1.00 62.06 727 ARG A N 1
ATOM 5680 C CA . ARG A 1 727 ? 1.426 -18.757 1.022 1.00 62.06 727 ARG A CA 1
ATOM 5681 C C . ARG A 1 727 ? 1.251 -19.411 2.390 1.00 62.06 727 ARG A C 1
ATOM 5683 O O . ARG A 1 727 ? 1.102 -18.696 3.379 1.00 62.06 727 ARG A O 1
ATOM 5690 N N . ILE A 1 728 ? 1.343 -20.735 2.450 1.00 58.97 728 ILE A N 1
ATOM 5691 C CA . ILE A 1 728 ? 1.455 -21.465 3.715 1.00 58.97 728 ILE A CA 1
ATOM 5692 C C . ILE A 1 728 ? 2.850 -21.164 4.295 1.00 58.97 728 ILE A C 1
ATOM 5694 O O . ILE A 1 728 ? 3.845 -21.474 3.635 1.00 58.97 728 ILE A O 1
ATOM 5698 N N . PRO A 1 729 ? 2.961 -20.481 5.449 1.00 49.12 729 PRO A N 1
ATOM 5699 C CA . PRO A 1 729 ? 4.256 -20.177 6.050 1.00 49.12 729 PRO A CA 1
ATOM 5700 C C . PRO A 1 729 ? 4.912 -21.451 6.602 1.00 49.12 729 PRO A C 1
ATOM 5702 O O . PRO A 1 729 ? 4.234 -22.276 7.215 1.00 49.12 729 PRO A O 1
ATOM 5705 N N . ASP A 1 730 ? 6.231 -21.588 6.427 1.00 43.12 730 ASP A N 1
ATOM 5706 C CA . ASP A 1 730 ? 6.999 -22.662 7.064 1.00 43.12 730 ASP A CA 1
ATOM 5707 C C . ASP A 1 730 ? 7.028 -22.441 8.581 1.00 43.12 730 ASP A C 1
ATOM 5709 O O . ASP A 1 730 ? 7.346 -21.356 9.075 1.00 43.12 730 ASP A O 1
ATOM 5713 N N . ILE A 1 731 ? 6.679 -23.482 9.338 1.00 43.97 731 ILE A N 1
ATOM 5714 C CA . ILE A 1 731 ? 6.428 -23.416 10.789 1.00 43.97 731 ILE A CA 1
ATOM 5715 C C . ILE A 1 731 ? 7.687 -22.981 11.570 1.00 43.97 731 ILE A C 1
ATOM 5717 O O . ILE A 1 731 ? 7.576 -22.404 12.651 1.00 43.97 731 ILE A O 1
ATOM 5721 N N . SER A 1 732 ? 8.887 -23.151 10.999 1.00 37.69 732 SER A N 1
ATOM 5722 C CA . SER A 1 732 ? 10.153 -22.681 11.580 1.00 37.69 732 SER A CA 1
ATOM 5723 C C . SER A 1 732 ? 10.303 -21.154 11.629 1.00 37.69 732 SER A C 1
ATOM 5725 O O . SER A 1 732 ? 11.185 -20.660 12.327 1.00 37.69 732 SER A O 1
ATOM 5727 N N . GLU A 1 733 ? 9.474 -20.395 10.905 1.00 35.53 733 GLU A N 1
ATOM 5728 C CA . GLU A 1 733 ? 9.536 -18.925 10.858 1.00 35.53 733 GLU A CA 1
ATOM 5729 C C . GLU A 1 733 ? 8.609 -18.235 11.884 1.00 35.53 733 GLU A C 1
ATOM 5731 O O . GLU A 1 733 ? 8.623 -17.008 12.005 1.00 35.53 733 GLU A O 1
ATOM 5736 N N . GLN A 1 734 ? 7.800 -18.978 12.653 1.00 38.50 734 GLN A N 1
ATOM 5737 C CA . GLN A 1 734 ? 6.810 -18.392 13.566 1.00 38.50 734 GLN A CA 1
ATOM 5738 C C . GLN A 1 734 ? 7.331 -18.237 15.006 1.00 38.50 734 GLN A C 1
ATOM 5740 O O . GLN A 1 734 ? 7.045 -19.044 15.884 1.00 38.50 734 GLN A O 1
ATOM 5745 N N . THR A 1 735 ? 8.037 -17.141 15.291 1.00 29.75 735 THR A N 1
ATOM 5746 C CA . THR A 1 735 ? 8.280 -16.694 16.676 1.00 29.75 735 THR A CA 1
ATOM 5747 C C . THR A 1 735 ? 7.048 -15.970 17.236 1.00 29.75 735 THR A C 1
ATOM 5749 O O . THR A 1 735 ? 6.528 -15.050 16.597 1.00 29.75 735 THR A O 1
ATOM 5752 N N . VAL A 1 736 ? 6.590 -16.358 18.429 1.00 27.80 736 VAL A N 1
ATOM 5753 C CA . VAL A 1 736 ? 5.489 -15.710 19.168 1.00 27.80 736 VAL A CA 1
ATOM 5754 C C . VAL A 1 736 ? 5.948 -14.330 19.679 1.00 27.80 736 VAL A C 1
ATOM 5756 O O . VAL A 1 736 ? 6.962 -14.264 20.374 1.00 27.80 736 VAL A O 1
ATOM 5759 N N . PRO A 1 737 ? 5.258 -13.220 19.362 1.00 27.80 737 PRO A N 1
ATOM 5760 C CA . PRO A 1 737 ? 5.588 -11.910 19.918 1.00 27.80 737 PRO A CA 1
ATOM 5761 C C . PRO A 1 737 ? 5.008 -11.742 21.334 1.00 27.80 737 PRO A C 1
ATOM 5763 O O . PRO A 1 737 ? 3.842 -12.033 21.584 1.00 27.80 737 PRO A O 1
ATOM 5766 N N . VAL A 1 738 ? 5.825 -11.258 22.271 1.00 27.25 738 VAL A N 1
ATOM 5767 C CA . VAL A 1 738 ? 5.420 -10.892 23.642 1.00 27.25 738 VAL A CA 1
ATOM 5768 C C . VAL A 1 738 ? 4.750 -9.505 23.627 1.00 27.25 738 VAL A C 1
ATOM 5770 O O . VAL A 1 738 ? 5.214 -8.601 22.935 1.00 27.25 738 VAL A O 1
ATOM 5773 N N . ALA A 1 739 ? 3.631 -9.365 24.344 1.00 28.72 739 ALA A N 1
ATOM 5774 C CA . ALA A 1 739 ? 2.700 -8.233 24.291 1.00 28.72 739 ALA A CA 1
ATOM 5775 C C . ALA A 1 739 ? 3.130 -7.014 25.134 1.00 28.72 739 ALA A C 1
ATOM 5777 O O . ALA A 1 739 ? 3.531 -7.184 26.278 1.00 28.72 739 ALA A O 1
ATOM 5778 N N . ASP A 1 740 ? 2.914 -5.799 24.613 1.00 27.00 740 ASP A N 1
ATOM 5779 C CA . ASP A 1 740 ? 2.831 -4.548 25.390 1.00 27.00 740 ASP A CA 1
ATOM 5780 C C . ASP A 1 740 ? 1.717 -3.650 24.814 1.00 27.00 740 ASP A C 1
ATOM 5782 O O . ASP A 1 740 ? 1.625 -3.455 23.602 1.00 27.00 740 ASP A O 1
ATOM 5786 N N . ILE A 1 741 ? 0.825 -3.142 25.673 1.00 31.98 741 ILE A N 1
ATOM 5787 C CA . ILE A 1 741 ? -0.437 -2.447 25.338 1.00 31.98 741 ILE A CA 1
ATOM 5788 C C . ILE A 1 741 ? -0.335 -0.959 25.718 1.00 31.98 741 ILE A C 1
ATOM 5790 O O . ILE A 1 741 ? 0.005 -0.678 26.865 1.00 31.98 741 ILE A O 1
ATOM 5794 N N . ARG A 1 742 ? -0.749 -0.026 24.833 1.00 30.53 742 ARG A N 1
ATOM 5795 C CA . ARG A 1 742 ? -1.634 1.131 25.158 1.00 30.53 742 ARG A CA 1
ATOM 5796 C C . ARG A 1 742 ? -2.081 1.956 23.917 1.00 30.53 742 ARG A C 1
ATOM 5798 O O . ARG A 1 742 ? -1.377 1.942 22.909 1.00 30.53 742 ARG A O 1
ATOM 5805 N N . PRO A 1 743 ? -3.255 2.634 23.980 1.00 29.47 743 PRO A N 1
ATOM 5806 C CA . PRO A 1 743 ? -4.017 3.163 22.833 1.00 29.47 743 PRO A CA 1
ATOM 5807 C C . PRO A 1 743 ? -3.712 4.637 22.480 1.00 29.47 743 PRO A C 1
ATOM 5809 O O . PRO A 1 743 ? -3.258 5.403 23.327 1.00 29.47 743 PRO A O 1
ATOM 5812 N N . LYS A 1 744 ? -3.991 5.045 21.229 1.00 27.94 744 LYS A N 1
ATOM 5813 C CA . LYS A 1 744 ? -3.848 6.430 20.729 1.00 27.94 744 LYS A CA 1
ATOM 5814 C C . LYS A 1 744 ? -5.164 7.211 20.850 1.00 27.94 744 LYS A C 1
ATOM 5816 O O . LYS A 1 744 ? -6.176 6.777 20.312 1.00 27.94 744 LYS A O 1
ATOM 5821 N N . THR A 1 745 ? -5.112 8.385 21.478 1.00 26.94 745 THR A N 1
ATOM 5822 C CA . THR A 1 745 ? -6.209 9.368 21.563 1.00 26.94 745 THR A CA 1
ATOM 5823 C C . THR A 1 745 ? -6.053 10.443 20.475 1.00 26.94 745 THR A C 1
ATOM 5825 O O . THR A 1 745 ? -4.940 10.900 20.217 1.00 26.94 745 THR A O 1
ATOM 5828 N N . GLN A 1 746 ? -7.162 10.835 19.837 1.00 33.25 746 GLN A N 1
ATOM 5829 C CA . GLN A 1 746 ? -7.271 11.938 18.864 1.00 33.25 746 GLN A CA 1
ATOM 5830 C C . GLN A 1 746 ? -6.992 13.311 19.516 1.00 33.25 746 GLN A C 1
ATOM 5832 O O . GLN A 1 746 ? -7.422 13.515 20.652 1.00 33.25 746 GLN A O 1
ATOM 5837 N N . PRO A 1 747 ? -6.347 14.279 18.832 1.00 31.86 747 PRO A N 1
ATOM 5838 C CA . PRO A 1 747 ? -6.241 15.645 19.335 1.00 31.86 747 PRO A CA 1
ATOM 5839 C C . PRO A 1 747 ? -7.348 16.571 18.801 1.00 31.86 747 PRO A C 1
ATOM 5841 O O . PRO A 1 747 ? -7.671 16.573 17.614 1.00 31.86 747 PRO A O 1
ATOM 5844 N N . ALA A 1 748 ? -7.885 17.379 19.718 1.00 26.17 748 ALA A N 1
ATOM 5845 C CA . ALA A 1 748 ? -8.807 18.488 19.489 1.00 26.17 748 ALA A CA 1
ATOM 5846 C C . ALA A 1 748 ? -8.079 19.766 19.013 1.00 26.17 748 ALA A C 1
ATOM 5848 O O . ALA A 1 748 ? -6.904 19.974 19.317 1.00 26.17 748 ALA A O 1
ATOM 5849 N N . ALA A 1 749 ? -8.801 20.627 18.290 1.00 33.16 749 ALA A N 1
ATOM 5850 C CA . ALA A 1 749 ? -8.340 21.919 17.772 1.00 33.16 749 ALA A CA 1
ATOM 5851 C C . ALA A 1 749 ? -8.233 23.021 18.850 1.00 33.16 749 ALA A C 1
ATOM 5853 O O . ALA A 1 749 ? -8.957 22.976 19.847 1.00 33.16 749 ALA A O 1
ATOM 5854 N N . PRO A 1 750 ? -7.433 24.076 18.593 1.00 31.75 750 PRO A N 1
ATOM 5855 C CA . PRO A 1 750 ? -7.828 25.430 18.985 1.00 31.75 750 PRO A CA 1
ATOM 5856 C C . PRO A 1 750 ? -7.663 26.486 17.869 1.00 31.75 750 PRO A C 1
ATOM 5858 O O . PRO A 1 750 ? -7.081 26.250 16.814 1.00 31.75 750 PRO A O 1
ATOM 5861 N N . VAL A 1 751 ? -8.243 27.657 18.141 1.00 26.05 751 VAL A N 1
ATOM 5862 C CA . VAL A 1 751 ? -8.748 28.705 17.238 1.00 26.05 751 VAL A CA 1
ATOM 5863 C C . VAL A 1 751 ? -8.113 30.077 17.592 1.00 26.05 751 VAL A C 1
ATOM 5865 O O . VAL A 1 751 ? -8.007 30.368 18.779 1.00 26.05 751 VAL A O 1
ATOM 5868 N N . ILE A 1 752 ? -7.810 30.906 16.561 1.00 28.98 752 ILE A N 1
ATOM 5869 C CA . ILE A 1 752 ? -7.649 32.403 16.495 1.00 28.98 752 ILE A CA 1
ATOM 5870 C C . ILE A 1 752 ? -6.380 33.051 17.131 1.00 28.98 752 ILE A C 1
ATOM 5872 O O . ILE A 1 752 ? -6.039 32.700 18.250 1.00 28.98 752 ILE A O 1
ATOM 5876 N N . THR A 1 753 ? -5.637 34.054 16.597 1.00 28.11 753 THR A N 1
ATOM 5877 C CA . THR A 1 753 ? -5.511 34.874 15.340 1.00 28.11 753 THR A CA 1
ATOM 5878 C C . THR A 1 753 ? -4.140 35.651 15.390 1.00 28.11 753 THR A C 1
ATOM 5880 O O . THR A 1 753 ? -3.284 35.214 16.155 1.00 28.11 753 THR A O 1
ATOM 5883 N N . PRO A 1 754 ? -3.843 36.739 14.624 1.00 44.06 754 PRO A N 1
ATOM 5884 C CA . PRO A 1 754 ? -2.899 36.724 13.498 1.00 44.06 754 PRO A CA 1
ATOM 5885 C C . PRO A 1 754 ? -1.690 37.674 13.695 1.00 44.06 754 PRO A C 1
ATOM 5887 O O . PRO A 1 754 ? -1.711 38.522 14.571 1.00 44.06 754 PRO A O 1
ATOM 5890 N N . ASP A 1 755 ? -0.659 37.582 12.853 1.00 23.67 755 ASP A N 1
ATOM 5891 C CA . ASP A 1 755 ? 0.113 38.760 12.420 1.00 23.67 755 ASP A CA 1
ATOM 5892 C C . ASP A 1 755 ? 0.927 38.425 11.160 1.00 23.67 755 ASP A C 1
ATOM 5894 O O . ASP A 1 755 ? 1.573 37.383 11.050 1.00 23.67 755 ASP A O 1
ATOM 5898 N N . TYR A 1 756 ? 0.810 39.310 10.173 1.00 27.44 756 TYR A N 1
ATOM 5899 C CA . TYR A 1 756 ? 1.295 39.191 8.797 1.00 27.44 756 TYR A CA 1
ATOM 5900 C C . TYR A 1 756 ? 2.650 39.899 8.631 1.00 27.44 756 TYR A C 1
ATOM 5902 O O . TYR A 1 756 ? 2.755 41.061 9.011 1.00 27.44 756 TYR A O 1
ATOM 5910 N N . SER A 1 757 ? 3.613 39.280 7.929 1.00 24.84 757 SER A N 1
ATOM 5911 C CA . SER A 1 757 ? 4.431 39.957 6.894 1.00 24.84 757 SER A CA 1
ATOM 5912 C C . SER A 1 757 ? 5.323 38.987 6.083 1.00 24.84 757 SER A C 1
ATOM 5914 O O . SER A 1 757 ? 6.256 38.415 6.638 1.00 24.84 757 SER A O 1
ATOM 5916 N N . PHE A 1 758 ? 4.992 38.838 4.783 1.00 22.20 758 PHE A N 1
ATOM 5917 C CA . PHE A 1 758 ? 5.827 38.793 3.546 1.00 22.20 758 PHE A CA 1
ATOM 5918 C C . PHE A 1 758 ? 7.316 38.357 3.649 1.00 22.20 758 PHE A C 1
ATOM 5920 O O . PHE A 1 758 ? 8.042 38.886 4.476 1.00 22.20 758 PHE A O 1
ATOM 5927 N N . ASN A 1 759 ? 7.956 37.576 2.764 1.00 26.33 759 ASN A N 1
ATOM 5928 C CA . ASN A 1 759 ? 7.639 36.919 1.487 1.00 26.33 759 ASN A CA 1
ATOM 5929 C C . ASN A 1 759 ? 8.877 36.071 1.088 1.00 26.33 759 ASN A C 1
ATOM 5931 O O . ASN A 1 759 ? 9.988 36.583 1.214 1.00 26.33 759 ASN A O 1
ATOM 5935 N N . LEU A 1 760 ? 8.710 34.862 0.534 1.00 24.86 760 LEU A N 1
ATOM 5936 C CA . LEU A 1 760 ? 9.370 34.424 -0.714 1.00 24.86 760 LEU A CA 1
ATOM 5937 C C . LEU A 1 760 ? 8.813 33.062 -1.155 1.00 24.86 760 LEU A C 1
ATOM 5939 O O . LEU A 1 760 ? 8.754 32.109 -0.381 1.00 24.86 760 LEU A O 1
ATOM 5943 N N . GLU A 1 761 ? 8.400 33.002 -2.413 1.00 31.27 761 GLU A N 1
ATOM 5944 C CA . GLU A 1 761 ? 7.798 31.856 -3.086 1.00 31.27 761 GLU A CA 1
ATOM 5945 C C . GLU A 1 761 ? 8.724 30.629 -3.093 1.00 31.27 761 GLU A C 1
ATOM 5947 O O . GLU A 1 761 ? 9.843 30.675 -3.604 1.00 31.27 761 GLU A O 1
ATOM 5952 N N . ALA A 1 762 ? 8.225 29.501 -2.581 1.00 25.86 762 ALA A N 1
ATOM 5953 C CA . ALA A 1 762 ? 8.766 28.177 -2.859 1.00 25.86 762 ALA A CA 1
ATOM 5954 C C . ALA A 1 762 ? 7.623 27.152 -2.903 1.00 25.86 762 ALA A C 1
ATOM 5956 O O . ALA A 1 762 ? 6.971 26.850 -1.905 1.00 25.86 762 ALA A O 1
ATOM 5957 N N . THR A 1 763 ? 7.404 26.628 -4.104 1.00 28.88 763 THR A N 1
ATOM 5958 C CA . THR A 1 763 ? 6.660 25.409 -4.444 1.00 28.88 763 THR A CA 1
ATOM 5959 C C . THR A 1 763 ? 6.759 24.327 -3.360 1.00 28.88 763 THR A C 1
ATOM 5961 O O . THR A 1 763 ? 7.859 23.930 -2.981 1.00 28.88 763 THR A O 1
ATOM 5964 N N . SER A 1 764 ? 5.609 23.852 -2.879 1.00 31.19 764 SER A N 1
ATOM 5965 C CA . SER A 1 764 ? 5.403 23.081 -1.646 1.00 31.19 764 SER A CA 1
ATOM 5966 C C . SER A 1 764 ? 6.391 21.923 -1.378 1.00 31.19 764 SER A C 1
ATOM 5968 O O . SER A 1 764 ? 6.251 20.844 -1.955 1.00 31.19 764 SER A O 1
ATOM 5970 N N . PRO A 1 765 ? 7.295 22.073 -0.385 1.00 36.94 765 PRO A N 1
ATOM 5971 C CA . PRO A 1 765 ? 8.077 21.014 0.251 1.00 36.94 765 PRO A CA 1
ATOM 5972 C C . PRO A 1 765 ? 7.529 20.702 1.663 1.00 36.94 765 PRO A C 1
ATOM 5974 O O . PRO A 1 765 ? 8.289 20.485 2.611 1.00 36.94 765 PRO A O 1
ATOM 5977 N N . LEU A 1 766 ? 6.202 20.722 1.837 1.00 31.16 766 LEU A N 1
ATOM 5978 C CA . LEU A 1 766 ? 5.552 20.745 3.159 1.00 31.16 766 LEU A CA 1
ATOM 5979 C C . LEU A 1 766 ? 5.917 19.526 4.037 1.00 31.16 766 LEU A C 1
ATOM 5981 O O . LEU A 1 766 ? 6.272 19.695 5.199 1.00 31.16 766 LEU A O 1
ATOM 5985 N N . ALA A 1 767 ? 6.019 18.319 3.468 1.00 38.03 767 ALA A N 1
ATOM 5986 C CA . ALA A 1 767 ? 6.374 17.107 4.225 1.00 38.03 767 ALA A CA 1
ATOM 5987 C C . ALA A 1 767 ? 7.854 17.020 4.669 1.00 38.03 767 ALA A C 1
ATOM 5989 O O . ALA A 1 767 ? 8.208 16.202 5.529 1.00 38.03 767 ALA A O 1
ATOM 5990 N N . SER A 1 768 ? 8.753 17.796 4.054 1.00 38.50 768 SER A N 1
ATOM 5991 C CA . SER A 1 768 ? 10.151 17.922 4.499 1.00 38.50 768 SER A CA 1
ATOM 5992 C C . SER A 1 768 ? 10.305 19.016 5.546 1.00 38.50 768 SER A C 1
ATOM 5994 O O . SER A 1 768 ? 11.007 18.789 6.527 1.00 38.50 768 SER A O 1
ATOM 5996 N N . VAL A 1 769 ? 9.600 20.141 5.381 1.00 42.41 769 VAL A N 1
ATOM 5997 C CA . VAL A 1 769 ? 9.637 21.275 6.315 1.00 42.41 769 VAL A CA 1
ATOM 5998 C C . VAL A 1 769 ? 9.055 20.883 7.677 1.00 42.41 769 VAL A C 1
ATOM 6000 O O . VAL A 1 769 ? 9.676 21.154 8.705 1.00 42.41 769 VAL A O 1
ATOM 6003 N N . GLU A 1 770 ? 7.939 20.149 7.697 1.00 50.69 770 GLU A N 1
ATOM 6004 C CA . GLU A 1 770 ? 7.332 19.623 8.930 1.00 50.69 770 GLU A CA 1
ATOM 6005 C C . GLU A 1 770 ? 8.235 18.609 9.649 1.00 50.69 770 GLU A C 1
ATOM 6007 O O . GLU A 1 770 ? 8.375 18.638 10.870 1.00 50.69 770 GLU A O 1
ATOM 6012 N N . ARG A 1 771 ? 8.928 17.730 8.912 1.00 45.84 771 ARG A N 1
ATOM 6013 C CA . ARG A 1 771 ? 9.900 16.806 9.522 1.00 45.84 771 ARG A CA 1
ATOM 6014 C C . ARG A 1 771 ? 11.112 17.538 10.089 1.00 45.84 771 ARG A C 1
ATOM 6016 O O . ARG A 1 771 ? 11.586 17.169 11.163 1.00 45.84 771 ARG A O 1
ATOM 6023 N N . THR A 1 772 ? 11.604 18.570 9.403 1.00 52.38 772 THR A N 1
ATOM 6024 C CA . THR A 1 772 ? 12.715 19.386 9.907 1.00 52.38 772 THR A CA 1
ATOM 6025 C C . THR A 1 772 ? 12.326 20.215 11.126 1.00 52.38 772 THR A C 1
ATOM 6027 O O . THR A 1 772 ? 13.133 20.303 12.046 1.00 52.38 772 THR A O 1
ATOM 6030 N N . SER A 1 773 ? 11.106 20.757 11.195 1.00 66.62 773 SER A N 1
ATOM 6031 C CA . SER A 1 773 ? 10.649 21.536 12.353 1.00 66.62 773 SER A CA 1
ATOM 6032 C C . SER A 1 773 ? 10.424 20.654 13.586 1.00 66.62 773 SER A C 1
ATOM 6034 O O . SER A 1 773 ? 10.844 21.022 14.683 1.00 66.62 773 SER A O 1
ATOM 6036 N N . ILE A 1 774 ? 9.871 19.446 13.415 1.00 60.41 774 ILE A N 1
ATOM 6037 C CA . ILE A 1 774 ? 9.745 18.451 14.495 1.00 60.41 774 ILE A CA 1
ATOM 6038 C C . ILE A 1 774 ? 11.131 18.038 15.011 1.00 60.41 774 ILE A C 1
ATOM 6040 O O . ILE A 1 774 ? 11.354 18.005 16.222 1.00 60.41 774 ILE A O 1
ATOM 6044 N N . TRP A 1 775 ? 12.076 17.752 14.109 1.00 61.28 775 TRP A N 1
ATOM 6045 C CA . TRP A 1 775 ? 13.443 17.380 14.485 1.00 61.28 775 TRP A CA 1
ATOM 6046 C C . TRP A 1 775 ? 14.172 18.519 15.213 1.00 61.28 775 TRP A C 1
ATOM 6048 O O . TRP A 1 775 ? 14.790 18.283 16.250 1.00 61.28 775 TRP A O 1
ATOM 6058 N N . GLN A 1 776 ? 14.046 19.760 14.732 1.00 69.50 776 GLN A N 1
ATOM 6059 C CA . GLN A 1 776 ? 14.609 20.944 15.390 1.00 69.50 776 GLN A CA 1
ATOM 6060 C C . GLN A 1 776 ? 14.009 21.162 16.785 1.00 69.50 776 GLN A C 1
ATOM 6062 O O . GLN A 1 776 ? 14.748 21.424 17.731 1.00 69.50 776 GLN A O 1
ATOM 6067 N N . GLY A 1 777 ? 12.692 20.995 16.944 1.00 72.50 777 GLY A N 1
ATOM 6068 C CA . GLY A 1 777 ? 12.027 21.087 18.245 1.00 72.50 777 GLY A CA 1
ATOM 6069 C C . GLY A 1 777 ? 12.544 20.049 19.247 1.00 72.50 777 GLY A C 1
ATOM 6070 O O . GLY A 1 777 ? 12.839 20.385 20.393 1.00 72.50 777 GLY A O 1
ATOM 6071 N N . GLN A 1 778 ? 12.731 18.802 18.807 1.00 67.44 778 GLN A N 1
ATOM 6072 C CA . GLN A 1 778 ? 13.302 17.739 19.642 1.00 67.44 778 GLN A CA 1
ATOM 6073 C C . GLN A 1 778 ? 14.772 17.993 19.992 1.00 67.44 778 GLN A C 1
ATOM 6075 O O . GLN A 1 778 ? 15.167 17.806 21.142 1.00 67.44 778 GLN A O 1
ATOM 6080 N N . TYR A 1 779 ? 15.573 18.451 19.027 1.00 72.06 779 TYR A N 1
ATOM 6081 C CA . TYR A 1 779 ? 16.968 18.821 19.258 1.00 72.06 779 TYR A CA 1
ATOM 6082 C C . TYR A 1 779 ? 17.082 19.937 20.301 1.00 72.06 779 TYR A C 1
ATOM 6084 O O . TYR A 1 779 ? 17.848 19.806 21.253 1.00 72.06 779 TYR A O 1
ATOM 6092 N N . ASN A 1 780 ? 16.273 20.992 20.177 1.00 74.19 780 ASN A N 1
ATOM 6093 C CA . ASN A 1 780 ? 16.258 22.105 21.126 1.00 74.19 780 ASN A CA 1
ATOM 6094 C C . ASN A 1 780 ? 15.842 21.649 22.533 1.00 74.19 780 ASN A C 1
ATOM 6096 O O . ASN A 1 780 ? 16.443 22.071 23.517 1.00 74.19 780 ASN A O 1
ATOM 6100 N N . ALA A 1 781 ? 14.872 20.735 22.638 1.00 72.44 781 ALA A N 1
ATOM 6101 C CA . ALA A 1 781 ? 14.451 20.171 23.919 1.00 72.44 781 ALA A CA 1
ATOM 6102 C C . ALA A 1 781 ? 15.558 19.363 24.620 1.00 72.44 781 ALA A C 1
ATOM 6104 O O . ALA A 1 781 ? 15.605 19.359 25.846 1.00 72.44 781 ALA A O 1
ATOM 6105 N N . LEU A 1 782 ? 16.449 18.696 23.875 1.00 70.06 782 LEU A N 1
ATOM 6106 C CA . LEU A 1 782 ? 17.635 18.046 24.449 1.00 70.06 782 LEU A CA 1
ATOM 6107 C C . LEU A 1 782 ? 18.762 19.031 24.750 1.00 70.06 782 LEU A C 1
ATOM 6109 O O . LEU A 1 782 ? 19.423 18.911 25.777 1.00 70.06 782 LEU A O 1
ATOM 6113 N N . ALA A 1 783 ? 19.006 19.975 23.842 1.00 69.88 783 ALA A N 1
ATOM 6114 C CA . ALA A 1 783 ? 20.106 20.923 23.949 1.00 69.88 783 ALA A CA 1
ATOM 6115 C C . ALA A 1 783 ? 19.960 21.866 25.151 1.00 69.88 783 ALA A C 1
ATOM 6117 O O . ALA A 1 783 ? 20.981 22.300 25.685 1.00 69.88 783 ALA A O 1
ATOM 6118 N N . ASN A 1 784 ? 18.719 22.136 25.567 1.00 73.44 784 ASN A N 1
ATOM 6119 C CA . ASN A 1 784 ? 18.368 23.024 26.674 1.00 73.44 784 ASN A CA 1
ATOM 6120 C C . ASN A 1 784 ? 18.194 22.299 28.026 1.00 73.44 784 ASN A C 1
ATOM 6122 O O . ASN A 1 784 ? 17.729 22.919 28.978 1.00 73.44 784 ASN A O 1
ATOM 6126 N N . GLN A 1 785 ? 18.501 20.999 28.130 1.00 72.00 785 GLN A N 1
ATOM 6127 C CA . GLN A 1 785 ? 18.473 20.303 29.422 1.00 72.00 785 GLN A CA 1
ATOM 6128 C C . GLN A 1 785 ? 19.749 20.587 30.210 1.00 72.00 785 GLN A C 1
ATOM 6130 O O . GLN A 1 785 ? 20.836 20.150 29.825 1.00 72.00 785 GLN A O 1
ATOM 6135 N N . ASP A 1 786 ? 19.598 21.281 31.335 1.00 78.00 786 ASP A N 1
ATOM 6136 C CA . ASP A 1 786 ? 20.701 21.526 32.254 1.00 78.00 786 ASP A CA 1
ATOM 6137 C C . ASP A 1 786 ? 21.050 20.253 33.051 1.00 78.00 786 ASP A C 1
ATOM 6139 O O . ASP A 1 786 ? 20.150 19.537 33.505 1.00 78.00 786 ASP A O 1
ATOM 6143 N N . PRO A 1 787 ? 22.347 19.941 33.248 1.00 85.19 787 PRO A N 1
ATOM 6144 C CA . PRO A 1 787 ? 22.762 18.777 34.023 1.00 85.19 787 PRO A CA 1
ATOM 6145 C C . PRO A 1 787 ? 22.311 18.888 35.482 1.00 85.19 787 PRO A C 1
ATOM 6147 O O . PRO A 1 787 ? 22.675 19.835 36.182 1.00 85.19 787 PRO A O 1
ATOM 6150 N N . ILE A 1 788 ? 21.586 17.881 35.969 1.00 88.62 788 ILE A N 1
ATOM 6151 C CA . ILE A 1 788 ? 21.144 17.814 37.366 1.00 88.62 788 ILE A CA 1
ATOM 6152 C C . ILE A 1 788 ? 22.315 17.339 38.231 1.00 88.62 788 ILE A C 1
ATOM 6154 O O . ILE A 1 788 ? 22.786 16.206 38.095 1.00 88.62 788 ILE A O 1
ATOM 6158 N N . LYS A 1 789 ? 22.784 18.217 39.121 1.00 87.25 789 LYS A N 1
ATOM 6159 C CA . LYS A 1 789 ? 23.854 17.943 40.086 1.00 87.25 789 LYS A CA 1
ATOM 6160 C C . LYS A 1 789 ? 23.285 17.920 41.495 1.00 87.25 789 LYS A C 1
ATOM 6162 O O . LYS A 1 789 ? 22.627 18.873 41.904 1.00 87.25 789 LYS A O 1
ATOM 6167 N N . LEU A 1 790 ? 23.576 16.860 42.240 1.00 87.38 790 LEU A N 1
ATOM 6168 C CA . LEU A 1 790 ? 23.224 16.765 43.652 1.00 87.38 790 LEU A CA 1
ATOM 6169 C C . LEU A 1 790 ? 24.342 17.355 44.517 1.00 87.38 790 LEU A C 1
ATOM 6171 O O . LEU A 1 790 ? 25.460 16.843 44.562 1.00 87.38 790 LEU A O 1
ATOM 6175 N N . ASN A 1 791 ? 24.039 18.457 45.200 1.00 81.38 791 ASN A N 1
ATOM 6176 C CA . ASN A 1 791 ? 24.957 19.098 46.139 1.00 81.38 791 ASN A CA 1
ATOM 6177 C C . ASN A 1 791 ? 24.821 18.478 47.541 1.00 81.38 791 ASN A C 1
ATOM 6179 O O . ASN A 1 791 ? 23.770 17.945 47.896 1.00 81.38 791 ASN A O 1
ATOM 6183 N N . ALA A 1 792 ? 25.870 18.572 48.363 1.00 75.00 792 ALA A N 1
ATOM 6184 C CA . ALA A 1 792 ? 25.808 18.146 49.760 1.00 75.00 792 ALA A CA 1
ATOM 6185 C C . ALA A 1 792 ? 24.801 19.025 50.533 1.00 75.00 792 ALA A C 1
ATOM 6187 O O . ALA A 1 792 ? 24.995 20.236 50.627 1.00 75.00 792 ALA A O 1
ATOM 6188 N N . GLY A 1 793 ? 23.726 18.419 51.054 1.00 71.50 793 GLY A N 1
ATOM 6189 C CA . GLY A 1 793 ? 22.613 19.127 51.707 1.00 71.50 793 GLY A CA 1
ATOM 6190 C C . GLY A 1 793 ? 21.455 19.520 50.777 1.00 71.50 793 GLY A C 1
ATOM 6191 O O . GLY A 1 793 ? 20.755 20.486 51.070 1.00 71.50 793 GLY A O 1
ATOM 6192 N N . ALA A 1 794 ? 21.279 18.818 49.651 1.00 77.12 794 ALA A N 1
ATOM 6193 C CA . ALA A 1 794 ? 20.162 19.017 48.726 1.00 77.12 794 ALA A CA 1
ATOM 6194 C C . ALA A 1 794 ? 18.789 18.869 49.409 1.00 77.12 794 ALA A C 1
ATOM 6196 O O . ALA A 1 794 ? 18.634 18.088 50.349 1.00 77.12 794 ALA A O 1
ATOM 6197 N N . SER A 1 795 ? 17.793 19.615 48.921 1.00 86.56 795 SER A N 1
ATOM 6198 C CA . SER A 1 795 ? 16.420 19.508 49.416 1.00 86.56 795 SER A CA 1
ATOM 6199 C C . SER A 1 795 ? 15.798 18.151 49.056 1.00 86.56 795 SER A C 1
ATOM 6201 O O . SER A 1 795 ? 16.214 17.496 48.096 1.00 86.56 795 SER A O 1
ATOM 6203 N N . ASP A 1 796 ? 14.763 17.732 49.790 1.00 86.06 796 ASP A N 1
ATOM 6204 C CA . ASP A 1 796 ? 14.012 16.511 49.458 1.00 86.06 796 ASP A CA 1
ATOM 6205 C C . ASP A 1 796 ? 13.389 16.572 48.053 1.00 86.06 796 ASP A C 1
ATOM 6207 O O . ASP A 1 796 ? 13.245 15.543 47.387 1.00 86.06 796 ASP A O 1
ATOM 6211 N N . GLU A 1 797 ? 13.048 17.773 47.577 1.00 87.75 797 GLU A N 1
ATOM 6212 C CA . GLU A 1 797 ? 12.542 18.011 46.224 1.00 87.75 797 GLU A CA 1
ATOM 6213 C C . GLU A 1 797 ? 13.630 17.787 45.167 1.00 87.75 797 GLU A C 1
ATOM 6215 O O . GLU A 1 797 ? 13.391 17.074 44.190 1.00 87.75 797 GLU A O 1
ATOM 6220 N N . ASP A 1 798 ? 14.843 18.300 45.396 1.00 88.12 798 ASP A N 1
ATOM 6221 C CA . ASP A 1 798 ? 15.994 18.084 44.509 1.00 88.12 798 ASP A CA 1
ATOM 6222 C C . ASP A 1 798 ? 16.395 16.605 44.461 1.00 88.12 798 ASP A C 1
ATOM 6224 O O . ASP A 1 798 ? 16.716 16.073 43.395 1.00 88.12 798 ASP A O 1
ATOM 6228 N N . LEU A 1 799 ? 16.328 15.912 45.603 1.00 90.19 799 LEU A N 1
ATOM 6229 C CA . LEU A 1 799 ? 16.551 14.468 45.692 1.00 90.19 799 LEU A CA 1
ATOM 6230 C C . LEU A 1 799 ? 15.491 13.691 44.905 1.00 90.19 799 LEU A C 1
ATOM 6232 O O . LEU A 1 799 ? 15.835 12.792 44.138 1.00 90.19 799 LEU A O 1
ATOM 6236 N N . ASN A 1 800 ? 14.210 14.049 45.037 1.00 90.50 800 ASN A N 1
ATOM 6237 C CA . ASN A 1 800 ? 13.127 13.438 44.262 1.00 90.50 800 ASN A CA 1
ATOM 6238 C C . ASN A 1 800 ? 13.313 13.657 42.756 1.00 90.50 800 ASN A C 1
ATOM 6240 O O . ASN A 1 800 ? 13.142 12.722 41.966 1.00 90.50 800 ASN A O 1
ATOM 6244 N N . LEU A 1 801 ? 13.696 14.873 42.359 1.00 90.50 801 LEU A N 1
ATOM 6245 C CA . LEU A 1 801 ? 13.967 15.229 40.972 1.00 90.50 801 LEU A CA 1
ATOM 6246 C C . LEU A 1 801 ? 15.135 14.398 40.435 1.00 90.50 801 LEU A C 1
ATOM 6248 O O . LEU A 1 801 ? 14.983 13.740 39.406 1.00 90.50 801 LEU A O 1
ATOM 6252 N N . ALA A 1 802 ? 16.253 14.336 41.159 1.00 90.31 802 ALA A N 1
ATOM 6253 C CA . ALA A 1 802 ? 17.412 13.541 40.774 1.00 90.31 802 ALA A CA 1
ATOM 6254 C C . ALA A 1 802 ? 17.084 12.045 40.664 1.00 90.31 802 ALA A C 1
ATOM 6256 O O . ALA A 1 802 ? 17.414 11.432 39.652 1.00 90.31 802 ALA A O 1
ATOM 6257 N N . ILE A 1 803 ? 16.366 11.465 41.633 1.00 91.38 803 ILE A N 1
ATOM 6258 C CA . ILE A 1 803 ? 15.925 10.061 41.583 1.00 91.38 803 ILE A CA 1
ATOM 6259 C C . ILE A 1 803 ? 15.069 9.814 40.337 1.00 91.38 803 ILE A C 1
ATOM 6261 O O . ILE A 1 803 ? 15.326 8.875 39.580 1.00 91.38 803 ILE A O 1
ATOM 6265 N N . SER A 1 804 ? 14.084 10.679 40.077 1.00 89.88 804 SER A N 1
ATOM 6266 C CA . SER A 1 804 ? 13.218 10.554 38.900 1.00 89.88 804 SER A CA 1
ATOM 6267 C C . SER A 1 804 ? 14.002 10.670 37.587 1.00 89.88 804 SER A C 1
ATOM 6269 O O . SER A 1 804 ? 13.752 9.910 36.649 1.00 89.88 804 SER A O 1
ATOM 6271 N N . ALA A 1 805 ? 14.999 11.558 37.533 1.00 90.56 805 ALA A N 1
ATOM 6272 C CA . ALA A 1 805 ? 15.866 11.741 36.379 1.00 90.56 805 ALA A CA 1
ATOM 6273 C C . ALA A 1 805 ? 16.780 10.529 36.153 1.00 90.56 805 ALA A C 1
ATOM 6275 O O . ALA A 1 805 ? 16.927 10.097 35.010 1.00 90.56 805 ALA A O 1
ATOM 6276 N N . ILE A 1 806 ? 17.327 9.928 37.218 1.00 92.88 806 ILE A N 1
ATOM 6277 C CA . ILE A 1 806 ? 18.158 8.720 37.122 1.00 92.88 806 ILE A CA 1
ATOM 6278 C C . ILE A 1 806 ? 17.338 7.556 36.570 1.00 92.88 806 ILE A C 1
ATOM 6280 O O . ILE A 1 806 ? 17.764 6.915 35.610 1.00 92.88 806 ILE A O 1
ATOM 6284 N N . TYR A 1 807 ? 16.144 7.310 37.112 1.00 93.06 807 TYR A N 1
ATOM 6285 C CA . TYR A 1 807 ? 15.267 6.268 36.580 1.00 93.06 807 TYR A CA 1
ATOM 6286 C C . TYR A 1 807 ? 14.884 6.533 35.125 1.00 93.06 807 TYR A C 1
ATOM 6288 O O . TYR A 1 807 ? 14.940 5.622 34.301 1.00 93.06 807 TYR A O 1
ATOM 6296 N N . LYS A 1 808 ? 14.550 7.781 34.780 1.00 90.50 808 LYS A N 1
ATOM 6297 C CA . LYS A 1 808 ? 14.206 8.162 33.407 1.00 90.50 808 LYS A CA 1
ATOM 6298 C C . LYS A 1 808 ? 15.365 7.930 32.436 1.00 90.50 808 LYS A C 1
ATOM 6300 O O . LYS A 1 808 ? 15.128 7.466 31.323 1.00 90.50 808 LYS A O 1
ATOM 6305 N N . GLN A 1 809 ? 16.594 8.232 32.839 1.00 90.69 809 GLN A N 1
ATOM 6306 C CA . GLN A 1 809 ? 17.777 8.051 32.004 1.00 90.69 809 GLN A CA 1
ATOM 6307 C C . GLN A 1 809 ? 18.172 6.574 31.881 1.00 90.69 809 GLN A C 1
ATOM 6309 O O . GLN A 1 809 ? 18.279 6.050 30.768 1.00 90.69 809 GLN A O 1
ATOM 6314 N N . VAL A 1 810 ? 18.394 5.906 33.018 1.00 93.12 810 VAL A N 1
ATOM 6315 C CA . VAL A 1 810 ? 18.928 4.538 33.064 1.00 93.12 810 VAL A CA 1
ATOM 6316 C C . VAL A 1 810 ? 17.912 3.554 32.500 1.00 93.12 810 VAL A C 1
ATOM 6318 O O . VAL A 1 810 ? 18.286 2.670 31.748 1.00 93.12 810 VAL A O 1
ATOM 6321 N N . LEU A 1 811 ? 16.616 3.735 32.764 1.00 90.56 811 LEU A N 1
ATOM 6322 C CA . LEU A 1 811 ? 15.574 2.857 32.222 1.00 90.56 811 LEU A CA 1
ATOM 6323 C C . LEU A 1 811 ? 14.988 3.351 30.895 1.00 90.56 811 LEU A C 1
ATOM 6325 O O . LEU A 1 811 ? 13.912 2.903 30.497 1.00 90.56 811 LEU A O 1
ATOM 6329 N N . GLY A 1 812 ? 15.667 4.273 30.206 1.00 85.31 812 GLY A N 1
ATOM 6330 C CA . GLY A 1 812 ? 15.311 4.670 28.844 1.00 85.31 812 GLY A CA 1
ATOM 6331 C C . GLY A 1 812 ? 13.877 5.167 28.705 1.00 85.31 812 GLY A C 1
ATOM 6332 O O . GLY A 1 812 ? 13.163 4.724 27.808 1.00 85.31 812 GLY A O 1
ATOM 6333 N N . ASN A 1 813 ? 13.430 6.027 29.622 1.00 85.69 813 ASN A N 1
ATOM 6334 C CA . ASN A 1 813 ? 12.080 6.594 29.676 1.00 85.69 813 ASN A CA 1
ATOM 6335 C C . ASN A 1 813 ? 10.953 5.535 29.719 1.00 85.69 813 ASN A C 1
ATOM 6337 O O . ASN A 1 813 ? 9.857 5.764 29.210 1.00 85.69 813 ASN A O 1
ATOM 6341 N N . ALA A 1 814 ? 11.220 4.349 30.275 1.00 82.62 814 ALA A N 1
ATOM 6342 C CA . ALA A 1 814 ? 10.196 3.340 30.528 1.00 82.62 814 ALA A CA 1
ATOM 6343 C C . ALA A 1 814 ? 9.321 3.719 31.733 1.00 82.62 814 ALA A C 1
ATOM 6345 O O . ALA A 1 814 ? 9.799 4.303 32.705 1.00 82.62 814 ALA A O 1
ATOM 6346 N N . HIS A 1 815 ? 8.041 3.344 31.688 1.00 79.25 815 HIS A N 1
ATOM 6347 C CA . HIS A 1 815 ? 7.157 3.466 32.845 1.00 79.25 815 HIS A CA 1
ATOM 6348 C C . HIS A 1 815 ? 7.573 2.470 33.938 1.00 79.25 815 HIS A C 1
ATOM 6350 O O . HIS A 1 815 ? 7.946 1.329 33.643 1.00 79.25 815 HIS A O 1
ATOM 6356 N N . ILE A 1 816 ? 7.535 2.923 35.190 1.00 80.62 816 ILE A N 1
ATOM 6357 C CA . ILE A 1 816 ? 7.947 2.160 36.371 1.00 80.62 816 ILE A CA 1
ATOM 6358 C C . ILE A 1 816 ? 6.814 2.259 37.382 1.00 80.62 816 ILE A C 1
ATOM 6360 O O . ILE A 1 816 ? 6.325 3.358 37.654 1.00 80.62 816 ILE A O 1
ATOM 6364 N N . MET A 1 817 ? 6.391 1.120 37.915 1.00 84.88 817 MET A N 1
ATOM 6365 C CA . MET A 1 817 ? 5.405 1.077 38.993 1.00 84.88 817 MET A CA 1
ATOM 6366 C C . MET A 1 817 ? 6.086 1.379 40.330 1.00 84.88 817 MET A C 1
ATOM 6368 O O . MET A 1 817 ? 7.266 1.094 40.509 1.00 84.88 817 MET A O 1
ATOM 6372 N N . GLU A 1 818 ? 5.354 1.905 41.312 1.00 82.19 818 GLU A N 1
ATOM 6373 C CA . GLU A 1 818 ? 5.932 2.189 42.636 1.00 82.19 818 GLU A CA 1
ATOM 6374 C C . GLU A 1 818 ? 6.538 0.940 43.296 1.00 82.19 818 GLU A C 1
ATOM 6376 O O . GLU A 1 818 ? 7.586 1.031 43.927 1.00 82.19 818 GLU A O 1
ATOM 6381 N N . SER A 1 819 ? 5.945 -0.237 43.070 1.00 81.94 819 SER A N 1
ATOM 6382 C CA . SER A 1 819 ? 6.452 -1.526 43.560 1.00 81.94 819 SER A CA 1
ATOM 6383 C C . SER A 1 819 ? 7.740 -1.997 42.881 1.00 81.94 819 SER A C 1
ATOM 6385 O O . SER A 1 819 ? 8.429 -2.859 43.412 1.00 81.94 819 SER A O 1
ATOM 6387 N N . GLU A 1 820 ? 8.046 -1.481 41.690 1.00 85.06 820 GLU A N 1
ATOM 6388 C CA . GLU A 1 820 ? 9.255 -1.823 40.932 1.00 85.06 820 GLU A CA 1
ATOM 6389 C C . GLU A 1 820 ? 10.447 -0.932 41.320 1.00 85.06 820 GLU A C 1
ATOM 6391 O O . GLU A 1 820 ? 11.583 -1.209 40.935 1.00 85.06 820 GLU A O 1
ATOM 6396 N N . ARG A 1 821 ? 10.214 0.149 42.074 1.00 88.25 821 ARG A N 1
ATOM 6397 C CA . ARG A 1 821 ? 11.271 1.066 42.508 1.00 88.25 821 ARG A CA 1
ATOM 6398 C C . ARG A 1 821 ? 12.151 0.429 43.582 1.00 88.25 821 ARG A C 1
ATOM 6400 O O . ARG A 1 821 ? 11.679 -0.249 44.493 1.00 88.25 821 ARG A O 1
ATOM 6407 N N . LEU A 1 822 ? 13.450 0.708 43.516 1.00 90.31 822 LEU A N 1
ATOM 6408 C CA . LEU A 1 822 ? 14.445 0.221 44.470 1.00 90.31 822 LEU A CA 1
ATOM 6409 C C . LEU A 1 822 ? 14.421 1.067 45.752 1.00 90.31 822 LEU A C 1
ATOM 6411 O O . LEU A 1 822 ? 15.303 1.892 45.986 1.00 90.31 822 LEU A O 1
ATOM 6415 N N . ALA A 1 823 ? 13.411 0.857 46.600 1.00 90.06 823 ALA A N 1
ATOM 6416 C CA . ALA A 1 823 ? 13.199 1.643 47.821 1.00 90.06 823 ALA A CA 1
ATOM 6417 C C . ALA A 1 823 ? 14.417 1.653 48.770 1.00 90.06 823 ALA A C 1
ATOM 6419 O O . ALA A 1 823 ? 14.716 2.674 49.394 1.00 90.06 823 ALA A O 1
ATOM 6420 N N . SER A 1 824 ? 15.157 0.540 48.855 1.00 91.69 824 SER A N 1
ATOM 6421 C CA . SER A 1 824 ? 16.384 0.442 49.657 1.00 91.69 824 SER A CA 1
ATOM 6422 C C . SER A 1 824 ? 17.491 1.368 49.147 1.00 91.69 824 SER A C 1
ATOM 6424 O O . SER A 1 824 ? 18.065 2.122 49.930 1.00 91.69 824 SER A O 1
ATOM 6426 N N . ALA A 1 825 ? 17.747 1.367 47.837 1.00 91.19 825 ALA A N 1
ATOM 6427 C CA . ALA A 1 825 ? 18.747 2.223 47.205 1.00 91.19 825 ALA A CA 1
ATOM 6428 C C . ALA A 1 825 ? 18.348 3.707 47.270 1.00 91.19 825 ALA A C 1
ATOM 6430 O O . ALA A 1 825 ? 19.198 4.571 47.470 1.00 91.19 825 ALA A O 1
ATOM 6431 N N . GLU A 1 826 ? 17.053 4.014 47.151 1.00 92.12 826 GLU A N 1
ATOM 6432 C CA . GLU A 1 826 ? 16.548 5.384 47.298 1.00 92.12 826 GLU A CA 1
ATOM 6433 C C . GLU A 1 826 ? 16.759 5.911 48.715 1.00 92.12 826 GLU A C 1
ATOM 6435 O O . GLU A 1 826 ? 17.160 7.057 48.898 1.00 92.12 826 GLU A O 1
ATOM 6440 N N . SER A 1 827 ? 16.534 5.061 49.718 1.00 91.38 827 SER A N 1
ATOM 6441 C CA . SER A 1 827 ? 16.750 5.416 51.122 1.00 91.38 827 SER A CA 1
ATOM 6442 C C . SER A 1 827 ? 18.234 5.664 51.407 1.00 91.38 827 SER A C 1
ATOM 6444 O O . SER A 1 827 ? 18.578 6.641 52.065 1.00 91.38 827 SER A O 1
ATOM 6446 N N . GLN A 1 828 ? 19.125 4.839 50.847 1.00 90.94 828 GLN A N 1
ATOM 6447 C CA . GLN A 1 828 ? 20.578 5.026 50.947 1.00 90.94 828 GLN A CA 1
ATOM 6448 C C . GLN A 1 828 ? 21.053 6.322 50.272 1.00 90.94 828 GLN A C 1
ATOM 6450 O O . GLN A 1 828 ? 21.909 7.015 50.818 1.00 90.94 828 GLN A O 1
ATOM 6455 N N . LEU A 1 829 ? 20.478 6.689 49.120 1.00 89.62 829 LEU A N 1
ATOM 6456 C CA . LEU A 1 829 ? 20.781 7.959 48.452 1.00 89.62 829 LEU A CA 1
ATOM 6457 C C . LEU A 1 829 ? 20.285 9.163 49.271 1.00 89.62 829 LEU A C 1
ATOM 6459 O O . LEU A 1 829 ? 21.007 10.147 49.397 1.00 89.62 829 LEU A O 1
ATOM 6463 N N . ARG A 1 830 ? 19.087 9.081 49.871 1.00 88.75 830 ARG A N 1
ATOM 6464 C CA . ARG A 1 830 ? 18.542 10.139 50.749 1.00 88.75 830 ARG A CA 1
ATOM 6465 C C . ARG A 1 830 ? 19.377 10.350 52.007 1.00 88.75 830 ARG A C 1
ATOM 6467 O O . ARG A 1 830 ? 19.570 11.486 52.422 1.00 88.75 830 ARG A O 1
ATOM 6474 N N . ASN A 1 831 ? 19.889 9.268 52.588 1.00 86.38 831 ASN A N 1
ATOM 6475 C CA . ASN A 1 831 ? 20.745 9.325 53.772 1.00 86.38 831 ASN A CA 1
ATOM 6476 C C . ASN A 1 831 ? 22.168 9.822 53.461 1.00 86.38 831 ASN A C 1
ATOM 6478 O O . ASN A 1 831 ? 22.921 10.123 54.384 1.00 86.38 831 ASN A O 1
ATOM 6482 N N . GLY A 1 832 ? 22.544 9.913 52.179 1.00 84.06 832 GLY A N 1
ATOM 6483 C CA . GLY A 1 832 ? 23.894 10.275 51.748 1.00 84.06 832 GLY A CA 1
ATOM 6484 C C . GLY A 1 832 ? 24.914 9.134 51.842 1.00 84.06 832 GLY A C 1
ATOM 6485 O O . GLY A 1 832 ? 26.099 9.370 51.618 1.00 84.06 832 GLY A O 1
ATOM 6486 N N . ASP A 1 833 ? 24.471 7.905 52.129 1.00 86.62 833 ASP A N 1
ATOM 6487 C CA . ASP A 1 833 ? 25.321 6.705 52.176 1.00 86.62 833 ASP A CA 1
ATOM 6488 C C . ASP A 1 833 ? 25.767 6.259 50.772 1.00 86.62 833 ASP A C 1
ATOM 6490 O O . ASP A 1 833 ? 26.753 5.536 50.614 1.00 86.62 833 ASP A O 1
ATOM 6494 N N . LEU A 1 834 ? 25.032 6.683 49.738 1.00 89.69 834 LEU A N 1
ATOM 6495 C CA . LEU A 1 834 ? 25.267 6.334 48.342 1.00 89.69 834 LEU A CA 1
ATOM 6496 C C . LEU A 1 834 ? 25.412 7.597 47.486 1.00 89.69 834 LEU A C 1
ATOM 6498 O O . LEU A 1 834 ? 24.600 8.512 47.586 1.00 89.69 834 LEU A O 1
ATOM 6502 N N . THR A 1 835 ? 26.420 7.641 46.609 1.00 92.81 835 THR A N 1
ATOM 6503 C CA . THR A 1 835 ? 26.557 8.715 45.607 1.00 92.81 835 THR A CA 1
ATOM 6504 C C . THR A 1 835 ? 25.591 8.499 44.440 1.00 92.81 835 THR A C 1
ATOM 6506 O O . THR A 1 835 ? 25.052 7.405 44.261 1.00 92.81 835 THR A O 1
ATOM 6509 N N . VAL A 1 836 ? 25.392 9.511 43.586 1.00 93.25 836 VAL A N 1
ATOM 6510 C CA . VAL A 1 836 ? 24.571 9.361 42.365 1.00 93.25 836 VAL A CA 1
ATOM 6511 C C . VAL A 1 836 ? 25.139 8.264 41.471 1.00 93.25 836 VAL A C 1
ATOM 6513 O O . VAL A 1 836 ? 24.396 7.415 40.980 1.00 93.25 836 VAL A O 1
ATOM 6516 N N . ARG A 1 837 ? 26.467 8.220 41.325 1.00 94.56 837 ARG A N 1
ATOM 6517 C CA . ARG A 1 837 ? 27.177 7.135 40.637 1.00 94.56 837 ARG A CA 1
ATOM 6518 C C . ARG A 1 837 ? 26.918 5.776 41.291 1.00 94.56 837 ARG A C 1
ATOM 6520 O O . ARG A 1 837 ? 26.624 4.811 40.587 1.00 94.56 837 ARG A O 1
ATOM 6527 N N . GLY A 1 838 ? 26.981 5.700 42.621 1.00 93.75 838 GLY A N 1
ATOM 6528 C CA . GLY A 1 838 ? 26.653 4.487 43.371 1.00 93.75 838 GLY A CA 1
ATOM 6529 C C . GLY A 1 838 ? 25.219 4.012 43.121 1.00 93.75 838 GLY A C 1
ATOM 6530 O O . GLY A 1 838 ? 24.995 2.826 42.884 1.00 93.75 838 GLY A O 1
ATOM 6531 N N . PHE A 1 839 ? 24.257 4.934 43.084 1.00 94.94 839 PHE A N 1
ATOM 6532 C CA . PHE A 1 839 ? 22.854 4.630 42.804 1.00 94.94 839 PHE A CA 1
ATOM 6533 C C . PHE A 1 839 ? 22.643 4.151 41.362 1.00 94.94 839 PHE A C 1
ATOM 6535 O O . PHE A 1 839 ? 21.979 3.137 41.150 1.00 94.94 839 PHE A O 1
ATOM 6542 N N . VAL A 1 840 ? 23.274 4.798 40.374 1.00 95.94 840 VAL A N 1
ATOM 6543 C CA . VAL A 1 840 ? 23.271 4.344 38.969 1.00 95.94 840 VAL A CA 1
ATOM 6544 C C . VAL A 1 840 ? 23.856 2.934 38.848 1.00 95.94 840 VAL A C 1
ATOM 6546 O O . VAL A 1 840 ? 23.284 2.100 38.147 1.00 95.94 840 VAL A O 1
ATOM 6549 N N . ARG A 1 841 ? 24.942 2.629 39.574 1.00 95.25 841 ARG A N 1
ATOM 6550 C CA . ARG A 1 841 ? 25.557 1.291 39.598 1.00 95.25 841 ARG A CA 1
ATOM 6551 C C . ARG A 1 841 ? 24.603 0.233 40.146 1.00 95.25 841 ARG A C 1
ATOM 6553 O O . ARG A 1 841 ? 24.430 -0.807 39.515 1.00 95.25 841 ARG A O 1
ATOM 6560 N N . VAL A 1 842 ? 23.968 0.490 41.290 1.00 95.38 842 VAL A N 1
ATOM 6561 C CA . VAL A 1 842 ? 22.995 -0.442 41.887 1.00 95.38 842 VAL A CA 1
ATOM 6562 C C . VAL A 1 842 ? 21.801 -0.653 40.951 1.00 95.38 842 VAL A C 1
ATOM 6564 O O . VAL A 1 842 ? 21.375 -1.788 40.743 1.00 95.38 842 VAL A O 1
ATOM 6567 N N . LEU A 1 843 ? 21.305 0.417 40.324 1.00 94.56 843 LEU A N 1
ATOM 6568 C CA . LEU A 1 843 ? 20.181 0.345 39.394 1.00 94.56 843 LEU A CA 1
ATOM 6569 C C . LEU A 1 843 ? 20.522 -0.457 38.128 1.00 94.56 843 LEU A C 1
ATOM 6571 O O . LEU A 1 843 ? 19.735 -1.310 37.723 1.00 94.56 843 LEU A O 1
ATOM 6575 N N . ALA A 1 844 ? 21.693 -0.246 37.528 1.00 94.25 844 ALA A N 1
ATOM 6576 C CA . ALA A 1 844 ? 22.120 -0.948 36.313 1.00 94.25 844 ALA A CA 1
ATOM 6577 C C . ALA A 1 844 ? 22.446 -2.439 36.542 1.00 94.25 844 ALA A C 1
ATOM 6579 O O . ALA A 1 844 ? 22.316 -3.254 35.623 1.00 94.25 844 ALA A O 1
ATOM 6580 N N . LYS A 1 845 ? 22.836 -2.813 37.769 1.00 94.81 845 LYS A N 1
ATOM 6581 C CA . LYS A 1 845 ? 23.061 -4.214 38.177 1.00 94.81 845 LYS A CA 1
ATOM 6582 C C . LYS A 1 845 ? 21.792 -4.950 38.610 1.00 94.81 845 LYS A C 1
ATOM 6584 O O . LYS A 1 845 ? 21.821 -6.173 38.742 1.00 94.81 845 LYS A O 1
ATOM 6589 N N . SER A 1 846 ? 20.698 -4.223 38.832 1.00 94.50 846 SER A N 1
ATOM 6590 C CA . SER A 1 846 ? 19.435 -4.797 39.291 1.00 94.50 846 SER A CA 1
ATOM 6591 C C . SER A 1 846 ? 18.814 -5.760 38.274 1.00 94.50 846 SER A C 1
ATOM 6593 O O . SER A 1 846 ? 18.949 -5.592 37.058 1.00 94.50 846 SER A O 1
ATOM 6595 N N . ASP A 1 847 ? 18.045 -6.725 38.778 1.00 91.88 847 ASP A N 1
ATOM 6596 C CA . ASP A 1 847 ? 17.276 -7.656 37.943 1.00 91.88 847 ASP A CA 1
ATOM 6597 C C . ASP A 1 847 ? 16.213 -6.931 37.100 1.00 91.88 847 ASP A C 1
ATOM 6599 O O . ASP A 1 847 ? 15.846 -7.374 36.009 1.00 91.88 847 ASP A O 1
ATOM 6603 N N . LEU A 1 848 ? 15.760 -5.760 37.561 1.00 90.69 848 LEU A N 1
ATOM 6604 C CA . LEU A 1 848 ? 14.842 -4.905 36.816 1.00 90.69 848 LEU A CA 1
ATOM 6605 C C . LEU A 1 848 ? 15.471 -4.396 35.514 1.00 90.69 848 LEU A C 1
ATOM 6607 O O . LEU A 1 848 ? 14.823 -4.416 34.468 1.00 90.69 848 LEU A O 1
ATOM 6611 N N . TYR A 1 849 ? 16.728 -3.955 35.552 1.00 92.31 849 TYR A N 1
ATOM 6612 C CA . TYR A 1 849 ? 17.423 -3.521 34.341 1.00 92.31 849 TYR A CA 1
ATOM 6613 C C . TYR A 1 849 ? 17.760 -4.722 33.439 1.00 92.31 849 TYR A C 1
ATOM 6615 O O . TYR A 1 849 ? 17.514 -4.670 32.229 1.00 92.31 849 TYR A O 1
ATOM 6623 N N . LYS A 1 850 ? 18.232 -5.832 34.030 1.00 92.44 850 LYS A N 1
ATOM 6624 C CA . LYS A 1 850 ? 18.584 -7.078 33.320 1.00 92.44 850 LYS A CA 1
ATOM 6625 C C . LYS A 1 850 ? 17.405 -7.652 32.527 1.00 92.44 850 LYS A C 1
ATOM 6627 O O . LYS A 1 850 ? 17.490 -7.780 31.306 1.00 92.44 850 LYS A O 1
ATOM 6632 N N . SER A 1 851 ? 16.264 -7.864 33.179 1.00 90.56 851 SER A N 1
ATOM 6633 C CA . SER A 1 851 ? 15.053 -8.407 32.540 1.00 90.56 851 SER A CA 1
ATOM 6634 C C . SER A 1 851 ? 14.516 -7.527 31.406 1.00 90.56 851 SER A C 1
ATOM 6636 O O . SER A 1 851 ? 13.968 -8.022 30.409 1.00 90.56 851 SER A O 1
ATOM 6638 N N . ARG A 1 852 ? 14.678 -6.201 31.519 1.00 87.50 852 ARG A N 1
ATOM 6639 C CA . ARG A 1 852 ? 14.161 -5.256 30.524 1.00 87.50 852 ARG A CA 1
ATOM 6640 C C . ARG A 1 852 ? 15.034 -5.167 29.282 1.00 87.50 852 ARG A C 1
ATOM 6642 O O . ARG A 1 852 ? 14.457 -5.211 28.189 1.00 87.50 852 ARG A O 1
ATOM 6649 N N . PHE A 1 853 ? 16.352 -5.050 29.442 1.00 88.75 853 PHE A N 1
ATOM 6650 C CA . PHE A 1 853 ? 17.266 -4.694 28.350 1.00 88.75 853 PHE A CA 1
ATOM 6651 C C . PHE A 1 853 ? 18.305 -5.754 28.002 1.00 88.75 853 PHE A C 1
ATOM 6653 O O . PHE A 1 853 ? 18.855 -5.675 26.909 1.00 88.75 853 PHE A O 1
ATOM 6660 N N . ILE A 1 854 ? 18.569 -6.723 28.881 1.00 88.12 854 ILE A N 1
ATOM 6661 C CA . ILE A 1 854 ? 19.657 -7.695 28.711 1.00 88.12 854 ILE A CA 1
ATOM 6662 C C . ILE A 1 854 ? 19.107 -9.066 28.331 1.00 88.12 854 ILE A C 1
ATOM 6664 O O . ILE A 1 854 ? 19.444 -9.577 27.268 1.00 88.12 854 ILE A O 1
ATOM 6668 N N . ASP A 1 855 ? 18.195 -9.622 29.129 1.00 88.69 855 ASP A N 1
ATOM 6669 C CA . ASP A 1 855 ? 17.726 -11.008 28.959 1.00 88.69 855 ASP A CA 1
ATOM 6670 C C . ASP A 1 855 ? 16.960 -11.221 27.644 1.00 88.69 855 ASP A C 1
ATOM 6672 O O . ASP A 1 855 ? 16.959 -12.305 27.068 1.00 88.69 855 ASP A O 1
ATOM 6676 N N . ASN A 1 856 ? 16.316 -10.161 27.149 1.00 84.44 856 ASN A N 1
ATOM 6677 C CA . ASN A 1 856 ? 15.452 -10.196 25.970 1.00 84.44 856 ASN A CA 1
ATOM 6678 C C . ASN A 1 856 ? 16.087 -9.576 24.713 1.00 84.44 856 ASN A C 1
ATOM 6680 O O . ASN A 1 856 ? 15.410 -9.470 23.684 1.00 84.44 856 ASN A O 1
ATOM 6684 N N . ALA A 1 857 ? 17.344 -9.124 24.772 1.00 85.94 857 ALA A N 1
ATOM 6685 C CA . ALA A 1 857 ? 18.002 -8.445 23.660 1.00 85.94 857 ALA A CA 1
ATOM 6686 C C . ALA A 1 857 ? 19.285 -9.169 23.205 1.00 85.94 857 ALA A C 1
ATOM 6688 O O . ALA A 1 857 ? 20.012 -9.735 24.017 1.00 85.94 857 ALA A O 1
ATOM 6689 N N . PRO A 1 858 ? 19.605 -9.148 21.898 1.00 88.56 858 PRO A N 1
ATOM 6690 C CA . PRO A 1 858 ? 20.900 -9.576 21.393 1.00 88.56 858 PRO A CA 1
ATOM 6691 C C . PRO A 1 858 ? 22.031 -8.765 22.026 1.00 88.56 858 PRO A C 1
ATOM 6693 O O . PRO A 1 858 ? 21.906 -7.557 22.220 1.00 88.56 858 PRO A O 1
ATOM 6696 N N . ARG A 1 859 ? 23.181 -9.407 22.234 1.00 88.38 859 ARG A N 1
ATOM 6697 C CA . ARG A 1 859 ? 24.335 -8.819 22.926 1.00 88.38 859 ARG A CA 1
ATOM 6698 C C . ARG A 1 859 ? 24.733 -7.420 22.430 1.00 88.38 859 ARG A C 1
ATOM 6700 O O . ARG A 1 859 ? 24.864 -6.502 23.232 1.00 88.38 859 ARG A O 1
ATOM 6707 N N . TYR A 1 860 ? 24.876 -7.217 21.119 1.00 90.06 860 TYR A N 1
ATOM 6708 C CA . TYR A 1 860 ? 25.252 -5.904 20.574 1.00 90.06 860 TYR A CA 1
ATOM 6709 C C . TYR A 1 860 ? 24.207 -4.818 20.852 1.00 90.06 860 TYR A C 1
ATOM 6711 O O . TYR A 1 860 ? 24.564 -3.661 21.069 1.00 90.06 860 TYR A O 1
ATOM 6719 N N . ARG A 1 861 ? 22.921 -5.184 20.929 1.00 90.38 861 ARG A N 1
ATOM 6720 C CA . ARG A 1 861 ? 21.868 -4.255 21.344 1.00 90.38 861 ARG A CA 1
ATOM 6721 C C . ARG A 1 861 ? 22.019 -3.866 22.815 1.00 90.38 861 ARG A C 1
ATOM 6723 O O . ARG A 1 861 ? 21.828 -2.696 23.135 1.00 90.38 861 ARG A O 1
ATOM 6730 N N . CYS A 1 862 ? 22.380 -4.813 23.680 1.00 90.94 862 CYS A N 1
ATOM 6731 C CA . CYS A 1 862 ? 22.641 -4.552 25.096 1.00 90.94 862 CYS A CA 1
ATOM 6732 C C . CYS A 1 862 ? 23.762 -3.523 25.265 1.00 90.94 862 CYS A C 1
ATOM 6734 O O . CYS A 1 862 ? 23.584 -2.534 25.968 1.00 90.94 862 CYS A O 1
ATOM 6736 N N . HIS A 1 863 ? 24.875 -3.693 24.545 1.00 92.06 863 HIS A N 1
ATOM 6737 C CA . HIS A 1 863 ? 25.980 -2.735 24.589 1.00 92.06 863 HIS A CA 1
ATOM 6738 C C . HIS A 1 863 ? 25.557 -1.353 24.067 1.00 92.06 863 HIS A C 1
ATOM 6740 O O . HIS A 1 863 ? 25.799 -0.355 24.739 1.00 92.06 863 HIS A O 1
ATOM 6746 N N . GLU A 1 864 ? 24.860 -1.267 22.924 1.00 91.81 864 GLU A N 1
ATOM 6747 C CA . GLU A 1 864 ? 24.319 0.005 22.409 1.00 91.81 864 GLU A CA 1
ATOM 6748 C C . GLU A 1 864 ? 23.464 0.745 23.455 1.00 91.81 864 GLU A C 1
ATOM 6750 O O . GLU A 1 864 ? 23.574 1.964 23.605 1.00 91.81 864 GLU A O 1
ATOM 6755 N N . LEU A 1 865 ? 22.608 0.011 24.171 1.00 92.12 865 LEU A N 1
ATOM 6756 C CA . LEU A 1 865 ? 21.761 0.550 25.231 1.00 92.12 865 LEU A CA 1
ATOM 6757 C C . LEU A 1 865 ? 22.575 0.963 26.460 1.00 92.12 865 LEU A C 1
ATOM 6759 O O . LEU A 1 865 ? 22.356 2.057 26.966 1.00 92.12 865 LEU A O 1
ATOM 6763 N N . ASN A 1 866 ? 23.561 0.175 26.890 1.00 93.38 866 ASN A N 1
ATOM 6764 C CA . ASN A 1 866 ? 24.442 0.531 28.007 1.00 93.38 866 ASN A CA 1
ATOM 6765 C C . ASN A 1 866 ? 25.220 1.827 27.723 1.00 93.38 866 ASN A C 1
ATOM 6767 O O . ASN A 1 866 ? 25.242 2.729 28.563 1.00 93.38 866 ASN A O 1
ATOM 6771 N N . PHE A 1 867 ? 25.766 1.986 26.511 1.00 93.69 867 PHE A N 1
ATOM 6772 C CA . PHE A 1 867 ? 26.397 3.238 26.071 1.00 93.69 867 PHE A CA 1
ATOM 6773 C C . PHE A 1 867 ? 25.420 4.422 26.130 1.00 93.69 867 PHE A C 1
ATOM 6775 O O . PHE A 1 867 ? 25.774 5.513 26.591 1.00 93.69 867 PHE A O 1
ATOM 6782 N N . LYS A 1 868 ? 24.166 4.206 25.720 1.00 92.12 868 LYS A N 1
ATOM 6783 C CA . LYS A 1 868 ? 23.124 5.235 25.753 1.00 92.12 868 LYS A CA 1
ATOM 6784 C C . LYS A 1 868 ? 22.713 5.604 27.184 1.00 92.12 868 LYS A C 1
ATOM 6786 O O . LYS A 1 868 ? 22.635 6.792 27.493 1.00 92.12 868 LYS A O 1
ATOM 6791 N N . HIS A 1 869 ? 22.444 4.620 28.035 1.00 92.19 869 HIS A N 1
ATOM 6792 C CA . HIS A 1 869 ? 21.911 4.805 29.385 1.00 92.19 869 HIS A CA 1
ATOM 6793 C C . HIS A 1 869 ? 22.968 5.326 30.360 1.00 92.19 869 HIS A C 1
ATOM 6795 O O . HIS A 1 869 ? 22.698 6.289 31.078 1.00 92.19 869 HIS A O 1
ATOM 6801 N N . LEU A 1 870 ? 24.173 4.747 30.346 1.00 94.31 870 LEU A N 1
ATOM 6802 C CA . LEU A 1 870 ? 25.235 5.050 31.311 1.00 94.31 870 LEU A CA 1
ATOM 6803 C C . LEU A 1 870 ? 26.160 6.175 30.838 1.00 94.31 870 LEU A C 1
ATOM 6805 O O . LEU A 1 870 ? 26.498 7.058 31.618 1.00 94.31 870 LEU A O 1
ATOM 6809 N N . LEU A 1 871 ? 26.556 6.175 29.559 1.00 92.88 871 LEU A N 1
ATOM 6810 C CA . LEU A 1 871 ? 27.508 7.155 29.014 1.00 92.88 871 LEU A CA 1
ATOM 6811 C C . LEU A 1 871 ? 26.847 8.292 28.223 1.00 92.88 871 LEU A C 1
ATOM 6813 O O . LEU A 1 871 ? 27.531 9.250 27.839 1.00 92.88 871 LEU A O 1
ATOM 6817 N N . GLY A 1 872 ? 25.538 8.211 27.966 1.00 90.50 872 GLY A N 1
ATOM 6818 C CA . GLY A 1 872 ? 24.780 9.248 27.266 1.00 90.50 872 GLY A CA 1
ATOM 6819 C C . GLY A 1 872 ? 25.153 9.416 25.789 1.00 90.50 872 GLY A C 1
ATOM 6820 O O . GLY A 1 872 ? 24.877 10.470 25.206 1.00 90.50 872 GLY A O 1
ATOM 6821 N N . ARG A 1 873 ? 25.814 8.431 25.171 1.00 91.38 873 ARG A N 1
ATOM 6822 C CA . ARG A 1 873 ? 26.292 8.483 23.777 1.00 91.38 873 ARG A CA 1
ATOM 6823 C C . ARG A 1 873 ? 26.088 7.149 23.062 1.00 91.38 873 ARG A C 1
ATOM 6825 O O . ARG A 1 873 ? 25.793 6.146 23.694 1.00 91.38 873 ARG A O 1
ATOM 6832 N N . ALA A 1 874 ? 26.264 7.131 21.745 1.00 92.19 874 ALA A N 1
ATOM 6833 C CA . ALA A 1 874 ? 26.393 5.881 21.001 1.00 92.19 874 ALA A CA 1
ATOM 6834 C C . ALA A 1 874 ? 27.858 5.380 21.022 1.00 92.19 874 ALA A C 1
ATOM 6836 O O . ALA A 1 874 ? 28.768 6.188 21.260 1.00 92.19 874 ALA A O 1
ATOM 6837 N N . PRO A 1 875 ? 28.105 4.083 20.749 1.00 92.00 875 PRO A N 1
ATOM 6838 C CA . PRO A 1 875 ? 29.458 3.578 20.526 1.00 92.00 875 PRO A CA 1
ATOM 6839 C C . PRO A 1 875 ? 30.139 4.323 19.367 1.00 92.00 875 PRO A C 1
ATOM 6841 O O . PRO A 1 875 ? 29.501 4.628 18.350 1.00 92.00 875 PRO A O 1
ATOM 6844 N N . GLU A 1 876 ? 31.426 4.628 19.517 1.00 86.12 876 GLU A N 1
ATOM 6845 C CA . GLU A 1 876 ? 32.213 5.377 18.526 1.00 86.12 876 GLU A CA 1
ATOM 6846 C C . GLU A 1 876 ? 32.922 4.463 17.517 1.00 86.12 876 GLU A C 1
ATOM 6848 O O . GLU A 1 876 ? 33.106 4.849 16.358 1.00 86.12 876 GLU A O 1
ATOM 6853 N N . SER A 1 877 ? 33.313 3.262 17.953 1.00 87.44 877 SER A N 1
ATOM 6854 C CA . SER A 1 877 ? 33.977 2.235 17.145 1.00 87.44 877 SER A CA 1
ATOM 6855 C C . SER A 1 877 ? 33.365 0.862 17.406 1.00 87.44 877 SER A C 1
ATOM 6857 O O . SER A 1 877 ? 32.782 0.611 18.462 1.00 87.44 877 SER A O 1
ATOM 6859 N N . TYR A 1 878 ? 33.534 -0.041 16.444 1.00 88.12 878 TYR A N 1
ATOM 6860 C CA . TYR A 1 878 ? 33.220 -1.452 16.629 1.00 88.12 878 TYR A CA 1
ATOM 6861 C C . TYR A 1 878 ? 34.071 -2.077 17.752 1.00 88.12 878 TYR A C 1
ATOM 6863 O O . TYR A 1 878 ? 33.550 -2.865 18.540 1.00 88.12 878 TYR A O 1
ATOM 6871 N N . ASP A 1 879 ? 35.323 -1.640 17.915 1.00 88.56 879 ASP A N 1
ATOM 6872 C CA . ASP A 1 879 ? 36.247 -2.157 18.940 1.00 88.56 879 ASP A CA 1
ATOM 6873 C C . ASP A 1 879 ? 35.719 -1.982 20.372 1.00 88.56 879 ASP A C 1
ATOM 6875 O O . ASP A 1 879 ? 35.916 -2.858 21.210 1.00 88.56 879 ASP A O 1
ATOM 6879 N N . GLU A 1 880 ? 34.990 -0.892 20.651 1.00 90.06 880 GLU A N 1
ATOM 6880 C CA . GLU A 1 880 ? 34.361 -0.671 21.962 1.00 90.06 880 GLU A CA 1
ATOM 6881 C C . GLU A 1 880 ? 33.334 -1.773 22.263 1.00 90.06 880 GLU A C 1
ATOM 6883 O O . GLU A 1 880 ? 33.288 -2.320 23.363 1.00 90.06 880 GLU A O 1
ATOM 6888 N N . THR A 1 881 ? 32.526 -2.150 21.268 1.00 89.81 881 THR A N 1
ATOM 6889 C CA . THR A 1 881 ? 31.519 -3.208 21.435 1.00 89.81 881 THR A CA 1
ATOM 6890 C C . THR A 1 881 ? 32.151 -4.590 21.588 1.00 89.81 881 THR A C 1
ATOM 6892 O O . THR A 1 881 ? 31.647 -5.413 22.349 1.00 89.81 881 THR A O 1
ATOM 6895 N N . VAL A 1 882 ? 33.282 -4.829 20.919 1.00 89.94 882 VAL A N 1
ATOM 6896 C CA . VAL A 1 882 ? 34.057 -6.070 21.049 1.00 89.94 882 VAL A CA 1
ATOM 6897 C C . VAL A 1 882 ? 34.713 -6.162 22.427 1.00 89.94 882 VAL A C 1
ATOM 6899 O O . VAL A 1 882 ? 34.667 -7.221 23.047 1.00 89.94 882 VAL A O 1
ATOM 6902 N N . TYR A 1 883 ? 35.265 -5.060 22.939 1.00 92.94 883 TYR A N 1
ATOM 6903 C CA . TYR A 1 883 ? 35.845 -5.002 24.281 1.00 92.94 883 TYR A CA 1
ATOM 6904 C C . TYR A 1 883 ? 34.818 -5.378 25.355 1.00 92.94 883 TYR A C 1
ATOM 6906 O O . TYR A 1 883 ? 35.059 -6.294 26.138 1.00 92.94 883 TYR A O 1
ATOM 6914 N N . HIS A 1 884 ? 33.644 -4.743 25.342 1.00 93.56 884 HIS A N 1
ATOM 6915 C CA . HIS A 1 884 ? 32.580 -5.041 26.305 1.00 93.56 884 HIS A CA 1
ATOM 6916 C C . HIS A 1 884 ? 32.029 -6.464 26.149 1.00 93.56 884 HIS A C 1
ATOM 6918 O O . HIS A 1 884 ? 31.779 -7.145 27.140 1.00 93.56 884 HIS A O 1
ATOM 6924 N N . SER A 1 885 ? 31.948 -6.978 24.919 1.00 91.94 885 SER A N 1
ATOM 6925 C CA . SER A 1 885 ? 31.649 -8.393 24.680 1.00 91.94 885 SER A CA 1
ATOM 6926 C C . SER A 1 885 ? 32.667 -9.304 25.387 1.00 91.94 885 SER A C 1
ATOM 6928 O O . SER A 1 885 ? 32.282 -10.203 26.133 1.00 91.94 885 SER A O 1
ATOM 6930 N N . ALA A 1 886 ? 33.966 -9.039 25.234 1.00 92.62 886 ALA A N 1
ATOM 6931 C CA . ALA A 1 886 ? 35.010 -9.824 25.888 1.00 92.62 886 ALA A CA 1
ATOM 6932 C C . ALA A 1 886 ? 34.968 -9.714 27.424 1.00 92.62 886 ALA A C 1
ATOM 6934 O O . ALA A 1 886 ? 35.250 -10.694 28.116 1.00 92.62 886 ALA A O 1
ATOM 6935 N N . VAL A 1 887 ? 34.607 -8.554 27.980 1.00 94.06 887 VAL A N 1
ATOM 6936 C CA . VAL A 1 887 ? 34.434 -8.388 29.434 1.00 94.06 887 VAL A CA 1
ATOM 6937 C C . VAL A 1 887 ? 33.275 -9.246 29.939 1.00 94.06 887 VAL A C 1
ATOM 6939 O O . VAL A 1 887 ? 33.457 -9.988 30.904 1.00 94.06 887 VAL A O 1
ATOM 6942 N N . VAL A 1 888 ? 32.126 -9.230 29.254 1.00 93.25 888 VAL A N 1
ATOM 6943 C CA . VAL A 1 888 ? 30.977 -10.073 29.625 1.00 93.25 888 VAL A CA 1
ATOM 6944 C C . VAL A 1 888 ? 31.337 -11.559 29.569 1.00 93.25 888 VAL A C 1
ATOM 6946 O O . VAL A 1 888 ? 30.950 -12.302 30.468 1.00 93.25 888 VAL A O 1
ATOM 6949 N N . ASP A 1 889 ? 32.096 -11.998 28.561 1.00 92.50 889 ASP A N 1
ATOM 6950 C CA . ASP A 1 889 ? 32.499 -13.407 28.428 1.00 92.50 889 ASP A CA 1
ATOM 6951 C C . ASP A 1 889 ? 33.442 -13.871 29.542 1.00 92.50 889 ASP A C 1
ATOM 6953 O O . ASP A 1 889 ? 33.323 -14.995 30.025 1.00 92.50 889 ASP A O 1
ATOM 6957 N N . ASN A 1 890 ? 34.374 -13.013 29.962 1.00 94.88 890 ASN A N 1
ATOM 6958 C CA . ASN A 1 890 ? 35.410 -13.390 30.923 1.00 94.88 890 ASN A CA 1
ATOM 6959 C C . ASN A 1 890 ? 35.010 -13.146 32.386 1.00 94.88 890 ASN A C 1
ATOM 6961 O O . ASN A 1 890 ? 35.450 -13.876 33.271 1.00 94.88 890 ASN A O 1
ATOM 6965 N N . GLN A 1 891 ? 34.238 -12.091 32.655 1.00 94.06 891 GLN A N 1
ATOM 6966 C CA . GLN A 1 891 ? 33.989 -11.570 34.007 1.00 94.06 891 GLN A CA 1
ATOM 6967 C C . GLN A 1 891 ? 32.493 -11.419 34.327 1.00 94.06 891 GLN A C 1
ATOM 6969 O O . GLN A 1 891 ? 32.130 -11.166 35.476 1.00 94.06 891 GLN A O 1
ATOM 6974 N N . GLY A 1 892 ? 31.618 -11.614 33.337 1.00 92.69 892 GLY A N 1
ATOM 6975 C CA . GLY A 1 892 ? 30.172 -11.517 33.491 1.00 92.69 892 GLY A CA 1
ATOM 6976 C C . GLY A 1 892 ? 29.621 -10.096 33.357 1.00 92.69 892 GLY A C 1
ATOM 6977 O O . GLY A 1 892 ? 30.337 -9.116 33.162 1.00 92.69 892 GLY A O 1
ATOM 6978 N N . TYR A 1 893 ? 28.296 -9.992 33.457 1.00 92.38 893 TYR A N 1
ATOM 6979 C CA . TYR A 1 893 ? 27.558 -8.749 33.223 1.00 92.38 893 TYR A CA 1
ATOM 6980 C C . TYR A 1 893 ? 27.838 -7.655 34.265 1.00 92.38 893 TYR A C 1
ATOM 6982 O O . TYR A 1 893 ? 27.977 -6.486 33.915 1.00 92.38 893 TYR A O 1
ATOM 6990 N N . ASP A 1 894 ? 27.940 -8.013 35.546 1.00 94.38 894 ASP A N 1
ATOM 6991 C CA . ASP A 1 894 ? 28.141 -7.014 36.601 1.00 94.38 894 ASP A CA 1
ATOM 6992 C C . ASP A 1 894 ? 29.496 -6.298 36.447 1.00 94.38 894 ASP A C 1
ATOM 6994 O O . ASP A 1 894 ? 29.584 -5.101 36.723 1.00 94.38 894 ASP A O 1
ATOM 6998 N N . ALA A 1 895 ? 30.514 -7.011 35.950 1.00 95.19 895 ALA A N 1
ATOM 6999 C CA . ALA A 1 895 ? 31.824 -6.454 35.620 1.00 95.19 895 ALA A CA 1
ATOM 7000 C C . ALA A 1 895 ? 31.778 -5.544 34.381 1.00 95.19 895 ALA A C 1
ATOM 7002 O O . ALA A 1 895 ? 32.458 -4.523 34.348 1.00 95.19 895 ALA A O 1
ATOM 7003 N N . ASP A 1 896 ? 30.943 -5.865 33.387 1.00 94.69 896 ASP A N 1
ATOM 7004 C CA . ASP A 1 896 ? 30.721 -5.006 32.217 1.00 94.69 896 ASP A CA 1
ATOM 7005 C C . ASP A 1 896 ? 30.112 -3.653 32.620 1.00 94.69 896 ASP A C 1
ATOM 7007 O O . ASP A 1 896 ? 30.581 -2.598 32.195 1.00 94.69 896 ASP A O 1
ATOM 7011 N N . ILE A 1 897 ? 29.125 -3.662 33.521 1.00 96.25 897 ILE A N 1
ATOM 7012 C CA . ILE A 1 897 ? 28.527 -2.435 34.072 1.00 96.25 897 ILE A CA 1
ATOM 7013 C C . ILE A 1 897 ? 29.544 -1.610 34.861 1.00 96.25 897 ILE A C 1
ATOM 7015 O O . ILE A 1 897 ? 29.583 -0.384 34.712 1.00 96.25 897 ILE A O 1
ATOM 7019 N N . ASP A 1 898 ? 30.386 -2.261 35.664 1.00 95.50 898 ASP A N 1
ATOM 7020 C CA . ASP A 1 898 ? 31.470 -1.568 36.358 1.00 95.50 898 ASP A CA 1
ATOM 7021 C C . ASP A 1 898 ? 32.473 -0.971 35.364 1.00 95.50 898 ASP A C 1
ATOM 7023 O O . ASP A 1 898 ? 32.866 0.177 35.538 1.00 95.50 898 ASP A O 1
ATOM 7027 N N . ALA A 1 899 ? 32.798 -1.660 34.265 1.00 95.62 899 ALA A N 1
ATOM 7028 C CA . ALA A 1 899 ? 33.686 -1.129 33.230 1.00 95.62 899 ALA A CA 1
ATOM 7029 C C . ALA A 1 899 ? 33.159 0.181 32.609 1.00 95.62 899 ALA A C 1
ATOM 7031 O O . ALA A 1 899 ? 33.940 1.101 32.358 1.00 95.62 899 ALA A O 1
ATOM 7032 N N . TYR A 1 900 ? 31.840 0.318 32.417 1.00 95.44 900 TYR A N 1
ATOM 7033 C CA . TYR A 1 900 ? 31.236 1.579 31.966 1.00 95.44 900 TYR A CA 1
ATOM 7034 C C . TYR A 1 900 ? 31.319 2.687 33.025 1.00 95.44 900 TYR A C 1
ATOM 7036 O O . TYR A 1 900 ? 31.708 3.814 32.713 1.00 95.44 900 TYR A O 1
ATOM 7044 N N . ILE A 1 901 ? 30.939 2.384 34.267 1.00 95.62 901 ILE A N 1
ATOM 7045 C CA . ILE A 1 901 ? 30.799 3.370 35.354 1.00 95.62 901 ILE A CA 1
ATOM 7046 C C . ILE A 1 901 ? 32.157 3.798 35.927 1.00 95.62 901 ILE A C 1
ATOM 7048 O O . ILE A 1 901 ? 32.300 4.914 36.432 1.00 95.62 901 ILE A O 1
ATOM 7052 N N . ASP A 1 902 ? 33.153 2.922 35.853 1.00 94.44 902 ASP A N 1
ATOM 7053 C CA . ASP A 1 902 ? 34.505 3.161 36.353 1.00 94.44 902 ASP A CA 1
ATOM 7054 C C . ASP A 1 902 ? 35.421 3.762 35.284 1.00 94.44 902 ASP A C 1
ATOM 7056 O O . ASP A 1 902 ? 36.510 4.230 35.615 1.00 94.44 902 ASP A O 1
ATOM 7060 N N . SER A 1 903 ? 34.954 3.839 34.034 1.00 95.00 903 SER A N 1
ATOM 7061 C CA . SER A 1 903 ? 35.674 4.493 32.944 1.00 95.00 903 SER A CA 1
ATOM 7062 C C . SER A 1 903 ? 36.036 5.948 33.272 1.00 95.00 903 SER A C 1
ATOM 7064 O O . SER A 1 903 ? 35.255 6.706 33.858 1.00 95.00 903 SER A O 1
ATOM 7066 N N . GLU A 1 904 ? 37.219 6.374 32.823 1.00 92.31 904 GLU A N 1
ATOM 7067 C CA . GLU A 1 904 ? 37.665 7.772 32.934 1.00 92.31 904 GLU A CA 1
ATOM 7068 C C . GLU A 1 904 ? 36.693 8.733 32.236 1.00 92.31 904 GLU A C 1
ATOM 7070 O O . GLU A 1 904 ? 36.521 9.885 32.640 1.00 92.31 904 GLU A O 1
ATOM 7075 N N . GLU A 1 905 ? 36.004 8.242 31.206 1.00 90.88 905 GLU A N 1
ATOM 7076 C CA . GLU A 1 905 ? 34.988 8.986 30.482 1.00 90.88 905 GLU A CA 1
ATOM 7077 C C . GLU A 1 905 ? 33.762 9.303 31.348 1.00 90.88 905 GLU A C 1
ATOM 7079 O O . GLU A 1 905 ? 33.308 10.451 31.349 1.00 90.88 905 GLU A O 1
ATOM 7084 N N . TYR A 1 906 ? 33.237 8.322 32.091 1.00 94.25 906 TYR A N 1
ATOM 7085 C CA . TYR A 1 906 ? 32.115 8.541 33.006 1.00 94.25 906 TYR A CA 1
ATOM 7086 C C . TYR A 1 906 ? 32.506 9.535 34.105 1.00 94.25 906 TYR A C 1
ATOM 7088 O O . TYR A 1 906 ? 31.777 10.494 34.376 1.00 94.25 906 TYR A O 1
ATOM 7096 N N . GLN A 1 907 ? 33.695 9.360 34.688 1.00 92.81 907 GLN A N 1
ATOM 7097 C CA . GLN A 1 907 ? 34.205 10.233 35.747 1.00 92.81 907 GLN A CA 1
ATOM 7098 C C . GLN A 1 907 ? 34.395 11.678 35.267 1.00 92.81 907 GLN A C 1
ATOM 7100 O O . GLN A 1 907 ? 33.985 12.609 35.955 1.00 92.81 907 GLN A O 1
ATOM 7105 N N . THR A 1 908 ? 34.948 11.875 34.068 1.00 91.38 908 THR A N 1
ATOM 7106 C CA . THR A 1 908 ? 35.160 13.213 33.492 1.00 91.38 908 THR A CA 1
ATOM 7107 C C . THR A 1 908 ? 33.838 13.903 33.142 1.00 91.38 908 THR A C 1
ATOM 7109 O O . THR A 1 908 ? 33.716 15.120 33.272 1.00 91.38 908 THR A O 1
ATOM 7112 N N . ALA A 1 909 ? 32.839 13.145 32.681 1.00 89.19 909 ALA A N 1
ATOM 7113 C CA . ALA A 1 909 ? 31.574 13.695 32.199 1.00 89.19 909 ALA A CA 1
ATOM 7114 C C . ALA A 1 909 ? 30.552 13.973 33.309 1.00 89.19 909 ALA A C 1
ATOM 7116 O O . ALA A 1 909 ? 29.852 14.987 33.260 1.00 89.19 909 ALA A O 1
ATOM 7117 N N . PHE A 1 910 ? 30.446 13.064 34.279 1.00 92.12 910 PHE A N 1
ATOM 7118 C CA . PHE A 1 910 ? 29.400 13.080 35.303 1.00 92.12 910 PHE A CA 1
ATOM 7119 C C . PHE A 1 910 ? 29.970 13.179 36.726 1.00 92.12 910 PHE A C 1
ATOM 7121 O O . PHE A 1 910 ? 29.350 13.781 37.608 1.00 92.12 910 PHE A O 1
ATOM 7128 N N . GLY A 1 911 ? 31.169 12.648 36.967 1.00 91.38 911 GLY A N 1
ATOM 7129 C CA . GLY A 1 911 ? 31.735 12.548 38.312 1.00 91.38 911 GLY A CA 1
ATOM 7130 C C . GLY A 1 911 ? 30.858 11.698 39.241 1.00 91.38 911 GLY A C 1
ATOM 7131 O O . GLY A 1 911 ? 30.181 10.770 38.804 1.00 91.38 911 GLY A O 1
ATOM 7132 N N . GLU A 1 912 ? 30.857 12.022 40.535 1.00 90.56 912 GLU A N 1
ATOM 7133 C CA . GLU A 1 912 ? 30.127 11.248 41.556 1.00 90.56 912 GLU A CA 1
ATOM 7134 C C . GLU A 1 912 ? 28.663 11.673 41.743 1.00 90.56 912 GLU A C 1
ATOM 7136 O O . GLU A 1 912 ? 27.825 10.855 42.128 1.00 90.56 912 GLU A O 1
ATOM 7141 N N . ASN A 1 913 ? 28.353 12.944 41.463 1.00 90.88 913 ASN A N 1
ATOM 7142 C CA . ASN A 1 913 ? 27.113 13.598 41.900 1.00 90.88 913 ASN A CA 1
ATOM 7143 C C . ASN A 1 913 ? 26.240 14.143 40.756 1.00 90.88 913 ASN A C 1
ATOM 7145 O O . ASN A 1 913 ? 25.203 14.754 41.021 1.00 90.88 913 ASN A O 1
ATOM 7149 N N . THR A 1 914 ? 26.641 13.969 39.495 1.00 92.56 914 THR A N 1
ATOM 7150 C CA . THR A 1 914 ? 25.833 14.400 38.342 1.00 92.56 914 THR A CA 1
ATOM 7151 C C . THR A 1 914 ? 25.065 13.210 37.788 1.00 92.56 914 THR A C 1
ATOM 7153 O O . THR A 1 914 ? 25.639 12.146 37.561 1.00 92.56 914 THR A O 1
ATOM 7156 N N . VAL A 1 915 ? 23.770 13.393 37.542 1.00 92.75 915 VAL A N 1
ATOM 7157 C CA . VAL A 1 915 ? 22.939 12.374 36.889 1.00 92.75 915 VAL A CA 1
ATOM 7158 C C . VAL A 1 915 ? 23.389 12.218 35.431 1.00 92.75 915 VAL A C 1
ATOM 7160 O O . VAL A 1 915 ? 23.582 13.241 34.767 1.00 92.75 915 VAL A O 1
ATOM 7163 N N . PRO A 1 916 ? 23.548 10.990 34.898 1.00 93.50 916 PRO A N 1
ATOM 7164 C CA . PRO A 1 916 ? 23.861 10.806 33.488 1.00 93.50 916 PRO A CA 1
ATOM 7165 C C . PRO A 1 916 ? 22.813 11.466 32.589 1.00 93.50 916 PRO A C 1
ATOM 7167 O O . PRO A 1 916 ? 21.616 11.437 32.867 1.00 93.50 916 PRO A O 1
ATOM 7170 N N . TYR A 1 917 ? 23.265 12.074 31.500 1.00 89.88 917 TYR A N 1
ATOM 7171 C CA . TYR A 1 917 ? 22.406 12.743 30.528 1.00 89.88 917 TYR A CA 1
ATOM 7172 C C . TYR A 1 917 ? 22.934 12.498 29.117 1.00 89.88 917 TYR A C 1
ATOM 7174 O O . TYR A 1 917 ? 24.113 12.193 28.910 1.00 89.88 917 TYR A O 1
ATOM 7182 N N . TYR A 1 918 ? 22.057 12.618 28.122 1.00 88.69 918 TYR A N 1
ATOM 7183 C CA . TYR A 1 918 ? 22.459 12.482 26.728 1.00 88.69 918 TYR A CA 1
ATOM 7184 C C . TYR A 1 918 ? 23.467 13.574 26.353 1.00 88.69 918 TYR A C 1
ATOM 7186 O O . TYR A 1 918 ? 23.253 14.746 26.623 1.00 88.69 918 TYR A O 1
ATOM 7194 N N . ARG A 1 919 ? 24.570 13.202 25.706 1.00 86.94 919 ARG A N 1
ATOM 7195 C CA . ARG A 1 919 ? 25.621 14.129 25.243 1.00 86.94 919 ARG A CA 1
ATOM 7196 C C . ARG A 1 919 ? 26.158 13.800 23.852 1.00 86.94 919 ARG A C 1
ATOM 7198 O O . ARG A 1 919 ? 26.777 14.650 23.220 1.00 86.94 919 ARG A O 1
ATOM 7205 N N . GLY A 1 920 ? 25.870 12.601 23.337 1.00 84.06 920 GLY A N 1
ATOM 7206 C CA . GLY A 1 920 ? 26.254 12.174 21.987 1.00 84.06 920 GLY A CA 1
ATOM 7207 C C . GLY A 1 920 ? 25.544 12.916 20.846 1.00 84.06 920 GLY A C 1
ATOM 7208 O O . GLY A 1 920 ? 25.825 12.642 19.687 1.00 84.06 920 GLY A O 1
ATOM 7209 N N . TYR A 1 921 ? 24.625 13.841 21.147 1.00 80.38 921 TYR A N 1
ATOM 7210 C CA . TYR A 1 921 ? 23.906 14.645 20.152 1.00 80.38 921 TYR A CA 1
ATOM 7211 C C . TYR A 1 921 ? 24.650 15.933 19.757 1.00 80.38 921 TYR A C 1
ATOM 7213 O O . TYR A 1 921 ? 24.132 16.704 18.953 1.00 80.38 921 TYR A O 1
ATOM 7221 N N . LYS A 1 922 ? 25.842 16.190 20.317 1.00 80.88 922 LYS A N 1
ATOM 7222 C CA . LYS A 1 922 ? 26.744 17.283 19.917 1.00 80.88 922 LYS A CA 1
ATOM 7223 C C . LYS A 1 922 ? 28.048 16.694 19.386 1.00 80.88 922 LYS A C 1
ATOM 7225 O O . LYS A 1 922 ? 28.576 15.738 19.951 1.00 80.88 922 LYS A O 1
ATOM 7230 N N . THR A 1 923 ? 28.585 17.270 18.316 1.00 81.19 923 THR A N 1
ATOM 7231 C CA . THR A 1 923 ? 29.918 16.912 17.817 1.00 81.19 923 THR A CA 1
ATOM 7232 C C . THR A 1 923 ? 30.985 17.424 18.780 1.00 81.19 923 THR A C 1
ATOM 7234 O O . THR A 1 923 ? 30.928 18.579 19.199 1.00 81.19 923 THR A O 1
ATOM 7237 N N . GLN A 1 924 ? 31.967 16.587 19.110 1.00 76.25 924 GLN A N 1
ATOM 7238 C CA . GLN A 1 924 ? 33.079 16.940 19.993 1.00 76.25 924 GLN A CA 1
ATOM 7239 C C . GLN A 1 924 ? 34.395 16.850 19.219 1.00 76.25 924 GLN A C 1
ATOM 7241 O O . GLN A 1 924 ? 34.621 15.892 18.477 1.00 76.25 924 GLN A O 1
ATOM 7246 N N . THR A 1 925 ? 35.267 17.843 19.386 1.00 77.50 925 THR A N 1
ATOM 7247 C CA . THR A 1 925 ? 36.594 17.853 18.759 1.00 77.50 925 THR A CA 1
ATOM 7248 C C . THR A 1 925 ? 37.400 16.640 19.226 1.00 77.50 925 THR A C 1
ATOM 7250 O O . THR A 1 925 ? 37.512 16.397 20.423 1.00 77.50 925 THR A O 1
ATOM 7253 N N . GLY A 1 926 ? 37.950 15.868 18.285 1.00 76.88 926 GLY A N 1
ATOM 7254 C CA . GLY A 1 926 ? 38.720 14.652 18.579 1.00 76.88 926 GLY A CA 1
ATOM 7255 C C . GLY A 1 926 ? 37.894 13.366 18.714 1.00 76.88 926 GLY A C 1
ATOM 7256 O O . GLY A 1 926 ? 38.483 12.295 18.831 1.00 76.88 926 GLY A O 1
ATOM 7257 N N . LYS A 1 927 ? 36.555 13.434 18.646 1.00 80.81 927 LYS A N 1
ATOM 7258 C CA . LYS A 1 927 ? 35.673 12.254 18.617 1.00 80.81 927 LYS A CA 1
ATOM 7259 C C . LYS A 1 927 ? 35.219 11.916 17.196 1.00 80.81 927 LYS A C 1
ATOM 7261 O O . LYS A 1 927 ? 35.128 12.788 16.330 1.00 80.81 927 LYS A O 1
ATOM 7266 N N . ARG A 1 928 ? 34.916 10.637 16.941 1.00 82.75 928 ARG A N 1
ATOM 7267 C CA . ARG A 1 928 ? 34.449 10.176 15.621 1.00 82.75 928 ARG A CA 1
ATOM 7268 C C . ARG A 1 928 ? 33.042 10.708 15.328 1.00 82.75 928 ARG A C 1
ATOM 7270 O O . ARG A 1 928 ? 32.128 10.552 16.136 1.00 82.75 928 ARG A O 1
ATOM 7277 N N . LEU A 1 929 ? 32.833 11.234 14.117 1.00 83.44 929 LEU A N 1
ATOM 7278 C CA . LEU A 1 929 ? 31.513 11.699 13.656 1.00 83.44 929 LEU A CA 1
ATOM 7279 C C . LEU A 1 929 ? 30.466 10.569 13.635 1.00 83.44 929 LEU A C 1
ATOM 7281 O O . LEU A 1 929 ? 29.271 10.819 13.774 1.00 83.44 929 LEU A O 1
ATOM 7285 N N . LEU A 1 930 ? 30.914 9.318 13.501 1.00 85.25 930 LEU A N 1
ATOM 7286 C CA . LEU A 1 930 ? 30.048 8.144 13.481 1.00 85.25 930 LEU A CA 1
ATOM 7287 C C . LEU A 1 930 ? 29.223 8.009 14.772 1.00 85.25 930 LEU A C 1
ATOM 7289 O O . LEU A 1 930 ? 28.025 7.750 14.693 1.00 85.25 930 LEU A O 1
ATOM 7293 N N . GLY A 1 931 ? 29.817 8.279 15.941 1.00 85.25 931 GLY A N 1
ATOM 7294 C CA . GLY A 1 931 ? 29.102 8.265 17.223 1.00 85.25 931 GLY A CA 1
ATOM 7295 C C . GLY A 1 931 ? 27.967 9.296 17.273 1.00 85.25 931 GLY A C 1
ATOM 7296 O O . GLY A 1 931 ? 26.865 8.981 17.720 1.00 85.25 931 GLY A O 1
ATOM 7297 N N . TYR A 1 932 ? 28.195 10.493 16.722 1.00 87.00 932 TYR A N 1
ATOM 7298 C CA . TYR A 1 932 ? 27.175 11.541 16.601 1.00 87.00 932 TYR A CA 1
ATOM 7299 C C . TYR A 1 932 ? 26.012 11.106 15.699 1.00 87.00 932 TYR A C 1
ATOM 7301 O O . TYR A 1 932 ? 24.851 11.190 16.090 1.00 87.00 932 TYR A O 1
ATOM 7309 N N . VAL A 1 933 ? 26.309 10.567 14.512 1.00 86.19 933 VAL A N 1
ATOM 7310 C CA . VAL A 1 933 ? 25.277 10.093 13.570 1.00 86.19 933 VAL A CA 1
ATOM 7311 C C . VAL A 1 933 ? 24.477 8.928 14.161 1.00 86.19 933 VAL A C 1
ATOM 7313 O O . VAL A 1 933 ? 23.255 8.864 14.022 1.00 86.19 933 VAL A O 1
ATOM 7316 N N . ASN A 1 934 ? 25.148 8.012 14.857 1.00 87.94 934 ASN A N 1
ATOM 7317 C CA . ASN A 1 934 ? 24.520 6.853 15.483 1.00 87.94 934 ASN A CA 1
ATOM 7318 C C . ASN A 1 934 ? 23.612 7.226 16.656 1.00 87.94 934 ASN A C 1
ATOM 7320 O O . ASN A 1 934 ? 22.618 6.538 16.898 1.00 87.94 934 ASN A O 1
ATOM 7324 N N . MET A 1 935 ? 23.903 8.333 17.344 1.00 87.62 935 MET A N 1
ATOM 7325 C CA . MET A 1 935 ? 23.065 8.819 18.434 1.00 87.62 935 MET A CA 1
ATOM 7326 C C . MET A 1 935 ? 21.632 9.115 17.970 1.00 87.62 935 MET A C 1
ATOM 7328 O O . MET A 1 935 ? 20.693 8.778 18.683 1.00 87.62 935 MET A O 1
ATOM 7332 N N . PHE A 1 936 ? 21.433 9.656 16.765 1.00 84.56 936 PHE A N 1
ATOM 7333 C CA . PHE A 1 936 ? 20.088 9.952 16.243 1.00 84.56 936 PHE A CA 1
ATOM 7334 C C . PHE A 1 936 ? 19.286 8.700 15.858 1.00 84.56 936 PHE A C 1
ATOM 7336 O O . PHE A 1 936 ? 18.063 8.692 15.971 1.00 84.56 936 PHE A O 1
ATOM 7343 N N . ASP A 1 937 ? 19.949 7.613 15.456 1.00 83.88 937 ASP A N 1
ATOM 7344 C CA . ASP A 1 937 ? 19.279 6.323 15.223 1.00 83.88 937 ASP A CA 1
ATOM 7345 C C . ASP A 1 937 ? 18.877 5.650 16.556 1.00 83.88 937 ASP A C 1
ATOM 7347 O O . ASP A 1 937 ? 17.858 4.952 16.650 1.00 83.88 937 ASP A O 1
ATOM 7351 N N . MET A 1 938 ? 19.671 5.872 17.605 1.00 83.62 938 MET A N 1
ATOM 7352 C CA . MET A 1 938 ? 19.409 5.392 18.963 1.00 83.62 938 MET A CA 1
ATOM 7353 C C . MET A 1 938 ? 18.366 6.235 19.705 1.00 83.62 938 MET A C 1
ATOM 7355 O O . MET A 1 938 ? 17.623 5.707 20.535 1.00 83.62 938 MET A O 1
ATOM 7359 N N . LEU A 1 939 ? 18.288 7.531 19.407 1.00 80.19 939 LEU A N 1
ATOM 7360 C CA . LEU A 1 939 ? 17.381 8.493 20.021 1.00 80.19 939 LEU A CA 1
ATOM 7361 C C . LEU A 1 939 ? 16.449 9.091 18.959 1.00 80.19 939 LEU A C 1
ATOM 7363 O O . LEU A 1 939 ? 16.638 10.208 18.488 1.00 80.19 939 LEU A O 1
ATOM 7367 N N . THR A 1 940 ? 15.419 8.326 18.595 1.00 71.12 940 THR A N 1
ATOM 7368 C CA . THR A 1 940 ? 14.452 8.721 17.559 1.00 71.12 940 THR A CA 1
ATOM 7369 C C . THR A 1 940 ? 13.485 9.811 18.016 1.00 71.12 940 THR A C 1
ATOM 7371 O O . THR A 1 940 ? 12.960 10.540 17.183 1.00 71.12 940 THR A O 1
ATOM 7374 N N . SER A 1 941 ? 13.203 9.897 19.321 1.00 75.38 941 SER A N 1
ATOM 7375 C CA . SER A 1 941 ? 12.482 11.015 19.934 1.00 75.38 941 SER A CA 1
ATOM 7376 C C . SER A 1 941 ? 12.767 11.091 21.437 1.00 75.38 941 SER A C 1
ATOM 7378 O O . SER A 1 941 ? 13.154 10.094 22.049 1.00 75.38 941 SER A O 1
ATOM 7380 N N . VAL A 1 942 ? 12.525 12.258 22.040 1.00 68.62 942 VAL A N 1
ATOM 7381 C CA . VAL A 1 942 ? 12.697 12.511 23.488 1.00 68.62 942 VAL A CA 1
ATOM 7382 C C . VAL A 1 942 ? 11.673 11.750 24.340 1.00 68.62 942 VAL A C 1
ATOM 7384 O O . VAL A 1 942 ? 11.903 11.491 25.518 1.00 68.62 942 VAL A O 1
ATOM 7387 N N . SER A 1 943 ? 10.533 11.400 23.743 1.00 71.94 943 SER A N 1
ATOM 7388 C CA . SER A 1 943 ? 9.391 10.785 24.426 1.00 71.94 943 SER A CA 1
ATOM 7389 C C . SER A 1 943 ? 9.317 9.271 24.221 1.00 71.94 943 SER A C 1
ATOM 7391 O O . SER A 1 943 ? 8.465 8.616 24.814 1.00 71.94 943 SER A O 1
ATOM 7393 N N . THR A 1 944 ? 10.184 8.694 23.385 1.00 76.88 944 THR A N 1
ATOM 7394 C CA . THR A 1 944 ? 10.182 7.253 23.106 1.00 76.88 944 THR A CA 1
ATOM 7395 C C . THR A 1 944 ? 10.854 6.490 24.242 1.00 76.88 944 THR A C 1
ATOM 7397 O O . THR A 1 944 ? 11.946 6.854 24.670 1.00 76.88 944 THR A O 1
ATOM 7400 N N . SER A 1 945 ? 10.219 5.406 24.694 1.00 83.62 945 SER A N 1
ATOM 7401 C CA . SER A 1 945 ? 10.862 4.451 25.594 1.00 83.62 945 SER A CA 1
ATOM 7402 C C . SER A 1 945 ? 11.755 3.484 24.816 1.00 83.62 945 SER A C 1
ATOM 7404 O O . SER A 1 945 ? 11.341 2.952 23.785 1.00 83.62 945 SER A O 1
ATOM 7406 N N . ASP A 1 946 ? 12.947 3.193 25.335 1.00 80.31 946 ASP A N 1
ATOM 7407 C CA . ASP A 1 946 ? 13.861 2.208 24.742 1.00 80.31 946 ASP A CA 1
ATOM 7408 C C . ASP A 1 946 ? 13.352 0.764 24.836 1.00 80.31 946 ASP A C 1
ATOM 7410 O O . ASP A 1 946 ? 13.825 -0.097 24.092 1.00 80.31 946 ASP A O 1
ATOM 7414 N N . LYS A 1 947 ? 12.341 0.512 25.679 1.00 80.25 947 LYS A N 1
ATOM 7415 C CA . LYS A 1 947 ? 11.621 -0.765 25.743 1.00 80.25 947 LYS A CA 1
ATOM 7416 C C . LYS A 1 947 ? 10.616 -0.938 24.598 1.00 80.25 947 LYS A C 1
ATOM 7418 O O . LYS A 1 947 ? 10.378 -2.056 24.159 1.00 80.25 947 LYS A O 1
ATOM 7423 N N . ALA A 1 948 ? 10.049 0.156 24.084 1.00 64.31 948 ALA A N 1
ATOM 7424 C CA . ALA A 1 948 ? 8.912 0.151 23.157 1.00 64.31 948 ALA A CA 1
ATOM 7425 C C . ALA A 1 948 ? 9.299 -0.086 21.677 1.00 64.31 948 ALA A C 1
ATOM 7427 O O . ALA A 1 948 ? 8.681 0.469 20.767 1.00 64.31 948 ALA A O 1
ATOM 7428 N N . GLY A 1 949 ? 10.336 -0.882 21.400 1.00 64.75 949 GLY A N 1
ATOM 7429 C CA . GLY A 1 949 ? 10.851 -1.084 20.045 1.00 64.75 949 GLY A CA 1
ATOM 7430 C C . GLY A 1 949 ? 11.475 -2.456 19.806 1.00 64.75 949 GLY A C 1
ATOM 7431 O O . GLY A 1 949 ? 11.660 -3.251 20.716 1.00 64.75 949 GLY A O 1
ATOM 7432 N N . SER A 1 950 ? 11.813 -2.734 18.545 1.00 72.00 950 SER A N 1
ATOM 7433 C CA . SER A 1 950 ? 12.503 -3.971 18.158 1.00 72.00 950 SER A CA 1
ATOM 7434 C C . SER A 1 950 ? 13.856 -4.090 18.867 1.00 72.00 950 SER A C 1
ATOM 7436 O O . SER A 1 950 ? 14.692 -3.195 18.735 1.00 72.00 950 SER A O 1
ATOM 7438 N N . ASN A 1 951 ? 14.119 -5.236 19.502 1.00 80.31 951 ASN A N 1
ATOM 7439 C CA . ASN A 1 951 ? 15.377 -5.536 20.202 1.00 80.31 951 ASN A CA 1
ATOM 7440 C C . ASN A 1 951 ? 16.577 -5.755 19.261 1.00 80.31 951 ASN A C 1
ATOM 7442 O O . ASN A 1 951 ? 17.617 -6.228 19.683 1.00 80.31 951 ASN A O 1
ATOM 7446 N N . LYS A 1 952 ? 16.481 -5.425 17.974 1.00 83.12 952 LYS A N 1
ATOM 7447 C CA . LYS A 1 952 ? 17.602 -5.576 17.033 1.00 83.12 952 LYS A CA 1
ATOM 7448 C C . LYS A 1 952 ? 18.613 -4.445 17.225 1.00 83.12 952 LYS A C 1
ATOM 7450 O O . LYS A 1 952 ? 18.208 -3.295 17.402 1.00 83.12 952 LYS A O 1
ATOM 7455 N N . ALA A 1 953 ? 19.903 -4.770 17.137 1.00 84.50 953 ALA A N 1
ATOM 7456 C CA . ALA A 1 953 ? 20.974 -3.778 17.125 1.00 84.50 953 ALA A CA 1
ATOM 7457 C C . ALA A 1 953 ? 20.753 -2.787 15.968 1.00 84.50 953 ALA A C 1
ATOM 7459 O O . ALA A 1 953 ? 20.471 -3.185 14.831 1.00 84.50 953 ALA A O 1
ATOM 7460 N N . ARG A 1 954 ? 20.791 -1.487 16.272 1.00 84.62 954 ARG A N 1
ATOM 7461 C CA . ARG A 1 954 ? 20.462 -0.421 15.309 1.00 84.62 954 ARG A CA 1
ATOM 7462 C C . ARG A 1 954 ? 21.694 0.097 14.584 1.00 84.62 954 ARG A C 1
ATOM 7464 O O . ARG A 1 954 ? 21.600 0.562 13.449 1.00 84.62 954 ARG A O 1
ATOM 7471 N N . VAL A 1 955 ? 22.834 0.030 15.253 1.00 86.56 955 VAL A N 1
ATOM 7472 C CA . VAL A 1 955 ? 24.059 0.743 14.917 1.00 86.56 955 VAL A CA 1
ATOM 7473 C C . VAL A 1 955 ? 25.179 -0.221 14.511 1.00 86.56 955 VAL A C 1
ATOM 7475 O O . VAL A 1 955 ? 26.041 0.174 13.728 1.00 86.56 955 VAL A O 1
ATOM 7478 N N . GLU A 1 956 ? 25.120 -1.490 14.928 1.00 83.56 956 GLU A N 1
ATOM 7479 C CA . GLU A 1 956 ? 26.091 -2.556 14.606 1.00 83.56 956 GLU A CA 1
ATOM 7480 C C . GLU A 1 956 ? 26.581 -2.531 13.149 1.00 83.56 956 GLU A C 1
ATOM 7482 O O . GLU A 1 956 ? 27.780 -2.421 12.903 1.00 83.56 956 GLU A O 1
ATOM 7487 N N . LYS A 1 957 ? 25.665 -2.521 12.169 1.00 80.62 957 LYS A N 1
ATOM 7488 C CA . LYS A 1 957 ? 26.041 -2.493 10.744 1.00 80.62 957 LYS A CA 1
ATOM 7489 C C . LYS A 1 957 ? 26.873 -1.260 10.382 1.00 80.62 957 LYS A C 1
ATOM 7491 O O . LYS A 1 957 ? 27.788 -1.347 9.580 1.00 80.62 957 LYS A O 1
ATOM 7496 N N . ARG A 1 958 ? 26.563 -0.085 10.930 1.00 80.62 958 ARG A N 1
ATOM 7497 C CA . ARG A 1 958 ? 27.340 1.131 10.635 1.00 80.62 958 ARG A CA 1
ATOM 7498 C C . ARG A 1 958 ? 28.711 1.101 11.299 1.00 80.62 958 ARG A C 1
ATOM 7500 O O . ARG A 1 958 ? 29.657 1.608 10.708 1.00 80.62 958 ARG A O 1
ATOM 7507 N N . LEU A 1 959 ? 28.810 0.512 12.493 1.00 84.00 959 LEU A N 1
ATOM 7508 C CA . LEU A 1 959 ? 30.080 0.342 13.200 1.00 84.00 959 LEU A CA 1
ATOM 7509 C C . LEU A 1 959 ? 30.995 -0.631 12.462 1.00 84.00 959 LEU A C 1
ATOM 7511 O O . LEU A 1 959 ? 32.153 -0.300 12.245 1.00 84.00 959 LEU A O 1
ATOM 7515 N N . SER A 1 960 ? 30.470 -1.771 12.000 1.00 79.06 960 SER A N 1
ATOM 7516 C CA . SER A 1 960 ? 31.265 -2.783 11.292 1.00 79.06 960 SER A CA 1
ATOM 7517 C C . SER A 1 960 ? 31.867 -2.262 9.984 1.00 79.06 960 SER A C 1
ATOM 7519 O O . SER A 1 960 ? 32.970 -2.647 9.611 1.00 79.06 960 SER A O 1
ATOM 7521 N N . TYR A 1 961 ? 31.150 -1.382 9.277 1.00 76.00 961 TYR A N 1
ATOM 7522 C CA . TYR A 1 961 ? 31.626 -0.772 8.028 1.00 76.00 961 TYR A CA 1
ATOM 7523 C C . TYR A 1 961 ? 32.306 0.592 8.227 1.00 76.00 961 TYR A C 1
ATOM 7525 O O . TYR A 1 961 ? 32.710 1.195 7.236 1.00 76.00 961 TYR A O 1
ATOM 7533 N N . GLU A 1 962 ? 32.369 1.108 9.461 1.00 75.19 962 GLU A N 1
ATOM 7534 C CA . GLU A 1 962 ? 32.802 2.476 9.796 1.00 75.19 962 GLU A CA 1
ATOM 7535 C C . GLU A 1 962 ? 32.190 3.564 8.883 1.00 75.19 962 GLU A C 1
ATOM 7537 O O . GLU A 1 962 ? 32.803 4.596 8.609 1.00 75.19 962 GLU A O 1
ATOM 7542 N N . ASN A 1 963 ? 30.962 3.343 8.395 1.00 74.75 963 ASN A N 1
ATOM 7543 C CA . ASN A 1 963 ? 30.340 4.180 7.370 1.00 74.75 963 ASN A CA 1
ATOM 7544 C C . ASN A 1 963 ? 29.050 4.846 7.885 1.00 74.75 963 ASN A C 1
ATOM 7546 O O . ASN A 1 963 ? 28.071 4.149 8.181 1.00 74.75 963 ASN A O 1
ATOM 7550 N N . PRO A 1 964 ? 28.977 6.192 7.927 1.00 62.56 964 PRO A N 1
ATOM 7551 C CA . PRO A 1 964 ? 27.775 6.904 8.359 1.00 62.56 964 PRO A CA 1
ATOM 7552 C C . PRO A 1 964 ? 26.591 6.795 7.375 1.00 62.56 964 PRO A C 1
ATOM 7554 O O . PRO A 1 964 ? 25.444 6.987 7.779 1.00 62.56 964 PRO A O 1
ATOM 7557 N N . ALA A 1 965 ? 26.820 6.456 6.099 1.00 55.72 965 ALA A N 1
ATOM 7558 C CA . ALA A 1 965 ? 25.829 6.611 5.027 1.00 55.72 965 ALA A CA 1
ATOM 7559 C C . ALA A 1 965 ? 24.778 5.484 4.898 1.00 55.72 965 ALA A C 1
ATOM 7561 O O . ALA A 1 965 ? 23.968 5.531 3.978 1.00 55.72 965 ALA A O 1
ATOM 7562 N N . LYS A 1 966 ? 24.764 4.452 5.763 1.00 54.25 966 LYS A N 1
ATOM 7563 C CA . LYS A 1 966 ? 23.932 3.222 5.598 1.00 54.25 966 LYS A CA 1
ATOM 7564 C C . LYS A 1 966 ? 24.131 2.480 4.258 1.00 54.25 966 LYS A C 1
ATOM 7566 O O . LYS A 1 966 ? 23.423 1.513 3.992 1.00 54.25 966 LYS A O 1
ATOM 7571 N N . VAL A 1 967 ? 25.095 2.890 3.437 1.00 45.84 967 VAL A N 1
ATOM 7572 C CA . VAL A 1 967 ? 25.466 2.219 2.190 1.00 45.84 967 VAL A CA 1
ATOM 7573 C C . VAL A 1 967 ? 26.555 1.208 2.520 1.00 45.84 967 VAL A C 1
ATOM 7575 O O . VAL A 1 967 ? 27.582 1.575 3.088 1.00 45.84 967 VAL A O 1
ATOM 7578 N N . GLN A 1 968 ? 26.331 -0.064 2.193 1.00 49.84 968 GLN A N 1
ATOM 7579 C CA . GLN A 1 968 ? 27.393 -1.060 2.295 1.00 49.84 968 GLN A CA 1
ATOM 7580 C C . GLN A 1 968 ? 28.470 -0.717 1.256 1.00 49.84 968 GLN A C 1
ATOM 7582 O O . GLN A 1 968 ? 28.141 -0.653 0.068 1.00 49.84 968 GLN A O 1
ATOM 7587 N N . PRO A 1 969 ? 29.722 -0.440 1.661 1.00 47.62 969 PRO A N 1
ATOM 7588 C CA . PRO A 1 969 ? 30.806 -0.330 0.698 1.00 47.62 969 PRO A CA 1
ATOM 7589 C C . PRO A 1 969 ? 30.990 -1.678 -0.010 1.00 47.62 969 PRO A C 1
ATOM 7591 O O . PRO A 1 969 ? 30.777 -2.738 0.581 1.00 47.62 969 PRO A O 1
ATOM 7594 N N . VAL A 1 970 ? 31.366 -1.641 -1.289 1.00 46.88 970 VAL A N 1
ATOM 7595 C CA . VAL A 1 970 ? 31.823 -2.840 -1.998 1.00 46.88 970 VAL A CA 1
ATOM 7596 C C . VAL A 1 970 ? 33.215 -3.141 -1.458 1.00 46.88 970 VAL A C 1
ATOM 7598 O O . VAL A 1 970 ? 34.185 -2.505 -1.861 1.00 46.88 970 VAL A O 1
ATOM 7601 N N . THR A 1 971 ? 33.296 -4.047 -0.491 1.00 48.06 971 THR A N 1
ATOM 7602 C CA . THR A 1 971 ? 34.558 -4.416 0.155 1.00 48.06 971 THR A CA 1
ATOM 7603 C C . THR A 1 971 ? 34.791 -5.908 -0.016 1.00 48.06 971 THR A C 1
ATOM 7605 O O . THR A 1 971 ? 33.863 -6.700 0.162 1.00 48.06 971 THR A O 1
ATOM 7608 N N . ASP A 1 972 ? 36.027 -6.289 -0.345 1.00 50.53 972 ASP A N 1
ATOM 7609 C CA . ASP A 1 972 ? 36.460 -7.683 -0.422 1.00 50.53 972 ASP A CA 1
ATOM 7610 C C . ASP A 1 972 ? 36.087 -8.431 0.863 1.00 50.53 972 ASP A C 1
ATOM 7612 O O . ASP A 1 972 ? 36.529 -8.072 1.959 1.00 50.53 972 ASP A O 1
ATOM 7616 N N . GLY A 1 973 ? 35.286 -9.494 0.730 1.00 57.53 973 GLY A N 1
ATOM 7617 C CA . GLY A 1 973 ? 34.805 -10.285 1.868 1.00 57.53 973 GLY A CA 1
ATOM 7618 C C . GLY A 1 973 ? 35.940 -10.798 2.761 1.00 57.53 973 GLY A C 1
ATOM 7619 O O . GLY A 1 973 ? 35.777 -10.873 3.974 1.00 57.53 973 GLY A O 1
ATOM 7620 N N . ASN A 1 974 ? 37.122 -11.040 2.188 1.00 53.72 974 ASN A N 1
ATOM 7621 C CA . ASN A 1 974 ? 38.303 -11.494 2.922 1.00 53.72 974 ASN A CA 1
ATOM 7622 C C . ASN A 1 974 ? 38.892 -10.432 3.864 1.00 53.72 974 ASN A C 1
ATOM 7624 O O . ASN A 1 974 ? 39.302 -10.786 4.964 1.00 53.72 974 ASN A O 1
ATOM 7628 N N . LEU A 1 975 ? 38.886 -9.144 3.494 1.00 52.84 975 LEU A N 1
ATOM 7629 C CA . LEU A 1 975 ? 39.346 -8.060 4.381 1.00 52.84 975 LEU A CA 1
ATOM 7630 C C . LEU A 1 975 ? 38.403 -7.872 5.573 1.00 52.84 975 LEU A C 1
ATOM 7632 O O . LEU A 1 975 ? 38.833 -7.535 6.676 1.00 52.84 975 LEU A O 1
ATOM 7636 N N . LEU A 1 976 ? 37.110 -8.108 5.353 1.00 53.19 976 LEU A N 1
ATOM 7637 C CA . LEU A 1 976 ? 36.094 -8.019 6.392 1.00 53.19 976 LEU A CA 1
ATOM 7638 C C . LEU A 1 976 ? 36.168 -9.225 7.334 1.00 53.19 976 LEU A C 1
ATOM 7640 O O . LEU A 1 976 ? 36.119 -9.051 8.545 1.00 53.19 976 LEU A O 1
ATOM 7644 N N . ILE A 1 977 ? 36.391 -10.428 6.801 1.00 55.69 977 ILE A N 1
ATOM 7645 C CA . ILE A 1 977 ? 36.648 -11.637 7.595 1.00 55.69 977 ILE A CA 1
ATOM 7646 C C . ILE A 1 977 ? 37.948 -11.489 8.404 1.00 55.69 977 ILE A C 1
ATOM 7648 O O . ILE A 1 977 ? 37.940 -11.773 9.598 1.00 55.69 977 ILE A O 1
ATOM 7652 N N . GLN A 1 978 ? 39.034 -10.968 7.819 1.00 55.78 978 GLN A N 1
ATOM 7653 C CA . GLN A 1 978 ? 40.279 -10.694 8.553 1.00 55.78 978 GLN A CA 1
ATOM 7654 C C . GLN A 1 978 ? 40.069 -9.714 9.714 1.00 55.78 978 GLN A C 1
ATOM 7656 O O . GLN A 1 978 ? 40.518 -9.979 10.827 1.00 55.78 978 GLN A O 1
ATOM 7661 N N . LYS A 1 979 ? 39.334 -8.615 9.490 1.00 52.78 979 LYS A N 1
ATOM 7662 C CA . LYS A 1 979 ? 39.001 -7.654 10.554 1.00 52.78 979 LYS A CA 1
ATOM 7663 C C . LYS A 1 979 ? 38.066 -8.231 11.622 1.00 52.78 979 LYS A C 1
ATOM 7665 O O . LYS A 1 979 ? 38.219 -7.893 12.789 1.00 52.78 979 LYS A O 1
ATOM 7670 N N . MET A 1 980 ? 37.112 -9.083 11.245 1.00 47.12 980 MET A N 1
ATOM 7671 C CA . MET A 1 980 ? 36.121 -9.650 12.171 1.00 47.12 980 MET A CA 1
ATOM 7672 C C . MET A 1 980 ? 36.672 -10.796 13.027 1.00 47.12 980 MET A C 1
ATOM 7674 O O . MET A 1 980 ? 36.196 -10.985 14.142 1.00 47.12 980 MET A O 1
ATOM 7678 N N . PHE A 1 981 ? 37.652 -11.557 12.528 1.00 50.75 981 PHE A N 1
ATOM 7679 C CA . PHE A 1 981 ? 38.172 -12.748 13.212 1.00 50.75 981 PHE A CA 1
ATOM 7680 C C . PHE A 1 981 ? 39.584 -12.595 13.788 1.00 50.75 981 PHE A C 1
ATOM 7682 O O . PHE A 1 981 ? 40.075 -13.543 14.395 1.00 50.75 981 PHE A O 1
ATOM 7689 N N . GLY A 1 982 ? 40.242 -11.440 13.631 1.00 44.56 982 GLY A N 1
ATOM 7690 C CA . GLY A 1 982 ? 41.559 -11.192 14.234 1.00 44.56 982 GLY A CA 1
ATOM 7691 C C . GLY A 1 982 ? 42.623 -12.232 13.856 1.00 44.56 982 GLY A C 1
ATOM 7692 O O . GLY A 1 982 ? 43.544 -12.479 14.632 1.00 44.56 982 GLY A O 1
ATOM 7693 N N . LEU A 1 983 ? 42.483 -12.876 12.693 1.00 37.44 983 LEU A N 1
ATOM 7694 C CA . LEU A 1 983 ? 43.483 -13.796 12.165 1.00 37.44 983 LEU A CA 1
ATOM 7695 C C . LEU A 1 983 ? 44.536 -12.968 11.425 1.00 37.44 983 LEU A C 1
ATOM 7697 O O . LEU A 1 983 ? 44.223 -12.338 10.413 1.00 37.44 983 LEU A O 1
ATOM 7701 N N . ILE A 1 984 ? 45.743 -12.950 12.002 1.00 36.53 984 ILE A N 1
ATOM 7702 C CA . ILE A 1 984 ? 46.979 -12.384 11.435 1.00 36.53 984 ILE A CA 1
ATOM 7703 C C . ILE A 1 984 ? 47.181 -12.870 9.999 1.00 36.53 984 ILE A C 1
ATOM 7705 O O . ILE A 1 984 ? 47.025 -14.094 9.771 1.00 36.53 984 ILE A O 1
#

Foldseek 3Di:
DDDDDDDDDDDDDDPDDDDDDDDPPVVVVVVVVCVVVVVVVPDDDDDDPVPVCVFLCPQVPPDWQFDDPPDDPVSLVVLVVLQCCQQQVNPDDDPVRDDPPLSVCVVVVVAFSLVSSLCVCPDPVVCVQQPPPADLLLSQQSLCCRQVLFGDQAVVVSVVLVVQCVPVNDSSSNCCSSVDPSSCVPANGGIRHGHDLCDDDPPGDVQRNQSSLQVCVGPNDGPRPDPPSHDHRCVVCRVVVHRDDNDPNPDDDDDDDDDDDDDDDDDDDDDDPDDDDDDDDDDPPPPDQDQLVVVVVVVVVVVVPPDDDDDPDDHKYFDDVPDDLVSLVSLVVLLCCLQFPQDDDDPVQDPVVLSVCVSVVVAFSLRSSLVVCPGPSVCVQQPPPDDLLRSLQSLCCRQVLWGDQAVVVSVVLVVQCVPPNRSSSSVVSSPDPSSCVPANGGIRHHNPLCDDDPPGHVVRSVVSVVCDDDNNDGNRPDDPVCVVVVCCPVVVVRVVVDPPPPPPPPPPPPDPPVVPPPDPDPPDDDDDPDPDPLVVQLVVQVPDDWLFDDPPDDPVSLVVLVVLLCCLQQVNDDDDPVRDDVVLSVCVSVVVAFSLVSNLCVCPDPVVCVQQPPLEDLLRSQQVLCCRQVQFGDQAVVSSVVLSVCCVPVNDSSSNCCSSVDPSSCVPANGTTRHGHDLCDDDPPGDPQRNQRRLQVDDGPNDGCSVVSNDHDDRCVVCRVVVHRDDNDDNVPDDDDDDDDDDDDDDDDDDDDDDDDDDDDDDDPPVVVVVVVQVVVQLVVQVPDDWLFDDDPDDPVSLVVLLVLLCCQQQQNDDDDPVRDPVVLSVCVVVVVAFSLRSNLCVCPDPSVCVQQPPPADLLLSVQSLCCRQLLWGDQAPVSSVVLVVCCVPPNDSSSNCCSSVDPSSCVPANGGIRDHHDLCDDDPPTHVLGNLVSCQCDVGPNDGPSPDDSDNRSNVCNLQVHSPPDRPPDDVVVSVCVVPVDD

Organism: NCBI:txid2292702

Secondary structure (DSSP, 8-state):
-------------------------HHHHHHHHHHHHHTTSSS-----SHHHHHHHTTTTS----B--SS--HHHHHHHHHHHHHHHTTT----GGGS-HHHHHHHHTTSS-HHHHHHHHHTSHHHIIIIITTS-HHHHHHHHIIIIISS---SHHHHHHHHHHHHHH-HHHHHHHHHSSHHHHHHTTTTBPP---TTSPPTTS-HHHHHHHHHH---TT--SSS-TTTTS-SSHHHHHHT-PPP-------------------PPP-----S-S-------S--SPPPBPHHHHHHHHHHHHH--SS-S--PPPPBBPPTT--HHHHHHHHHHHHHHHHTT----GGGS-HHHHHHHHTT-S-HHHHHHHHHTSHHHIIIIITTS-HHHHHHHHIIIIISS--SSHHHHHHHHHHHHHHHHHHHHHHHHTSHHHHHHTTTTB-----TTSPPTTS-HHHHHHHHHH---TT--TT---HHHHTTHHHHHHHHHHTT----------TTS-TTTTS-SS---------S---HHHHHHHHHHT----B--TT--HHHHHHHHHHHHHHHTTT----GGGS-HHHHHHHHHTSS-HHHHHHHHHTSHHHIIIIITTS-HHHHHHHHHHHHHSS---SHHHHHHHHHHHHHT-HHHHHHHHHTSHHHHHHTTTTBPP---TTSPPTTS-HHHHHHHHHH---TT--GGGGGGS-S-SSHHHHTTT-PPP---GGG-PPPPP---PPPPPPP----------------HHHHHHHHHHHHHHHHHHT----B--TT--HHHHHHHHHHHHHHHTTT----GGGS-HHHHHHHHTTSS-HHHHHHHHHHSHHHIIIIITTS-HHHHHHHHHHHHHSS--SSHHHHHHHHHHHHHH-HHHHHHHHHHSHHHHHHTTTTBPP---TTS--TTS-HHHHHHHHHH-S-TT--TTSS--S-SSHHHHHTT-TTSPPP---HHHHHHHHHT--

pLDDT: mean 71.04, std 22.39, range [22.2, 96.25]

Sequence (984 aa):
MINNTLFRPTAIKANRKKFNPEGFDLAVALKKKKAAEAAKAATPPTADFDVQKNYLSPFSDSQPVELIGTTSVTDLDVVIRAAYKQVFGNAHLMESERSAISESQLRRGEITVLEFVRQLAKSDRYRAVFFENCPNIRAVELNFKHLLGRAPENNAEISEHIQTLAEDGFEAEIDSYLDSDEYFQAFGTDLVPYYRGHKTQTGKSVSGFTHSAQLVKGASSSDKSIESNTTPQIQSGLLSGTPTEIKPLATLPFSTPVIPEQEYQQPQQQLTKADFIPVYKSAAFLSEPITPNEWVKQYNAKQAAATFPASRASQPVKLSPGASGEDVEIVIRAAYKQVFGNVHLMESQRMVTAESQFKDGALTVKEFIRALAKSDAYRSLFFENCSNVRAIELNFKHLLGRAPDNFKEVSKHLGILAEGGLEAEIDSYFDSAEYDENFGKDTVPYYVAYATQTGKNVAGYNRIFDLIKGLSSSDRSVSESIKASQKSQLQTALTKTFESKQENVFNPKGFQLAQAIGTPIFVSKQDVGTSSIIGAYTDSFAEQQPVELIAGDSTAQIDIVIEAAYRQVFGNAHLMESERFPIAESQLRNGDITVLEFVRALAKSDRYRTLFYERCTNLKAVELNFKHLLGRAPESGAEISRHIQILAEEGFYAEIDAYLDSDEYFETFGANIVPYFRGYQTQTGKGMASYTHSFQLLRGASSSDKQLSQYGSAAVDQSILKNQSSRIPDISEQTVPVADIRPKTQPAAPVITPDYSFNLEATSPLASVERTSIWQGQYNALANQDPIKLNAGASDEDLNLAISAIYKQVLGNAHIMESERLASAESQLRNGDLTVRGFVRVLAKSDLYKSRFIDNAPRYRCHELNFKHLLGRAPESYDETVYHSAVVDNQGYDADIDAYIDSEEYQTAFGENTVPYYRGYKTQTGKRLLGYVNMFDMLTSVSTSDKAGSNKARVEKRLSYENPAKVQPVTDGNLLIQKMFGLI

Radius of gyration: 40.29 Å; chains: 1; bounding box: 98×93×127 Å